Protein 1Q47 (pdb70)

CATH classification: 2.130.10.10

Foldseek 3Di:
DDDDAPAAAEQVRCVVPVQKADDQDDPLKFQFFAWDDDVQLQWIWTWIWQKIKIAHVQHSVDIDMDGHWADPVQLVVLVVVVDDSRQQQTWTKQDWACADCFWIKIWTQNSLWIWIFIFGQDNHSVVRGTHTPDPDIHTQQLNYGNGPVAHKAWDAPPQKIWMWFQRDSVGQFTWIWIDGDPAHIAIADTPDVVQAAAKGWAYKAWFAADPDLQQIKIKTWIKHWDAWAVDDDIDIFTKMKIAGPQAQAAQPQRHSYTLQIAMFTEWAWDQDDVRDIATFGAWQHWEWACDPDSNWTKIKTKGWHPDPPFTKIFIFIAIVVLVVVQVVAFFWDDPDRPGGTDGDPDDADPPHRNGGAPPPPRPGNHNRPDDPVSSVDSSNGRYTDDHRATVVNHTQDMDGVDPWGWRYWDWDFDADDVGTWIWIWTFIQFQWTFTDTGCTHYIYHFDPGTGGFNHWDADPVNQWIWTTTRSGIMIRHNDPPVSD/DDPDAPAEAEQVVCVVQVFKQFDQDDPLWFAQFDWDDDVPLQWIWTFTWQWIKTARNLHRVDTDIDRHWADPVQLVVLVVVVDDSRQQQIWTWQDWAPAPCFKIKTWTQNRLFIKIFIFGQGNDSVPGGGHTDPPPIDGRFLPYGNGPVAHWAWDAPPQKIWIWAQRHSVRQFTWIWIDGDDDDIAIADTPDVLQAAAKGWAYKDWFAQDPDLLQIKIKTWIKHWDDFAPDPDTDMFTKIKIAGPQAQAAAPPRHRYTFLIAMFGEWAWDADDVGDIATFGAWFYWEWQCDPDSNWTKIWTKGWHPDPVFTKIFIFIATVVQVVVQSVFFFFDADDNHGGTDGDDDDADPPHTNGRDDCPPPNQDHNHRGDVSSRVDCSNGRYGDDHRATVVNHTLDIDTPDDWGWRYKYWDFDQDPVGIWIWIWTFIQFQKTWTWTFAQDVHPPPTDIHTHYIYHHDPGTGTWNDWDADPSSQKIWTDGRSGIMIGHNDDVVPD

GO terms:
  GO:0150020 basal dendrite arborization (P, IGI)
  GO:0036486 ventral trunk neural crest cell migration (P, IMP)
  GO:0021612 facial nerve structural organization (P, IMP)
  GO:0021637 trigeminal nerve structural organization (P, IMP)
  GO:0021785 branchiomotor neuron axon guidance (P, IMP)
  GO:1901166 neural crest cell migration involved in autonomic nervous system development (P, IMP)
  GO:0071526 semaphorin-plexin signaling pathway (P, IMP)
  GO:1903375 facioacoustic ganglion development (P, IMP)
  GO:0061551 trigeminal ganglion development (P, IMP)
  GO:0008045 motor neuron axon guidance (P, IMP)
  GO:0010633 negative regulation of epithelial cell migration (P, IDA)
  GO:0045499 chemorepellent activity (F, IDA)
  GO:0030517 negative regulation of axon extension (P, IDA)
  GO:0048843 negative regulation of axon extension involved in axon guidance (P, IDA)
  GO:0060666 dichotomous subdivision of terminal units involved in salivary gland branching (P, IDA)
  GO:0007411 axon guidance (P, IDA)
  GO:0030517 negative regulation of axon extension (P, IGI)
  GO:0050919 negative chemotaxis (P, IGI)
  GO:0048843 negative regulation of axon extension involved in axon guidance (P, IGI)
  GO:0060666 dichotomous subdivision of terminal units involved in salivary gland branching (P, IGI)

Structure (mmCIF, N/CA/C/O backbone):
data_1Q47
#
_entry.id   1Q47
#
_cell.length_a   218.791
_cell.length_b   59.733
_cell.length_c   122.715
_cell.angle_alpha   90
_cell.angle_beta   109.007
_cell.angle_gamma   90
#
_symmetry.space_group_name_H-M   'C 1 2 1'
#
loop_
_entity.id
_entity.type
_entity.pdbx_description
1 polymer 'Semaphorin 3A'
2 non-polymer 2-acetamido-2-deoxy-beta-D-glucopyranose
#
loop_
_atom_site.group_PDB
_atom_site.id
_atom_site.type_symbol
_atom_site.label_atom_id
_atom_site.label_alt_id
_atom_site.label_comp_id
_atom_site.label_asym_id
_atom_site.label_entity_id
_atom_site.label_seq_id
_atom_site.pdbx_PDB_ins_code
_atom_site.Cartn_x
_atom_site.Cartn_y
_atom_site.Cartn_z
_atom_site.occupancy
_atom_site.B_iso_or_equiv
_atom_site.auth_seq_id
_atom_site.auth_comp_id
_atom_site.auth_asym_id
_atom_site.auth_atom_id
_atom_site.pdbx_PDB_model_num
ATOM 1 N N . LYS A 1 1 ? 80.491 24.414 53.983 1.00 89.07 26 LYS A N 1
ATOM 2 C CA . LYS A 1 1 ? 81.367 24.610 52.784 1.00 88.91 26 LYS A CA 1
ATOM 3 C C . LYS A 1 1 ? 82.455 23.531 52.677 1.00 89.63 26 LYS A C 1
ATOM 4 O O . LYS A 1 1 ? 83.607 23.831 52.354 1.00 89.13 26 LYS A O 1
ATOM 10 N N . ASN A 1 2 ? 82.081 22.276 52.931 1.00 89.20 27 ASN A N 1
ATOM 11 C CA . ASN A 1 2 ? 83.029 21.159 52.881 1.00 89.20 27 ASN A CA 1
ATOM 12 C C . ASN A 1 2 ? 82.309 19.807 52.687 1.00 88.57 27 ASN A C 1
ATOM 13 O O . ASN A 1 2 ? 81.078 19.749 52.676 1.00 88.82 27 ASN A O 1
ATOM 18 N N . ASN A 1 3 ? 83.083 18.731 52.532 1.00 87.42 28 ASN A N 1
ATOM 19 C CA . ASN A 1 3 ? 82.536 17.379 52.357 1.00 86.08 28 ASN A CA 1
ATOM 20 C C . ASN A 1 3 ? 83.372 16.345 53.120 1.00 84.16 28 ASN A C 1
ATOM 21 O O . ASN A 1 3 ? 83.056 15.152 53.118 1.00 84.07 28 ASN A O 1
ATOM 26 N N . VAL A 1 4 ? 84.442 16.808 53.764 1.00 81.37 29 VAL A N 1
ATOM 27 C CA . VAL A 1 4 ? 85.321 15.924 54.528 1.00 78.68 29 VAL A CA 1
ATOM 28 C C . VAL A 1 4 ? 85.037 16.005 56.028 1.00 76.36 29 VAL A C 1
ATOM 29 O O . VAL A 1 4 ? 84.945 17.093 56.599 1.00 76.42 29 VAL A O 1
ATOM 33 N N . PRO A 1 5 ? 84.890 14.842 56.683 1.00 73.93 30 PRO A N 1
ATOM 34 C CA . PRO A 1 5 ? 84.614 14.765 58.123 1.00 71.55 30 PRO A CA 1
ATOM 35 C C . PRO A 1 5 ? 85.791 15.225 58.995 1.00 70.04 30 PRO A C 1
ATOM 36 O O . PRO A 1 5 ? 86.945 14.894 58.722 1.00 70.55 30 PRO A O 1
ATOM 40 N N . ARG A 1 6 ? 85.502 15.990 60.043 1.00 68.00 31 ARG A N 1
ATOM 41 C CA . ARG A 1 6 ? 86.557 16.447 60.942 1.00 66.62 31 ARG A CA 1
ATOM 42 C C . ARG A 1 6 ? 87.103 15.250 61.715 1.00 64.92 31 ARG A C 1
ATOM 43 O O . ARG A 1 6 ? 88.286 15.204 62.067 1.00 65.52 31 ARG A O 1
ATOM 51 N N . LEU A 1 7 ? 86.223 14.284 61.971 1.00 61.21 32 LEU A N 1
ATOM 52 C CA . LEU A 1 7 ? 86.578 13.068 62.687 1.00 57.00 32 LEU A CA 1
ATOM 53 C C . LEU A 1 7 ? 86.131 11.843 61.903 1.00 54.37 32 LEU A C 1
ATOM 54 O O . LEU A 1 7 ? 84.952 11.505 61.892 1.00 53.04 32 LEU A O 1
ATOM 59 N N . LYS A 1 8 ? 87.076 11.185 61.242 1.00 51.37 33 LYS A N 1
ATOM 60 C CA . LYS A 1 8 ? 86.767 9.990 60.481 1.00 48.87 33 LYS A CA 1
ATOM 61 C C . LYS A 1 8 ? 87.385 8.769 61.174 1.00 49.17 33 LYS A C 1
ATOM 62 O O . LYS A 1 8 ? 88.445 8.277 60.772 1.00 50.33 33 LYS A O 1
ATOM 68 N N . LEU A 1 9 ? 86.724 8.290 62.225 1.00 46.53 34 LEU A N 1
ATOM 69 C CA . LEU A 1 9 ? 87.196 7.125 62.968 1.00 46.60 34 LEU A CA 1
ATOM 70 C C . LEU A 1 9 ? 86.538 5.861 62.420 1.00 45.65 34 LEU A C 1
ATOM 71 O O . LEU A 1 9 ? 85.375 5.894 62.036 1.00 45.99 34 LEU A O 1
ATOM 76 N N . SER A 1 10 ? 87.274 4.752 62.397 1.00 45.37 35 SER A N 1
ATOM 77 C CA . SER A 1 10 ? 86.759 3.468 61.902 1.00 45.58 35 SER A CA 1
ATOM 78 C C . SER A 1 10 ? 86.168 2.688 63.072 1.00 45.34 35 SER A C 1
ATOM 79 O O . SER A 1 10 ? 86.186 3.174 64.202 1.00 45.93 35 SER A O 1
ATOM 82 N N . TYR A 1 11 ? 85.659 1.481 62.821 1.00 44.67 36 TYR A N 1
ATOM 83 C CA . TYR A 1 11 ? 85.090 0.684 63.914 1.00 45.13 36 TYR A CA 1
ATOM 84 C C . TYR A 1 11 ? 86.189 0.397 64.945 1.00 46.23 36 TYR A C 1
ATOM 85 O O . TYR A 1 11 ? 85.993 0.557 66.161 1.00 44.38 36 TYR A O 1
ATOM 94 N N . LYS A 1 12 ? 87.343 -0.033 64.433 1.00 46.95 37 LYS A N 1
ATOM 95 C CA . LYS A 1 12 ? 88.521 -0.341 65.245 1.00 46.62 37 LYS A CA 1
ATOM 96 C C . LYS A 1 12 ? 88.879 0.853 66.124 1.00 46.30 37 LYS A C 1
ATOM 97 O O . LYS A 1 12 ? 89.164 0.702 67.313 1.00 46.17 37 LYS A O 1
ATOM 103 N N . GLU A 1 13 ? 88.846 2.041 65.531 1.00 45.45 38 GLU A N 1
ATOM 104 C CA . GLU A 1 13 ? 89.161 3.255 66.253 1.00 43.84 38 GLU A CA 1
ATOM 105 C C . GLU A 1 13 ? 88.045 3.607 67.218 1.00 43.20 38 GLU A C 1
ATOM 106 O O . GLU A 1 13 ? 88.296 4.270 68.224 1.00 44.86 38 GLU A O 1
ATOM 112 N N . MET A 1 14 ? 86.813 3.183 66.929 1.00 43.21 39 MET A N 1
ATOM 113 C CA . MET A 1 14 ? 85.678 3.509 67.816 1.00 42.74 39 MET A CA 1
ATOM 114 C C . MET A 1 14 ? 85.668 2.577 69.029 1.00 44.27 39 MET A C 1
ATOM 115 O O . MET A 1 14 ? 85.364 3.001 70.156 1.00 41.92 39 MET A O 1
ATOM 120 N N . LEU A 1 15 ? 86.004 1.306 68.787 1.00 46.05 40 LEU A N 1
ATOM 121 C CA . LEU A 1 15 ? 86.036 0.287 69.847 1.00 48.30 40 LEU A CA 1
ATOM 122 C C . LEU A 1 15 ? 87.207 0.532 70.817 1.00 50.14 40 LEU A C 1
ATOM 123 O O . LEU A 1 15 ? 87.084 0.318 72.030 1.00 49.36 40 LEU A O 1
ATOM 128 N N . GLU A 1 16 ? 88.337 0.976 70.263 1.00 51.89 41 GLU A N 1
ATOM 129 C CA . GLU A 1 16 ? 89.535 1.283 71.046 1.00 52.78 41 GLU A CA 1
ATOM 130 C C . GLU A 1 16 ? 89.461 2.696 71.625 1.00 52.16 41 GLU A C 1
ATOM 131 O O . GLU A 1 16 ? 90.418 3.472 71.528 1.00 52.75 41 GLU A O 1
ATOM 137 N N . SER A 1 17 ? 88.314 3.033 72.203 1.00 50.76 42 SER A N 1
ATOM 138 C CA . SER A 1 17 ? 88.123 4.338 72.826 1.00 50.45 42 SER A CA 1
ATOM 139 C C . SER A 1 17 ? 86.806 4.404 73.579 1.00 49.89 42 SER A C 1
ATOM 140 O O . SER A 1 17 ? 86.361 5.482 73.986 1.00 48.59 42 SER A O 1
ATOM 143 N N . ASN A 1 18 ? 86.206 3.230 73.781 1.00 50.18 43 ASN A N 1
ATOM 144 C CA . ASN A 1 18 ? 84.934 3.103 74.493 1.00 51.03 43 ASN A CA 1
ATOM 145 C C . ASN A 1 18 ? 83.853 3.935 73.804 1.00 51.41 43 ASN A C 1
ATOM 146 O O . ASN A 1 18 ? 82.883 4.369 74.437 1.00 51.07 43 ASN A O 1
ATOM 151 N N . ASN A 1 19 ? 84.038 4.166 72.505 1.00 50.06 44 ASN A N 1
ATOM 152 C CA . ASN A 1 19 ? 83.085 4.939 71.727 1.00 48.92 44 ASN A CA 1
ATOM 153 C C . ASN A 1 19 ? 81.917 4.089 71.204 1.00 48.69 44 ASN A C 1
ATOM 154 O O . ASN A 1 19 ? 80.936 4.635 70.715 1.00 49.23 44 ASN A O 1
ATOM 159 N N . VAL A 1 20 ? 82.020 2.763 71.305 1.00 48.43 45 VAL A N 1
ATOM 160 C CA . VAL A 1 20 ? 80.943 1.871 70.863 1.00 47.71 45 VAL A CA 1
ATOM 161 C C . VAL A 1 20 ? 80.845 0.575 71.634 1.00 48.23 45 VAL A C 1
ATOM 162 O O . VAL A 1 20 ? 81.851 -0.094 71.878 1.00 49.47 45 VAL A O 1
ATOM 166 N N . ILE A 1 21 ? 79.622 0.218 72.010 1.00 47.64 46 ILE A N 1
ATOM 167 C CA . ILE A 1 21 ? 79.377 -1.035 72.710 1.00 46.42 46 ILE A CA 1
ATOM 168 C C . ILE A 1 21 ? 78.642 -1.912 71.700 1.00 47.92 46 ILE A C 1
ATOM 169 O O . ILE A 1 21 ? 77.601 -1.521 71.168 1.00 47.89 46 ILE A O 1
ATOM 174 N N . THR A 1 22 ? 79.188 -3.097 71.451 1.00 47.55 47 THR A N 1
ATOM 175 C CA . THR A 1 22 ? 78.653 -4.021 70.452 1.00 47.54 47 THR A CA 1
ATOM 176 C C . THR A 1 22 ? 77.909 -5.263 70.904 1.00 47.93 47 THR A C 1
ATOM 177 O O . THR A 1 22 ? 78.343 -5.972 71.807 1.00 49.98 4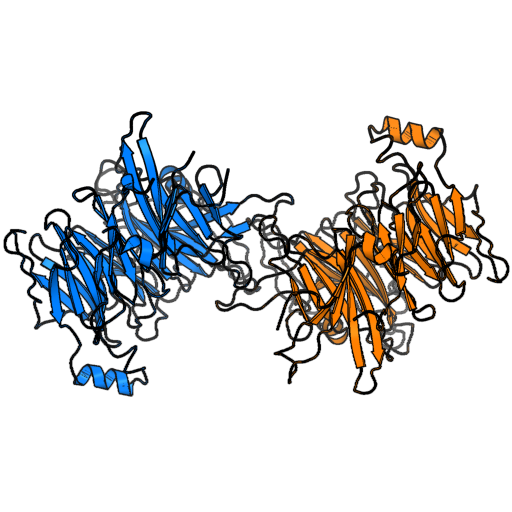7 THR A O 1
ATOM 181 N N . PHE A 1 23 ? 76.799 -5.540 70.238 1.00 48.41 48 PHE A N 1
ATOM 182 C CA . PHE A 1 23 ? 76.026 -6.732 70.524 1.00 48.18 48 PHE A CA 1
ATOM 183 C C . PHE A 1 23 ? 75.977 -7.490 69.207 1.00 48.79 48 PHE A C 1
ATOM 184 O O . PHE A 1 23 ? 75.105 -7.231 68.387 1.00 50.05 48 PHE A O 1
ATOM 192 N N . ASN A 1 24 ? 76.929 -8.400 68.991 1.00 50.64 49 ASN A N 1
ATOM 193 C CA . ASN A 1 24 ? 76.994 -9.193 67.752 1.00 51.79 49 ASN A CA 1
ATOM 194 C C . ASN A 1 24 ? 75.731 -10.007 67.440 1.00 52.35 49 ASN A C 1
ATOM 195 O O . ASN A 1 24 ? 75.697 -10.748 66.453 1.00 52.52 49 ASN A O 1
ATOM 200 N N . GLY A 1 25 ? 74.706 -9.884 68.283 1.00 51.92 50 GLY A N 1
ATOM 201 C CA . GLY A 1 25 ? 73.468 -10.613 68.057 1.00 51.74 50 GLY A CA 1
ATOM 202 C C . GLY A 1 25 ? 73.580 -12.118 68.247 1.00 52.18 50 GLY A C 1
ATOM 203 O O . GLY A 1 25 ? 74.684 -12.664 68.305 1.00 53.03 50 GLY A O 1
ATOM 204 N N . LEU A 1 26 ? 72.435 -12.792 68.344 1.00 49.94 51 LEU A N 1
ATOM 205 C CA . LEU A 1 26 ? 72.410 -14.237 68.524 1.00 48.02 51 LEU A CA 1
ATOM 206 C C . LEU A 1 26 ? 72.620 -14.976 67.208 1.00 48.55 51 LEU A C 1
ATOM 207 O O . LEU A 1 26 ? 72.388 -14.434 66.126 1.00 49.09 51 LEU A O 1
ATOM 212 N N . ALA A 1 27 ? 73.062 -16.223 67.315 1.00 47.65 52 ALA A N 1
ATOM 213 C CA . ALA A 1 27 ? 73.316 -17.049 66.148 1.00 48.44 52 ALA A CA 1
ATOM 214 C C . ALA A 1 27 ? 71.999 -17.508 65.536 1.00 49.30 52 ALA A C 1
ATOM 215 O O . ALA A 1 27 ? 71.893 -17.665 64.315 1.00 49.76 52 ALA A O 1
ATOM 217 N N . ASN A 1 28 ? 70.998 -17.727 66.390 1.00 47.93 53 ASN A N 1
ATOM 218 C CA . ASN A 1 28 ? 69.694 -18.185 65.921 1.00 48.52 53 ASN A CA 1
ATOM 219 C C . ASN A 1 28 ? 68.732 -17.029 65.642 1.00 49.13 53 ASN A C 1
ATOM 220 O O . ASN A 1 28 ? 67.513 -17.223 65.532 1.00 50.02 53 ASN A O 1
ATOM 225 N N . SER A 1 29 ? 69.284 -15.826 65.512 1.00 48.11 54 SER A N 1
ATOM 226 C CA . SER A 1 29 ? 68.464 -14.652 65.245 1.00 46.36 54 SER A CA 1
ATOM 227 C C . SER A 1 29 ? 69.117 -13.695 64.247 1.00 45.48 54 SER A C 1
ATOM 228 O O . SER A 1 29 ? 70.190 -13.985 63.711 1.00 46.75 54 SER A O 1
ATOM 231 N N . SER A 1 30 ? 68.455 -12.562 63.998 1.00 44.03 55 SER A N 1
ATOM 232 C CA . SER A 1 30 ? 68.942 -11.533 63.067 1.00 41.33 55 SER A CA 1
ATOM 233 C C . SER A 1 30 ? 67.929 -10.396 62.963 1.00 40.11 55 SER A C 1
ATOM 234 O O . SER A 1 30 ? 67.116 -10.190 63.864 1.00 36.88 55 SER A O 1
ATOM 237 N N . SER A 1 31 ? 68.007 -9.653 61.861 1.00 38.11 56 SER A N 1
ATOM 238 C CA . SER A 1 31 ? 67.085 -8.558 61.584 1.00 36.77 56 SER A CA 1
ATOM 239 C C . SER A 1 31 ? 66.663 -7.716 62.798 1.00 36.19 56 SER A C 1
ATOM 240 O O . SER A 1 31 ? 65.466 -7.535 63.027 1.00 36.56 56 SER A O 1
ATOM 243 N N . TYR A 1 32 ? 67.625 -7.205 63.572 1.00 35.70 57 TYR A N 1
ATOM 244 C CA . TYR A 1 32 ? 67.308 -6.388 64.757 1.00 34.85 57 TYR A CA 1
ATOM 245 C C . TYR A 1 32 ? 66.867 -5.000 64.288 1.00 33.79 57 TYR A C 1
ATOM 246 O O . TYR A 1 32 ? 67.600 -4.013 64.446 1.00 33.90 57 TYR A O 1
ATOM 255 N N . HIS A 1 33 ? 65.654 -4.929 63.735 1.00 30.47 58 HIS A N 1
ATOM 256 C CA . HIS A 1 33 ? 65.143 -3.680 63.193 1.00 27.93 58 HIS A CA 1
ATOM 257 C C . HIS A 1 33 ? 64.026 -2.978 63.959 1.00 27.55 58 HIS A C 1
ATOM 258 O O . HIS A 1 33 ? 63.869 -1.753 63.867 1.00 27.54 58 HIS A O 1
ATOM 265 N N . THR A 1 34 ? 63.235 -3.717 64.713 1.00 26.49 59 THR A N 1
ATOM 266 C CA . THR A 1 34 ? 62.153 -3.053 65.413 1.00 28.40 59 THR A CA 1
ATOM 267 C C . THR A 1 34 ? 62.542 -2.457 66.752 1.00 27.39 59 THR A C 1
ATOM 268 O O . THR A 1 34 ? 62.442 -3.137 67.773 1.00 28.13 59 THR A O 1
ATOM 272 N N . PHE A 1 35 ? 62.964 -1.192 66.772 1.00 27.61 60 PHE A N 1
ATOM 273 C CA . PHE A 1 35 ? 63.341 -0.561 68.044 1.00 27.41 60 PHE A CA 1
ATOM 274 C C . PHE A 1 35 ? 62.174 0.082 68.767 1.00 28.14 60 PHE A C 1
ATOM 275 O O . PHE A 1 35 ? 61.218 0.539 68.130 1.00 30.62 60 PHE A O 1
ATOM 283 N N . LEU A 1 36 ? 62.267 0.119 70.101 1.00 29.27 61 LEU A N 1
ATOM 284 C CA . LEU A 1 36 ? 61.259 0.744 70.981 1.00 29.04 61 LEU A CA 1
ATOM 285 C C . LEU A 1 36 ? 61.992 1.263 72.241 1.00 31.14 61 LEU A C 1
ATOM 286 O O . LEU A 1 36 ? 62.194 0.501 73.185 1.00 30.51 61 LEU A O 1
ATOM 291 N N . LEU A 1 37 ? 62.386 2.546 72.232 1.00 32.40 62 LEU A N 1
ATOM 292 C CA . LEU A 1 37 ? 63.120 3.212 73.331 1.00 35.06 62 LEU A CA 1
ATOM 293 C C . LEU A 1 37 ? 62.255 3.648 74.505 1.00 37.88 62 LEU A C 1
ATOM 294 O O . LEU A 1 37 ? 61.400 4.529 74.371 1.00 38.03 62 LEU A O 1
ATOM 299 N N . ASP A 1 38 ? 62.510 3.056 75.670 1.00 41.21 63 ASP A N 1
ATOM 300 C CA . ASP A 1 38 ? 61.755 3.386 76.882 1.00 42.77 63 ASP A CA 1
ATOM 301 C C . ASP A 1 38 ? 62.630 4.126 77.919 1.00 44.77 63 ASP A C 1
ATOM 302 O O . ASP A 1 38 ? 63.353 3.507 78.706 1.00 44.37 63 ASP A O 1
ATOM 307 N N . GLU A 1 39 ? 62.560 5.452 77.915 1.00 46.47 64 GLU A N 1
ATOM 308 C CA . GLU A 1 39 ? 63.328 6.244 78.855 1.00 48.54 64 GLU A CA 1
ATOM 309 C C . GLU A 1 39 ? 62.984 5.844 80.290 1.00 48.86 64 GLU A C 1
ATOM 310 O O . GLU A 1 39 ? 63.842 5.362 81.023 1.00 49.17 64 GLU A O 1
ATOM 316 N N . GLU A 1 40 ? 61.727 6.018 80.686 1.00 49.37 65 GLU A N 1
ATOM 317 C CA . GLU A 1 40 ? 61.310 5.690 82.052 1.00 49.98 65 GLU A CA 1
ATOM 318 C C . GLU A 1 40 ? 61.863 4.369 82.588 1.00 49.89 65 GLU A C 1
ATOM 319 O O . GLU A 1 40 ? 62.424 4.323 83.686 1.00 50.85 65 GLU A O 1
ATOM 325 N N . ARG A 1 41 ? 61.699 3.296 81.822 1.00 49.32 66 ARG A N 1
ATOM 326 C CA . ARG A 1 41 ? 62.192 1.982 82.233 1.00 48.40 66 ARG A CA 1
ATOM 327 C C . ARG A 1 41 ? 63.695 1.876 81.966 1.00 48.65 66 ARG A C 1
ATOM 328 O O . ARG A 1 41 ? 64.324 0.839 82.212 1.00 47.10 66 ARG A O 1
ATOM 336 N N . SER A 1 42 ? 64.260 2.963 81.450 1.00 48.11 67 SER A N 1
ATOM 337 C CA . SER A 1 42 ? 65.683 3.028 81.127 1.00 48.06 67 SER A CA 1
ATOM 338 C C . SER A 1 42 ? 66.196 1.815 80.323 1.00 46.96 67 SER A C 1
ATOM 339 O O . SER A 1 42 ? 67.344 1.404 80.482 1.00 45.32 67 SER A O 1
ATOM 342 N N . ARG A 1 43 ? 65.350 1.241 79.471 1.00 45.97 68 ARG A N 1
ATOM 343 C CA . ARG A 1 43 ? 65.768 0.111 78.639 1.00 45.14 68 ARG A CA 1
ATOM 344 C C . ARG A 1 43 ? 65.428 0.389 77.169 1.00 44.21 68 ARG A C 1
ATOM 345 O O . ARG A 1 43 ? 64.688 1.329 76.852 1.00 45.43 68 ARG A O 1
ATOM 353 N N . LEU A 1 44 ? 65.973 -0.432 76.277 1.00 41.33 69 LEU A N 1
ATOM 354 C CA . LEU A 1 44 ? 65.747 -0.285 74.847 1.00 38.20 69 LEU A CA 1
ATOM 355 C C . LEU A 1 44 ? 65.239 -1.604 74.313 1.00 36.37 69 LEU A C 1
ATOM 356 O O . LEU A 1 44 ? 65.997 -2.565 74.229 1.00 35.39 69 LEU A O 1
ATOM 361 N N . TYR A 1 45 ? 63.959 -1.671 73.956 1.00 35.01 70 TYR A N 1
ATOM 362 C CA . TYR A 1 45 ? 63.420 -2.932 73.446 1.00 33.87 70 TYR A CA 1
ATOM 363 C C . TYR A 1 45 ? 63.720 -3.078 71.970 1.00 33.47 70 TYR A C 1
ATOM 364 O O . TYR A 1 45 ? 63.973 -2.090 71.280 1.00 32.50 70 TYR A O 1
ATOM 373 N N . VAL A 1 46 ? 63.700 -4.313 71.489 1.00 32.00 71 VAL A N 1
ATOM 374 C CA . VAL A 1 46 ? 64.025 -4.566 70.103 1.00 32.03 71 VAL A CA 1
ATOM 375 C C . VAL A 1 46 ? 63.338 -5.812 69.599 1.00 33.03 71 VAL A C 1
ATOM 376 O O . VAL A 1 46 ? 63.275 -6.817 70.307 1.00 35.01 71 VAL A O 1
ATOM 380 N N . GLY A 1 47 ? 62.821 -5.751 68.376 1.00 31.71 72 GLY A N 1
ATOM 381 C CA . GLY A 1 47 ? 62.155 -6.906 67.806 1.00 31.01 72 GLY A CA 1
ATOM 382 C C . GLY A 1 47 ? 63.084 -7.525 66.793 1.00 31.50 72 GLY A C 1
ATOM 383 O O . GLY A 1 47 ? 63.776 -6.805 66.055 1.00 28.47 72 GLY A O 1
ATOM 384 N N . ALA A 1 48 ? 63.127 -8.855 66.752 1.00 29.67 73 ALA A N 1
ATOM 385 C CA . ALA A 1 48 ? 64.011 -9.531 65.797 1.00 30.49 73 ALA A CA 1
ATOM 386 C C . ALA A 1 48 ? 63.506 -10.910 65.387 1.00 31.72 73 ALA A C 1
ATOM 387 O O . ALA A 1 48 ? 62.374 -11.305 65.697 1.00 30.63 73 ALA A O 1
ATOM 389 N N . LYS A 1 49 ? 64.358 -11.645 64.687 1.00 33.36 74 LYS A N 1
ATOM 390 C CA . LYS A 1 49 ? 64.009 -12.980 64.239 1.00 35.36 74 LYS A CA 1
ATOM 391 C C . LYS A 1 49 ? 63.748 -13.855 65.474 1.00 34.85 74 LYS A C 1
ATOM 392 O O . LYS A 1 49 ? 64.594 -13.951 66.360 1.00 33.97 74 LYS A O 1
ATOM 398 N N . ASP A 1 50 ? 62.559 -14.451 65.537 1.00 35.41 75 ASP A N 1
ATOM 399 C CA . ASP A 1 50 ? 62.143 -15.323 66.639 1.00 35.07 75 ASP A CA 1
ATOM 400 C C . ASP A 1 50 ? 62.529 -14.821 68.011 1.00 35.85 75 ASP A C 1
ATOM 401 O O . ASP A 1 50 ? 62.542 -15.598 68.969 1.00 36.27 75 ASP A O 1
ATOM 406 N N . HIS A 1 51 ? 62.828 -13.535 68.133 1.00 37.66 76 HIS A N 1
ATOM 407 C CA . HIS A 1 51 ? 63.236 -12.995 69.435 1.00 38.23 76 HIS A CA 1
ATOM 408 C C . HIS A 1 51 ? 62.826 -11.549 69.685 1.00 38.53 76 HIS A C 1
ATOM 409 O O . HIS A 1 51 ? 62.569 -10.787 68.749 1.00 39.73 76 HIS A O 1
ATOM 416 N N . ILE A 1 52 ? 62.760 -11.182 70.961 1.00 38.07 77 ILE A N 1
ATOM 417 C CA . ILE A 1 52 ? 62.449 -9.813 71.368 1.00 37.56 77 ILE A CA 1
ATOM 418 C C . ILE A 1 52 ? 63.378 -9.521 72.537 1.00 38.97 77 ILE A C 1
ATOM 419 O O . ILE A 1 52 ? 63.199 -10.073 73.623 1.00 39.45 77 ILE A O 1
ATOM 424 N N . PHE A 1 53 ? 64.369 -8.664 72.310 1.00 39.12 78 PHE A N 1
ATOM 425 C CA . PHE A 1 53 ? 65.341 -8.305 73.338 1.00 38.80 78 PHE A CA 1
ATOM 426 C C . PHE A 1 53 ? 64.950 -7.102 74.191 1.00 40.07 78 PHE A C 1
ATOM 427 O O . PHE A 1 53 ? 63.957 -6.430 73.928 1.00 41.90 78 PHE A O 1
ATOM 435 N N . SER A 1 54 ? 65.755 -6.846 75.218 1.00 42.33 79 SER A N 1
ATOM 436 C CA . SER A 1 54 ? 65.576 -5.713 76.134 1.00 41.71 79 SER A CA 1
ATOM 437 C C . SER A 1 54 ? 66.984 -5.277 76.580 1.00 42.70 79 SER A C 1
ATOM 438 O O . SER A 1 54 ? 67.568 -5.869 77.487 1.00 43.10 79 SER A O 1
ATOM 441 N N . PHE A 1 55 ? 67.527 -4.255 75.925 1.00 42.02 80 PHE A N 1
ATOM 442 C CA . PHE A 1 55 ? 68.861 -3.767 76.239 1.00 42.41 80 PHE A CA 1
ATOM 443 C C . PHE A 1 55 ? 68.901 -2.629 77.254 1.00 41.93 80 PHE A C 1
ATOM 444 O O . PHE A 1 55 ? 67.996 -1.803 77.309 1.00 41.99 80 PHE A O 1
ATOM 452 N N . ASN A 1 56 ? 69.963 -2.596 78.055 1.00 43.33 81 ASN A N 1
ATOM 453 C CA . ASN A 1 56 ? 70.132 -1.563 79.069 1.00 44.25 81 ASN A CA 1
ATOM 454 C C . ASN A 1 56 ? 70.685 -0.321 78.386 1.00 43.66 81 ASN A C 1
ATOM 455 O O . ASN A 1 56 ? 71.698 -0.396 77.699 1.00 43.04 81 ASN A O 1
ATOM 460 N N . LEU A 1 57 ? 70.030 0.818 78.582 1.00 43.70 82 LEU A N 1
ATOM 461 C CA . LEU A 1 57 ? 70.465 2.061 77.949 1.00 44.31 82 LEU A CA 1
ATOM 462 C C . LEU A 1 57 ? 71.828 2.547 78.428 1.00 44.68 82 LEU A C 1
ATOM 463 O O . LEU A 1 57 ? 72.361 3.524 77.915 1.00 45.42 82 LEU A O 1
ATOM 468 N N . VAL A 1 58 ? 72.389 1.889 79.428 1.00 45.22 83 VAL A N 1
ATOM 469 C CA . VAL A 1 58 ? 73.689 2.309 79.917 1.00 45.06 83 VAL A CA 1
ATOM 470 C C . VAL A 1 58 ? 74.736 1.426 79.277 1.00 45.56 83 VAL A C 1
ATOM 471 O O . VAL A 1 58 ? 75.827 1.882 78.941 1.00 45.90 83 VAL A O 1
ATOM 475 N N . ASN A 1 59 ? 74.387 0.159 79.093 1.00 45.58 84 ASN A N 1
ATOM 476 C CA . ASN A 1 59 ? 75.299 -0.787 78.479 1.00 46.51 84 ASN A CA 1
ATOM 477 C C . ASN A 1 59 ? 74.508 -1.886 77.788 1.00 45.51 84 ASN A C 1
ATOM 478 O O . ASN A 1 59 ? 73.971 -2.784 78.441 1.00 44.96 84 ASN A O 1
ATOM 483 N N . ILE A 1 60 ? 74.419 -1.816 76.465 1.00 46.78 85 ILE A N 1
ATOM 484 C CA . ILE A 1 60 ? 73.672 -2.838 75.739 1.00 46.82 85 ILE A CA 1
ATOM 485 C C . ILE A 1 60 ? 74.316 -4.216 75.868 1.00 47.57 85 ILE A C 1
ATOM 486 O O . ILE A 1 60 ? 73.904 -5.169 75.199 1.00 47.22 85 ILE A O 1
ATOM 491 N N . LYS A 1 61 ? 75.337 -4.326 76.713 1.00 46.10 86 LYS A N 1
ATOM 492 C CA . LYS A 1 61 ? 75.969 -5.627 76.934 1.00 45.72 86 LYS A CA 1
ATOM 493 C C . LYS A 1 61 ? 75.096 -6.400 77.931 1.00 43.91 86 LYS A C 1
ATOM 494 O O . LYS A 1 61 ? 75.120 -7.631 77.971 1.00 42.77 86 LYS A O 1
ATOM 500 N N . ASP A 1 62 ? 74.321 -5.647 78.713 1.00 42.06 87 ASP A N 1
ATOM 501 C CA . ASP A 1 62 ? 73.412 -6.188 79.719 1.00 42.92 87 ASP A CA 1
ATOM 502 C C . ASP A 1 62 ? 72.000 -6.186 79.132 1.00 42.97 87 ASP A C 1
ATOM 503 O O . ASP A 1 62 ? 71.423 -5.119 78.886 1.00 41.81 87 ASP A O 1
ATOM 508 N N . PHE A 1 63 ? 71.431 -7.375 78.942 1.00 42.11 88 PHE A N 1
ATOM 509 C CA . PHE A 1 63 ? 70.112 -7.473 78.334 1.00 40.93 88 PHE A CA 1
ATOM 510 C C . PHE A 1 63 ? 69.328 -8.752 78.611 1.00 41.07 88 PHE A C 1
ATOM 511 O O . PHE A 1 63 ? 69.895 -9.796 78.931 1.00 40.99 88 PHE A O 1
ATOM 519 N N . GLN A 1 64 ? 68.011 -8.656 78.467 1.00 42.58 89 GLN A N 1
ATOM 520 C CA . GLN A 1 64 ? 67.118 -9.794 78.646 1.00 42.32 89 GLN A CA 1
ATOM 521 C C . GLN A 1 64 ? 66.520 -10.085 77.275 1.00 42.75 89 GLN A C 1
ATOM 522 O O . GLN A 1 64 ? 66.411 -9.181 76.433 1.00 42.53 89 GLN A O 1
ATOM 528 N N . LYS A 1 65 ? 66.137 -11.338 77.050 1.00 41.07 90 LYS A N 1
ATOM 529 C CA . LYS A 1 65 ? 65.539 -11.720 75.781 1.00 40.91 90 LYS A CA 1
ATOM 530 C C . LYS A 1 65 ? 64.289 -12.556 75.978 1.00 41.92 90 LYS A C 1
ATOM 531 O O . LYS A 1 65 ? 63.988 -12.992 77.088 1.00 43.37 90 LYS A O 1
ATOM 537 N N . ILE A 1 66 ? 63.557 -12.760 74.888 1.00 43.24 91 ILE A N 1
ATOM 538 C CA . ILE A 1 66 ? 62.336 -13.558 74.897 1.00 41.36 91 ILE A CA 1
ATOM 539 C C . ILE A 1 66 ? 62.366 -14.395 73.643 1.00 41.25 91 ILE A C 1
ATOM 540 O O . ILE A 1 66 ? 62.673 -13.888 72.559 1.00 42.82 91 ILE A O 1
ATOM 545 N N . VAL A 1 67 ? 62.066 -15.679 73.783 1.00 41.51 92 VAL A N 1
ATOM 546 C CA . VAL A 1 67 ? 62.084 -16.560 72.630 1.00 41.50 92 VAL A CA 1
ATOM 547 C C . VAL A 1 67 ? 60.674 -16.770 72.117 1.00 42.76 92 VAL A C 1
ATOM 548 O O . VAL A 1 67 ? 59.845 -17.361 72.807 1.00 42.38 92 VAL A O 1
ATOM 552 N N . TRP A 1 68 ? 60.407 -16.264 70.913 1.00 42.78 93 TRP A N 1
ATOM 553 C CA . TRP A 1 68 ? 59.091 -16.391 70.265 1.00 43.10 93 TRP A CA 1
ATOM 554 C C . TRP A 1 68 ? 59.396 -16.821 68.827 1.00 43.44 93 TRP A C 1
ATOM 555 O O . TRP A 1 68 ? 59.545 -15.978 67.934 1.00 44.93 93 TRP A O 1
ATOM 566 N N . PRO A 1 69 ? 59.485 -18.143 68.585 1.00 43.16 94 PRO A N 1
ATOM 567 C CA . PRO A 1 69 ? 59.800 -18.621 67.236 1.00 42.28 94 PRO A CA 1
ATOM 568 C C . PRO A 1 69 ? 58.747 -19.278 66.346 1.00 41.52 94 PRO A C 1
ATOM 569 O O . PRO A 1 69 ? 59.097 -19.694 65.235 1.00 41.75 94 PRO A O 1
ATOM 573 N N . VAL A 1 70 ? 57.490 -19.378 66.783 1.00 39.42 95 VAL A N 1
ATOM 574 C CA . VAL A 1 70 ? 56.470 -20.039 65.947 1.00 38.75 95 VAL A CA 1
ATOM 575 C C . VAL A 1 70 ? 56.562 -21.563 66.121 1.00 38.06 95 VAL A C 1
ATOM 576 O O . VAL A 1 70 ? 57.657 -22.128 66.113 1.00 36.49 95 VAL A O 1
ATOM 580 N N . SER A 1 71 ? 55.409 -22.217 66.248 1.00 39.17 96 SER A N 1
ATOM 581 C CA . SER A 1 71 ? 55.324 -23.672 66.431 1.00 40.28 96 SER A CA 1
ATOM 582 C C . SER A 1 71 ? 55.697 -24.474 65.189 1.00 40.89 96 SER A C 1
ATOM 583 O O . SER A 1 71 ? 55.795 -23.922 64.081 1.00 40.84 96 SER A O 1
ATOM 586 N N . TYR A 1 72 ? 55.885 -25.781 65.385 1.00 41.99 97 TYR A N 1
ATOM 587 C CA . TYR A 1 72 ? 56.258 -26.703 64.296 1.00 44.18 97 TYR A CA 1
ATOM 588 C C . TYR A 1 72 ? 55.223 -26.748 63.184 1.00 43.36 97 TYR A C 1
ATOM 589 O O . TYR A 1 72 ? 55.559 -26.610 62.004 1.00 42.33 97 TYR A O 1
ATOM 598 N N . THR A 1 73 ? 53.967 -26.952 63.567 1.00 42.99 98 THR A N 1
ATOM 599 C CA . THR A 1 73 ? 52.889 -26.996 62.594 1.00 43.21 98 THR A CA 1
ATOM 600 C C . THR A 1 73 ? 52.978 -25.793 61.659 1.00 44.63 98 THR A C 1
ATOM 601 O O . THR A 1 73 ? 52.988 -25.939 60.432 1.00 44.78 98 THR A O 1
ATOM 605 N N . ARG A 1 74 ? 53.048 -24.601 62.245 1.00 44.87 99 ARG A N 1
ATOM 606 C CA . ARG A 1 74 ? 53.136 -23.385 61.451 1.00 45.68 99 ARG A CA 1
ATOM 607 C C . ARG A 1 74 ? 54.401 -23.381 60.605 1.00 46.29 99 ARG A C 1
ATOM 608 O O . ARG A 1 74 ? 54.360 -23.075 59.411 1.00 46.23 99 ARG A O 1
ATOM 616 N N . ARG A 1 75 ? 55.529 -23.715 61.219 1.00 47.27 100 ARG A N 1
ATOM 617 C CA . ARG A 1 75 ? 56.780 -23.738 60.477 1.00 49.23 100 ARG A CA 1
ATOM 618 C C . ARG A 1 75 ? 56.647 -24.688 59.283 1.00 48.40 100 ARG A C 1
ATOM 619 O O . ARG A 1 75 ? 57.345 -24.529 58.281 1.00 47.40 100 ARG A O 1
ATOM 627 N N . ASP A 1 76 ? 55.746 -25.665 59.384 1.00 48.45 101 ASP A N 1
ATOM 628 C CA . ASP A 1 76 ? 55.548 -26.613 58.286 1.00 48.27 101 ASP A CA 1
ATOM 629 C C . ASP A 1 76 ? 54.583 -26.143 57.219 1.00 48.51 101 ASP A C 1
ATOM 630 O O . ASP A 1 76 ? 54.806 -26.397 56.025 1.00 47.38 101 ASP A O 1
ATOM 635 N N . GLU A 1 77 ? 53.508 -25.475 57.633 1.00 47.37 102 GLU A N 1
ATOM 636 C CA . GLU A 1 77 ? 52.542 -24.968 56.660 1.00 47.95 102 GLU A CA 1
ATOM 637 C C . GLU A 1 77 ? 53.156 -23.854 55.821 1.00 46.55 102 GLU A C 1
ATOM 638 O O . GLU A 1 77 ? 52.679 -23.536 54.729 1.00 42.77 102 GLU A O 1
ATOM 644 N N . CYS A 1 78 ? 54.234 -23.279 56.340 1.00 47.67 103 CYS A N 1
ATOM 645 C CA . CYS A 1 78 ? 54.943 -22.215 55.646 1.00 49.24 103 CYS A CA 1
ATOM 646 C C . CYS A 1 78 ? 55.889 -22.845 54.625 1.00 50.60 103 CYS A C 1
ATOM 647 O O . CYS A 1 78 ? 56.107 -22.296 53.545 1.00 49.06 103 CYS A O 1
ATOM 650 N N . LYS A 1 79 ? 56.440 -24.005 54.977 1.00 52.87 104 LYS A N 1
ATOM 651 C CA . LYS A 1 79 ? 57.357 -24.732 54.100 1.00 55.86 104 LYS A CA 1
ATOM 652 C C . LYS A 1 79 ? 56.605 -25.270 52.888 1.00 57.12 104 LYS A C 1
ATOM 653 O O . LYS A 1 79 ? 57.069 -25.150 51.747 1.00 57.41 104 LYS A O 1
ATOM 659 N N . TRP A 1 80 ? 55.436 -25.853 53.124 1.00 58.07 105 TRP A N 1
ATOM 660 C CA . TRP A 1 80 ? 54.660 -26.377 52.014 1.00 60.67 105 TRP A CA 1
ATOM 661 C C . TRP A 1 80 ? 54.132 -25.264 51.125 1.00 59.20 105 TRP A C 1
ATOM 662 O O . TRP A 1 80 ? 53.844 -25.486 49.947 1.00 59.88 105 TRP A O 1
ATOM 673 N N . ALA A 1 81 ? 54.019 -24.066 51.690 1.00 57.29 106 ALA A N 1
ATOM 674 C CA . ALA A 1 81 ? 53.553 -22.901 50.947 1.00 55.07 106 ALA A CA 1
ATOM 675 C C . ALA A 1 81 ? 54.643 -22.489 49.951 1.00 54.28 106 ALA A C 1
ATOM 676 O O . ALA A 1 81 ? 54.468 -21.558 49.166 1.00 54.16 106 ALA A O 1
ATOM 678 N N . GLY A 1 82 ? 55.773 -23.187 49.998 1.00 52.55 107 GLY A N 1
ATOM 679 C CA . GLY A 1 82 ? 56.859 -22.886 49.083 1.00 51.91 107 GLY A CA 1
ATOM 680 C C . GLY A 1 82 ? 57.733 -21.694 49.441 1.00 50.93 107 GLY A C 1
ATOM 681 O O . GLY A 1 82 ? 58.249 -21.023 48.545 1.00 51.95 107 GLY A O 1
ATOM 682 N N . LYS A 1 83 ? 57.905 -21.429 50.735 1.00 49.41 108 LYS A N 1
ATOM 683 C CA . LYS A 1 83 ? 58.736 -20.314 51.188 1.00 49.27 108 LYS A CA 1
ATOM 684 C C . LYS A 1 83 ? 60.120 -20.804 51.623 1.00 49.37 108 LYS A C 1
ATOM 685 O O . LYS A 1 83 ? 60.345 -22.005 51.767 1.00 48.74 108 LYS A O 1
ATOM 691 N N . ASP A 1 84 ? 61.035 -19.854 51.828 1.00 50.54 109 ASP A N 1
ATOM 692 C CA . ASP A 1 84 ? 62.410 -20.137 52.248 1.00 51.37 109 ASP A CA 1
ATOM 693 C C . ASP A 1 84 ? 62.464 -20.348 53.753 1.00 52.45 109 ASP A C 1
ATOM 694 O O . ASP A 1 84 ? 62.437 -19.389 54.528 1.00 53.76 109 ASP A O 1
ATOM 699 N N . ILE A 1 85 ? 62.561 -21.610 54.156 1.00 53.74 110 ILE A N 1
ATOM 700 C CA . ILE A 1 85 ? 62.588 -21.975 55.567 1.00 53.21 110 ILE A CA 1
ATOM 701 C C . ILE A 1 85 ? 63.552 -21.170 56.409 1.00 52.36 110 ILE A C 1
ATOM 702 O O . ILE A 1 85 ? 63.259 -20.855 57.559 1.00 52.93 110 ILE A O 1
ATOM 707 N N . LEU A 1 86 ? 64.693 -20.824 55.839 1.00 52.77 111 LEU A N 1
ATOM 708 C CA . LEU A 1 86 ? 65.698 -20.093 56.593 1.00 54.22 111 LEU A CA 1
ATOM 709 C C . LEU A 1 86 ? 65.416 -18.607 56.756 1.00 54.21 111 LEU A C 1
ATOM 710 O O . LEU A 1 86 ? 65.522 -18.065 57.858 1.00 53.82 111 LEU A O 1
ATOM 715 N N . LYS A 1 87 ? 65.054 -17.951 55.658 1.00 53.10 112 LYS A N 1
ATOM 716 C CA . LYS A 1 87 ? 64.825 -16.512 55.679 1.00 53.59 112 LYS A CA 1
ATOM 717 C C . LYS A 1 87 ? 63.371 -16.050 55.580 1.00 53.03 112 LYS A C 1
ATOM 718 O O . LYS A 1 87 ? 63.105 -14.853 55.410 1.00 52.84 112 LYS A O 1
ATOM 724 N N . GLU A 1 88 ? 62.427 -16.979 55.708 1.00 51.37 113 GLU A N 1
ATOM 725 C CA . GLU A 1 88 ? 61.016 -16.609 55.608 1.00 49.44 113 GLU A CA 1
ATOM 726 C C . GLU A 1 88 ? 60.110 -17.285 56.619 1.00 48.25 113 GLU A C 1
ATOM 727 O O . GLU A 1 88 ? 59.252 -16.641 57.226 1.00 48.72 113 GLU A O 1
ATOM 733 N N . CYS A 1 89 ? 60.298 -18.585 56.792 1.00 47.20 114 CYS A N 1
ATOM 734 C CA . CYS A 1 89 ? 59.469 -19.340 57.711 1.00 46.39 114 CYS A CA 1
ATOM 735 C C . CYS A 1 89 ? 59.893 -19.216 59.184 1.00 45.52 114 CYS A C 1
ATOM 736 O O . CYS A 1 89 ? 60.160 -20.213 59.870 1.00 45.07 114 CYS A O 1
ATOM 739 N N . ALA A 1 90 ? 59.943 -17.964 59.650 1.00 42.14 115 ALA A N 1
ATOM 740 C CA . ALA A 1 90 ? 60.307 -17.609 61.026 1.00 37.75 115 ALA A CA 1
ATOM 741 C C . ALA A 1 90 ? 59.446 -16.421 61.475 1.00 35.98 115 ALA A C 1
ATOM 742 O O . ALA A 1 90 ? 58.806 -15.765 60.652 1.00 34.27 115 ALA A O 1
ATOM 744 N N . ASN A 1 91 ? 59.446 -16.138 62.772 1.00 34.56 116 ASN A N 1
ATOM 745 C CA . ASN A 1 91 ? 58.666 -15.032 63.302 1.00 33.07 116 ASN A CA 1
ATOM 746 C C . ASN A 1 91 ? 59.510 -13.766 63.510 1.00 33.18 116 ASN A C 1
ATOM 747 O O . ASN A 1 91 ? 60.112 -13.579 64.573 1.00 32.93 116 ASN A O 1
ATOM 752 N N . PHE A 1 92 ? 59.558 -12.909 62.488 1.00 31.59 117 PHE A N 1
ATOM 753 C CA . PHE A 1 92 ? 60.306 -11.647 62.550 1.00 29.18 117 PHE A CA 1
ATOM 754 C C . PHE A 1 92 ? 59.387 -10.578 63.109 1.00 28.85 117 PHE A C 1
ATOM 755 O O . PHE A 1 92 ? 58.434 -10.173 62.442 1.00 27.86 117 PHE A O 1
ATOM 763 N N . ILE A 1 93 ? 59.667 -10.102 64.316 1.00 28.29 118 ILE A N 1
ATOM 764 C CA . ILE A 1 93 ? 58.818 -9.069 64.915 1.00 29.81 118 ILE A CA 1
ATOM 765 C C . ILE A 1 93 ? 58.903 -7.736 64.180 1.00 28.59 118 ILE A C 1
ATOM 766 O O . ILE A 1 93 ? 59.993 -7.224 63.948 1.00 28.66 118 ILE A O 1
ATOM 771 N N . LYS A 1 94 ? 57.751 -7.172 63.825 1.00 27.32 119 LYS A N 1
ATOM 772 C CA . LYS A 1 94 ? 57.727 -5.898 63.109 1.00 25.24 119 LYS A CA 1
ATOM 773 C C . LYS A 1 94 ? 57.048 -4.786 63.901 1.00 24.26 119 LYS A C 1
ATOM 774 O O . LYS A 1 94 ? 57.039 -3.644 63.466 1.00 24.56 119 LYS A O 1
ATOM 780 N N . VAL A 1 95 ? 56.460 -5.102 65.049 1.00 23.86 120 VAL A N 1
ATOM 781 C CA . VAL A 1 95 ? 55.811 -4.062 65.823 1.00 25.44 120 VAL A CA 1
ATOM 782 C C . VAL A 1 95 ? 56.040 -4.205 67.340 1.00 26.61 120 VAL A C 1
ATOM 783 O O . VAL A 1 95 ? 55.672 -5.224 67.953 1.00 27.56 120 VAL A O 1
ATOM 787 N N . LEU A 1 96 ? 56.667 -3.191 67.934 1.00 24.59 121 LEU A N 1
ATOM 788 C CA . LEU A 1 96 ? 56.900 -3.142 69.375 1.00 23.40 121 LEU A CA 1
ATOM 789 C C . LEU A 1 96 ? 56.452 -1.770 69.835 1.00 23.14 121 LEU A C 1
ATOM 790 O O . LEU A 1 96 ? 57.056 -0.750 69.476 1.00 20.54 121 LEU A O 1
ATOM 795 N N . GLU A 1 97 ? 55.395 -1.735 70.630 1.00 21.90 122 GLU A N 1
ATOM 796 C CA . GLU A 1 97 ? 54.888 -0.468 71.092 1.00 24.64 122 GLU A CA 1
ATOM 797 C C . GLU A 1 97 ? 54.296 -0.623 72.471 1.00 25.75 122 GLU A C 1
ATOM 798 O O . GLU A 1 97 ? 53.753 -1.679 72.815 1.00 23.55 122 GLU A O 1
ATOM 804 N N . ALA A 1 98 ? 54.392 0.437 73.259 1.00 25.68 123 ALA A N 1
ATOM 805 C CA . ALA A 1 98 ? 53.828 0.420 74.589 1.00 28.36 123 ALA A CA 1
ATOM 806 C C . ALA A 1 98 ? 52.291 0.393 74.461 1.00 30.49 123 ALA A C 1
ATOM 807 O O . ALA A 1 98 ? 51.713 1.059 73.592 1.00 29.30 123 ALA A O 1
ATOM 809 N N . TYR A 1 99 ? 51.649 -0.377 75.335 1.00 33.16 124 TYR A N 1
ATOM 810 C CA . TYR A 1 99 ? 50.194 -0.536 75.368 1.00 34.86 124 TYR A CA 1
ATOM 811 C C . TYR A 1 99 ? 49.596 -0.057 76.695 1.00 37.49 124 TYR A C 1
ATOM 812 O O . TYR A 1 99 ? 49.043 1.032 76.768 1.00 38.27 124 TYR A O 1
ATOM 821 N N . ASN A 1 100 ? 49.677 -0.892 77.736 1.00 39.85 125 ASN A N 1
ATOM 822 C CA . ASN A 1 100 ? 49.158 -0.545 79.072 1.00 38.98 125 ASN A CA 1
ATOM 823 C C . ASN A 1 100 ? 50.303 0.162 79.781 1.00 40.47 125 ASN A C 1
ATOM 824 O O . ASN A 1 100 ? 51.352 0.429 79.186 1.00 39.30 125 ASN A O 1
ATOM 829 N N . GLN A 1 101 ? 50.117 0.443 81.064 1.00 41.46 126 GLN A N 1
ATOM 830 C CA . GLN A 1 101 ? 51.182 1.065 81.829 1.00 42.32 126 GLN A CA 1
ATOM 831 C C . GLN A 1 101 ? 52.045 -0.116 82.240 1.00 41.51 126 GLN A C 1
ATOM 832 O O . GLN A 1 101 ? 53.180 0.051 82.697 1.00 43.51 126 GLN A O 1
ATOM 838 N N . THR A 1 102 ? 51.505 -1.319 82.052 1.00 39.35 127 THR A N 1
ATOM 839 C CA . THR A 1 102 ? 52.238 -2.518 82.416 1.00 38.81 127 THR A CA 1
ATOM 840 C C . THR A 1 102 ? 52.621 -3.465 81.264 1.00 38.94 127 THR A C 1
ATOM 841 O O . THR A 1 102 ? 53.395 -4.404 81.476 1.00 38.45 127 THR A O 1
ATOM 845 N N . HIS A 1 103 ? 52.102 -3.236 80.054 1.00 38.44 128 HIS A N 1
ATOM 846 C CA . HIS A 1 103 ? 52.420 -4.117 78.911 1.00 36.46 128 HIS A CA 1
ATOM 847 C C . HIS A 1 103 ? 52.835 -3.461 77.596 1.00 36.51 128 HIS A C 1
ATOM 848 O O . HIS A 1 103 ? 52.495 -2.312 77.322 1.00 36.34 128 HIS A O 1
ATOM 855 N N . LEU A 1 104 ? 53.547 -4.232 76.780 1.00 35.21 129 LEU A N 1
ATOM 856 C CA . LEU A 1 104 ? 53.991 -3.796 75.460 1.00 35.09 129 LEU A CA 1
ATOM 857 C C . LEU A 1 104 ? 53.189 -4.645 74.452 1.00 34.82 129 LEU A C 1
ATOM 858 O O . LEU A 1 104 ? 52.761 -5.763 74.776 1.00 34.05 129 LEU A O 1
ATOM 863 N N . TYR A 1 105 ? 52.977 -4.124 73.244 1.00 33.22 130 TYR A N 1
ATOM 864 C CA . TYR A 1 105 ? 52.249 -4.873 72.235 1.00 32.36 130 TYR A CA 1
ATOM 865 C C . TYR A 1 105 ? 53.252 -5.252 71.174 1.00 33.19 130 TYR A C 1
ATOM 866 O O . TYR A 1 105 ? 54.072 -4.427 70.753 1.00 31.84 130 TYR A O 1
ATOM 875 N N . ALA A 1 106 ? 53.191 -6.503 70.741 1.00 32.53 131 ALA A N 1
ATOM 876 C CA . ALA A 1 106 ? 54.126 -6.981 69.751 1.00 32.86 131 ALA A CA 1
ATOM 877 C C . ALA A 1 106 ? 53.473 -7.861 68.713 1.00 34.10 131 ALA A C 1
ATOM 878 O O . ALA A 1 106 ? 52.534 -8.604 69.003 1.00 33.00 131 ALA A O 1
ATOM 880 N N . CYS A 1 107 ? 53.991 -7.757 67.494 1.00 37.44 132 CYS A N 1
ATOM 881 C CA . CYS A 1 107 ? 53.517 -8.527 66.355 1.00 37.94 132 CYS A CA 1
ATOM 882 C C . CYS A 1 107 ? 54.728 -8.810 65.440 1.00 38.50 132 CYS A C 1
ATOM 883 O O . CYS A 1 107 ? 55.637 -7.975 65.286 1.00 36.57 132 CYS A O 1
ATOM 886 N N . GLY A 1 108 ? 54.728 -9.992 64.837 1.00 38.03 133 GLY A N 1
ATOM 887 C CA . GLY A 1 108 ? 55.802 -10.372 63.941 1.00 37.16 133 GLY A CA 1
ATOM 888 C C . GLY A 1 108 ? 55.257 -11.228 62.811 1.00 36.51 133 GLY A C 1
ATOM 889 O O . GLY A 1 108 ? 54.065 -11.570 62.789 1.00 32.21 133 GLY A O 1
ATOM 890 N N . THR A 1 109 ? 56.137 -11.563 61.873 1.00 35.49 134 THR A N 1
ATOM 891 C CA . THR A 1 109 ? 55.806 -12.396 60.724 1.00 37.25 134 THR A CA 1
ATOM 892 C C . THR A 1 109 ? 55.571 -13.815 61.226 1.00 39.07 134 THR A C 1
ATOM 893 O O . THR A 1 109 ? 56.530 -14.553 61.438 1.00 42.99 134 THR A O 1
ATOM 897 N N . GLY A 1 110 ? 54.321 -14.217 61.424 1.00 37.72 135 GLY A N 1
ATOM 898 C CA . GLY A 1 110 ? 54.095 -15.564 61.937 1.00 36.87 135 GLY A CA 1
ATOM 899 C C . GLY A 1 110 ? 54.497 -16.678 60.979 1.00 36.82 135 GLY A C 1
ATOM 900 O O . GLY A 1 110 ? 53.752 -17.654 60.821 1.00 36.38 135 GLY A O 1
ATOM 901 N N . ALA A 1 111 ? 55.671 -16.545 60.356 1.00 36.52 136 ALA A N 1
ATOM 902 C CA . ALA A 1 111 ? 56.144 -17.526 59.380 1.00 37.88 136 ALA A CA 1
ATOM 903 C C . ALA A 1 111 ? 55.071 -17.499 58.290 1.00 36.78 136 ALA A C 1
ATOM 904 O O . ALA A 1 111 ? 54.528 -18.531 57.874 1.00 38.17 136 ALA A O 1
ATOM 906 N N . PHE A 1 112 ? 54.771 -16.278 57.859 1.00 36.79 137 PHE A N 1
ATOM 907 C CA . PHE A 1 112 ? 53.751 -15.987 56.851 1.00 34.04 137 PHE A CA 1
ATOM 908 C C . PHE A 1 112 ? 52.352 -16.254 57.357 1.00 31.70 137 PHE A C 1
ATOM 909 O O . PHE A 1 112 ? 51.493 -16.774 56.634 1.00 31.89 137 PHE A O 1
ATOM 917 N N . HIS A 1 113 ? 52.144 -15.885 58.619 1.00 30.00 138 HIS A N 1
ATOM 918 C CA . HIS A 1 113 ? 50.854 -16.010 59.287 1.00 29.69 138 HIS A CA 1
ATOM 919 C C . HIS A 1 113 ? 51.016 -15.174 60.546 1.00 28.09 138 HIS A C 1
ATOM 920 O O . HIS A 1 113 ? 50.995 -15.679 61.670 1.00 27.08 138 HIS A O 1
ATOM 927 N N . PRO A 1 114 ? 51.168 -13.857 60.358 1.00 28.54 139 PRO A N 1
ATOM 928 C CA . PRO A 1 114 ? 51.350 -12.896 61.452 1.00 31.15 139 PRO A CA 1
ATOM 929 C C . PRO A 1 114 ? 50.474 -13.116 62.680 1.00 29.38 139 PRO A C 1
ATOM 930 O O . PRO A 1 114 ? 49.286 -13.417 62.551 1.00 29.46 139 PRO A O 1
ATOM 934 N N . ILE A 1 115 ? 51.089 -13.011 63.864 1.00 28.99 140 ILE A N 1
ATOM 935 C CA . ILE A 1 115 ? 50.381 -13.143 65.142 1.00 31.44 140 ILE A CA 1
ATOM 936 C C . ILE A 1 115 ? 50.895 -12.067 66.102 1.00 30.49 140 ILE A C 1
ATOM 937 O O . ILE A 1 115 ? 51.989 -11.544 65.926 1.00 29.04 140 ILE A O 1
ATOM 942 N N . CYS A 1 116 ? 50.083 -11.714 67.091 1.00 31.76 141 CYS A N 1
ATOM 943 C CA . CYS A 1 116 ? 50.440 -10.682 68.050 1.00 33.38 141 CYS A CA 1
ATOM 944 C C . CYS A 1 116 ? 50.165 -11.155 69.463 1.00 33.02 141 CYS A C 1
ATOM 945 O O . CYS A 1 116 ? 49.265 -11.970 69.703 1.00 32.64 141 CYS A O 1
ATOM 948 N N . THR A 1 117 ? 50.903 -10.584 70.408 1.00 32.17 142 THR A N 1
ATOM 949 C CA . THR A 1 117 ? 50.716 -10.915 71.806 1.00 32.22 142 THR A CA 1
ATOM 950 C C . THR A 1 117 ? 51.207 -9.773 72.654 1.00 30.71 142 THR A C 1
ATOM 951 O O . THR A 1 117 ? 51.858 -8.859 72.150 1.00 29.13 142 THR A O 1
ATOM 955 N N . TYR A 1 118 ? 50.909 -9.820 73.946 1.00 30.76 143 TYR A N 1
ATOM 956 C CA . TYR A 1 118 ? 51.380 -8.761 74.829 1.00 31.19 143 TYR A CA 1
ATOM 957 C C . TYR A 1 118 ? 52.697 -9.171 75.497 1.00 32.03 143 TYR A C 1
ATOM 958 O O . TYR A 1 118 ? 53.123 -10.332 75.421 1.00 29.90 143 TYR A O 1
ATOM 967 N N . ILE A 1 119 ? 53.362 -8.198 76.107 1.00 32.94 144 ILE A N 1
ATOM 968 C CA . ILE A 1 119 ? 54.616 -8.450 76.798 1.00 33.71 144 ILE A CA 1
ATOM 969 C C . ILE A 1 119 ? 54.570 -7.643 78.062 1.00 33.81 144 ILE A C 1
ATOM 970 O O . ILE A 1 119 ? 54.547 -6.417 78.017 1.00 33.19 144 ILE A O 1
ATOM 975 N N . GLU A 1 120 ? 54.511 -8.350 79.187 1.00 36.76 145 GLU A N 1
ATOM 976 C CA . GLU A 1 120 ? 54.442 -7.732 80.507 1.00 38.39 145 GLU A CA 1
ATOM 977 C C . GLU A 1 120 ? 55.786 -7.129 80.863 1.00 37.67 145 GLU A C 1
ATOM 978 O O . GLU A 1 120 ? 56.840 -7.698 80.555 1.00 35.34 145 GLU A O 1
ATOM 984 N N . VAL A 1 121 ? 55.729 -5.974 81.517 1.00 38.68 146 VAL A N 1
ATOM 985 C CA . VAL A 1 121 ? 56.915 -5.236 81.932 1.00 39.37 146 VAL A CA 1
ATOM 986 C C . VAL A 1 121 ? 56.574 -4.450 83.208 1.00 40.86 146 VAL A C 1
ATOM 987 O O . VAL A 1 121 ? 57.263 -3.501 83.554 1.00 41.72 146 VAL A O 1
ATOM 991 N N . GLY A 1 122 ? 55.491 -4.840 83.879 1.00 43.77 147 GLY A N 1
ATOM 992 C CA . GLY A 1 122 ? 55.067 -4.188 85.113 1.00 47.57 147 GLY A CA 1
ATOM 993 C C . GLY A 1 122 ? 55.062 -2.666 85.221 1.00 50.39 147 GLY A C 1
ATOM 994 O O . GLY A 1 122 ? 55.409 -1.956 84.271 1.00 50.76 147 GLY A O 1
ATOM 995 N N . HIS A 1 123 ? 54.666 -2.184 86.406 1.00 53.05 148 HIS A N 1
ATOM 996 C CA . HIS A 1 123 ? 54.578 -0.749 86.759 1.00 56.16 148 HIS A CA 1
ATOM 997 C C . HIS A 1 123 ? 55.921 -0.121 87.155 1.00 57.53 148 HIS A C 1
ATOM 998 O O . HIS A 1 123 ? 56.154 1.076 86.943 1.00 55.53 148 HIS A O 1
ATOM 1005 N N . HIS A 1 124 ? 56.773 -0.928 87.778 1.00 59.72 149 HIS A N 1
ATOM 1006 C CA . HIS A 1 124 ? 58.065 -0.455 88.250 1.00 64.00 149 HIS A CA 1
ATOM 1007 C C . HIS A 1 124 ? 59.226 -0.882 87.373 1.00 66.52 149 HIS A C 1
ATOM 1008 O O . HIS A 1 124 ? 59.510 -2.080 87.233 1.00 65.97 149 HIS A O 1
ATOM 1015 N N . PRO A 1 125 ? 59.922 0.098 86.775 1.00 68.48 150 PRO A N 1
ATOM 1016 C CA . PRO A 1 125 ? 61.074 -0.164 85.907 1.00 70.69 150 PRO A CA 1
ATOM 1017 C C . PRO A 1 125 ? 62.224 -0.671 86.772 1.00 73.03 150 PRO A C 1
ATOM 1018 O O . PRO A 1 125 ? 63.353 -0.846 86.306 1.00 74.37 150 PRO A O 1
ATOM 1022 N N . GLU A 1 126 ? 61.904 -0.893 88.045 1.00 74.60 151 GLU A N 1
ATOM 1023 C CA . GLU A 1 126 ? 62.848 -1.370 89.047 1.00 75.86 151 GLU A CA 1
ATOM 1024 C C . GLU A 1 126 ? 62.929 -2.896 89.023 1.00 75.19 151 GLU A C 1
ATOM 1025 O O . GLU A 1 126 ? 63.993 -3.480 89.234 1.00 75.02 151 GLU A O 1
ATOM 1031 N N . ASP A 1 127 ? 61.795 -3.534 88.756 1.00 73.60 152 ASP A N 1
ATOM 1032 C CA . ASP A 1 127 ? 61.722 -4.987 88.725 1.00 71.76 152 ASP A CA 1
ATOM 1033 C C . ASP A 1 127 ? 62.103 -5.557 87.355 1.00 70.04 152 ASP A C 1
ATOM 1034 O O . ASP A 1 127 ? 62.240 -6.772 87.197 1.00 68.83 152 ASP A O 1
ATOM 1039 N N . ASN A 1 128 ? 62.286 -4.678 86.373 1.00 67.10 153 ASN A N 1
ATOM 1040 C CA . ASN A 1 128 ? 62.630 -5.091 85.007 1.00 65.70 153 ASN A CA 1
ATOM 1041 C C . ASN A 1 128 ? 62.016 -6.440 84.573 1.00 62.67 153 ASN A C 1
ATOM 1042 O O . ASN A 1 128 ? 62.722 -7.447 84.416 1.00 61.35 153 ASN A O 1
ATOM 1047 N N . ILE A 1 129 ? 60.695 -6.443 84.375 1.00 58.69 154 ILE A N 1
ATOM 1048 C CA . ILE A 1 129 ? 59.976 -7.648 83.945 1.00 55.04 154 ILE A CA 1
ATOM 1049 C C . ILE A 1 129 ? 59.991 -7.734 82.415 1.00 52.11 154 ILE A C 1
ATOM 1050 O O . ILE A 1 129 ? 60.072 -6.712 81.729 1.00 50.45 154 ILE A O 1
ATOM 1055 N N . PHE A 1 130 ? 59.927 -8.955 81.893 1.00 49.28 155 PHE A N 1
ATOM 1056 C CA . PHE A 1 130 ? 59.934 -9.175 80.455 1.00 47.37 155 PHE A CA 1
ATOM 1057 C C . PHE A 1 130 ? 59.319 -10.537 80.164 1.00 47.66 155 PHE A C 1
ATOM 1058 O O . PHE A 1 130 ? 59.901 -11.368 79.471 1.00 45.93 155 PHE A O 1
ATOM 1066 N N . LYS A 1 131 ? 58.128 -10.754 80.701 1.00 50.29 156 LYS A N 1
ATOM 1067 C CA . LYS A 1 131 ? 57.434 -12.021 80.531 1.00 53.51 156 LYS A CA 1
ATOM 1068 C C . LYS A 1 131 ? 56.588 -11.984 79.264 1.00 54.66 156 LYS A C 1
ATOM 1069 O O . LYS A 1 131 ? 55.771 -11.076 79.053 1.00 54.09 156 LYS A O 1
ATOM 1075 N N . LEU A 1 132 ? 56.810 -12.972 78.410 1.00 55.03 157 LEU A N 1
ATOM 1076 C CA . LEU A 1 132 ? 56.084 -13.060 77.159 1.00 56.09 157 LEU A CA 1
ATOM 1077 C C . LEU A 1 132 ? 54.739 -13.732 77.399 1.00 58.83 157 LEU A C 1
ATOM 1078 O O . LEU A 1 132 ? 54.649 -14.956 77.476 1.00 59.52 157 LEU A O 1
ATOM 1083 N N . GLN A 1 133 ? 53.695 -12.921 77.540 1.00 62.06 158 GLN A N 1
ATOM 1084 C CA . GLN A 1 133 ? 52.344 -13.432 77.770 1.00 64.31 158 GLN A CA 1
ATOM 1085 C C . GLN A 1 133 ? 51.927 -14.320 76.594 1.00 65.79 158 GLN A C 1
ATOM 1086 O O . GLN A 1 133 ? 51.289 -13.850 75.655 1.00 66.14 158 GLN A O 1
ATOM 1092 N N . ASP A 1 134 ? 52.291 -15.602 76.665 1.00 69.56 159 ASP A N 1
ATOM 1093 C CA . ASP A 1 134 ? 51.994 -16.595 75.619 1.00 71.79 159 ASP A CA 1
ATOM 1094 C C . ASP A 1 134 ? 50.492 -16.917 75.504 1.00 72.38 159 ASP A C 1
ATOM 1095 O O . ASP A 1 134 ? 49.645 -16.034 75.651 1.00 72.67 159 ASP A O 1
ATOM 1100 N N . SER A 1 135 ? 50.170 -18.180 75.228 1.00 72.77 160 SER A N 1
ATOM 1101 C CA . SER A 1 135 ? 48.779 -18.625 75.094 1.00 73.19 160 SER A CA 1
ATOM 1102 C C . SER A 1 135 ? 48.013 -17.789 74.065 1.00 73.06 160 SER A C 1
ATOM 1103 O O . SER A 1 135 ? 48.617 -17.197 73.172 1.00 72.79 160 SER A O 1
ATOM 1106 N N . HIS A 1 136 ? 46.687 -17.754 74.198 1.00 71.97 161 HIS A N 1
ATOM 1107 C CA . HIS A 1 136 ? 45.808 -16.992 73.308 1.00 70.36 161 HIS A CA 1
ATOM 1108 C C . HIS A 1 136 ? 46.396 -16.649 71.937 1.00 67.12 161 HIS A C 1
ATOM 1109 O O . HIS A 1 136 ? 46.278 -17.431 70.991 1.00 67.20 161 HIS A O 1
ATOM 1116 N N . PHE A 1 137 ? 47.022 -15.476 71.843 1.00 62.14 162 PHE A N 1
ATOM 1117 C CA . PHE A 1 137 ? 47.633 -14.979 70.603 1.00 57.83 162 PHE A CA 1
ATOM 1118 C C . PHE A 1 137 ? 46.596 -14.460 69.610 1.00 54.79 162 PHE A C 1
ATOM 1119 O O . PHE A 1 137 ? 45.754 -15.214 69.116 1.00 54.46 162 PHE A O 1
ATOM 1127 N N . GLU A 1 138 ? 46.659 -13.163 69.329 1.00 49.12 163 GLU A N 1
ATOM 1128 C CA . GLU A 1 138 ? 45.746 -12.543 68.383 1.00 45.42 163 GLU A CA 1
ATOM 1129 C C . GLU A 1 138 ? 46.437 -12.578 67.029 1.00 42.92 163 GLU A C 1
ATOM 1130 O O . GLU A 1 138 ? 47.660 -12.752 66.969 1.00 42.36 163 GLU A O 1
ATOM 1136 N N . ASN A 1 139 ? 45.680 -12.427 65.944 1.00 39.61 164 ASN A N 1
ATOM 1137 C CA . ASN A 1 139 ? 46.318 -12.436 64.624 1.00 38.47 164 ASN A CA 1
ATOM 1138 C C . ASN A 1 139 ? 46.789 -11.028 64.304 1.00 36.90 164 ASN A C 1
ATOM 1139 O O . ASN A 1 139 ? 46.330 -10.055 64.908 1.00 34.88 164 ASN A O 1
ATOM 1144 N N . GLY A 1 140 ? 47.709 -10.925 63.354 1.00 36.81 165 GLY A N 1
ATOM 1145 C CA . GLY A 1 140 ? 48.234 -9.623 62.982 1.00 39.11 165 GLY A CA 1
ATOM 1146 C C . GLY A 1 140 ? 47.923 -9.182 61.563 1.00 38.40 165 GLY A C 1
ATOM 1147 O O . GLY A 1 140 ? 48.781 -8.632 60.878 1.00 37.44 165 GLY A O 1
ATOM 1148 N N . ARG A 1 141 ? 46.700 -9.432 61.116 1.00 37.73 166 ARG A N 1
ATOM 1149 C CA . ARG A 1 141 ? 46.297 -9.042 59.780 1.00 37.92 166 ARG A CA 1
ATOM 1150 C C . ARG A 1 141 ? 46.142 -7.539 59.769 1.00 37.91 166 ARG A C 1
ATOM 1151 O O . ARG A 1 141 ? 45.337 -6.981 60.522 1.00 37.55 166 ARG A O 1
ATOM 1159 N N . GLY A 1 142 ? 46.917 -6.881 58.912 1.00 36.32 167 GLY A N 1
ATOM 1160 C CA . GLY A 1 142 ? 46.837 -5.439 58.838 1.00 34.18 167 GLY A CA 1
ATOM 1161 C C . GLY A 1 142 ? 47.712 -4.780 59.879 1.00 31.68 167 GLY A C 1
ATOM 1162 O O . GLY A 1 142 ? 47.863 -3.560 59.848 1.00 31.46 167 GLY A O 1
ATOM 1163 N N . LYS A 1 143 ? 48.275 -5.563 60.804 1.00 30.85 168 LYS A N 1
ATOM 1164 C CA . LYS A 1 143 ? 49.155 -5.003 61.838 1.00 28.21 168 LYS A CA 1
ATOM 1165 C C . LYS A 1 143 ? 50.619 -5.257 61.486 1.00 27.95 168 LYS A C 1
ATOM 1166 O O . LYS A 1 143 ? 51.488 -4.393 61.694 1.00 27.93 168 LYS A O 1
ATOM 1172 N N . SER A 1 144 ? 50.884 -6.450 60.955 1.00 26.98 169 SER A N 1
ATOM 1173 C CA . SER A 1 144 ? 52.228 -6.849 60.542 1.00 24.86 169 SER A CA 1
ATOM 1174 C C . SER A 1 144 ? 52.158 -7.545 59.205 1.00 23.85 169 SER A C 1
ATOM 1175 O O . SER A 1 144 ? 51.221 -8.301 58.937 1.00 24.83 169 SER A O 1
ATOM 1178 N N . PRO A 1 145 ? 53.159 -7.322 58.351 1.00 24.00 170 PRO A N 1
ATOM 1179 C CA . PRO A 1 145 ? 53.153 -7.970 57.041 1.00 27.00 170 PRO A CA 1
ATOM 1180 C C . PRO A 1 145 ? 53.367 -9.457 57.258 1.00 27.74 170 PRO A C 1
ATOM 1181 O O . PRO A 1 145 ? 53.596 -9.896 58.393 1.00 26.68 170 PRO A O 1
ATOM 1185 N N . TYR A 1 146 ? 53.286 -10.226 56.169 1.00 29.97 171 TYR A N 1
ATOM 1186 C CA . TYR A 1 146 ? 53.479 -11.674 56.199 1.00 30.37 171 TYR A CA 1
ATOM 1187 C C . TYR A 1 146 ? 54.920 -11.902 55.787 1.00 31.53 171 TYR A C 1
ATOM 1188 O O . TYR A 1 146 ? 55.556 -12.879 56.183 1.00 31.99 171 TYR A O 1
ATOM 1197 N N . ASP A 1 147 ? 55.403 -10.974 54.967 1.00 32.79 172 ASP A N 1
ATOM 1198 C CA . ASP A 1 147 ? 56.730 -11.003 54.355 1.00 35.38 172 ASP A CA 1
ATOM 1199 C C . ASP A 1 147 ? 57.764 -10.182 55.120 1.00 35.65 172 ASP A C 1
ATOM 1200 O O . ASP A 1 147 ? 57.651 -8.962 55.232 1.00 37.07 172 ASP A O 1
ATOM 1205 N N . PRO A 1 148 ? 58.808 -10.833 55.628 1.00 35.14 173 PRO A N 1
ATOM 1206 C CA . PRO A 1 148 ? 59.846 -10.114 56.376 1.00 35.02 173 PRO A CA 1
ATOM 1207 C C . PRO A 1 148 ? 60.497 -8.971 55.590 1.00 33.43 173 PRO A C 1
ATOM 1208 O O . PRO A 1 148 ? 60.935 -7.987 56.188 1.00 31.25 173 PRO A O 1
ATOM 1212 N N . LYS A 1 149 ? 60.556 -9.079 54.263 1.00 35.06 174 LYS A N 1
ATOM 1213 C CA . LYS A 1 149 ? 61.152 -7.992 53.454 1.00 35.20 174 LYS A CA 1
ATOM 1214 C C . LYS A 1 149 ? 60.346 -6.681 53.486 1.00 32.63 174 LYS A C 1
ATOM 1215 O O . LYS A 1 149 ? 60.850 -5.659 53.039 1.00 31.72 174 LYS A O 1
ATOM 1221 N N . LEU A 1 150 ? 59.115 -6.708 53.995 1.00 32.36 175 LEU A N 1
ATOM 1222 C CA . LEU A 1 150 ? 58.270 -5.505 54.039 1.00 32.57 175 LEU A CA 1
ATOM 1223 C C . LEU A 1 150 ? 58.279 -4.781 55.391 1.00 32.45 175 LEU A C 1
ATOM 1224 O O . LEU A 1 150 ? 58.204 -5.422 56.449 1.00 32.09 175 LEU A O 1
ATOM 1229 N N . LEU A 1 151 ? 58.358 -3.451 55.380 1.00 32.57 176 LEU A N 1
ATOM 1230 C CA . LEU A 1 151 ? 58.348 -2.735 56.656 1.00 32.10 176 LEU A CA 1
ATOM 1231 C C . LEU A 1 151 ? 56.924 -2.460 57.089 1.00 30.84 176 LEU A C 1
ATOM 1232 O O . LEU A 1 151 ? 55.982 -2.877 56.430 1.00 32.29 176 LEU A O 1
ATOM 1237 N N . THR A 1 152 ? 56.770 -1.779 58.216 1.00 30.27 177 THR A N 1
ATOM 1238 C CA . THR A 1 152 ? 55.452 -1.446 58.746 1.00 28.36 177 THR A CA 1
ATOM 1239 C C . THR A 1 152 ? 55.624 -0.164 59.518 1.00 27.75 177 THR A C 1
ATOM 1240 O O . THR A 1 152 ? 56.639 0.022 60.165 1.00 29.47 177 THR A O 1
ATOM 1244 N N . ALA A 1 153 ? 54.655 0.731 59.442 1.00 28.22 178 ALA A N 1
ATOM 1245 C CA . ALA A 1 153 ? 54.758 1.949 60.214 1.00 29.14 178 ALA A CA 1
ATOM 1246 C C . ALA A 1 153 ? 53.669 1.805 61.246 1.00 29.93 178 ALA A C 1
ATOM 1247 O O . ALA A 1 153 ? 52.507 1.592 60.904 1.00 31.41 178 ALA A O 1
ATOM 1249 N N . SER A 1 154 ? 54.040 1.887 62.513 1.00 28.60 179 SER A N 1
ATOM 1250 C CA . SER A 1 154 ? 53.055 1.738 63.561 1.00 28.09 179 SER A CA 1
ATOM 1251 C C . SER A 1 154 ? 53.048 2.949 64.445 1.00 27.70 179 SER A C 1
ATOM 1252 O O . SER A 1 154 ? 53.947 3.787 64.392 1.00 29.47 179 SER A O 1
ATOM 1255 N N . LEU A 1 155 ? 52.018 3.019 65.269 1.00 25.66 180 LEU A N 1
ATOM 1256 C CA . LEU A 1 155 ? 51.828 4.092 66.210 1.00 24.62 180 LEU A CA 1
ATOM 1257 C C . LEU A 1 155 ? 50.667 3.581 67.031 1.00 24.63 180 LEU A C 1
ATOM 1258 O O . LEU A 1 155 ? 49.588 3.321 66.495 1.00 23.81 180 LEU A O 1
ATOM 1263 N N . LEU A 1 156 ? 50.907 3.376 68.327 1.00 26.66 181 LEU A N 1
ATOM 1264 C CA . LEU A 1 156 ? 49.864 2.883 69.230 1.00 25.56 181 LEU A CA 1
ATOM 1265 C C . LEU A 1 156 ? 49.608 3.945 70.281 1.00 25.45 181 LEU A C 1
ATOM 1266 O O . LEU A 1 156 ? 50.451 4.200 71.136 1.00 26.19 181 LEU A O 1
ATOM 1271 N N . ILE A 1 157 ? 48.437 4.561 70.199 1.00 25.13 182 ILE A N 1
ATOM 1272 C CA . ILE A 1 157 ? 48.054 5.609 71.122 1.00 27.30 182 ILE A CA 1
ATOM 1273 C C . ILE A 1 157 ? 46.628 5.376 71.597 1.00 28.64 182 ILE A C 1
ATOM 1274 O O . ILE A 1 157 ? 45.791 4.845 70.855 1.00 28.72 182 ILE A O 1
ATOM 1279 N N . ASP A 1 158 ? 46.371 5.761 72.846 1.00 30.13 183 ASP A N 1
ATOM 1280 C CA . ASP A 1 158 ? 45.057 5.630 73.464 1.00 30.42 183 ASP A CA 1
ATOM 1281 C C . ASP A 1 158 ? 44.461 4.226 73.299 1.00 31.90 183 ASP A C 1
ATOM 1282 O O . ASP A 1 158 ? 43.249 4.062 73.128 1.00 32.15 183 ASP A O 1
ATOM 1287 N N . GLY A 1 159 ? 45.321 3.210 73.351 1.00 31.20 184 GLY A N 1
ATOM 1288 C CA . GLY A 1 159 ? 44.852 1.842 73.232 1.00 30.17 184 GLY A CA 1
ATOM 1289 C C . GLY A 1 159 ? 44.503 1.406 71.826 1.00 31.49 184 GLY A C 1
ATOM 1290 O O . GLY A 1 159 ? 43.920 0.318 71.626 1.00 32.32 184 GLY A O 1
ATOM 1291 N N . GLU A 1 160 ? 44.880 2.245 70.854 1.00 32.32 185 GLU A N 1
ATOM 1292 C CA . GLU A 1 160 ? 44.621 2.010 69.426 1.00 30.33 185 GLU A CA 1
ATOM 1293 C C . GLU A 1 160 ? 45.891 1.787 68.619 1.00 29.37 185 GLU A C 1
ATOM 1294 O O . GLU A 1 160 ? 46.897 2.459 68.843 1.00 27.16 185 GLU A O 1
ATOM 1300 N N . LEU A 1 161 ? 45.827 0.852 67.665 1.00 30.54 186 LEU A N 1
ATOM 1301 C CA . LEU A 1 161 ? 46.959 0.512 66.791 1.00 28.48 186 LEU A CA 1
ATOM 1302 C C . LEU A 1 161 ? 46.732 1.026 65.357 1.00 28.33 186 LEU A C 1
ATOM 1303 O O . LEU A 1 161 ? 45.776 0.629 64.680 1.00 27.30 186 LEU A O 1
ATOM 1308 N N . TYR A 1 162 ? 47.599 1.931 64.913 1.00 27.64 187 TYR A N 1
ATOM 1309 C CA . TYR A 1 162 ? 47.541 2.497 63.567 1.00 25.97 187 TYR A CA 1
ATOM 1310 C C . TYR A 1 162 ? 48.764 1.965 62.840 1.00 28.47 187 TYR A C 1
ATOM 1311 O O . TYR A 1 162 ? 49.893 2.123 63.308 1.00 29.13 187 TYR A O 1
ATOM 1320 N N . SER A 1 163 ? 48.579 1.341 61.692 1.00 27.95 188 SER A N 1
ATOM 1321 C CA . SER A 1 163 ? 49.752 0.828 61.025 1.00 29.01 188 SER A CA 1
ATOM 1322 C C . SER A 1 163 ? 49.523 0.752 59.537 1.00 29.90 188 SER A C 1
ATOM 1323 O O . SER A 1 163 ? 48.382 0.695 59.089 1.00 29.29 188 SER A O 1
ATOM 1326 N N . GLY A 1 164 ? 50.607 0.766 58.771 1.00 28.97 189 GLY A N 1
ATOM 1327 C CA . GLY A 1 164 ? 50.477 0.699 57.333 1.00 29.38 189 GLY A CA 1
ATOM 1328 C C . GLY A 1 164 ? 51.398 -0.367 56.792 1.00 30.63 189 GLY A C 1
ATOM 1329 O O . GLY A 1 164 ? 52.619 -0.210 56.848 1.00 27.99 189 GLY A O 1
ATOM 1330 N N . THR A 1 165 ? 50.821 -1.458 56.281 1.00 30.76 190 THR A N 1
ATOM 1331 C CA . THR A 1 165 ? 51.604 -2.568 55.720 1.00 32.52 190 THR A CA 1
ATOM 1332 C C . THR A 1 165 ? 50.750 -3.323 54.732 1.00 31.90 190 THR A C 1
ATOM 1333 O O . THR A 1 165 ? 49.771 -2.811 54.211 1.00 28.35 190 THR A O 1
ATOM 1337 N N . ALA A 1 166 ? 51.147 -4.577 54.527 1.00 33.00 191 ALA A N 1
ATOM 1338 C CA . ALA A 1 166 ? 50.471 -5.506 53.648 1.00 33.76 191 ALA A CA 1
ATOM 1339 C C . ALA A 1 166 ? 49.581 -6.407 54.511 1.00 32.85 191 ALA A C 1
ATOM 1340 O O . ALA A 1 166 ? 50.060 -7.182 55.357 1.00 31.30 191 ALA A O 1
ATOM 1342 N N . ALA A 1 167 ? 48.277 -6.309 54.291 1.00 33.85 192 ALA A N 1
ATOM 1343 C CA . ALA A 1 167 ? 47.328 -7.113 55.048 1.00 33.06 192 ALA A CA 1
ATOM 1344 C C . ALA A 1 167 ? 47.127 -8.502 54.437 1.00 33.38 192 ALA A C 1
ATOM 1345 O O . ALA A 1 167 ? 46.221 -9.226 54.849 1.00 33.03 192 ALA A O 1
ATOM 1347 N N . ASP A 1 168 ? 47.975 -8.881 53.479 1.00 32.76 193 ASP A N 1
ATOM 1348 C CA . ASP A 1 168 ? 47.817 -10.167 52.807 1.00 33.28 193 ASP A CA 1
ATOM 1349 C C . ASP A 1 168 ? 49.048 -11.058 52.583 1.00 33.00 193 ASP A C 1
ATOM 1350 O O . ASP A 1 168 ? 50.177 -10.588 52.458 1.00 31.68 193 ASP A O 1
ATOM 1355 N N . PHE A 1 169 ? 48.783 -12.361 52.503 1.00 32.23 194 PHE A N 1
ATOM 1356 C CA . PHE A 1 169 ? 49.787 -13.379 52.249 1.00 30.83 194 PHE A CA 1
ATOM 1357 C C . PHE A 1 169 ? 50.638 -13.011 51.032 1.00 31.33 194 PHE A C 1
ATOM 1358 O O . PHE A 1 169 ? 51.863 -13.130 51.071 1.00 31.34 194 PHE A O 1
ATOM 1366 N N . MET A 1 170 ? 49.988 -12.579 49.949 1.00 34.12 195 MET A N 1
ATOM 1367 C CA . MET A 1 170 ? 50.701 -12.233 48.704 1.00 36.30 195 MET A CA 1
ATOM 1368 C C . MET A 1 170 ? 51.393 -10.872 48.702 1.00 36.09 195 MET A C 1
ATOM 1369 O O . MET A 1 170 ? 52.035 -10.499 47.708 1.00 34.56 195 MET A O 1
ATOM 1374 N N . GLY A 1 171 ? 51.241 -10.127 49.797 1.00 34.53 196 GLY A N 1
ATOM 1375 C CA . GLY A 1 171 ? 51.881 -8.825 49.907 1.00 34.32 196 GLY A CA 1
ATOM 1376 C C . GLY A 1 171 ? 51.558 -7.909 48.741 1.00 34.26 196 GLY A C 1
ATOM 1377 O O . GLY A 1 171 ? 52.442 -7.411 48.034 1.00 33.44 196 GLY A O 1
ATOM 1378 N N . ARG A 1 172 ? 50.272 -7.692 48.518 1.00 33.45 197 ARG A N 1
ATOM 1379 C CA . ARG A 1 172 ? 49.850 -6.827 47.424 1.00 34.22 197 ARG A CA 1
ATOM 1380 C C . ARG A 1 172 ? 48.773 -5.894 47.945 1.00 31.96 197 ARG A C 1
ATOM 1381 O O . ARG A 1 172 ? 48.492 -4.855 47.343 1.00 32.98 197 ARG A O 1
ATOM 1389 N N . ASP A 1 173 ? 48.186 -6.256 49.082 1.00 29.88 198 ASP A N 1
ATOM 1390 C CA . ASP A 1 173 ? 47.127 -5.448 49.677 1.00 26.67 198 ASP A CA 1
ATOM 1391 C C . ASP A 1 173 ? 47.659 -4.450 50.708 1.00 24.30 198 ASP A C 1
ATOM 1392 O O . ASP A 1 173 ? 47.408 -4.581 51.914 1.00 20.28 198 ASP A O 1
ATOM 1397 N N . PHE A 1 174 ? 48.414 -3.460 50.242 1.00 22.69 199 PHE A N 1
ATOM 1398 C CA . PHE A 1 174 ? 48.948 -2.457 51.169 1.00 25.10 199 PHE A CA 1
ATOM 1399 C C . PHE A 1 174 ? 47.780 -1.623 51.690 1.00 24.50 199 PHE A C 1
ATOM 1400 O O . PHE A 1 174 ? 46.846 -1.322 50.951 1.00 27.01 199 PHE A O 1
ATOM 1408 N N . ALA A 1 175 ? 47.818 -1.258 52.963 1.00 23.09 200 ALA A N 1
ATOM 1409 C CA . ALA A 1 175 ? 46.717 -0.515 53.543 1.00 22.74 200 ALA A CA 1
ATOM 1410 C C . ALA A 1 175 ? 47.148 0.256 54.779 1.00 21.90 200 ALA A C 1
ATOM 1411 O O . ALA A 1 175 ? 48.271 0.123 55.257 1.00 24.83 200 ALA A O 1
ATOM 1413 N N . ILE A 1 176 ? 46.250 1.081 55.292 1.00 21.67 201 ILE A N 1
ATOM 1414 C CA . ILE A 1 176 ? 46.539 1.779 56.520 1.00 21.12 201 ILE A CA 1
ATOM 1415 C C . ILE A 1 176 ? 45.398 1.312 57.383 1.00 21.68 201 ILE A C 1
ATOM 1416 O O . ILE A 1 176 ? 44.222 1.564 57.074 1.00 19.57 201 ILE A O 1
ATOM 1421 N N . PHE A 1 177 ? 45.735 0.585 58.445 1.00 22.31 202 PHE A N 1
ATOM 1422 C CA . PHE A 1 177 ? 44.733 0.046 59.366 1.00 23.06 202 PHE A CA 1
ATOM 1423 C C . PHE A 1 177 ? 44.810 0.667 60.745 1.00 23.09 202 PHE A C 1
ATOM 1424 O O . PHE A 1 177 ? 45.839 1.194 61.152 1.00 23.42 202 PHE A O 1
ATOM 1432 N N . ARG A 1 178 ? 43.700 0.574 61.461 1.00 22.76 203 ARG A N 1
ATOM 1433 C CA . ARG A 1 178 ? 43.625 0.964 62.852 1.00 21.90 203 ARG A CA 1
ATOM 1434 C C . ARG A 1 178 ? 42.939 -0.273 63.416 1.00 23.40 203 ARG A C 1
ATOM 1435 O O . ARG A 1 178 ? 41.788 -0.544 63.071 1.00 24.17 203 ARG A O 1
ATOM 1443 N N . THR A 1 179 ? 43.640 -1.055 64.228 1.00 25.47 204 THR A N 1
ATOM 1444 C CA . THR A 1 179 ? 43.050 -2.252 64.833 1.00 27.26 204 THR A CA 1
ATOM 1445 C C . THR A 1 179 ? 43.040 -2.009 66.346 1.00 28.90 204 THR A C 1
ATOM 1446 O O . THR A 1 179 ? 43.509 -0.960 66.790 1.00 28.53 204 THR A O 1
ATOM 1450 N N . LEU A 1 180 ? 42.519 -2.947 67.140 1.00 31.04 205 LEU A N 1
ATOM 1451 C CA . LEU A 1 180 ? 42.448 -2.759 68.601 1.00 32.23 205 LEU A CA 1
ATOM 1452 C C . LEU A 1 180 ? 41.486 -1.604 68.916 1.00 34.34 205 LEU A C 1
ATOM 1453 O O . LEU A 1 180 ? 40.883 -1.021 68.006 1.00 33.74 205 LEU A O 1
ATOM 1458 N N . GLY A 1 181 ? 41.340 -1.292 70.201 1.00 36.45 206 GLY A N 1
ATOM 1459 C CA . GLY A 1 181 ? 40.496 -0.191 70.634 1.00 38.38 206 GLY A CA 1
ATOM 1460 C C . GLY A 1 181 ? 39.040 -0.127 70.208 1.00 41.26 206 GLY A C 1
ATOM 1461 O O . GLY A 1 181 ? 38.696 0.387 69.129 1.00 44.63 206 GLY A O 1
ATOM 1462 N N . HIS A 1 182 ? 38.195 -0.638 71.100 1.00 41.72 207 HIS A N 1
ATOM 1463 C CA . HIS A 1 182 ? 36.726 -0.696 70.994 1.00 43.04 207 HIS A CA 1
ATOM 1464 C C . HIS A 1 182 ? 35.976 -0.860 69.648 1.00 41.34 207 HIS A C 1
ATOM 1465 O O . HIS A 1 182 ? 34.970 -1.572 69.585 1.00 43.41 207 HIS A O 1
ATOM 1472 N N . HIS A 1 183 ? 36.430 -0.236 68.574 1.00 38.80 208 HIS A N 1
ATOM 1473 C CA . HIS A 1 183 ? 35.680 -0.358 67.338 1.00 37.81 208 HIS A CA 1
ATOM 1474 C C . HIS A 1 183 ? 36.256 -1.301 66.273 1.00 35.77 208 HIS A C 1
ATOM 1475 O O . HIS A 1 183 ? 37.461 -1.550 66.229 1.00 37.17 208 HIS A O 1
ATOM 1482 N N . HIS A 1 184 ? 35.381 -1.842 65.431 1.00 32.42 209 HIS A N 1
ATOM 1483 C CA . HIS A 1 184 ? 35.804 -2.743 64.360 1.00 31.37 209 HIS A CA 1
ATOM 1484 C C . HIS A 1 184 ? 36.970 -2.103 63.601 1.00 26.67 209 HIS A C 1
ATOM 1485 O O . HIS A 1 184 ? 36.986 -0.889 63.376 1.00 26.69 209 HIS A O 1
ATOM 1492 N N . PRO A 1 185 ? 37.958 -2.910 63.195 1.00 23.46 210 PRO A N 1
ATOM 1493 C CA . PRO A 1 185 ? 39.101 -2.350 62.465 1.00 27.20 210 PRO A CA 1
ATOM 1494 C C . PRO A 1 185 ? 38.592 -1.464 61.352 1.00 23.87 210 PRO A C 1
ATOM 1495 O O . PRO A 1 185 ? 37.550 -1.745 60.787 1.00 23.47 210 PRO A O 1
ATOM 1499 N N . ILE A 1 186 ? 39.322 -0.392 61.057 1.00 24.47 211 ILE A N 1
ATOM 1500 C CA . ILE A 1 186 ? 38.997 0.539 59.965 1.00 27.16 211 ILE A CA 1
ATOM 1501 C C . ILE A 1 186 ? 40.212 0.536 59.031 1.00 26.74 211 ILE A C 1
ATOM 1502 O O . ILE A 1 186 ? 41.344 0.650 59.516 1.00 25.87 211 ILE A O 1
ATOM 1507 N N . ARG A 1 187 ? 40.000 0.430 57.716 1.00 25.09 212 ARG A N 1
ATOM 1508 C CA . ARG A 1 187 ? 41.126 0.426 56.757 1.00 27.53 212 ARG A CA 1
ATOM 1509 C C . ARG A 1 187 ? 40.858 1.247 55.485 1.00 27.97 212 ARG A C 1
ATOM 1510 O O . ARG A 1 187 ? 39.732 1.695 55.255 1.00 29.03 212 ARG A O 1
ATOM 1518 N N . THR A 1 188 ? 41.897 1.457 54.677 1.00 28.59 213 THR A N 1
ATOM 1519 C CA . THR A 1 188 ? 41.766 2.195 53.429 1.00 29.74 213 THR A CA 1
ATOM 1520 C C . THR A 1 188 ? 41.112 1.259 52.402 1.00 32.23 213 THR A C 1
ATOM 1521 O O . THR A 1 188 ? 41.039 0.045 52.615 1.00 32.84 213 THR A O 1
ATOM 1525 N N . GLU A 1 189 ? 40.651 1.822 51.287 1.00 34.39 214 GLU A N 1
ATOM 1526 C CA . GLU A 1 189 ? 40.008 1.049 50.234 1.00 36.14 214 GLU A CA 1
ATOM 1527 C C . GLU A 1 189 ? 40.967 0.065 49.608 1.00 37.70 214 GLU A C 1
ATOM 1528 O O . GLU A 1 189 ? 42.086 0.412 49.202 1.00 36.41 214 GLU A O 1
ATOM 1534 N N . GLN A 1 190 ? 40.505 -1.168 49.500 1.00 38.84 215 GLN A N 1
ATOM 1535 C CA . GLN A 1 190 ? 41.307 -2.227 48.928 1.00 40.37 215 GLN A CA 1
ATOM 1536 C C . GLN A 1 190 ? 41.322 -2.143 47.399 1.00 40.37 215 GLN A C 1
ATOM 1537 O O . GLN A 1 190 ? 40.322 -1.766 46.780 1.00 39.43 215 GLN A O 1
ATOM 1543 N N . HIS A 1 191 ? 42.459 -2.485 46.792 1.00 40.06 216 HIS A N 1
ATOM 1544 C CA . HIS A 1 191 ? 42.588 -2.460 45.327 1.00 38.21 216 HIS A CA 1
ATOM 1545 C C . HIS A 1 191 ? 42.079 -1.189 44.661 1.00 36.32 216 HIS A C 1
ATOM 1546 O O . HIS A 1 191 ? 41.110 -1.223 43.897 1.00 34.91 216 HIS A O 1
ATOM 1553 N N . ASP A 1 192 ? 42.743 -0.073 44.948 1.00 33.58 217 ASP A N 1
ATOM 1554 C CA . ASP A 1 192 ? 42.379 1.226 44.388 1.00 29.76 217 ASP A CA 1
ATOM 1555 C C . ASP A 1 192 ? 43.645 2.082 44.332 1.00 28.56 217 ASP A C 1
ATOM 1556 O O . ASP A 1 192 ? 43.925 2.860 45.253 1.00 28.37 217 ASP A O 1
ATOM 1561 N N . SER A 1 193 ? 44.421 1.936 43.268 1.00 27.40 218 SER A N 1
ATOM 1562 C CA . SER A 1 193 ? 45.644 2.712 43.151 1.00 28.59 218 SER A CA 1
ATOM 1563 C C . SER A 1 193 ? 45.496 4.201 43.464 1.00 29.97 218 SER A C 1
ATOM 1564 O O . SER A 1 193 ? 46.498 4.874 43.756 1.00 28.93 218 SER A O 1
ATOM 1567 N N . ARG A 1 194 ? 44.280 4.747 43.417 1.00 29.61 219 ARG A N 1
ATOM 1568 C CA . ARG A 1 194 ? 44.167 6.173 43.758 1.00 30.84 219 ARG A CA 1
ATOM 1569 C C . ARG A 1 194 ? 44.523 6.377 45.250 1.00 29.98 219 ARG A C 1
ATOM 1570 O O . ARG A 1 194 ? 45.285 7.291 45.597 1.00 29.85 219 ARG A O 1
ATOM 1578 N N . TRP A 1 195 ? 44.001 5.503 46.112 1.00 28.57 220 TRP A N 1
ATOM 1579 C CA . TRP A 1 195 ? 44.263 5.604 47.540 1.00 28.22 220 TRP A CA 1
ATOM 1580 C C . TRP A 1 195 ? 45.732 5.337 47.898 1.00 28.08 220 TRP A C 1
ATOM 1581 O O . TRP A 1 195 ? 46.398 6.151 48.548 1.00 26.13 220 TRP A O 1
ATOM 1592 N N . LEU A 1 196 ? 46.202 4.167 47.491 1.00 28.39 221 LEU A N 1
ATOM 1593 C CA . LEU A 1 196 ? 47.565 3.717 47.730 1.00 28.01 221 LEU A CA 1
ATOM 1594 C C . LEU A 1 196 ? 47.954 2.901 46.502 1.00 28.82 221 LEU A C 1
ATOM 1595 O O . LEU A 1 196 ? 47.150 2.106 45.997 1.00 28.99 221 LEU A O 1
ATOM 1600 N N . ASN A 1 197 ? 49.177 3.094 46.018 1.00 27.85 222 ASN A N 1
ATOM 1601 C CA . ASN A 1 197 ? 49.629 2.368 44.848 1.00 28.27 222 ASN A CA 1
ATOM 1602 C C . ASN A 1 197 ? 51.035 1.775 45.023 1.00 27.07 222 ASN A C 1
ATOM 1603 O O . ASN A 1 197 ? 52.047 2.395 44.671 1.00 26.53 222 ASN A O 1
ATOM 1608 N N . ASP A 1 198 ? 51.077 0.565 45.575 1.00 27.30 223 ASP A N 1
ATOM 1609 C CA . ASP A 1 198 ? 52.332 -0.153 45.806 1.00 28.89 223 ASP A CA 1
ATOM 1610 C C . ASP A 1 198 ? 53.292 0.672 46.672 1.00 25.98 223 ASP A C 1
ATOM 1611 O O . ASP A 1 198 ? 54.478 0.850 46.347 1.00 24.74 223 ASP A O 1
ATOM 1616 N N . PRO A 1 199 ? 52.782 1.175 47.803 1.00 22.23 224 PRO A N 1
ATOM 1617 C CA . PRO A 1 199 ? 53.559 1.977 48.737 1.00 26.08 224 PRO A CA 1
ATOM 1618 C C . PRO A 1 199 ? 54.417 1.126 49.671 1.00 23.92 224 PRO A C 1
ATOM 1619 O O . PRO A 1 199 ? 54.166 -0.070 49.887 1.00 22.58 224 PRO A O 1
ATOM 1623 N N . ARG A 1 200 ? 55.399 1.804 50.259 1.00 23.75 225 ARG A N 1
ATOM 1624 C CA . ARG A 1 200 ? 56.338 1.264 51.235 1.00 23.10 225 ARG A CA 1
ATOM 1625 C C . ARG A 1 200 ? 56.183 2.258 52.363 1.00 20.76 225 ARG A C 1
ATOM 1626 O O . ARG A 1 200 ? 56.424 3.455 52.179 1.00 18.75 225 ARG A O 1
ATOM 1634 N N . PHE A 1 201 ? 55.725 1.776 53.514 1.00 22.46 226 PHE A N 1
ATOM 1635 C CA . PHE A 1 201 ? 55.515 2.641 54.690 1.00 24.80 226 PHE A CA 1
ATOM 1636 C C . PHE A 1 201 ? 56.812 2.955 55.465 1.00 23.86 226 PHE A C 1
ATOM 1637 O O . PHE A 1 201 ? 57.820 2.239 55.317 1.00 23.95 226 PHE A O 1
ATOM 1645 N N . ILE A 1 202 ? 56.771 4.034 56.261 1.00 24.21 227 ILE A N 1
ATOM 1646 C CA . ILE A 1 202 ? 57.925 4.561 57.034 1.00 25.27 227 ILE A CA 1
ATOM 1647 C C . ILE A 1 202 ? 57.612 4.970 58.457 1.00 24.74 227 ILE A C 1
ATOM 1648 O O . ILE A 1 202 ? 58.437 4.774 59.332 1.00 25.42 227 ILE A O 1
ATOM 1653 N N . SER A 1 203 ? 56.462 5.594 58.686 1.00 24.32 228 SER A N 1
ATOM 1654 C CA . SER A 1 203 ? 56.125 5.980 60.045 1.00 28.62 228 SER A CA 1
ATOM 1655 C C . SER A 1 203 ? 54.812 6.734 60.175 1.00 28.69 228 SER A C 1
ATOM 1656 O O . SER A 1 203 ? 54.334 7.350 59.224 1.00 29.26 228 SER A O 1
ATOM 1659 N N . ALA A 1 204 ? 54.243 6.680 61.373 1.00 27.85 229 ALA A N 1
ATOM 1660 C CA . ALA A 1 204 ? 52.989 7.345 61.672 1.00 27.55 229 ALA A CA 1
ATOM 1661 C C . ALA A 1 204 ? 53.177 8.156 62.968 1.00 28.54 229 ALA A C 1
ATOM 1662 O O . ALA A 1 204 ? 53.791 7.676 63.935 1.00 27.62 229 ALA A O 1
ATOM 1664 N N . HIS A 1 205 ? 52.641 9.381 62.976 1.00 28.28 230 HIS A N 1
ATOM 1665 C CA . HIS A 1 205 ? 52.758 10.290 64.111 1.00 26.37 230 HIS A CA 1
ATOM 1666 C C . HIS A 1 205 ? 51.446 10.967 64.409 1.00 26.72 230 HIS A C 1
ATOM 1667 O O . HIS A 1 205 ? 50.677 11.230 63.497 1.00 27.88 230 HIS A O 1
ATOM 1674 N N . LEU A 1 206 ? 51.193 11.241 65.687 1.00 27.48 231 LEU A N 1
ATOM 1675 C CA . LEU A 1 206 ? 49.984 11.930 66.108 1.00 25.55 231 LEU A CA 1
ATOM 1676 C C . LEU A 1 206 ? 50.398 13.396 66.232 1.00 29.43 231 LEU A C 1
ATOM 1677 O O . LEU A 1 206 ? 51.424 13.712 66.839 1.00 31.15 231 LEU A O 1
ATOM 1682 N N . ILE A 1 207 ? 49.621 14.296 65.649 1.00 30.23 232 ILE A N 1
ATOM 1683 C CA . ILE A 1 207 ? 49.948 15.704 65.722 1.00 29.24 232 ILE A CA 1
ATOM 1684 C C . ILE A 1 207 ? 48.644 16.471 65.899 1.00 33.49 232 ILE A C 1
ATOM 1685 O O . ILE A 1 207 ? 47.800 16.506 65.000 1.00 33.44 232 ILE A O 1
ATOM 1690 N N . PRO A 1 208 ? 48.447 17.081 67.074 1.00 36.80 233 PRO A N 1
ATOM 1691 C CA . PRO A 1 208 ? 47.194 17.818 67.232 1.00 35.89 233 PRO A CA 1
ATOM 1692 C C . PRO A 1 208 ? 47.241 19.006 66.274 1.00 39.35 233 PRO A C 1
ATOM 1693 O O . PRO A 1 208 ? 48.322 19.351 65.768 1.00 37.54 233 PRO A O 1
ATOM 1697 N N . GLU A 1 209 ? 46.068 19.586 66.002 1.00 44.09 234 GLU A N 1
ATOM 1698 C CA . GLU A 1 209 ? 45.906 20.750 65.109 1.00 47.07 234 GLU A CA 1
ATOM 1699 C C . GLU A 1 209 ? 45.495 21.929 65.992 1.00 48.36 234 GLU A C 1
ATOM 1700 O O . GLU A 1 209 ? 46.207 22.930 66.100 1.00 49.44 234 GLU A O 1
ATOM 1706 N N . SER A 1 210 ? 44.333 21.786 66.627 1.00 49.71 235 SER A N 1
ATOM 1707 C CA . SER A 1 210 ? 43.783 22.805 67.519 1.00 49.94 235 SER A CA 1
ATOM 1708 C C . SER A 1 210 ? 44.009 22.431 68.995 1.00 50.72 235 SER A C 1
ATOM 1709 O O . SER A 1 210 ? 44.793 21.534 69.307 1.00 50.37 235 SER A O 1
ATOM 1712 N N . ASP A 1 211 ? 43.331 23.121 69.906 1.00 51.29 236 ASP A N 1
ATOM 1713 C CA . ASP A 1 211 ? 43.479 22.812 71.326 1.00 52.08 236 ASP A CA 1
ATOM 1714 C C . ASP A 1 211 ? 42.373 21.817 71.671 1.00 51.88 236 ASP A C 1
ATOM 1715 O O . ASP A 1 211 ? 42.087 21.548 72.843 1.00 51.44 236 ASP A O 1
ATOM 1720 N N . ASN A 1 212 ? 41.767 21.262 70.621 1.00 50.13 237 ASN A N 1
ATOM 1721 C CA . ASN A 1 212 ? 40.689 20.292 70.772 1.00 48.19 237 ASN A CA 1
ATOM 1722 C C . ASN A 1 212 ? 41.141 18.905 70.319 1.00 47.79 237 ASN A C 1
ATOM 1723 O O . ASN A 1 212 ? 41.466 18.684 69.145 1.00 47.54 237 ASN A O 1
ATOM 1728 N N . PRO A 1 213 ? 41.162 17.943 71.250 1.00 47.10 238 PRO A N 1
ATOM 1729 C CA . PRO A 1 213 ? 41.586 16.575 70.923 1.00 46.62 238 PRO A CA 1
ATOM 1730 C C . PRO A 1 213 ? 40.833 15.970 69.738 1.00 46.16 238 PRO A C 1
ATOM 1731 O O . PRO A 1 213 ? 41.330 15.049 69.076 1.00 44.63 238 PRO A O 1
ATOM 1735 N N . GLU A 1 214 ? 39.638 16.488 69.466 1.00 44.92 239 GLU A N 1
ATOM 1736 C CA . GLU A 1 214 ? 38.846 15.946 68.368 1.00 45.40 239 GLU A CA 1
ATOM 1737 C C . GLU A 1 214 ? 39.319 16.277 66.959 1.00 44.73 239 GLU A C 1
ATOM 1738 O O . GLU A 1 214 ? 38.909 15.615 65.996 1.00 45.27 239 GLU A O 1
ATOM 1744 N N . ASP A 1 215 ? 40.187 17.281 66.845 1.00 42.33 240 ASP A N 1
ATOM 1745 C CA . ASP A 1 215 ? 40.724 17.678 65.553 1.00 39.72 240 ASP A CA 1
ATOM 1746 C C . ASP A 1 215 ? 42.047 16.980 65.339 1.00 38.22 240 ASP A C 1
ATOM 1747 O O . ASP A 1 215 ? 42.802 17.300 64.403 1.00 35.77 240 ASP A O 1
ATOM 1752 N N . ASP A 1 216 ? 42.336 16.026 66.217 1.00 35.88 241 ASP A N 1
ATOM 1753 C CA . ASP A 1 216 ? 43.583 15.285 66.122 1.00 35.24 241 ASP A CA 1
ATOM 1754 C C . ASP A 1 216 ? 43.641 14.430 64.898 1.00 34.52 241 ASP A C 1
ATOM 1755 O O . ASP A 1 216 ? 42.664 13.749 64.551 1.00 35.52 241 ASP A O 1
ATOM 1760 N N . LYS A 1 217 ? 44.807 14.445 64.263 1.00 32.37 242 LYS A N 1
ATOM 1761 C CA . LYS A 1 217 ? 45.035 13.667 63.056 1.00 31.85 242 LYS A CA 1
ATOM 1762 C C . LYS A 1 217 ? 46.311 12.846 63.168 1.00 28.60 242 LYS A C 1
ATOM 1763 O O . LYS A 1 217 ? 47.260 13.247 63.832 1.00 29.15 242 LYS A O 1
ATOM 1769 N N . VAL A 1 218 ? 46.308 11.682 62.531 1.00 26.83 243 VAL A N 1
ATOM 1770 C CA . VAL A 1 218 ? 47.459 10.794 62.529 1.00 24.75 243 VAL A CA 1
ATOM 1771 C C . VAL A 1 218 ? 48.094 10.957 61.156 1.00 23.90 243 VAL A C 1
ATOM 1772 O O . VAL A 1 218 ? 47.387 10.888 60.152 1.00 24.50 243 VAL A O 1
ATOM 1776 N N . TYR A 1 219 ? 49.404 11.182 61.090 1.00 22.66 244 TYR A N 1
ATOM 1777 C CA . TYR A 1 219 ? 50.047 11.349 59.798 1.00 24.52 244 TYR A CA 1
ATOM 1778 C C . TYR A 1 219 ? 50.979 10.199 59.481 1.00 23.94 244 TYR A C 1
ATOM 1779 O O . TYR A 1 219 ? 51.833 9.828 60.296 1.00 23.05 244 TYR A O 1
ATOM 1788 N N . PHE A 1 220 ? 50.816 9.630 58.290 1.00 24.26 245 PHE A N 1
ATOM 1789 C CA . PHE A 1 220 ? 51.676 8.535 57.858 1.00 24.54 245 PHE A CA 1
ATOM 1790 C C . PHE A 1 220 ? 52.657 9.063 56.821 1.00 24.97 245 PHE A C 1
ATOM 1791 O O . PHE A 1 220 ? 52.361 10.020 56.107 1.00 25.42 245 PHE A O 1
ATOM 1799 N N . PHE A 1 221 ? 53.828 8.456 56.737 1.00 23.11 246 PHE A N 1
ATOM 1800 C CA . PHE A 1 221 ? 54.790 8.889 55.749 1.00 23.71 246 PHE A CA 1
ATOM 1801 C C . PHE A 1 221 ? 55.123 7.632 54.980 1.00 23.85 246 PHE A C 1
ATOM 1802 O O . PHE A 1 221 ? 55.218 6.556 55.577 1.00 24.51 246 PHE A O 1
ATOM 1810 N N . PHE A 1 222 ? 55.267 7.744 53.662 1.00 22.32 247 PHE A N 1
ATOM 1811 C CA . PHE A 1 222 ? 55.584 6.575 52.872 1.00 22.92 247 PHE A CA 1
ATOM 1812 C C . PHE A 1 222 ? 55.998 6.976 51.482 1.00 23.16 247 PHE A C 1
ATOM 1813 O O . PHE A 1 222 ? 56.192 8.159 51.219 1.00 20.99 247 PHE A O 1
ATOM 1821 N N . ARG A 1 223 ? 56.204 6.000 50.609 1.00 23.66 248 ARG A N 1
ATOM 1822 C CA . ARG A 1 223 ? 56.601 6.293 49.236 1.00 27.37 248 ARG A CA 1
ATOM 1823 C C . ARG A 1 223 ? 55.827 5.293 48.375 1.00 30.21 248 ARG A C 1
ATOM 1824 O O . ARG A 1 223 ? 55.700 4.123 48.739 1.00 29.68 248 ARG A O 1
ATOM 1832 N N . GLU A 1 224 ? 55.312 5.741 47.236 1.00 31.10 249 GLU A N 1
ATOM 1833 C CA . GLU A 1 224 ? 54.524 4.860 46.382 1.00 30.97 249 GLU A CA 1
ATOM 1834 C C . GLU A 1 224 ? 54.765 5.187 44.932 1.00 33.62 249 GLU A C 1
ATOM 1835 O O . GLU A 1 224 ? 55.396 6.207 44.613 1.00 33.73 249 GLU A O 1
ATOM 1841 N N . ASN A 1 225 ? 54.233 4.340 44.052 1.00 33.87 250 ASN A N 1
ATOM 1842 C CA . ASN A 1 225 ? 54.378 4.563 42.622 1.00 36.12 250 ASN A CA 1
ATOM 1843 C C . ASN A 1 225 ? 53.396 5.625 42.141 1.00 35.39 250 ASN A C 1
ATOM 1844 O O . ASN A 1 225 ? 52.210 5.596 42.469 1.00 31.09 250 ASN A O 1
ATOM 1849 N N . ALA A 1 226 ? 53.914 6.579 41.381 1.00 36.23 251 ALA A N 1
ATOM 1850 C CA . ALA A 1 226 ? 53.096 7.650 40.838 1.00 38.97 251 ALA A CA 1
ATOM 1851 C C . ALA A 1 226 ? 52.133 7.071 39.801 1.00 41.51 251 ALA A C 1
ATOM 1852 O O . ALA A 1 226 ? 52.386 6.001 39.236 1.00 40.06 251 ALA A O 1
ATOM 1854 N N . ILE A 1 227 ? 51.017 7.761 39.576 1.00 45.71 252 ILE A N 1
ATOM 1855 C CA . ILE A 1 227 ? 50.049 7.343 38.565 1.00 48.16 252 ILE A CA 1
ATOM 1856 C C . ILE A 1 227 ? 49.854 8.520 37.609 1.00 52.13 252 ILE A C 1
ATOM 1857 O O . ILE A 1 227 ? 49.433 9.609 38.025 1.00 51.78 252 ILE A O 1
ATOM 1862 N N . ASP A 1 228 ? 50.167 8.308 36.333 1.00 55.97 253 ASP A N 1
ATOM 1863 C CA . ASP A 1 228 ? 50.014 9.371 35.349 1.00 60.36 253 ASP A CA 1
ATOM 1864 C C . ASP A 1 228 ? 49.840 8.855 33.915 1.00 63.31 253 ASP A C 1
ATOM 1865 O O . ASP A 1 228 ? 50.740 8.980 33.072 1.00 63.41 253 ASP A O 1
ATOM 1870 N N . GLY A 1 229 ? 48.671 8.266 33.658 1.00 65.84 254 GLY A N 1
ATOM 1871 C CA . GLY A 1 229 ? 48.343 7.743 32.334 1.00 69.47 254 GLY A CA 1
ATOM 1872 C C . GLY A 1 229 ? 49.021 6.447 31.911 1.00 70.99 254 GLY A C 1
ATOM 1873 O O . GLY A 1 229 ? 50.128 6.145 32.360 1.00 70.38 254 GLY A O 1
ATOM 1874 N N . GLU A 1 230 ? 48.360 5.683 31.039 1.00 72.39 255 GLU A N 1
ATOM 1875 C CA . GLU A 1 230 ? 48.914 4.420 30.550 1.00 73.92 255 GLU A CA 1
ATOM 1876 C C . GLU A 1 230 ? 50.344 4.655 30.066 1.00 74.23 255 GLU A C 1
ATOM 1877 O O . GLU A 1 230 ? 51.200 3.770 30.151 1.00 74.16 255 GLU A O 1
ATOM 1883 N N . HIS A 1 231 ? 50.587 5.861 29.557 1.00 75.88 256 HIS A N 1
ATOM 1884 C CA . HIS A 1 231 ? 51.907 6.253 29.080 1.00 75.22 256 HIS A CA 1
ATOM 1885 C C . HIS A 1 231 ? 52.926 5.912 30.160 1.00 73.39 256 HIS A C 1
ATOM 1886 O O . HIS A 1 231 ? 52.660 6.108 31.352 1.00 73.21 256 HIS A O 1
ATOM 1893 N N . SER A 1 232 ? 54.093 5.421 29.743 1.00 70.75 257 SER A N 1
ATOM 1894 C CA . SER A 1 232 ? 55.148 5.012 30.683 1.00 68.06 257 SER A CA 1
ATOM 1895 C C . SER A 1 232 ? 55.702 6.125 31.606 1.00 64.77 257 SER A C 1
ATOM 1896 O O . SER A 1 232 ? 54.995 7.074 31.972 1.00 63.48 257 SER A O 1
ATOM 1899 N N . GLY A 1 233 ? 56.968 5.983 31.994 1.00 60.71 258 GLY A N 1
ATOM 1900 C CA . GLY A 1 233 ? 57.600 6.960 32.862 1.00 54.73 258 GLY A CA 1
ATOM 1901 C C . GLY A 1 233 ? 57.443 6.632 34.335 1.00 50.25 258 GLY A C 1
ATOM 1902 O O . GLY A 1 233 ? 56.989 7.474 35.117 1.00 49.97 258 GLY A O 1
ATOM 1903 N N . LYS A 1 234 ? 57.815 5.410 34.720 1.00 44.77 259 LYS A N 1
ATOM 1904 C CA . LYS A 1 234 ? 57.703 4.990 36.118 1.00 40.51 259 LYS A CA 1
ATOM 1905 C C . LYS A 1 234 ? 58.507 5.921 37.010 1.00 37.29 259 LYS A C 1
ATOM 1906 O O . LYS A 1 234 ? 59.678 6.222 36.729 1.00 35.36 259 LYS A O 1
ATOM 1912 N N . ALA A 1 235 ? 57.856 6.359 38.087 1.00 32.88 260 ALA A N 1
ATOM 1913 C CA . ALA A 1 235 ? 58.440 7.286 39.035 1.00 30.48 260 ALA A CA 1
ATOM 1914 C C . ALA A 1 235 ? 57.943 7.001 40.438 1.00 29.80 260 ALA A C 1
ATOM 1915 O O . ALA A 1 235 ? 56.930 6.315 40.619 1.00 29.18 260 ALA A O 1
ATOM 1917 N N . THR A 1 236 ? 58.670 7.520 41.430 1.00 29.31 261 THR A N 1
ATOM 1918 C CA . THR A 1 236 ? 58.314 7.354 42.839 1.00 27.89 261 THR A CA 1
ATOM 1919 C C . THR A 1 236 ? 57.816 8.683 43.407 1.00 26.11 261 THR A C 1
ATOM 1920 O O . THR A 1 236 ? 58.303 9.747 43.041 1.00 26.29 261 THR A O 1
ATOM 1924 N N . HIS A 1 237 ? 56.839 8.624 44.299 1.00 26.27 262 HIS A N 1
ATOM 1925 C CA . HIS A 1 237 ? 56.306 9.838 44.909 1.00 28.15 262 HIS A CA 1
ATOM 1926 C C . HIS A 1 237 ? 56.354 9.727 46.430 1.00 27.79 262 HIS A C 1
ATOM 1927 O O . HIS A 1 237 ? 55.572 8.964 47.020 1.00 27.12 262 HIS A O 1
ATOM 1934 N N . ALA A 1 238 ? 57.253 10.465 47.081 1.00 25.26 263 ALA A N 1
ATOM 1935 C CA . ALA A 1 238 ? 57.306 10.430 48.549 1.00 23.81 263 ALA A CA 1
ATOM 1936 C C . ALA A 1 238 ? 55.955 10.992 48.942 1.00 23.03 263 ALA A C 1
ATOM 1937 O O . ALA A 1 238 ? 55.430 11.829 48.227 1.00 24.57 263 ALA A O 1
ATOM 1939 N N . ARG A 1 239 ? 55.352 10.560 50.038 1.00 23.68 264 ARG A N 1
ATOM 1940 C CA . ARG A 1 239 ? 54.040 11.143 50.376 1.00 24.86 264 ARG A CA 1
ATOM 1941 C C . ARG A 1 239 ? 53.827 11.231 51.876 1.00 23.90 264 ARG A C 1
ATOM 1942 O O . ARG A 1 239 ? 54.583 10.634 52.643 1.00 23.28 264 ARG A O 1
ATOM 1950 N N . ILE A 1 240 ? 52.818 12.006 52.282 1.00 24.42 265 ILE A N 1
ATOM 1951 C CA . ILE A 1 240 ? 52.432 12.145 53.689 1.00 25.06 265 ILE A CA 1
ATOM 1952 C C . ILE A 1 240 ? 50.921 12.111 53.647 1.00 26.98 265 ILE A C 1
ATOM 1953 O O . ILE A 1 240 ? 50.318 12.734 52.772 1.00 25.39 265 ILE A O 1
ATOM 1958 N N . GLY A 1 241 ? 50.310 11.364 54.566 1.00 26.42 266 GLY A N 1
ATOM 1959 C CA . GLY A 1 241 ? 48.864 11.260 54.587 1.00 25.99 266 GLY A CA 1
ATOM 1960 C C . GLY A 1 241 ? 48.329 11.581 55.964 1.00 27.78 266 GLY A C 1
ATOM 1961 O O . GLY A 1 241 ? 49.056 11.489 56.957 1.00 27.25 266 GLY A O 1
ATOM 1962 N N . GLN A 1 242 ? 47.058 11.953 56.037 1.00 27.27 267 GLN A N 1
ATOM 1963 C CA . GLN A 1 242 ? 46.462 12.300 57.308 1.00 29.31 267 GLN A CA 1
ATOM 1964 C C . GLN A 1 242 ? 45.216 11.460 57.503 1.00 29.72 267 GLN A C 1
ATOM 1965 O O . GLN A 1 242 ? 44.686 10.896 56.548 1.00 28.17 267 GLN A O 1
ATOM 1971 N N . ILE A 1 243 ? 44.740 11.412 58.744 1.00 31.10 268 ILE A N 1
ATOM 1972 C CA . ILE A 1 243 ? 43.567 10.645 59.094 1.00 32.66 268 ILE A CA 1
ATOM 1973 C C . ILE A 1 243 ? 43.100 11.118 60.450 1.00 33.41 268 ILE A C 1
ATOM 1974 O O . ILE A 1 243 ? 43.906 11.295 61.367 1.00 35.68 268 ILE A O 1
ATOM 1979 N N . CYS A 1 244 ? 41.808 11.347 60.596 1.00 33.22 269 CYS A N 1
ATOM 1980 C CA . CYS A 1 244 ? 41.340 11.807 61.891 1.00 33.73 269 CYS A CA 1
ATOM 1981 C C . CYS A 1 244 ? 41.364 10.668 62.892 1.00 33.37 269 CYS A C 1
ATOM 1982 O O . CYS A 1 244 ? 40.915 9.556 62.601 1.00 31.41 269 CYS A O 1
ATOM 1985 N N . LYS A 1 245 ? 41.889 10.942 64.080 1.00 31.39 270 LYS A N 1
ATOM 1986 C CA . LYS A 1 245 ? 41.954 9.904 65.108 1.00 29.20 270 LYS A CA 1
ATOM 1987 C C . LYS A 1 245 ? 40.545 9.375 65.422 1.00 25.94 270 LYS A C 1
ATOM 1988 O O . LYS A 1 245 ? 40.372 8.191 65.718 1.00 24.03 270 LYS A O 1
ATOM 1994 N N . ASN A 1 246 ? 39.538 10.244 65.308 1.00 26.39 271 ASN A N 1
ATOM 1995 C CA . ASN A 1 246 ? 38.142 9.876 65.598 1.00 27.44 271 ASN A CA 1
ATOM 1996 C C . ASN A 1 246 ? 37.321 9.485 64.351 1.00 27.63 271 ASN A C 1
ATOM 1997 O O . ASN A 1 246 ? 36.094 9.611 64.350 1.00 27.56 271 ASN A O 1
ATOM 2002 N N . ASP A 1 247 ? 37.984 9.053 63.284 1.00 27.31 272 ASP A N 1
ATOM 2003 C CA . ASP A 1 247 ? 37.262 8.640 62.069 1.00 28.36 272 ASP A CA 1
ATOM 2004 C C . ASP A 1 247 ? 36.840 7.178 62.254 1.00 29.87 272 ASP A C 1
ATOM 2005 O O . ASP A 1 247 ? 37.684 6.330 62.512 1.00 31.08 272 ASP A O 1
ATOM 2010 N N . PHE A 1 248 ? 35.552 6.867 62.148 1.00 31.14 273 PHE A N 1
ATOM 2011 C CA . PHE A 1 248 ? 35.137 5.468 62.272 1.00 32.63 273 PHE A CA 1
ATOM 2012 C C . PHE A 1 248 ? 34.352 4.983 61.052 1.00 33.48 273 PHE A C 1
ATOM 2013 O O . PHE A 1 248 ? 33.606 4.012 61.133 1.00 31.83 273 PHE A O 1
ATOM 2021 N N . GLY A 1 249 ? 34.533 5.669 59.925 1.00 35.70 274 GLY A N 1
ATOM 2022 C CA . GLY A 1 249 ? 33.859 5.284 58.700 1.00 39.44 274 GLY A CA 1
ATOM 2023 C C . GLY A 1 249 ? 32.408 5.731 58.623 1.00 43.01 274 GLY A C 1
ATOM 2024 O O . GLY A 1 249 ? 31.848 6.259 59.600 1.00 41.59 274 GLY A O 1
ATOM 2025 N N . GLY A 1 250 ? 31.798 5.509 57.456 1.00 45.56 275 GLY A N 1
ATOM 2026 C CA . GLY A 1 250 ? 30.409 5.896 57.237 1.00 48.44 275 GLY A CA 1
ATOM 2027 C C . GLY A 1 250 ? 29.378 4.883 57.706 1.00 49.95 275 GLY A C 1
ATOM 2028 O O . GLY A 1 250 ? 29.743 3.861 58.291 1.00 51.34 275 GLY A O 1
ATOM 2029 N N . HIS A 1 251 ? 28.096 5.174 57.463 1.00 52.64 276 HIS A N 1
ATOM 2030 C CA . HIS A 1 251 ? 26.991 4.285 57.850 1.00 52.44 276 HIS A CA 1
ATOM 2031 C C . HIS A 1 251 ? 26.997 3.145 56.816 1.00 52.44 276 HIS A C 1
ATOM 2032 O O . HIS A 1 251 ? 27.250 1.980 57.143 1.00 51.40 276 HIS A O 1
ATOM 2039 N N . ARG A 1 252 ? 26.728 3.498 55.565 1.00 51.82 277 ARG A N 1
ATOM 2040 C CA . ARG A 1 252 ? 26.767 2.546 54.464 1.00 51.39 277 ARG A CA 1
ATOM 2041 C C . ARG A 1 252 ? 27.752 3.211 53.497 1.00 50.08 277 ARG A C 1
ATOM 2042 O O . ARG A 1 252 ? 27.989 4.414 53.605 1.00 50.75 277 ARG A O 1
ATOM 2050 N N . SER A 1 253 ? 28.346 2.450 52.581 1.00 48.72 278 SER A N 1
ATOM 2051 C CA . SER A 1 253 ? 29.352 3.007 51.652 1.00 47.68 278 SER A CA 1
ATOM 2052 C C . SER A 1 253 ? 30.521 3.494 52.515 1.00 44.07 278 SER A C 1
ATOM 2053 O O . SER A 1 253 ? 30.333 4.278 53.446 1.00 43.47 278 SER A O 1
ATOM 2056 N N . LEU A 1 254 ? 31.725 3.026 52.203 1.00 40.34 279 LEU A N 1
ATOM 2057 C CA . LEU A 1 254 ? 32.907 3.347 52.996 1.00 35.73 279 LEU A CA 1
ATOM 2058 C C . LEU A 1 254 ? 32.716 2.854 54.450 1.00 34.54 279 LEU A C 1
ATOM 2059 O O . LEU A 1 254 ? 33.318 3.392 55.385 1.00 34.30 279 LEU A O 1
ATOM 2064 N N . VAL A 1 255 ? 31.874 1.825 54.622 1.00 33.11 280 VAL A N 1
ATOM 2065 C CA . VAL A 1 255 ? 31.615 1.192 55.931 1.00 32.70 280 VAL A CA 1
ATOM 2066 C C . VAL A 1 255 ? 32.970 0.647 56.434 1.00 31.06 280 VAL A C 1
ATOM 2067 O O . VAL A 1 255 ? 33.713 0.031 55.666 1.00 29.61 280 VAL A O 1
ATOM 2071 N N . ASN A 1 256 ? 33.271 0.860 57.718 1.00 31.54 281 ASN A N 1
ATOM 2072 C CA . ASN A 1 256 ? 34.566 0.482 58.331 1.00 29.32 281 ASN A CA 1
ATOM 2073 C C . ASN A 1 256 ? 35.752 0.893 57.432 1.00 28.95 281 ASN A C 1
ATOM 2074 O O . ASN A 1 256 ? 36.678 0.109 57.225 1.00 30.17 281 ASN A O 1
ATOM 2079 N N . LYS A 1 257 ? 35.698 2.106 56.871 1.00 27.73 282 LYS A N 1
ATOM 2080 C CA . LYS A 1 257 ? 36.787 2.636 56.042 1.00 27.78 282 LYS A CA 1
ATOM 2081 C C . LYS A 1 257 ? 36.969 4.147 56.266 1.00 27.14 282 LYS A C 1
ATOM 2082 O O . LYS A 1 257 ? 36.006 4.865 56.586 1.00 27.20 282 LYS A O 1
ATOM 2088 N N . TRP A 1 258 ? 38.210 4.616 56.112 1.00 25.82 283 TRP A N 1
ATOM 2089 C CA . TRP A 1 258 ? 38.527 6.027 56.308 1.00 26.28 283 TRP A CA 1
ATOM 2090 C C . TRP A 1 258 ? 37.655 6.888 55.408 1.00 26.58 283 TRP A C 1
ATOM 2091 O O . TRP A 1 258 ? 37.512 6.647 54.199 1.00 27.71 283 TRP A O 1
ATOM 2102 N N . THR A 1 259 ? 37.067 7.901 56.019 1.00 27.52 284 THR A N 1
ATOM 2103 C CA . THR A 1 259 ? 36.219 8.829 55.307 1.00 27.60 284 THR A CA 1
ATOM 2104 C C . THR A 1 259 ? 36.974 10.145 55.314 1.00 26.28 284 THR A C 1
ATOM 2105 O O . THR A 1 259 ? 36.499 11.135 54.758 1.00 26.64 284 THR A O 1
ATOM 2109 N N . THR A 1 260 ? 38.143 10.141 55.967 1.00 26.53 285 THR A N 1
ATOM 2110 C CA . THR A 1 260 ? 39.003 11.329 56.117 1.00 27.51 285 THR A CA 1
ATOM 2111 C C . THR A 1 260 ? 40.405 11.243 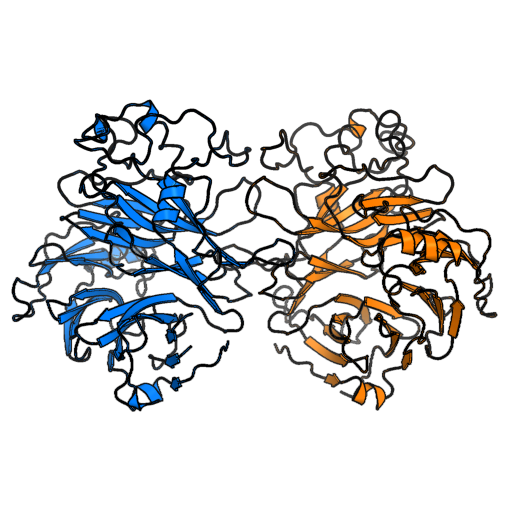55.522 1.00 23.53 285 THR A C 1
ATOM 2112 O O . THR A 1 260 ? 41.181 12.190 55.621 1.00 23.42 285 THR A O 1
ATOM 2116 N N . PHE A 1 261 ? 40.751 10.109 54.934 1.00 22.31 286 PHE A N 1
ATOM 2117 C CA . PHE A 1 261 ? 42.065 9.956 54.326 1.00 21.28 286 PHE A CA 1
ATOM 2118 C C . PHE A 1 261 ? 42.283 11.024 53.270 1.00 18.89 286 PHE A C 1
ATOM 2119 O O . PHE A 1 261 ? 41.364 11.330 52.524 1.00 21.13 286 PHE A O 1
ATOM 2127 N N . LEU A 1 262 ? 43.479 11.610 53.240 1.00 21.78 287 LEU A N 1
ATOM 2128 C CA . LEU A 1 262 ? 43.899 12.628 52.250 1.00 21.96 287 LEU A CA 1
ATOM 2129 C C . LEU A 1 262 ? 45.408 12.441 52.235 1.00 21.91 287 LEU A C 1
ATOM 2130 O O . LEU A 1 262 ? 45.994 12.101 53.263 1.00 23.12 287 LEU A O 1
ATOM 2135 N N . LYS A 1 263 ? 46.044 12.637 51.095 1.00 18.02 288 LYS A N 1
ATOM 2136 C CA . LYS A 1 263 ? 47.471 12.443 51.049 1.00 18.40 288 LYS A CA 1
ATOM 2137 C C . LYS A 1 263 ? 48.027 13.409 50.025 1.00 20.50 288 LYS A C 1
ATOM 2138 O O . LYS A 1 263 ? 47.362 13.707 49.031 1.00 18.35 288 LYS A O 1
ATOM 2144 N N . ALA A 1 264 ? 49.250 13.880 50.264 1.00 20.99 289 ALA A N 1
ATOM 2145 C CA . ALA A 1 264 ? 49.893 14.856 49.411 1.00 23.29 289 ALA A CA 1
ATOM 2146 C C . ALA A 1 264 ? 51.318 14.457 49.128 1.00 24.78 289 ALA A C 1
ATOM 2147 O O . ALA A 1 264 ? 51.936 13.773 49.947 1.00 28.59 289 ALA A O 1
ATOM 2149 N N . ARG A 1 265 ? 51.855 14.885 47.985 1.00 25.56 290 ARG A N 1
ATOM 2150 C CA . ARG A 1 265 ? 53.244 14.558 47.638 1.00 23.68 290 ARG A CA 1
ATOM 2151 C C . ARG A 1 265 ? 54.218 15.441 48.437 1.00 24.44 290 ARG A C 1
ATOM 2152 O O . ARG A 1 265 ? 53.910 16.594 48.765 1.00 22.83 290 ARG A O 1
ATOM 2160 N N . LEU A 1 266 ? 55.382 14.880 48.753 1.00 24.53 291 LEU A N 1
ATOM 2161 C CA . LEU A 1 266 ? 56.440 15.575 49.494 1.00 23.93 291 LEU A CA 1
ATOM 2162 C C . LEU A 1 266 ? 57.567 15.763 48.492 1.00 24.87 291 LEU A C 1
ATOM 2163 O O . LEU A 1 266 ? 58.119 14.797 47.975 1.00 24.59 291 LEU A O 1
ATOM 2168 N N . ILE A 1 267 ? 57.901 16.995 48.176 1.00 24.60 292 ILE A N 1
ATOM 2169 C CA . IL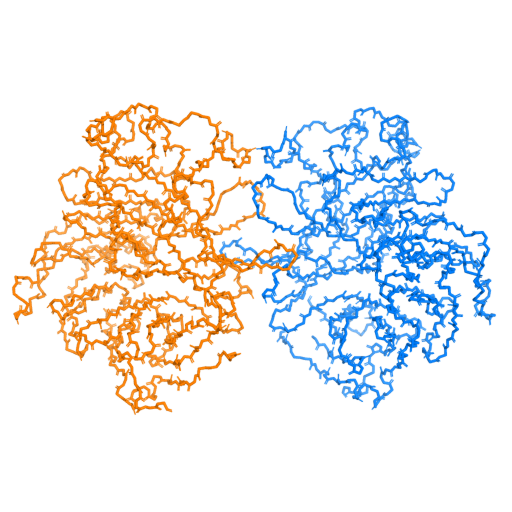E A 1 267 ? 58.958 17.186 47.215 1.00 27.06 292 ILE A CA 1
ATOM 2170 C C . ILE A 1 267 ? 60.289 17.533 47.900 1.00 26.87 292 ILE A C 1
ATOM 2171 O O . ILE A 1 267 ? 60.334 18.281 48.878 1.00 25.66 292 ILE A O 1
ATOM 2176 N N . CYS A 1 268 ? 61.372 16.959 47.398 1.00 28.46 293 CYS A N 1
ATOM 2177 C CA . CYS A 1 268 ? 62.694 17.229 47.934 1.00 27.52 293 CYS A CA 1
ATOM 2178 C C . CYS A 1 268 ? 63.553 17.247 46.704 1.00 28.59 293 CYS A C 1
ATOM 2179 O O . CYS A 1 268 ? 64.052 16.206 46.253 1.00 27.96 293 CYS A O 1
ATOM 2182 N N . SER A 1 269 ? 63.703 18.428 46.132 1.00 29.61 294 SER A N 1
ATOM 2183 C CA . SER A 1 269 ? 64.494 18.544 44.923 1.00 32.20 294 SER A CA 1
ATOM 2184 C C . SER A 1 269 ? 65.383 19.751 44.991 1.00 33.14 294 SER A C 1
ATOM 2185 O O . SER A 1 269 ? 65.281 20.566 45.907 1.00 32.60 294 SER A O 1
ATOM 2188 N N . VAL A 1 270 ? 66.239 19.864 43.987 1.00 35.56 295 VAL A N 1
ATOM 2189 C CA . VAL A 1 270 ? 67.168 20.971 43.881 1.00 38.90 295 VAL A CA 1
ATOM 2190 C C . VAL A 1 270 ? 67.009 21.670 42.536 1.00 40.92 295 VAL A C 1
ATOM 2191 O O . VAL A 1 270 ? 67.237 21.060 41.480 1.00 41.52 295 VAL A O 1
ATOM 2195 N N . PRO A 1 271 ? 66.628 22.955 42.554 1.00 41.67 296 PRO A N 1
ATOM 2196 C CA . PRO A 1 271 ? 66.444 23.753 41.345 1.00 43.03 296 PRO A CA 1
ATOM 2197 C C . PRO A 1 271 ? 67.639 23.619 40.417 1.00 44.90 296 PRO A C 1
ATOM 2198 O O . PRO A 1 271 ? 68.787 23.583 40.866 1.00 45.24 296 PRO A O 1
ATOM 2202 N N . GLY A 1 272 ? 67.366 23.548 39.118 1.00 47.41 297 GLY A N 1
ATOM 2203 C CA . GLY A 1 272 ? 68.437 23.433 38.141 1.00 50.59 297 GLY A CA 1
ATOM 2204 C C . GLY A 1 272 ? 68.538 24.674 37.267 1.00 52.83 297 GLY A C 1
ATOM 2205 O O . GLY A 1 272 ? 67.708 25.588 37.363 1.00 52.57 297 GLY A O 1
ATOM 2206 N N . PRO A 1 273 ? 69.551 24.741 36.397 1.00 53.91 298 PRO A N 1
ATOM 2207 C CA . PRO A 1 273 ? 69.669 25.930 35.547 1.00 54.65 298 PRO A CA 1
ATOM 2208 C C . PRO A 1 273 ? 68.576 25.996 34.472 1.00 55.48 298 PRO A C 1
ATOM 2209 O O . PRO A 1 273 ? 67.769 26.930 34.452 1.00 55.50 298 PRO A O 1
ATOM 2213 N N . ASN A 1 274 ? 68.551 24.986 33.601 1.00 55.09 299 ASN A N 1
ATOM 2214 C CA . ASN A 1 274 ? 67.588 24.902 32.493 1.00 54.42 299 ASN A CA 1
ATOM 2215 C C . ASN A 1 274 ? 66.146 24.616 32.943 1.00 52.29 299 ASN A C 1
ATOM 2216 O O . ASN A 1 274 ? 65.346 24.071 32.179 1.00 52.26 299 ASN A O 1
ATOM 2221 N N . GLY A 1 275 ? 65.812 24.974 34.179 1.00 49.61 300 GLY A N 1
ATOM 2222 C CA . GLY A 1 275 ? 64.462 24.729 34.662 1.00 46.61 300 GLY A CA 1
ATOM 2223 C C . GLY A 1 275 ? 64.200 23.305 35.137 1.00 45.32 300 GLY A C 1
ATOM 2224 O O . GLY A 1 275 ? 63.159 23.054 35.748 1.00 44.58 300 GLY A O 1
ATOM 2225 N N . ILE A 1 276 ? 65.139 22.385 34.876 1.00 43.42 301 ILE A N 1
ATOM 2226 C CA . ILE A 1 276 ? 65.021 20.963 35.264 1.00 40.73 301 ILE A CA 1
ATOM 2227 C C . ILE A 1 276 ? 65.594 20.690 36.666 1.00 40.42 301 ILE A C 1
ATOM 2228 O O . ILE A 1 276 ? 66.773 20.932 36.940 1.00 39.94 301 ILE A O 1
ATOM 2233 N N . ASP A 1 277 ? 64.767 20.165 37.553 1.00 37.94 302 ASP A N 1
ATOM 2234 C CA . ASP A 1 277 ? 65.220 19.914 38.906 1.00 36.65 302 ASP A CA 1
ATOM 2235 C C . ASP A 1 277 ? 65.659 18.481 39.168 1.00 36.94 302 ASP A C 1
ATOM 2236 O O . ASP A 1 277 ? 65.232 17.545 38.490 1.00 37.42 302 ASP A O 1
ATOM 2241 N N . THR A 1 278 ? 66.532 18.312 40.153 1.00 35.13 303 THR A N 1
ATOM 2242 C CA . THR A 1 278 ? 66.984 16.990 40.511 1.00 31.61 303 THR A CA 1
ATOM 2243 C C . THR A 1 278 ? 66.121 16.628 41.691 1.00 31.50 303 THR A C 1
ATOM 2244 O O . THR A 1 278 ? 66.046 17.389 42.655 1.00 31.62 303 THR A O 1
ATOM 2248 N N . HIS A 1 279 ? 65.441 15.487 41.605 1.00 30.57 304 HIS A N 1
ATOM 2249 C CA . HIS A 1 279 ? 64.531 15.026 42.663 1.00 28.98 304 HIS A CA 1
ATOM 2250 C C . HIS A 1 279 ? 65.092 13.839 43.464 1.00 26.66 304 HIS A C 1
ATOM 2251 O O . HIS A 1 279 ? 65.965 13.107 42.995 1.00 25.68 304 HIS A O 1
ATOM 2258 N N . PHE A 1 280 ? 64.594 13.658 44.676 1.00 26.02 305 PHE A N 1
ATOM 2259 C CA . PHE A 1 280 ? 65.003 12.525 45.509 1.00 26.81 305 PHE A CA 1
ATOM 2260 C C . PHE A 1 280 ? 63.652 12.102 46.039 1.00 25.68 305 PHE A C 1
ATOM 2261 O O . PHE A 1 280 ? 63.120 12.672 47.002 1.00 25.52 305 PHE A O 1
ATOM 2269 N N . ASP A 1 281 ? 63.063 11.112 45.391 1.00 25.13 306 ASP A N 1
ATOM 2270 C CA . ASP A 1 281 ? 61.718 10.720 45.790 1.00 25.29 306 ASP A CA 1
ATOM 2271 C C . ASP A 1 281 ? 61.616 9.541 46.743 1.00 25.33 306 ASP A C 1
ATOM 2272 O O . ASP A 1 281 ? 60.589 9.358 47.403 1.00 22.73 306 ASP A O 1
ATOM 2277 N N . GLU A 1 282 ? 62.690 8.763 46.832 1.00 26.50 307 GLU A N 1
ATOM 2278 C CA . GLU A 1 282 ? 62.716 7.572 47.676 1.00 28.36 307 GLU A CA 1
ATOM 2279 C C . GLU A 1 282 ? 62.813 7.851 49.183 1.00 29.24 307 GLU A C 1
ATOM 2280 O O . GLU A 1 282 ? 63.896 7.710 49.747 1.00 30.46 307 GLU A O 1
ATOM 2286 N N . LEU A 1 283 ? 61.707 8.236 49.837 1.00 27.47 308 LEU A N 1
ATOM 2287 C CA . LEU A 1 283 ? 61.742 8.503 51.285 1.00 28.14 308 LEU A CA 1
ATOM 2288 C C . LEU A 1 283 ? 62.373 7.278 51.965 1.00 27.62 308 LEU A C 1
ATOM 2289 O O . LEU A 1 283 ? 62.078 6.135 51.599 1.00 24.28 308 LEU A O 1
ATOM 2294 N N . GLN A 1 284 ? 63.235 7.507 52.951 1.00 26.29 309 GLN A N 1
ATOM 2295 C CA . GLN A 1 284 ? 63.889 6.386 53.635 1.00 28.14 309 GLN A CA 1
ATOM 2296 C C . GLN A 1 284 ? 63.621 6.366 55.122 1.00 28.08 309 GLN A C 1
ATOM 2297 O O . GLN A 1 284 ? 63.601 5.308 55.743 1.00 27.01 309 GLN A O 1
ATOM 2303 N N . ASP A 1 285 ? 63.411 7.547 55.689 1.00 29.26 310 ASP A N 1
ATOM 2304 C CA . ASP A 1 285 ? 63.131 7.656 57.112 1.00 29.40 310 ASP A CA 1
ATOM 2305 C C . ASP A 1 285 ? 62.622 9.065 57.433 1.00 26.66 310 ASP A C 1
ATOM 2306 O O . ASP A 1 285 ? 62.800 10.016 56.656 1.00 24.68 310 ASP A O 1
ATOM 2311 N N . VAL A 1 286 ? 61.981 9.173 58.587 1.00 28.02 311 VAL A N 1
ATOM 2312 C CA . VAL A 1 286 ? 61.408 10.416 59.046 1.00 29.60 311 VAL A CA 1
ATOM 2313 C C . VAL A 1 286 ? 61.608 10.583 60.545 1.00 30.97 311 VAL A C 1
ATOM 2314 O O . VAL A 1 286 ? 61.502 9.624 61.317 1.00 31.27 311 VAL A O 1
ATOM 2318 N N . PHE A 1 287 ? 61.890 11.815 60.946 1.00 29.52 312 PHE A N 1
ATOM 2319 C CA . PHE A 1 287 ? 62.086 12.159 62.344 1.00 29.71 312 PHE A CA 1
ATOM 2320 C C . PHE A 1 287 ? 61.391 13.496 62.569 1.00 30.05 312 PHE A C 1
ATOM 2321 O O . PHE A 1 287 ? 61.624 14.439 61.812 1.00 32.02 312 PHE A O 1
ATOM 2329 N N . LEU A 1 288 ? 60.541 13.585 63.583 1.00 29.91 313 LEU A N 1
ATOM 2330 C CA . LEU A 1 288 ? 59.874 14.841 63.887 1.00 30.84 313 LEU A CA 1
ATOM 2331 C C . LEU A 1 288 ? 60.542 15.496 65.090 1.00 34.99 313 LEU A C 1
ATOM 2332 O O . LEU A 1 288 ? 60.680 14.882 66.162 1.00 35.67 313 LEU A O 1
ATOM 2337 N N . MET A 1 289 ? 60.955 16.749 64.912 1.00 38.40 314 MET A N 1
ATOM 2338 C CA . MET A 1 289 ? 61.587 17.521 65.978 1.00 40.09 314 MET A CA 1
ATOM 2339 C C . MET A 1 289 ? 60.509 18.218 66.781 1.00 41.21 314 MET A C 1
ATOM 2340 O O . MET A 1 289 ? 59.963 19.214 66.319 1.00 40.09 314 MET A O 1
ATOM 2345 N N . ASN A 1 290 ? 60.189 17.703 67.970 1.00 44.01 315 ASN A N 1
ATOM 2346 C CA . ASN A 1 290 ? 59.182 18.347 68.820 1.00 45.56 315 ASN A CA 1
ATOM 2347 C C . ASN A 1 290 ? 59.590 19.795 69.091 1.00 46.62 315 ASN A C 1
ATOM 2348 O O . ASN A 1 290 ? 60.453 20.046 69.925 1.00 46.10 315 ASN A O 1
ATOM 2353 N N . SER A 1 291 ? 58.972 20.737 68.388 1.00 48.04 316 SER A N 1
ATOM 2354 C CA . SER A 1 291 ? 59.256 22.160 68.570 1.00 49.85 316 SER A CA 1
ATOM 2355 C C . SER A 1 291 ? 58.585 22.631 69.872 1.00 50.46 316 SER A C 1
ATOM 2356 O O . SER A 1 291 ? 58.072 21.811 70.642 1.00 48.72 316 SER A O 1
ATOM 2359 N N . LYS A 1 292 ? 58.602 23.940 70.124 1.00 51.77 317 LYS A N 1
ATOM 2360 C CA . LYS A 1 292 ? 57.961 24.498 71.321 1.00 53.84 317 LYS A CA 1
ATOM 2361 C C . LYS A 1 292 ? 56.450 24.218 71.262 1.00 53.44 317 LYS A C 1
ATOM 2362 O O . LYS A 1 292 ? 55.838 23.827 72.258 1.00 52.33 317 LYS A O 1
ATOM 2368 N N . ASP A 1 293 ? 55.857 24.413 70.086 1.00 52.82 318 ASP A N 1
ATOM 2369 C CA . ASP A 1 293 ? 54.426 24.179 69.905 1.00 51.85 318 ASP A CA 1
ATOM 2370 C C . ASP A 1 293 ? 54.100 22.747 69.449 1.00 50.11 318 ASP A C 1
ATOM 2371 O O . ASP A 1 293 ? 54.466 22.336 68.342 1.00 51.03 318 ASP A O 1
ATOM 2376 N N . PRO A 1 294 ? 53.386 21.975 70.289 1.00 48.19 319 PRO A N 1
ATOM 2377 C CA . PRO A 1 294 ? 53.032 20.589 69.936 1.00 47.44 319 PRO A CA 1
ATOM 2378 C C . PRO A 1 294 ? 52.168 20.438 68.671 1.00 46.57 319 PRO A C 1
ATOM 2379 O O . PRO A 1 294 ? 51.828 19.317 68.273 1.00 45.90 319 PRO A O 1
ATOM 2383 N N . LYS A 1 295 ? 51.810 21.561 68.052 1.00 44.18 320 LYS A N 1
ATOM 2384 C CA . LYS A 1 295 ? 50.992 21.532 66.852 1.00 42.03 320 LYS A CA 1
ATOM 2385 C C . LYS A 1 295 ? 51.893 21.817 65.666 1.00 41.87 320 LYS A C 1
ATOM 2386 O O . LYS A 1 295 ? 51.436 21.896 64.524 1.00 40.87 320 LYS A O 1
ATOM 2392 N N . ASN A 1 296 ? 53.189 21.945 65.933 1.00 40.75 321 ASN A N 1
ATOM 2393 C CA . ASN A 1 296 ? 54.113 22.270 64.861 1.00 40.32 321 ASN A CA 1
ATOM 2394 C C . ASN A 1 296 ? 55.507 21.657 64.926 1.00 38.83 321 ASN A C 1
ATOM 2395 O O . ASN A 1 296 ? 56.508 22.374 64.950 1.00 42.86 321 ASN A O 1
ATOM 2400 N N . PRO A 1 297 ? 55.599 20.320 64.949 1.00 36.81 322 PRO A N 1
ATOM 2401 C CA . PRO A 1 297 ? 56.921 19.711 65.001 1.00 35.45 322 PRO A CA 1
ATOM 2402 C C . PRO A 1 297 ? 57.592 19.882 63.664 1.00 33.91 322 PRO A C 1
ATOM 2403 O O . PRO A 1 297 ? 56.941 19.824 62.626 1.00 36.46 322 PRO A O 1
ATOM 2407 N N . ILE A 1 298 ? 58.893 20.091 63.678 1.00 33.07 323 ILE A N 1
ATOM 2408 C CA . ILE A 1 298 ? 59.617 20.207 62.433 1.00 32.59 323 ILE A CA 1
ATOM 2409 C C . ILE A 1 298 ? 59.714 18.774 61.905 1.00 30.60 323 ILE A C 1
ATOM 2410 O O . ILE A 1 298 ? 59.935 17.841 62.681 1.00 29.95 323 ILE A O 1
ATOM 2415 N N . VAL A 1 299 ? 59.534 18.598 60.597 1.00 30.33 324 VAL A N 1
ATOM 2416 C CA . VAL A 1 299 ? 59.585 17.276 59.970 1.00 29.23 324 VAL A CA 1
ATOM 2417 C C . VAL A 1 299 ? 60.872 17.089 59.168 1.00 27.83 324 VAL A C 1
ATOM 2418 O O . VAL A 1 299 ? 61.078 17.742 58.146 1.00 27.71 324 VAL A O 1
ATOM 2422 N N . TYR A 1 300 ? 61.748 16.206 59.626 1.00 27.51 325 TYR A N 1
ATOM 2423 C CA . TYR A 1 300 ? 62.973 15.953 58.883 1.00 27.89 325 TYR A CA 1
ATOM 2424 C C . TYR A 1 300 ? 62.705 14.693 58.060 1.00 27.75 325 TYR A C 1
ATOM 2425 O O . TYR A 1 300 ? 61.945 13.822 58.505 1.00 25.79 325 TYR A O 1
ATOM 2434 N N . GLY A 1 301 ? 63.319 14.604 56.871 1.00 25.02 326 GLY A N 1
ATOM 2435 C CA . GLY A 1 301 ? 63.146 13.456 55.998 1.00 22.77 326 GLY A CA 1
ATOM 2436 C C . GLY A 1 301 ? 64.404 13.106 55.223 1.00 24.13 326 GLY A C 1
ATOM 2437 O O . GLY A 1 301 ? 65.126 13.990 54.737 1.00 22.11 326 GLY A O 1
ATOM 2438 N N . VAL A 1 302 ? 64.688 11.812 55.103 1.00 25.16 327 VAL A N 1
ATOM 2439 C CA . VAL A 1 302 ? 65.880 11.365 54.377 1.00 26.83 327 VAL A CA 1
ATOM 2440 C C . VAL A 1 302 ? 65.465 10.764 53.031 1.00 27.27 327 VAL A C 1
ATOM 2441 O O . VAL A 1 302 ? 64.837 9.700 52.988 1.00 27.73 327 VAL A O 1
ATOM 2445 N N . PHE A 1 303 ? 65.814 11.436 51.936 1.00 27.74 328 PHE A N 1
ATOM 2446 C CA . PHE A 1 303 ? 65.432 10.960 50.606 1.00 30.77 328 PHE A CA 1
ATOM 2447 C C . PHE A 1 303 ? 66.620 10.547 49.777 1.00 31.59 328 PHE A C 1
ATOM 2448 O O . PHE A 1 303 ? 67.719 11.064 49.950 1.00 32.58 328 PHE A O 1
ATOM 2456 N N . THR A 1 304 ? 66.392 9.600 48.878 1.00 32.74 329 THR A N 1
ATOM 2457 C CA . THR A 1 304 ? 67.439 9.131 47.995 1.00 34.42 329 THR A CA 1
ATOM 2458 C C . THR A 1 304 ? 66.922 9.147 46.546 1.00 35.26 329 THR A C 1
ATOM 2459 O O . THR A 1 304 ? 65.715 9.215 46.307 1.00 35.85 329 THR A O 1
ATOM 2463 N N . THR A 1 305 ? 67.855 9.107 45.599 1.00 38.12 330 THR A N 1
ATOM 2464 C CA . THR A 1 305 ? 67.578 9.102 44.173 1.00 38.43 330 THR A CA 1
ATOM 2465 C C . THR A 1 305 ? 67.071 7.738 43.776 1.00 38.15 330 THR A C 1
ATOM 2466 O O . THR A 1 305 ? 67.529 6.717 44.310 1.00 37.52 330 THR A O 1
ATOM 2470 N N . SER A 1 306 ? 66.131 7.730 42.831 1.00 37.42 331 SER A N 1
ATOM 2471 C CA . SER A 1 306 ? 65.528 6.497 42.312 1.00 36.54 331 SER A CA 1
ATOM 2472 C C . SER A 1 306 ? 66.503 5.823 41.339 1.00 36.62 331 SER A C 1
ATOM 2473 O O . SER A 1 306 ? 66.458 4.606 41.124 1.00 35.79 331 SER A O 1
ATOM 2476 N N . SER A 1 307 ? 67.390 6.627 40.758 1.00 36.20 332 SER A N 1
ATOM 2477 C CA . SER A 1 307 ? 68.358 6.113 39.808 1.00 37.17 332 SER A CA 1
ATOM 2478 C C . SER A 1 307 ? 69.307 5.100 40.422 1.00 38.91 332 SER A C 1
ATOM 2479 O O . SER A 1 307 ? 69.923 5.343 41.453 1.00 37.75 332 SER A O 1
ATOM 2482 N N . ASN A 1 308 ? 69.425 3.960 39.759 1.00 41.85 333 ASN A N 1
ATOM 2483 C CA . ASN A 1 308 ? 70.308 2.901 40.198 1.00 42.56 333 ASN A CA 1
ATOM 2484 C C . ASN A 1 308 ? 71.772 3.269 39.937 1.00 42.74 333 ASN A C 1
ATOM 2485 O O . ASN A 1 308 ? 72.656 2.838 40.678 1.00 43.99 333 ASN A O 1
ATOM 2490 N N . ILE A 1 309 ? 72.018 4.058 38.884 1.00 42.31 334 ILE A N 1
ATOM 2491 C CA . ILE A 1 309 ? 73.371 4.493 38.501 1.00 40.77 334 ILE A CA 1
ATOM 2492 C C . ILE A 1 309 ? 73.918 5.599 39.422 1.00 41.72 334 ILE A C 1
ATOM 2493 O O . ILE A 1 309 ? 74.896 5.408 40.138 1.00 42.27 334 ILE A O 1
ATOM 2498 N N . PHE A 1 310 ? 73.273 6.758 39.393 1.00 42.39 335 PHE A N 1
ATOM 2499 C CA . PHE A 1 310 ? 73.681 7.899 40.197 1.00 40.92 335 PHE A CA 1
ATOM 2500 C C . PHE A 1 310 ? 73.222 7.791 41.650 1.00 41.10 335 PHE A C 1
ATOM 2501 O O . PHE A 1 310 ? 72.034 7.979 41.926 1.00 42.25 335 PHE A O 1
ATOM 2509 N N . LYS A 1 311 ? 74.131 7.505 42.580 1.00 38.15 336 LYS A N 1
ATOM 2510 C CA . LYS A 1 311 ? 73.741 7.419 43.994 1.00 36.22 336 LYS A CA 1
ATOM 2511 C C . LYS A 1 311 ? 73.696 8.849 44.554 1.00 33.69 336 LYS A C 1
ATOM 2512 O O . LYS A 1 311 ? 74.557 9.664 44.244 1.00 32.36 336 LYS A O 1
ATOM 2518 N N . GLY A 1 312 ? 72.693 9.153 45.369 1.00 30.81 337 GLY A N 1
ATOM 2519 C CA . GLY A 1 312 ? 72.577 10.484 45.940 1.00 28.42 337 GLY A CA 1
ATOM 2520 C C . GLY A 1 312 ? 71.552 10.458 47.066 1.00 28.72 337 GLY A C 1
ATOM 2521 O O . GLY A 1 312 ? 70.548 9.737 46.982 1.00 24.84 337 GLY A O 1
ATOM 2522 N N . SER A 1 313 ? 71.802 11.218 48.132 1.00 27.83 338 SER A N 1
ATOM 2523 C CA . SER A 1 313 ? 70.885 11.255 49.282 1.00 26.88 338 SER A CA 1
ATOM 2524 C C . SER A 1 313 ? 70.715 12.699 49.711 1.00 27.44 338 SER A C 1
ATOM 2525 O O . SER A 1 313 ? 71.610 13.522 49.534 1.00 26.94 338 SER A O 1
ATOM 2528 N N . ALA A 1 314 ? 69.568 13.008 50.288 1.00 26.37 339 ALA A N 1
ATOM 2529 C CA . ALA A 1 314 ? 69.318 14.356 50.719 1.00 26.38 339 ALA A CA 1
ATOM 2530 C C . ALA A 1 314 ? 68.462 14.289 51.955 1.00 26.43 339 ALA A C 1
ATOM 2531 O O . ALA A 1 314 ? 67.838 13.257 52.246 1.00 25.89 339 ALA A O 1
ATOM 2533 N N . VAL A 1 315 ? 68.476 15.389 52.698 1.00 25.29 340 VAL A N 1
ATOM 2534 C CA . VAL A 1 315 ? 67.667 15.530 53.894 1.00 24.47 340 VAL A CA 1
ATOM 2535 C C . VAL A 1 315 ? 66.841 16.773 53.592 1.00 24.47 340 VAL A C 1
ATOM 2536 O O . VAL A 1 315 ? 67.339 17.724 52.993 1.00 21.39 340 VAL A O 1
ATOM 2540 N N . CYS A 1 316 ? 65.578 16.748 53.995 1.00 25.53 341 CYS A N 1
ATOM 2541 C CA . CYS A 1 316 ? 64.679 17.844 53.722 1.00 27.78 341 CYS A CA 1
ATOM 2542 C C . CYS A 1 316 ? 63.832 18.192 54.960 1.00 29.35 341 CYS A C 1
ATOM 2543 O O . CYS A 1 316 ? 63.421 17.303 55.710 1.00 29.07 341 CYS A O 1
ATOM 2546 N N . MET A 1 317 ? 63.596 19.474 55.215 1.00 28.70 342 MET A N 1
ATOM 2547 C CA . MET A 1 317 ? 62.765 19.832 56.360 1.00 28.72 342 MET A CA 1
ATOM 2548 C C . MET A 1 317 ? 61.382 20.306 55.880 1.00 29.03 342 MET A C 1
ATOM 2549 O O . MET A 1 317 ? 61.265 20.954 54.843 1.00 29.25 342 MET A O 1
ATOM 2554 N N . TYR A 1 318 ? 60.332 19.993 56.627 1.00 27.48 343 TYR A N 1
ATOM 2555 C CA . TYR A 1 318 ? 58.996 20.421 56.237 1.00 27.42 343 TYR A CA 1
ATOM 2556 C C . TYR A 1 318 ? 58.263 20.951 57.465 1.00 27.42 343 TYR A C 1
ATOM 2557 O O . TYR A 1 318 ? 58.385 20.385 58.553 1.00 26.36 343 TYR A O 1
ATOM 2566 N N . SER A 1 319 ? 57.498 22.027 57.298 1.00 28.77 344 SER A N 1
ATOM 2567 C CA . SER A 1 319 ? 56.739 22.564 58.417 1.00 29.59 344 SER A CA 1
ATOM 2568 C C . SER A 1 319 ? 55.291 22.099 58.248 1.00 29.54 344 SER A C 1
ATOM 2569 O O . SER A 1 319 ? 54.804 21.987 57.118 1.00 27.27 344 SER A O 1
ATOM 2572 N N . MET A 1 320 ? 54.610 21.820 59.361 1.00 30.37 345 MET A N 1
ATOM 2573 C CA . MET A 1 320 ? 53.224 21.377 59.301 1.00 31.20 345 MET A CA 1
ATOM 2574 C C . MET A 1 320 ? 52.294 22.536 58.889 1.00 33.65 345 MET A C 1
ATOM 2575 O O . MET A 1 320 ? 51.091 22.348 58.694 1.00 31.21 345 MET A O 1
ATOM 2580 N N . SER A 1 321 ? 52.825 23.745 58.773 1.00 34.36 346 SER A N 1
ATOM 2581 C CA . SER A 1 321 ? 51.955 24.829 58.340 1.00 34.92 346 SER A CA 1
ATOM 2582 C C . SER A 1 321 ? 51.815 24.627 56.835 1.00 33.92 346 SER A C 1
ATOM 2583 O O . SER A 1 321 ? 50.726 24.774 56.288 1.00 32.89 346 SER A O 1
ATOM 2586 N N . ASP A 1 322 ? 52.920 24.283 56.170 1.00 34.15 347 ASP A N 1
ATOM 2587 C CA . ASP A 1 322 ? 52.895 24.041 54.725 1.00 34.87 347 ASP A CA 1
ATOM 2588 C C . ASP A 1 322 ? 51.980 22.857 54.389 1.00 35.30 347 ASP A C 1
ATOM 2589 O O . ASP A 1 322 ? 51.106 22.962 53.523 1.00 36.25 347 ASP A O 1
ATOM 2594 N N . VAL A 1 323 ? 52.212 21.728 55.063 1.00 33.48 348 VAL A N 1
ATOM 2595 C CA . VAL A 1 323 ? 51.433 20.508 54.854 1.00 31.94 348 VAL A CA 1
ATOM 2596 C C . VAL A 1 323 ? 49.944 20.814 54.946 1.00 31.93 348 VAL A C 1
ATOM 2597 O O . VAL A 1 323 ? 49.164 20.445 54.067 1.00 33.00 348 VAL A O 1
ATOM 2601 N N . ARG A 1 324 ? 49.555 21.505 56.008 1.00 32.30 349 ARG A N 1
ATOM 2602 C CA . ARG A 1 324 ? 48.160 21.858 56.224 1.00 32.62 349 ARG A CA 1
ATOM 2603 C C . ARG A 1 324 ? 47.606 22.801 55.171 1.00 33.75 349 ARG A C 1
ATOM 2604 O O . ARG A 1 324 ? 46.390 22.857 54.957 1.00 34.05 349 ARG A O 1
ATOM 2612 N N . ARG A 1 325 ? 48.488 23.561 54.532 1.00 34.11 350 ARG A N 1
ATOM 2613 C CA . ARG A 1 325 ? 48.054 24.509 53.510 1.00 34.18 350 ARG A CA 1
ATOM 2614 C C . ARG A 1 325 ? 47.656 23.684 52.297 1.00 31.59 350 ARG A C 1
ATOM 2615 O O . ARG A 1 325 ? 46.653 23.953 51.640 1.00 33.19 350 ARG A O 1
ATOM 2623 N N . VAL A 1 326 ? 48.440 22.651 52.029 1.00 28.34 351 VAL A N 1
ATOM 2624 C CA . VAL A 1 326 ? 48.178 21.774 50.916 1.00 24.60 351 VAL A CA 1
ATOM 2625 C C . VAL A 1 326 ? 46.910 20.980 51.175 1.00 26.30 351 VAL A C 1
ATOM 2626 O O . VAL A 1 326 ? 46.086 20.803 50.280 1.00 26.88 351 VAL A O 1
ATOM 2630 N N . PHE A 1 327 ? 46.731 20.488 52.394 1.00 26.17 352 PHE A N 1
ATOM 2631 C CA . PHE A 1 327 ? 45.514 19.717 52.644 1.00 27.18 352 PHE A CA 1
ATOM 2632 C C . PHE A 1 327 ? 44.253 20.577 52.619 1.00 28.34 352 PHE A C 1
ATOM 2633 O O . PHE A 1 327 ? 43.155 20.065 52.409 1.00 28.17 352 PHE A O 1
ATOM 2641 N N . LEU A 1 328 ? 44.401 21.883 52.806 1.00 28.19 353 LEU A N 1
ATOM 2642 C CA . LEU A 1 328 ? 43.241 22.767 52.765 1.00 27.18 353 LEU A CA 1
ATOM 2643 C C . LEU A 1 328 ? 43.031 23.342 51.351 1.00 28.14 353 LEU A C 1
ATOM 2644 O O . LEU A 1 328 ? 42.152 24.193 51.136 1.00 25.54 353 LEU A O 1
ATOM 2649 N N . GLY A 1 329 ? 43.843 22.863 50.405 1.00 26.51 354 GLY A N 1
ATOM 2650 C CA . GLY A 1 329 ? 43.779 23.323 49.030 1.00 26.47 354 GLY A CA 1
ATOM 2651 C C . GLY A 1 329 ? 43.052 22.429 48.029 1.00 26.89 354 GLY A C 1
ATOM 2652 O O . GLY A 1 329 ? 42.239 21.573 48.391 1.00 29.03 354 GLY A O 1
ATOM 2653 N N . PRO A 1 330 ? 43.348 22.593 46.735 1.00 27.31 355 PRO A N 1
ATOM 2654 C CA . PRO A 1 330 ? 42.693 21.791 45.702 1.00 25.46 355 PRO A CA 1
ATOM 2655 C C . PRO A 1 330 ? 42.987 20.302 45.734 1.00 26.66 355 PRO A C 1
ATOM 2656 O O . PRO A 1 330 ? 44.149 19.888 45.829 1.00 26.96 355 PRO A O 1
ATOM 2660 N N . TYR A 1 331 ? 41.938 19.485 45.646 1.00 27.42 356 TYR A N 1
ATOM 2661 C CA . TYR A 1 331 ? 42.128 18.032 45.596 1.00 26.46 356 TYR A CA 1
ATOM 2662 C C . TYR A 1 331 ? 42.563 17.721 44.163 1.00 26.55 356 TYR A C 1
ATOM 2663 O O . TYR A 1 331 ? 42.285 18.506 43.260 1.00 24.25 356 TYR A O 1
ATOM 2672 N N . ALA A 1 332 ? 43.262 16.609 43.945 1.00 27.94 357 ALA A N 1
ATOM 2673 C CA . ALA A 1 332 ? 43.653 16.267 42.578 1.00 29.36 357 ALA A CA 1
ATOM 2674 C C . ALA A 1 332 ? 42.364 15.760 41.911 1.00 31.32 357 ALA A C 1
ATOM 2675 O O . ALA A 1 332 ? 41.471 15.255 42.598 1.00 29.63 357 ALA A O 1
ATOM 2677 N N . HIS A 1 333 ? 42.250 15.898 40.593 1.00 32.91 358 HIS A N 1
ATOM 2678 C CA . HIS A 1 333 ? 41.030 15.459 39.929 1.00 35.97 358 HIS A CA 1
ATOM 2679 C C . HIS A 1 333 ? 41.191 14.982 38.482 1.00 37.81 358 HIS A C 1
ATOM 2680 O O . HIS A 1 333 ? 41.916 15.582 37.685 1.00 37.18 358 HIS A O 1
ATOM 2687 N N . ARG A 1 334 ? 40.483 13.903 38.153 1.00 39.05 359 ARG A N 1
ATOM 2688 C CA . ARG A 1 334 ? 40.530 13.276 36.829 1.00 40.44 359 ARG A CA 1
ATOM 2689 C C . ARG A 1 334 ? 39.135 12.982 36.260 1.00 40.84 359 ARG A C 1
ATOM 2690 O O . ARG A 1 334 ? 38.239 12.602 36.995 1.00 40.98 359 ARG A O 1
ATOM 2698 N N . ASP A 1 335 ? 38.945 13.122 34.956 1.00 42.55 360 ASP A N 1
ATOM 2699 C CA . ASP A 1 335 ? 37.639 12.808 34.383 1.00 44.81 360 ASP A CA 1
ATOM 2700 C C . ASP A 1 335 ? 37.666 11.358 33.916 1.00 45.82 360 ASP A C 1
ATOM 2701 O O . ASP A 1 335 ? 36.646 10.780 33.560 1.00 46.05 360 ASP A O 1
ATOM 2706 N N . GLY A 1 336 ? 38.860 10.775 33.944 1.00 47.91 361 GLY A N 1
ATOM 2707 C CA . GLY A 1 336 ? 39.041 9.389 33.548 1.00 48.29 361 GLY A CA 1
ATOM 2708 C C . GLY A 1 336 ? 40.516 9.013 33.454 1.00 48.93 361 GLY A C 1
ATOM 2709 O O . GLY A 1 336 ? 41.403 9.793 33.831 1.00 49.40 361 GLY A O 1
ATOM 2710 N N . PRO A 1 337 ? 40.818 7.812 32.950 1.00 48.64 362 PRO A N 1
ATOM 2711 C CA . PRO A 1 337 ? 42.216 7.387 32.832 1.00 48.38 362 PRO A CA 1
ATOM 2712 C C . PRO A 1 337 ? 42.964 8.124 31.721 1.00 48.35 362 PRO A C 1
ATOM 2713 O O . PRO A 1 337 ? 44.187 8.288 31.786 1.00 49.50 362 PRO A O 1
ATOM 2717 N N . ASN A 1 338 ? 42.228 8.572 30.705 1.00 47.12 363 ASN A N 1
ATOM 2718 C CA . ASN A 1 338 ? 42.844 9.272 29.579 1.00 45.57 363 ASN A CA 1
ATOM 2719 C C . ASN A 1 338 ? 42.934 10.781 29.788 1.00 43.94 363 ASN A C 1
ATOM 2720 O O . ASN A 1 338 ? 43.362 11.528 28.892 1.00 42.04 363 ASN A O 1
ATOM 2725 N N . TYR A 1 339 ? 42.540 11.226 30.977 1.00 41.65 364 TYR A N 1
ATOM 2726 C CA . TYR A 1 339 ? 42.600 12.649 31.301 1.00 41.47 364 TYR A CA 1
ATOM 2727 C C . TYR A 1 339 ? 43.805 13.003 32.152 1.00 38.79 364 TYR A C 1
ATOM 2728 O O . TYR A 1 339 ? 44.370 12.160 32.829 1.00 38.51 364 TYR A O 1
ATOM 2737 N N . GLN A 1 340 ? 44.190 14.265 32.092 1.00 36.79 365 GLN A N 1
ATOM 2738 C CA . GLN A 1 340 ? 45.316 14.794 32.841 1.00 35.84 365 GLN A CA 1
ATOM 2739 C C . GLN A 1 340 ? 44.811 15.123 34.249 1.00 34.36 365 GLN A C 1
ATOM 2740 O O . GLN A 1 340 ? 43.624 15.437 34.431 1.00 33.88 365 GLN A O 1
ATOM 2746 N N . TRP A 1 341 ? 45.690 15.048 35.245 1.00 32.10 366 TRP A N 1
ATOM 2747 C CA . TRP A 1 341 ? 45.269 15.389 36.605 1.00 30.05 366 TRP A CA 1
ATOM 2748 C C . TRP A 1 341 ? 45.075 16.894 36.628 1.00 28.81 366 TRP A C 1
ATOM 2749 O O . TRP A 1 341 ? 45.847 17.631 36.012 1.00 27.10 366 TRP A O 1
ATOM 2760 N N . VAL A 1 342 ? 44.048 17.343 37.342 1.00 27.97 367 VAL A N 1
ATOM 2761 C CA . VAL A 1 342 ? 43.728 18.765 37.420 1.00 28.39 367 VAL A CA 1
ATOM 2762 C C . VAL A 1 342 ? 43.138 19.170 38.778 1.00 30.30 367 VAL A C 1
ATOM 2763 O O . VAL A 1 342 ? 42.359 18.434 39.384 1.00 30.70 367 VAL A O 1
ATOM 2767 N N . PRO A 1 343 ? 43.500 20.359 39.271 1.00 32.09 368 PRO A N 1
ATOM 2768 C CA . PRO A 1 343 ? 42.943 20.769 40.562 1.00 31.36 368 PRO A CA 1
ATOM 2769 C C . PRO A 1 343 ? 41.436 20.817 40.408 1.00 33.10 368 PRO A C 1
ATOM 2770 O O . PRO A 1 343 ? 40.955 21.332 39.417 1.00 34.23 368 PRO A O 1
ATOM 2774 N N . TYR A 1 344 ? 40.708 20.272 41.378 1.00 37.22 369 TYR A N 1
ATOM 2775 C CA . TYR A 1 344 ? 39.245 20.250 41.357 1.00 38.26 369 TYR A CA 1
ATOM 2776 C C . TYR A 1 344 ? 38.687 21.657 41.471 1.00 40.73 369 TYR A C 1
ATOM 2777 O O . TYR A 1 344 ? 38.780 22.272 42.525 1.00 41.67 369 TYR A O 1
ATOM 2786 N N . GLN A 1 345 ? 38.091 22.159 40.398 1.00 42.54 370 GLN A N 1
ATOM 2787 C CA . GLN A 1 345 ? 37.531 23.504 40.412 1.00 43.80 370 GLN A CA 1
ATOM 2788 C C . GLN A 1 345 ? 36.064 23.478 40.836 1.00 42.61 370 GLN A C 1
ATOM 2789 O O . GLN A 1 345 ? 35.453 24.528 41.050 1.00 41.03 370 GLN A O 1
ATOM 2795 N N . GLY A 1 346 ? 35.512 22.270 40.950 1.00 41.14 371 GLY A N 1
ATOM 2796 C CA . GLY A 1 346 ? 34.118 22.108 41.330 1.00 41.28 371 GLY A CA 1
ATOM 2797 C C . GLY A 1 346 ? 33.764 22.594 42.729 1.00 41.79 371 GLY A C 1
ATOM 2798 O O . GLY A 1 346 ? 34.554 23.286 43.388 1.00 43.27 371 GLY A O 1
ATOM 2799 N N . ARG A 1 347 ? 32.576 22.221 43.198 1.00 40.05 372 ARG A N 1
ATOM 2800 C CA . ARG A 1 347 ? 32.134 22.648 44.519 1.00 41.19 372 ARG A CA 1
ATOM 2801 C C . ARG A 1 347 ? 32.373 21.523 45.508 1.00 39.95 372 ARG A C 1
ATOM 2802 O O . ARG A 1 347 ? 31.802 20.434 45.395 1.00 39.49 372 ARG A O 1
ATOM 2810 N N . VAL A 1 348 ? 33.231 21.804 46.483 1.00 37.13 373 VAL A N 1
ATOM 2811 C CA . VAL A 1 348 ? 33.581 20.817 47.482 1.00 33.23 373 VAL A CA 1
ATOM 2812 C C . VAL A 1 348 ? 32.461 20.577 48.475 1.00 31.29 373 VAL A C 1
ATOM 2813 O O . VAL A 1 348 ? 31.869 21.508 49.015 1.00 32.67 373 VAL A O 1
ATOM 2817 N N . PRO A 1 349 ? 32.125 19.309 48.711 1.00 30.46 374 PRO A N 1
ATOM 2818 C CA . PRO A 1 349 ? 31.045 19.106 49.674 1.00 28.48 374 PRO A CA 1
ATOM 2819 C C . PRO A 1 349 ? 31.437 19.647 51.048 1.00 25.66 374 PRO A C 1
ATOM 2820 O O . PRO A 1 349 ? 32.614 19.923 51.308 1.00 22.70 374 PRO A O 1
ATOM 2824 N N . TYR A 1 350 ? 30.419 19.787 51.894 1.00 24.80 375 TYR A N 1
ATOM 2825 C CA . TYR A 1 350 ? 30.508 20.292 53.262 1.00 25.69 375 TYR A CA 1
ATOM 2826 C C . TYR A 1 350 ? 29.880 19.210 54.136 1.00 27.47 375 TYR A C 1
ATOM 2827 O O . TYR A 1 350 ? 28.781 18.754 53.847 1.00 28.18 375 TYR A O 1
ATOM 2836 N N . PRO A 1 351 ? 30.541 18.831 55.250 1.00 27.78 376 PRO A N 1
ATOM 2837 C CA . PRO A 1 351 ? 31.830 19.386 55.670 1.00 27.45 376 PRO A CA 1
ATOM 2838 C C . PRO A 1 351 ? 32.939 19.052 54.705 1.00 25.83 376 PRO A C 1
ATOM 2839 O O . PRO A 1 351 ? 32.819 18.123 53.919 1.00 26.62 376 PRO A O 1
ATOM 2843 N N . ARG A 1 352 ? 34.023 19.819 54.747 1.00 27.00 377 ARG A N 1
ATOM 2844 C CA . ARG A 1 352 ? 35.131 19.572 53.836 1.00 27.04 377 ARG A CA 1
ATOM 2845 C C . ARG A 1 352 ? 35.737 18.196 54.095 1.00 27.81 377 ARG A C 1
ATOM 2846 O O . ARG A 1 352 ? 36.022 17.843 55.231 1.00 29.01 377 ARG A O 1
ATOM 2854 N N . PRO A 1 353 ? 35.914 17.390 53.041 1.00 28.24 378 PRO A N 1
ATOM 2855 C CA . PRO A 1 353 ? 36.491 16.042 53.154 1.00 30.42 378 PRO A CA 1
ATOM 2856 C C . PRO A 1 353 ? 37.920 16.044 53.716 1.00 30.26 378 PRO A C 1
ATOM 2857 O O . PRO A 1 353 ? 38.839 16.622 53.132 1.00 31.52 378 PRO A O 1
ATOM 2861 N N . GLY A 1 354 ? 38.102 15.363 54.841 1.00 29.41 379 GLY A N 1
ATOM 2862 C CA . GLY A 1 354 ? 39.405 15.323 55.477 1.00 29.36 379 GLY A CA 1
ATOM 2863 C C . GLY A 1 354 ? 39.314 16.054 56.803 1.00 30.63 379 GLY A C 1
ATOM 2864 O O . GLY A 1 354 ? 40.269 16.087 57.588 1.00 32.16 379 GLY A O 1
ATOM 2865 N N . THR A 1 355 ? 38.135 16.612 57.059 1.00 28.57 380 THR A N 1
ATOM 2866 C CA . THR A 1 355 ? 37.869 17.389 58.258 1.00 30.42 380 THR A CA 1
ATOM 2867 C C . THR A 1 355 ? 37.315 16.553 59.406 1.00 32.92 380 THR A C 1
ATOM 2868 O O . THR A 1 355 ? 36.245 15.935 59.293 1.00 34.78 380 THR A O 1
ATOM 2872 N N . CYS A 1 356 ? 38.019 16.548 60.529 1.00 33.73 381 CYS A N 1
ATOM 2873 C CA . CYS A 1 356 ? 37.565 15.729 61.633 1.00 34.71 381 CYS A CA 1
ATOM 2874 C C . CYS A 1 356 ? 36.240 16.129 62.207 1.00 35.70 381 CYS A C 1
ATOM 2875 O O . CYS A 1 356 ? 35.967 17.309 62.413 1.00 33.42 381 CYS A O 1
ATOM 2878 N N . PRO A 1 357 ? 35.375 15.140 62.449 1.00 37.72 382 PRO A N 1
ATOM 2879 C CA . PRO A 1 357 ? 34.079 15.484 63.032 1.00 41.33 382 PRO A CA 1
ATOM 2880 C C . PRO A 1 357 ? 34.402 16.095 64.401 1.00 44.79 382 PRO A C 1
ATOM 2881 O O . PRO A 1 357 ? 35.393 15.718 65.033 1.00 44.75 382 PRO A O 1
ATOM 2885 N N . SER A 1 358 ? 33.593 17.048 64.847 1.00 50.13 383 SER A N 1
ATOM 2886 C CA . SER A 1 358 ? 33.842 17.695 66.134 1.00 55.64 383 SER A CA 1
ATOM 2887 C C . SER A 1 358 ? 32.526 18.021 66.840 1.00 58.89 383 SER A C 1
ATOM 2888 O O . SER A 1 358 ? 31.516 18.302 66.185 1.00 60.06 383 SER A O 1
ATOM 2891 N N . LYS A 1 359 ? 32.541 17.974 68.173 1.00 62.09 384 LYS A N 1
ATOM 2892 C CA . LYS A 1 359 ? 31.348 18.276 68.960 1.00 66.48 384 LYS A CA 1
ATOM 2893 C C . LYS A 1 359 ? 31.183 19.795 69.089 1.00 67.75 384 LYS A C 1
ATOM 2894 O O . LYS A 1 359 ? 30.377 20.289 69.877 1.00 67.82 384 LYS A O 1
ATOM 2900 N N . THR A 1 360 ? 31.964 20.525 68.304 1.00 69.18 385 THR A N 1
ATOM 2901 C CA . THR A 1 360 ? 31.904 21.977 68.289 1.00 70.51 385 THR A CA 1
ATOM 2902 C C . THR A 1 360 ? 31.568 22.338 66.844 1.00 73.19 385 THR A C 1
ATOM 2903 O O . THR A 1 360 ? 30.601 21.818 66.280 1.00 73.21 385 THR A O 1
ATOM 2907 N N . PHE A 1 361 ? 32.379 23.205 66.241 1.00 76.45 386 PHE A N 1
ATOM 2908 C CA . PHE A 1 361 ? 32.169 23.620 64.855 1.00 79.22 386 PHE A CA 1
ATOM 2909 C C . PHE A 1 361 ? 32.043 22.375 63.966 1.00 78.67 386 PHE A C 1
ATOM 2910 O O . PHE A 1 361 ? 32.668 21.341 64.227 1.00 78.39 386 PHE A O 1
ATOM 2918 N N . GLY A 1 362 ? 31.206 22.482 62.936 1.00 78.61 387 GLY A N 1
ATOM 2919 C CA . GLY A 1 362 ? 30.993 21.376 62.020 1.00 78.33 387 GLY A CA 1
ATOM 2920 C C . GLY A 1 362 ? 29.535 20.952 61.944 1.00 77.95 387 GLY A C 1
ATOM 2921 O O . GLY A 1 362 ? 28.998 20.718 60.856 1.00 78.26 387 GLY A O 1
ATOM 2922 N N . GLY A 1 363 ? 28.884 20.865 63.102 1.00 75.31 388 GLY A N 1
ATOM 2923 C CA . GLY A 1 363 ? 27.492 20.452 63.137 1.00 72.16 388 GLY A CA 1
ATOM 2924 C C . GLY A 1 363 ? 27.379 18.944 63.289 1.00 70.64 388 GLY A C 1
ATOM 2925 O O . GLY A 1 363 ? 26.324 18.437 63.674 1.00 69.75 388 GLY A O 1
ATOM 2926 N N . PHE A 1 364 ? 28.467 18.229 62.980 1.00 68.04 389 PHE A N 1
ATOM 2927 C CA . PHE A 1 364 ? 28.510 16.766 63.097 1.00 65.05 389 PHE A CA 1
ATOM 2928 C C . PHE A 1 364 ? 29.484 16.287 64.168 1.00 63.33 389 PHE A C 1
ATOM 2929 O O . PHE A 1 364 ? 30.611 16.781 64.274 1.00 62.96 389 PHE A O 1
ATOM 2937 N N . ASP A 1 365 ? 29.042 15.311 64.953 1.00 60.33 390 ASP A N 1
ATOM 2938 C CA . ASP A 1 365 ? 29.865 14.759 66.016 1.00 59.25 390 ASP A CA 1
ATOM 2939 C C . ASP A 1 365 ? 30.205 13.293 65.773 1.00 56.36 390 ASP A C 1
ATOM 2940 O O . ASP A 1 365 ? 30.578 12.571 66.701 1.00 56.51 390 ASP A O 1
ATOM 2945 N N . SER A 1 366 ? 30.087 12.872 64.515 1.00 51.50 391 SER A N 1
ATOM 2946 C CA . SER A 1 366 ? 30.380 11.499 64.117 1.00 48.35 391 SER A CA 1
ATOM 2947 C C . SER A 1 366 ? 30.623 11.370 62.626 1.00 46.74 391 SER A C 1
ATOM 2948 O O . SER A 1 366 ? 29.933 11.987 61.816 1.00 46.74 391 SER A O 1
ATOM 2951 N N . THR A 1 367 ? 31.586 10.528 62.266 1.00 44.29 392 THR A N 1
ATOM 2952 C CA . THR A 1 367 ? 31.939 10.320 60.869 1.00 41.38 392 THR A CA 1
ATOM 2953 C C . THR A 1 367 ? 30.905 9.458 60.136 1.00 39.78 392 THR A C 1
ATOM 2954 O O . THR A 1 367 ? 30.765 9.555 58.918 1.00 37.09 392 THR A O 1
ATOM 2958 N N . LYS A 1 368 ? 30.189 8.620 60.890 1.00 39.93 393 LYS A N 1
ATOM 2959 C CA . LYS A 1 368 ? 29.159 7.726 60.342 1.00 39.09 393 LYS A CA 1
ATOM 2960 C C . LYS A 1 368 ? 27.890 8.485 59.975 1.00 40.14 393 LYS A C 1
ATOM 2961 O O . LYS A 1 368 ? 27.028 7.973 59.251 1.00 40.84 393 LYS A O 1
ATOM 2967 N N . ASP A 1 369 ? 27.769 9.699 60.498 1.00 40.08 394 ASP A N 1
ATOM 2968 C CA . ASP A 1 369 ? 26.606 10.525 60.213 1.00 40.63 394 ASP A CA 1
ATOM 2969 C C . ASP A 1 369 ? 26.850 11.420 58.990 1.00 39.52 394 ASP A C 1
ATOM 2970 O O . ASP A 1 369 ? 25.964 12.168 58.590 1.00 41.48 394 ASP A O 1
ATOM 2975 N N . LEU A 1 370 ? 28.040 11.349 58.397 1.00 37.34 395 LEU A N 1
ATOM 2976 C CA . LEU A 1 370 ? 28.352 12.162 57.221 1.00 36.53 395 LEU A CA 1
ATOM 2977 C C . LEU A 1 370 ? 27.378 11.841 56.102 1.00 37.72 395 LEU A C 1
ATOM 2978 O O . LEU A 1 370 ? 26.873 10.716 56.027 1.00 38.31 395 LEU A O 1
ATOM 2983 N N . PRO A 1 371 ? 27.074 12.829 55.233 1.00 38.00 396 PRO A N 1
ATOM 2984 C CA . PRO A 1 371 ? 26.150 12.646 54.099 1.00 37.03 396 PRO A CA 1
ATOM 2985 C C . PRO A 1 371 ? 26.796 11.880 52.936 1.00 36.87 396 PRO A C 1
ATOM 2986 O O . PRO A 1 371 ? 28.011 11.704 52.891 1.00 36.53 396 PRO A O 1
ATOM 2990 N N . ASP A 1 372 ? 25.976 11.429 51.995 1.00 37.93 397 ASP A N 1
ATOM 2991 C CA . ASP A 1 372 ? 26.459 10.667 50.855 1.00 37.85 397 ASP A CA 1
ATOM 2992 C C . ASP A 1 372 ? 27.430 11.425 49.967 1.00 37.40 397 ASP A C 1
ATOM 2993 O O . ASP A 1 372 ? 28.461 10.878 49.550 1.00 36.47 397 ASP A O 1
ATOM 2998 N N . ASP A 1 373 ? 27.105 12.683 49.673 1.00 36.18 398 ASP A N 1
ATOM 2999 C CA . ASP A 1 373 ? 27.953 13.471 48.789 1.00 35.53 398 ASP A CA 1
ATOM 3000 C C . ASP A 1 373 ? 29.393 13.631 49.263 1.00 34.79 398 ASP A C 1
ATOM 3001 O O . ASP A 1 373 ? 30.316 13.660 48.437 1.00 34.02 398 ASP A O 1
ATOM 3006 N N . VAL A 1 374 ? 29.607 13.717 50.575 1.00 31.62 399 VAL A N 1
ATOM 3007 C CA . VAL A 1 374 ? 30.972 13.826 51.051 1.00 30.62 399 VAL A CA 1
ATOM 3008 C C . VAL A 1 374 ? 31.550 12.418 50.899 1.00 28.67 399 VAL A C 1
ATOM 3009 O O . VAL A 1 374 ? 32.515 12.225 50.161 1.00 28.02 399 VAL A O 1
ATOM 3013 N N . ILE A 1 375 ? 30.945 11.423 51.540 1.00 27.96 400 ILE A N 1
ATOM 3014 C CA . ILE A 1 375 ? 31.465 10.061 51.388 1.00 28.38 400 ILE A CA 1
ATOM 3015 C C . ILE A 1 375 ? 31.752 9.706 49.918 1.00 29.29 400 ILE A C 1
ATOM 3016 O O . ILE A 1 375 ? 32.791 9.112 49.638 1.00 29.97 400 ILE A O 1
ATOM 3021 N N . THR A 1 376 ? 30.847 10.027 48.981 1.00 29.72 401 THR A N 1
ATOM 3022 C CA . THR A 1 376 ? 31.098 9.707 47.561 1.00 29.91 401 THR A CA 1
ATOM 3023 C C . THR A 1 376 ? 32.402 10.371 47.131 1.00 30.34 401 THR A C 1
ATOM 3024 O O . THR A 1 376 ? 33.273 9.727 46.535 1.00 29.48 401 THR A O 1
ATOM 3028 N N . PHE A 1 377 ? 32.515 11.663 47.435 1.00 30.14 402 PHE A N 1
ATOM 3029 C CA . PHE A 1 377 ? 33.721 12.444 47.178 1.00 31.55 402 PHE A CA 1
ATOM 3030 C C . PHE A 1 377 ? 34.650 11.745 48.154 1.00 35.17 402 PHE A C 1
ATOM 3031 O O . PHE A 1 377 ? 34.196 10.884 48.910 1.00 37.77 402 PHE A O 1
ATOM 3039 N N . ALA A 1 378 ? 35.926 12.095 48.206 1.00 35.32 403 ALA A N 1
ATOM 3040 C CA . ALA A 1 378 ? 36.796 11.410 49.184 1.00 36.20 403 ALA A CA 1
ATOM 3041 C C . ALA A 1 378 ? 37.113 10.049 48.652 1.00 33.21 403 ALA A C 1
ATOM 3042 O O . ALA A 1 378 ? 38.276 9.702 48.443 1.00 35.47 403 ALA A O 1
ATOM 3044 N N . ARG A 1 379 ? 36.054 9.279 48.445 1.00 30.81 404 ARG A N 1
ATOM 3045 C CA . ARG A 1 379 ? 36.162 7.930 47.915 1.00 30.30 404 ARG A CA 1
ATOM 3046 C C . ARG A 1 379 ? 36.929 7.966 46.618 1.00 28.87 404 ARG A C 1
ATOM 3047 O O . ARG A 1 379 ? 37.614 7.017 46.272 1.00 30.55 404 ARG A O 1
ATOM 3055 N N . SER A 1 380 ? 36.797 9.062 45.887 1.00 29.43 405 SER A N 1
ATOM 3056 C CA . SER A 1 380 ? 37.511 9.195 44.625 1.00 29.49 405 SER A CA 1
ATOM 3057 C C . SER A 1 380 ? 38.409 10.428 44.658 1.00 29.34 405 SER A C 1
ATOM 3058 O O . SER A 1 380 ? 38.935 10.846 43.629 1.00 29.56 405 SER A O 1
ATOM 3061 N N . HIS A 1 381 ? 38.564 11.031 45.836 1.00 30.90 406 HIS A N 1
ATOM 3062 C CA . HIS A 1 381 ? 39.423 12.211 45.951 1.00 32.30 406 HIS A CA 1
ATOM 3063 C C . HIS A 1 381 ? 40.431 12.185 47.128 1.00 31.75 406 HIS A C 1
ATOM 3064 O O . HIS A 1 381 ? 40.573 13.169 47.860 1.00 30.60 406 HIS A O 1
ATOM 3071 N N . PRO A 1 382 ? 41.151 11.059 47.313 1.00 31.15 407 PRO A N 1
ATOM 3072 C CA . PRO A 1 382 ? 42.141 10.912 48.393 1.00 30.60 407 PRO A CA 1
ATOM 3073 C C . PRO A 1 382 ? 43.468 11.613 48.120 1.00 29.15 407 PRO A C 1
ATOM 3074 O O . PRO A 1 382 ? 44.341 11.657 48.987 1.00 28.22 407 PRO A O 1
ATOM 3078 N N . ALA A 1 383 ? 43.664 12.133 46.921 1.00 26.74 408 ALA A N 1
ATOM 3079 C CA . ALA A 1 383 ? 44.925 12.807 46.688 1.00 26.55 408 ALA A CA 1
ATOM 3080 C C . ALA A 1 383 ? 44.716 14.294 46.482 1.00 28.55 408 ALA A C 1
ATOM 3081 O O . ALA A 1 383 ? 43.652 14.749 46.036 1.00 27.09 408 ALA A O 1
ATOM 3083 N N . MET A 1 384 ? 45.756 15.042 46.809 1.00 26.72 409 MET A N 1
ATOM 3084 C CA . MET A 1 384 ? 45.754 16.484 46.683 1.00 26.73 409 MET A CA 1
ATOM 3085 C C . MET A 1 384 ? 46.507 16.852 45.394 1.00 26.02 409 MET A C 1
ATOM 3086 O O . MET A 1 384 ? 47.330 16.068 44.905 1.00 28.14 409 MET A O 1
ATOM 3091 N N . TYR A 1 385 ? 46.232 18.031 44.841 1.00 25.75 410 TYR A N 1
ATOM 3092 C CA . TYR A 1 385 ? 46.914 18.450 43.619 1.00 26.07 410 TYR A CA 1
ATOM 3093 C C . TYR A 1 385 ? 48.285 19.086 43.893 1.00 26.58 410 TYR A C 1
ATOM 3094 O O . TYR A 1 385 ? 49.265 18.777 43.207 1.00 26.30 410 TYR A O 1
ATOM 3103 N N . ASN A 1 386 ? 48.360 19.973 44.884 1.00 26.60 411 ASN A N 1
ATOM 3104 C CA . ASN A 1 386 ? 49.624 20.647 45.222 1.00 27.53 411 ASN A CA 1
ATOM 3105 C C . ASN A 1 386 ? 50.534 19.803 46.105 1.00 28.02 411 ASN A C 1
ATOM 3106 O O . ASN A 1 386 ? 50.114 19.312 47.150 1.00 30.82 411 ASN A O 1
ATOM 3111 N N . PRO A 1 387 ? 51.794 19.620 45.701 1.00 26.72 412 PRO A N 1
ATOM 3112 C CA . PRO A 1 387 ? 52.718 18.832 46.513 1.00 28.02 412 PRO A CA 1
ATOM 3113 C C . PRO A 1 387 ? 53.213 19.773 47.599 1.00 29.24 412 PRO A C 1
ATOM 3114 O O . PRO A 1 387 ? 53.186 21.005 47.423 1.00 29.40 412 PRO A O 1
ATOM 3118 N N . VAL A 1 388 ? 53.665 19.223 48.720 1.00 28.23 413 VAL A N 1
ATOM 3119 C CA . VAL A 1 388 ? 54.178 20.094 49.756 1.00 27.30 413 VAL A CA 1
ATOM 3120 C C . VAL A 1 388 ? 55.696 20.158 49.567 1.00 28.00 413 VAL A C 1
ATOM 3121 O O . VAL A 1 388 ? 56.388 19.130 49.560 1.00 26.04 413 VAL A O 1
ATOM 3125 N N . PHE A 1 389 ? 56.184 21.376 49.330 1.00 29.19 414 PHE A N 1
ATOM 3126 C CA . PHE A 1 389 ? 57.613 21.634 49.126 1.00 29.26 414 PHE A CA 1
ATOM 3127 C C . PHE A 1 389 ? 58.307 21.763 50.477 1.00 28.27 414 PHE A C 1
ATOM 3128 O O . PHE A 1 389 ? 57.658 22.016 51.497 1.00 29.49 414 PHE A O 1
ATOM 3136 N N . PRO A 1 390 ? 59.635 21.593 50.503 1.00 27.49 415 PRO A N 1
ATOM 3137 C CA . PRO A 1 390 ? 60.383 21.696 51.755 1.00 28.17 415 PRO A CA 1
ATOM 3138 C C . PRO A 1 390 ? 60.754 23.161 52.055 1.00 29.32 415 PRO A C 1
ATOM 3139 O O . PRO A 1 390 ? 60.959 23.947 51.125 1.00 28.89 415 PRO A O 1
ATOM 3143 N N . ILE A 1 391 ? 60.822 23.519 53.341 1.00 30.01 416 ILE A N 1
ATOM 3144 C CA . ILE A 1 391 ? 61.191 24.872 53.775 1.00 31.62 416 ILE A CA 1
ATOM 3145 C C . ILE A 1 391 ? 62.405 25.404 52.984 1.00 32.86 416 ILE A C 1
ATOM 3146 O O . ILE A 1 391 ? 63.485 24.821 53.063 1.00 32.93 416 ILE A O 1
ATOM 3151 N N . ASN A 1 392 ? 62.209 26.511 52.250 1.00 34.29 417 ASN A N 1
ATOM 3152 C CA . ASN A 1 392 ? 63.216 27.181 51.393 1.00 35.28 417 ASN A CA 1
ATOM 3153 C C . ASN A 1 392 ? 63.263 26.548 49.998 1.00 36.63 417 ASN A C 1
ATOM 3154 O O . ASN A 1 392 ? 64.103 26.902 49.161 1.00 36.78 417 ASN A O 1
ATOM 3159 N N . ASN A 1 393 ? 62.366 25.599 49.746 1.00 36.71 418 ASN A N 1
ATOM 3160 C CA . ASN A 1 393 ? 62.305 24.962 48.440 1.00 36.96 418 ASN A CA 1
ATOM 3161 C C . ASN A 1 393 ? 63.677 24.375 48.082 1.00 38.08 418 ASN A C 1
ATOM 3162 O O . ASN A 1 393 ? 64.076 24.322 46.917 1.00 38.36 418 ASN A O 1
ATOM 3167 N N . ARG A 1 394 ? 64.392 23.929 49.113 1.00 38.85 419 ARG A N 1
ATOM 3168 C CA . ARG A 1 394 ? 65.713 23.331 48.949 1.00 39.63 419 ARG A CA 1
ATOM 3169 C C . ARG A 1 394 ? 65.977 22.319 50.058 1.00 38.16 419 ARG A C 1
ATOM 3170 O O . ARG A 1 394 ? 65.399 22.393 51.145 1.00 39.78 419 ARG A O 1
ATOM 3178 N N . PRO A 1 395 ? 66.830 21.330 49.784 1.00 36.44 420 PRO A N 1
ATOM 3179 C CA . PRO A 1 395 ? 67.111 20.357 50.841 1.00 36.64 420 PRO A CA 1
ATOM 3180 C C . PRO A 1 395 ? 68.225 20.927 51.734 1.00 36.62 420 PRO A C 1
ATOM 3181 O O . PRO A 1 395 ? 69.069 21.690 51.253 1.00 35.98 420 PRO A O 1
ATOM 3185 N N . ILE A 1 396 ? 68.212 20.581 53.026 1.00 36.24 421 ILE A N 1
ATOM 3186 C CA . ILE A 1 396 ? 69.226 21.053 53.977 1.00 36.10 421 ILE A CA 1
ATOM 3187 C C . ILE A 1 396 ? 70.633 20.547 53.614 1.00 37.04 421 ILE A C 1
ATOM 3188 O O . ILE A 1 396 ? 71.594 21.310 53.576 1.00 36.87 421 ILE A O 1
ATOM 3193 N N . MET A 1 397 ? 70.737 19.260 53.315 1.00 38.69 422 MET A N 1
ATOM 3194 C CA . MET A 1 397 ? 72.013 18.644 52.987 1.00 40.35 422 MET A CA 1
ATOM 3195 C C . MET A 1 397 ? 71.905 17.802 51.701 1.00 40.68 422 MET A C 1
ATOM 3196 O O . MET A 1 397 ? 70.810 17.384 51.308 1.00 41.81 422 MET A O 1
ATOM 3201 N N . ILE A 1 398 ? 73.038 17.527 51.066 1.00 39.36 423 ILE A N 1
ATOM 3202 C CA . ILE A 1 398 ? 73.058 16.753 49.825 1.00 38.88 423 ILE A CA 1
ATOM 3203 C C . ILE A 1 398 ? 74.338 15.924 49.752 1.00 39.25 423 ILE A C 1
ATOM 3204 O O . ILE A 1 398 ? 75.388 16.357 50.206 1.00 40.64 423 ILE A O 1
ATOM 3209 N N . LYS A 1 399 ? 74.249 14.733 49.184 1.00 40.32 424 LYS A N 1
ATOM 3210 C CA . LYS A 1 399 ? 75.405 13.869 49.030 1.00 41.80 424 LYS A CA 1
ATOM 3211 C C . LYS A 1 399 ? 75.171 13.116 47.740 1.00 42.61 424 LYS A C 1
ATOM 3212 O O . LYS A 1 399 ? 74.166 12.411 47.590 1.00 42.54 424 LYS A O 1
ATOM 3218 N N . THR A 1 400 ? 76.103 13.288 46.806 1.00 44.07 425 THR A N 1
ATOM 3219 C CA . THR A 1 400 ? 76.011 12.682 45.485 1.00 43.97 425 THR A CA 1
ATOM 3220 C C . THR A 1 400 ? 77.333 12.027 45.071 1.00 45.88 425 THR A C 1
ATOM 3221 O O . THR A 1 400 ? 77.343 10.963 44.447 1.00 46.29 425 THR A O 1
ATOM 3225 N N . ASP A 1 401 ? 78.441 12.677 45.419 1.00 48.11 426 ASP A N 1
ATOM 3226 C CA . ASP A 1 401 ? 79.794 12.183 45.123 1.00 49.79 426 ASP A CA 1
ATOM 3227 C C . ASP A 1 401 ? 80.022 10.898 45.928 1.00 49.20 426 ASP A C 1
ATOM 3228 O O . ASP A 1 401 ? 80.710 9.978 45.494 1.00 48.32 426 ASP A O 1
ATOM 3233 N N . VAL A 1 402 ? 79.445 10.886 47.126 1.00 48.92 427 VAL A N 1
ATOM 3234 C CA . VAL A 1 402 ? 79.511 9.777 48.069 1.00 47.42 427 VAL A CA 1
ATOM 3235 C C . VAL A 1 402 ? 79.098 8.460 47.416 1.00 48.06 427 VAL A C 1
ATOM 3236 O O . VAL A 1 402 ? 78.224 8.439 46.540 1.00 48.78 427 VAL A O 1
ATOM 3240 N N . ASN A 1 403 ? 79.710 7.367 47.875 1.00 46.88 428 ASN A N 1
ATOM 3241 C CA . ASN A 1 403 ? 79.448 6.020 47.362 1.00 46.81 428 ASN A CA 1
ATOM 3242 C C . ASN A 1 403 ? 78.521 5.158 48.256 1.00 44.37 428 ASN A C 1
ATOM 3243 O O . ASN A 1 403 ? 78.621 3.921 48.274 1.00 44.55 428 ASN A O 1
ATOM 3248 N N . TYR A 1 404 ? 77.623 5.819 48.992 1.00 41.11 429 TYR A N 1
ATOM 3249 C CA . TYR A 1 404 ? 76.654 5.153 49.885 1.00 36.85 429 TYR A CA 1
ATOM 3250 C C . TYR A 1 404 ? 75.334 5.980 49.926 1.00 35.35 429 TYR A C 1
ATOM 3251 O O . TYR A 1 404 ? 75.153 6.898 49.128 1.00 35.93 429 TYR A O 1
ATOM 3260 N N . GLN A 1 405 ? 74.412 5.660 50.830 1.00 33.25 430 GLN A N 1
ATOM 3261 C CA . GLN A 1 405 ? 73.159 6.412 50.913 1.00 31.75 430 GLN A CA 1
ATOM 3262 C C . GLN A 1 405 ? 72.576 6.394 52.310 1.00 29.73 430 GLN A C 1
ATOM 3263 O O . GLN A 1 405 ? 72.660 5.393 53.029 1.00 28.22 430 GLN A O 1
ATOM 3269 N N . PHE A 1 406 ? 71.992 7.516 52.700 1.00 27.54 431 PHE A N 1
ATOM 3270 C CA . PHE A 1 406 ? 71.389 7.621 54.017 1.00 27.33 431 PHE A CA 1
ATOM 3271 C C . PHE A 1 406 ? 70.267 6.584 54.127 1.00 27.20 431 PHE A C 1
ATOM 3272 O O . PHE A 1 406 ? 69.689 6.184 53.112 1.00 29.62 431 PHE A O 1
ATOM 3280 N N . THR A 1 407 ? 69.982 6.122 55.342 1.00 25.43 432 THR A N 1
ATOM 3281 C CA . THR A 1 407 ? 68.933 5.127 55.556 1.00 22.99 432 THR A CA 1
ATOM 3282 C C . THR A 1 407 ? 68.125 5.443 56.801 1.00 24.11 432 THR A C 1
ATOM 3283 O O . THR A 1 407 ? 67.007 4.949 56.956 1.00 23.40 432 THR A O 1
ATOM 3287 N N . GLN A 1 408 ? 68.694 6.243 57.698 1.00 23.21 433 GLN A N 1
ATOM 3288 C CA . GLN A 1 408 ? 67.994 6.631 58.922 1.00 25.77 433 GLN A CA 1
ATOM 3289 C C . GLN A 1 408 ? 68.438 8.012 59.401 1.00 26.16 433 GLN A C 1
ATOM 3290 O O . GLN A 1 408 ? 69.494 8.534 59.007 1.00 25.12 433 GLN A O 1
ATOM 3296 N N . ILE A 1 409 ? 67.618 8.614 60.248 1.00 24.85 434 ILE A N 1
ATOM 3297 C CA . ILE A 1 409 ? 67.951 9.917 60.764 1.00 26.67 434 ILE A CA 1
ATOM 3298 C C . ILE A 1 409 ? 67.264 10.197 62.068 1.00 27.75 434 ILE A C 1
ATOM 3299 O O . ILE A 1 409 ? 66.193 9.661 62.362 1.00 28.97 434 ILE A O 1
ATOM 3304 N N . VAL A 1 410 ? 67.929 11.035 62.851 1.00 29.84 435 VAL A N 1
ATOM 3305 C CA . VAL A 1 410 ? 67.476 11.476 64.162 1.00 29.80 435 VAL A CA 1
ATOM 3306 C C . VAL A 1 410 ? 68.195 12.807 64.346 1.00 29.29 435 VAL A C 1
ATOM 3307 O O . VAL A 1 410 ? 69.228 13.057 63.715 1.00 27.59 435 VAL A O 1
ATOM 3311 N N . VAL A 1 411 ? 67.642 13.677 65.169 1.00 29.01 436 VAL A N 1
ATOM 3312 C CA . VAL A 1 411 ? 68.292 14.948 65.393 1.00 31.22 436 VAL A CA 1
ATOM 3313 C C . VAL A 1 411 ? 68.100 15.313 66.843 1.00 32.61 436 VAL A C 1
ATOM 3314 O O . VAL A 1 411 ? 67.073 15.003 67.445 1.00 31.91 436 VAL A O 1
ATOM 3318 N N . ASP A 1 412 ? 69.101 15.970 67.404 1.00 35.50 437 ASP A N 1
ATOM 3319 C CA . ASP A 1 412 ? 69.051 16.367 68.801 1.00 37.43 437 ASP A CA 1
ATOM 3320 C C . ASP A 1 412 ? 69.072 17.895 68.835 1.00 39.57 437 ASP A C 1
ATOM 3321 O O . ASP A 1 412 ? 69.695 18.526 67.971 1.00 37.22 437 ASP A O 1
ATOM 3326 N N . ARG A 1 413 ? 68.365 18.484 69.801 1.00 44.10 438 ARG A N 1
ATOM 3327 C CA . ARG A 1 413 ? 68.326 19.946 69.971 1.00 47.71 438 ARG A CA 1
ATOM 3328 C C . ARG A 1 413 ? 69.217 20.250 71.168 1.00 49.62 438 ARG A C 1
ATOM 3329 O O . ARG A 1 413 ? 68.770 20.184 72.321 1.00 48.87 438 ARG A O 1
ATOM 3337 N N . VAL A 1 414 ? 70.473 20.583 70.883 1.00 51.61 439 VAL A N 1
ATOM 3338 C CA . VAL A 1 414 ? 71.460 20.862 71.921 1.00 53.65 439 VAL A CA 1
ATOM 3339 C C . VAL A 1 414 ? 71.680 22.346 72.250 1.00 54.93 439 VAL A C 1
ATOM 3340 O O . VAL A 1 414 ? 72.100 23.136 71.404 1.00 53.89 439 VAL A O 1
ATOM 3344 N N . ASP A 1 415 ? 71.381 22.707 73.496 1.00 57.94 440 ASP A N 1
ATOM 3345 C CA . ASP A 1 415 ? 71.549 24.073 73.980 1.00 60.80 440 ASP A CA 1
ATOM 3346 C C . ASP A 1 415 ? 73.033 24.360 74.180 1.00 62.79 440 ASP A C 1
ATOM 3347 O O . ASP A 1 415 ? 73.707 23.655 74.936 1.00 62.02 440 ASP A O 1
ATOM 3352 N N . ALA A 1 416 ? 73.537 25.390 73.502 1.00 63.85 441 ALA A N 1
ATOM 3353 C CA . ALA A 1 416 ? 74.944 25.756 73.609 1.00 65.38 441 ALA A CA 1
ATOM 3354 C C . ALA A 1 416 ? 75.091 27.173 74.148 1.00 68.24 441 ALA A C 1
ATOM 3355 O O . ALA A 1 416 ? 74.147 27.732 74.718 1.00 69.13 441 ALA A O 1
ATOM 3357 N N . GLU A 1 417 ? 76.274 27.755 73.966 1.00 69.61 442 GLU A N 1
ATOM 3358 C CA . GLU A 1 417 ? 76.543 29.109 74.445 1.00 70.82 442 GLU A CA 1
ATOM 3359 C C . GLU A 1 417 ? 76.103 30.179 73.452 1.00 70.85 442 GLU A C 1
ATOM 3360 O O . GLU A 1 417 ? 75.764 31.299 73.840 1.00 70.14 442 GLU A O 1
ATOM 3366 N N . ASP A 1 418 ? 76.114 29.825 72.169 1.00 71.21 443 ASP A N 1
ATOM 3367 C CA . ASP A 1 418 ? 75.701 30.745 71.112 1.00 71.49 443 ASP A CA 1
ATOM 3368 C C . ASP A 1 418 ? 74.176 30.692 70.960 1.00 71.45 443 ASP A C 1
ATOM 3369 O O . ASP A 1 418 ? 73.511 31.725 70.813 1.00 70.77 443 ASP A O 1
ATOM 3374 N N . GLY A 1 419 ? 73.638 29.471 71.001 1.00 70.69 444 GLY A N 1
ATOM 3375 C CA . GLY A 1 419 ? 72.206 29.252 70.867 1.00 67.81 444 GLY A CA 1
ATOM 3376 C C . GLY A 1 419 ? 71.908 27.772 70.725 1.00 66.54 444 GLY A C 1
ATOM 3377 O O . GLY A 1 419 ? 72.769 26.930 71.005 1.00 65.30 444 GLY A O 1
ATOM 3378 N N . GLN A 1 420 ? 70.689 27.440 70.307 1.00 64.97 445 GLN A N 1
ATOM 3379 C CA . GLN A 1 420 ? 70.323 26.037 70.127 1.00 62.82 445 GLN A CA 1
ATOM 3380 C C . GLN A 1 420 ? 70.784 25.606 68.744 1.00 61.77 445 GLN A C 1
ATOM 3381 O O . GLN A 1 420 ? 70.717 26.380 67.790 1.00 62.19 445 GLN A O 1
ATOM 3387 N N . TYR A 1 421 ? 71.286 24.380 68.653 1.00 59.77 446 TYR A N 1
ATOM 3388 C CA . TYR A 1 421 ? 71.761 23.831 67.392 1.00 58.00 446 TYR A CA 1
ATOM 3389 C C . TYR A 1 421 ? 71.180 22.439 67.218 1.00 54.82 446 TYR A C 1
ATOM 3390 O O . TYR A 1 421 ? 71.172 21.634 68.156 1.00 53.00 446 TYR A O 1
ATOM 3399 N N . ASP A 1 422 ? 70.696 22.165 66.012 1.00 50.52 447 ASP A N 1
ATOM 3400 C CA . ASP A 1 422 ? 70.120 20.871 65.698 1.00 46.68 447 ASP A CA 1
ATOM 3401 C C . ASP A 1 422 ? 71.173 19.999 65.053 1.00 44.03 447 ASP A C 1
ATOM 3402 O O . ASP A 1 422 ? 71.624 20.289 63.952 1.00 44.41 447 ASP A O 1
ATOM 3407 N N . VAL A 1 423 ? 71.571 18.938 65.742 1.00 40.72 448 VAL A N 1
ATOM 3408 C CA . VAL A 1 423 ? 72.576 18.037 65.207 1.00 38.55 448 VAL A CA 1
ATOM 3409 C C . VAL A 1 423 ? 71.869 16.821 64.636 1.00 38.36 448 VAL A C 1
ATOM 3410 O O . VAL A 1 423 ? 71.050 16.182 65.316 1.00 36.41 448 VAL A O 1
ATOM 3414 N N . MET A 1 424 ? 72.186 16.513 63.380 1.00 37.22 449 MET A N 1
ATOM 3415 C CA . MET A 1 424 ? 71.574 15.391 62.671 1.00 35.51 449 MET A CA 1
ATOM 3416 C C . MET A 1 424 ? 72.470 14.167 62.647 1.00 35.39 449 MET A C 1
ATOM 3417 O O . MET A 1 424 ? 73.573 14.208 62.104 1.00 35.29 449 MET A O 1
ATOM 3422 N N . PHE A 1 425 ? 72.013 13.072 63.232 1.00 34.74 450 PHE A N 1
ATOM 3423 C CA . PHE A 1 425 ? 72.805 11.845 63.201 1.00 33.16 450 PHE A CA 1
ATOM 3424 C C . PHE A 1 425 ? 72.178 11.002 62.100 1.00 31.96 450 PHE A C 1
ATOM 3425 O O . PHE A 1 425 ? 71.099 10.422 62.279 1.00 31.71 450 PHE A O 1
ATOM 3433 N N . ILE A 1 426 ? 72.849 10.960 60.955 1.00 30.65 451 ILE A N 1
ATOM 3434 C CA . ILE A 1 426 ? 72.352 10.244 59.794 1.00 29.85 451 ILE A CA 1
ATOM 3435 C C . ILE A 1 426 ? 72.908 8.836 59.658 1.00 31.69 451 ILE A C 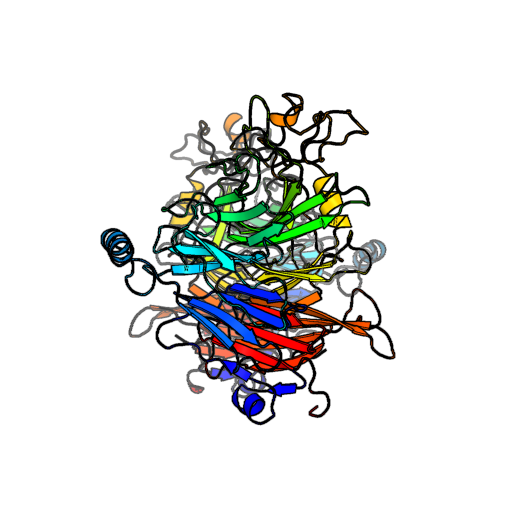1
ATOM 3436 O O . ILE A 1 426 ? 74.120 8.631 59.717 1.00 31.24 451 ILE A O 1
ATOM 3441 N N . GLY A 1 427 ? 72.018 7.866 59.467 1.00 32.87 452 GLY A N 1
ATOM 3442 C CA . GLY A 1 427 ? 72.459 6.492 59.312 1.00 32.98 452 GLY A CA 1
ATOM 3443 C C . GLY A 1 427 ? 72.849 6.222 57.877 1.00 33.94 452 GLY A C 1
ATOM 3444 O O . GLY A 1 427 ? 72.528 7.006 56.987 1.00 34.75 452 GLY A O 1
ATOM 3445 N N . THR A 1 428 ? 73.523 5.101 57.643 1.00 35.52 453 THR A N 1
ATOM 3446 C CA . THR A 1 428 ? 73.964 4.754 56.304 1.00 34.70 453 THR A CA 1
ATOM 3447 C C . THR A 1 428 ? 73.771 3.286 55.969 1.00 35.21 453 THR A C 1
ATOM 3448 O O . THR A 1 428 ? 73.698 2.428 56.849 1.00 35.07 453 THR A O 1
ATOM 3452 N N . ASP A 1 429 ? 73.664 2.991 54.686 1.00 36.29 454 ASP A N 1
ATOM 3453 C CA . ASP A 1 429 ? 73.439 1.614 54.287 1.00 37.88 454 ASP A CA 1
ATOM 3454 C C . ASP A 1 429 ? 74.764 0.882 54.180 1.00 37.38 454 ASP A C 1
ATOM 3455 O O . ASP A 1 429 ? 74.897 -0.117 53.466 1.00 35.79 454 ASP A O 1
ATOM 3460 N N . VAL A 1 430 ? 75.755 1.392 54.896 1.00 35.37 455 VAL A N 1
ATOM 3461 C CA . VAL A 1 430 ? 77.069 0.783 54.863 1.00 33.65 455 VAL A CA 1
ATOM 3462 C C . VAL A 1 430 ? 77.668 0.821 56.274 1.00 33.55 455 VAL A C 1
ATOM 3463 O O . VAL A 1 430 ? 78.882 0.907 56.447 1.00 34.60 455 VAL A O 1
ATOM 3467 N N . GLY A 1 431 ? 76.792 0.736 57.279 1.00 34.67 456 GLY A N 1
ATOM 3468 C CA . GLY A 1 431 ? 77.221 0.760 58.672 1.00 36.45 456 GLY A CA 1
ATOM 3469 C C . GLY A 1 431 ? 78.060 1.995 58.887 1.00 36.42 456 GLY A C 1
ATOM 3470 O O . GLY A 1 431 ? 79.276 1.959 58.712 1.00 37.89 456 GLY A O 1
ATOM 3471 N N . THR A 1 432 ? 77.414 3.090 59.271 1.00 36.79 457 THR A N 1
ATOM 3472 C CA . THR A 1 432 ? 78.113 4.354 59.440 1.00 36.62 457 THR A CA 1
ATOM 3473 C C . THR A 1 432 ? 77.145 5.405 59.922 1.00 36.83 457 THR A C 1
ATOM 3474 O O . THR A 1 432 ? 75.978 5.392 59.547 1.00 38.30 457 THR A O 1
ATOM 3478 N N . VAL A 1 433 ? 77.633 6.327 60.738 1.00 34.57 458 VAL A N 1
ATOM 3479 C CA . VAL A 1 433 ? 76.789 7.395 61.238 1.00 33.73 458 VAL A CA 1
ATOM 3480 C C . VAL A 1 433 ? 77.510 8.709 61.038 1.00 35.98 458 VAL A C 1
ATOM 3481 O O . VAL A 1 433 ? 78.696 8.831 61.364 1.00 35.06 458 VAL A O 1
ATOM 3485 N N . LEU A 1 434 ? 76.793 9.689 60.490 1.00 35.22 459 LEU A N 1
ATOM 3486 C CA . LEU A 1 434 ? 77.374 10.996 60.237 1.00 36.28 459 LEU A CA 1
ATOM 3487 C C . LEU A 1 434 ? 76.764 11.992 61.192 1.00 37.02 459 LEU A C 1
ATOM 3488 O O . LEU A 1 434 ? 75.544 12.060 61.314 1.00 38.27 459 LEU A O 1
ATOM 3493 N N . LYS A 1 435 ? 77.593 12.758 61.890 1.00 36.85 460 LYS A N 1
ATOM 3494 C CA . LYS A 1 435 ? 77.056 13.760 62.811 1.00 37.08 460 LYS A CA 1
ATOM 3495 C C . LYS A 1 435 ? 77.122 15.094 62.071 1.00 36.97 460 LYS A C 1
ATOM 3496 O O . LYS A 1 435 ? 78.195 15.479 61.588 1.00 35.59 460 LYS A O 1
ATOM 3502 N N . VAL A 1 436 ? 75.989 15.790 61.968 1.00 35.96 461 VAL A N 1
ATOM 3503 C CA . VAL A 1 436 ? 75.975 17.060 61.245 1.00 38.16 461 VAL A CA 1
ATOM 3504 C C . VAL A 1 436 ? 75.248 18.230 61.893 1.00 41.29 461 VAL A C 1
ATOM 3505 O O . VAL A 1 436 ? 74.180 18.063 62.498 1.00 41.03 461 VAL A O 1
ATOM 3509 N N . VAL A 1 437 ? 75.852 19.412 61.747 1.00 43.15 462 VAL A N 1
ATOM 3510 C CA . VAL A 1 437 ? 75.318 20.672 62.264 1.00 48.10 462 VAL A CA 1
ATOM 3511 C C . VAL A 1 437 ? 75.051 21.568 61.058 1.00 51.56 462 VAL A C 1
ATOM 3512 O O . VAL A 1 437 ? 75.776 21.497 60.064 1.00 51.88 462 VAL A O 1
ATOM 3516 N N . SER A 1 438 ? 74.040 22.430 61.137 1.00 55.73 463 SER A N 1
ATOM 3517 C CA . SER A 1 438 ? 73.725 23.284 59.990 1.00 60.60 463 SER A CA 1
ATOM 3518 C C . SER A 1 438 ? 73.751 24.813 60.176 1.00 63.68 463 SER A C 1
ATOM 3519 O O . SER A 1 438 ? 74.064 25.336 61.259 1.00 63.83 463 SER A O 1
ATOM 3522 N N . VAL A 1 439 ? 73.425 25.514 59.087 1.00 66.33 464 VAL A N 1
ATOM 3523 C CA . VAL A 1 439 ? 73.390 26.984 59.048 1.00 69.00 464 VAL A CA 1
ATOM 3524 C C . VAL A 1 439 ? 72.359 27.514 58.028 1.00 69.14 464 VAL A C 1
ATOM 3525 O O . VAL A 1 439 ? 71.199 27.785 58.368 1.00 68.24 464 VAL A O 1
ATOM 3529 N N . LEU A 1 451 ? 79.765 18.809 58.455 1.00 36.43 476 LEU A N 1
ATOM 3530 C CA . LEU A 1 451 ? 80.020 17.405 58.780 1.00 39.32 476 LEU A CA 1
ATOM 3531 C C . LEU A 1 451 ? 81.068 17.242 59.912 1.00 40.99 476 LEU A C 1
ATOM 3532 O O . LEU A 1 451 ? 82.279 17.206 59.662 1.00 39.78 476 LEU A O 1
ATOM 3537 N N . LEU A 1 452 ? 80.590 17.120 61.147 1.00 41.25 477 LEU A N 1
ATOM 3538 C CA . LEU A 1 452 ? 81.473 16.961 62.289 1.00 40.34 477 LEU A CA 1
ATOM 3539 C C . LEU A 1 452 ? 82.226 15.620 62.315 1.00 42.34 477 LEU A C 1
ATOM 3540 O O . LEU A 1 452 ? 83.447 15.607 62.476 1.00 44.15 477 LEU A O 1
ATOM 3545 N N . GLU A 1 453 ? 81.525 14.496 62.148 1.00 43.79 478 GLU A N 1
ATOM 3546 C CA . GLU A 1 453 ? 82.185 13.181 62.187 1.00 43.24 478 GLU A CA 1
ATOM 3547 C C . GLU A 1 453 ? 81.507 12.011 61.437 1.00 42.24 478 GLU A C 1
ATOM 3548 O O . GLU A 1 453 ? 80.279 11.925 61.378 1.00 43.75 478 GLU A O 1
ATOM 3554 N N . GLU A 1 454 ? 82.326 11.126 60.859 1.00 39.17 479 GLU A N 1
ATOM 3555 C CA . GLU A 1 454 ? 81.865 9.931 60.144 1.00 37.61 479 GLU A CA 1
ATOM 3556 C C . GLU A 1 454 ? 82.469 8.718 60.873 1.00 37.18 479 GLU A C 1
ATOM 3557 O O . GLU A 1 454 ? 83.647 8.406 60.710 1.00 35.49 479 GLU A O 1
ATOM 3563 N N . MET A 1 455 ? 81.637 8.031 61.652 1.00 36.22 480 MET A N 1
ATOM 3564 C CA . MET A 1 455 ? 82.040 6.895 62.479 1.00 35.56 480 MET A CA 1
ATOM 3565 C C . MET A 1 455 ? 81.513 5.501 62.106 1.00 34.32 480 MET A C 1
ATOM 3566 O O . MET A 1 455 ? 80.309 5.260 62.221 1.00 35.34 480 MET A O 1
ATOM 3571 N N . THR A 1 456 ? 82.378 4.567 61.704 1.00 34.41 481 THR A N 1
ATOM 3572 C CA . THR A 1 456 ? 81.878 3.219 61.396 1.00 32.70 481 THR A CA 1
ATOM 3573 C C . THR A 1 456 ? 81.428 2.630 62.734 1.00 33.68 481 THR A C 1
ATOM 3574 O O . THR A 1 456 ? 82.006 2.955 63.763 1.00 36.15 481 THR A O 1
ATOM 3578 N N . VAL A 1 457 ? 80.397 1.788 62.743 1.00 34.03 482 VAL A N 1
ATOM 3579 C CA . VAL A 1 457 ? 79.912 1.235 64.012 1.00 33.68 482 VAL A CA 1
ATOM 3580 C C . VAL A 1 457 ? 79.640 -0.278 63.940 1.00 34.30 482 VAL A C 1
ATOM 3581 O O . VAL A 1 457 ? 78.927 -0.864 64.780 1.00 31.32 482 VAL A O 1
ATOM 3585 N N . PHE A 1 458 ? 80.211 -0.910 62.925 1.00 34.51 483 PHE A N 1
ATOM 3586 C CA . PHE A 1 458 ? 80.053 -2.338 62.741 1.00 37.79 483 PHE A CA 1
ATOM 3587 C C . PHE A 1 458 ? 81.322 -2.907 62.140 1.00 41.95 483 PHE A C 1
ATOM 3588 O O . PHE A 1 458 ? 81.898 -2.323 61.209 1.00 40.54 483 PHE A O 1
ATOM 3596 N N . ARG A 1 459 ? 81.760 -4.043 62.681 1.00 45.35 484 ARG A N 1
ATOM 3597 C CA . ARG A 1 459 ? 82.967 -4.714 62.192 1.00 49.31 484 ARG A CA 1
ATOM 3598 C C . ARG A 1 459 ? 82.865 -4.803 60.670 1.00 48.38 484 ARG A C 1
ATOM 3599 O O . ARG A 1 459 ? 83.768 -4.405 59.942 1.00 48.91 484 ARG A O 1
ATOM 3607 N N . GLU A 1 460 ? 81.742 -5.320 60.200 1.00 48.03 485 GLU A N 1
ATOM 3608 C CA . GLU A 1 460 ? 81.526 -5.462 58.779 1.00 49.11 485 GLU A CA 1
ATOM 3609 C C . GLU A 1 460 ? 80.454 -4.486 58.308 1.00 47.60 485 GLU A C 1
ATOM 3610 O O . GLU A 1 460 ? 79.622 -4.026 59.094 1.00 46.43 485 GLU A O 1
ATOM 3616 N N . PRO A 1 461 ? 80.475 -4.139 57.016 1.00 46.12 486 PRO A N 1
ATOM 3617 C CA . PRO A 1 461 ? 79.481 -3.212 56.458 1.00 45.66 486 PRO A CA 1
ATOM 3618 C C . PRO A 1 461 ? 78.084 -3.862 56.356 1.00 45.34 486 PRO A C 1
ATOM 3619 O O . PRO A 1 461 ? 77.963 -5.028 55.973 1.00 46.06 486 PRO A O 1
ATOM 3623 N N . THR A 1 462 ? 77.042 -3.114 56.721 1.00 45.12 487 THR A N 1
ATOM 3624 C CA . THR A 1 462 ? 75.650 -3.571 56.614 1.00 43.32 487 THR A CA 1
ATOM 3625 C C . THR A 1 462 ? 74.736 -2.363 56.551 1.00 42.00 487 THR A C 1
ATOM 3626 O O . THR A 1 462 ? 75.195 -1.228 56.456 1.00 43.29 487 THR A O 1
ATOM 3630 N N . THR A 1 463 ? 73.436 -2.594 56.618 1.00 40.00 488 THR A N 1
ATOM 3631 C CA . THR A 1 463 ? 72.521 -1.475 56.552 1.00 37.76 488 THR A CA 1
ATOM 3632 C C . THR A 1 463 ? 71.973 -1.101 57.912 1.00 37.23 488 THR A C 1
ATOM 3633 O O . THR A 1 463 ? 71.395 -1.926 58.631 1.00 36.88 488 THR A O 1
ATOM 3637 N N . ILE A 1 464 ? 72.180 0.156 58.275 1.00 36.98 489 ILE A N 1
ATOM 3638 C CA . ILE A 1 464 ? 71.659 0.649 59.528 1.00 36.59 489 ILE A CA 1
ATOM 3639 C C . ILE A 1 464 ? 70.190 0.786 59.211 1.00 36.71 489 ILE A C 1
ATOM 3640 O O . ILE A 1 464 ? 69.820 1.461 58.248 1.00 36.21 489 ILE A O 1
ATOM 3645 N N . SER A 1 465 ? 69.353 0.139 60.014 1.00 35.09 490 SER A N 1
ATOM 3646 C CA . SER A 1 465 ? 67.914 0.148 59.795 1.00 32.98 490 SER A CA 1
ATOM 3647 C C . SER A 1 465 ? 67.098 0.703 60.951 1.00 32.30 490 SER A C 1
ATOM 3648 O O . SER A 1 465 ? 65.886 0.833 60.835 1.00 31.95 490 SER A O 1
ATOM 3651 N N . ALA A 1 466 ? 67.749 1.005 62.069 1.00 32.42 491 ALA A N 1
ATOM 3652 C CA . ALA A 1 466 ? 67.049 1.553 63.233 1.00 32.41 491 ALA A CA 1
ATOM 3653 C C . ALA A 1 466 ? 67.964 2.551 63.915 1.00 33.39 491 ALA A C 1
ATOM 3654 O O . ALA A 1 466 ? 69.177 2.357 63.984 1.00 33.38 491 ALA A O 1
ATOM 3656 N N . MET A 1 467 ? 67.391 3.615 64.446 1.00 34.64 492 MET A N 1
ATOM 3657 C CA . MET A 1 467 ? 68.219 4.612 65.067 1.00 36.44 492 MET A CA 1
ATOM 3658 C C . MET A 1 467 ? 67.396 5.330 66.125 1.00 37.29 492 MET A C 1
ATOM 3659 O O . MET A 1 467 ? 66.371 5.932 65.805 1.00 36.80 492 MET A O 1
ATOM 3664 N N . GLU A 1 468 ? 67.817 5.207 67.387 1.00 38.78 493 GLU A N 1
ATOM 3665 C CA . GLU A 1 468 ? 67.149 5.862 68.523 1.00 40.14 493 GLU A CA 1
ATOM 3666 C C . GLU A 1 468 ? 68.142 6.792 69.244 1.00 41.87 493 GLU A C 1
ATOM 3667 O O . GLU A 1 468 ? 69.365 6.631 69.135 1.00 41.29 493 GLU A O 1
ATOM 3673 N N . LEU A 1 469 ? 67.600 7.758 69.981 1.00 42.59 494 LEU A N 1
ATOM 3674 C CA . LEU A 1 469 ? 68.391 8.749 70.702 1.00 42.93 494 LEU A CA 1
ATOM 3675 C C . LEU A 1 469 ? 67.849 8.890 72.124 1.00 45.33 494 LEU A C 1
ATOM 3676 O O . LEU A 1 469 ? 66.658 9.14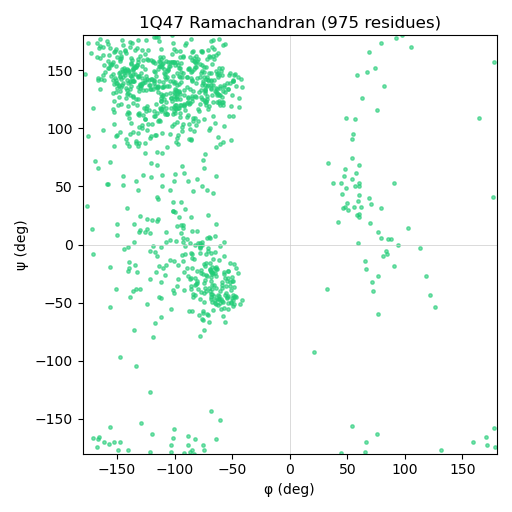2 72.326 1.00 44.56 494 LEU A O 1
ATOM 3681 N N . SER A 1 470 ? 68.722 8.722 73.112 1.00 46.69 495 SER A N 1
ATOM 3682 C CA . SER A 1 470 ? 68.328 8.837 74.515 1.00 48.07 495 SER A CA 1
ATOM 3683 C C . SER A 1 470 ? 69.017 10.045 75.126 1.00 48.84 495 SER A C 1
ATOM 3684 O O . SER A 1 470 ? 70.227 10.024 75.360 1.00 49.57 495 SER A O 1
ATOM 3687 N N . THR A 1 471 ? 68.257 11.101 75.381 1.00 50.34 496 THR A N 1
ATOM 3688 C CA . THR A 1 471 ? 68.844 12.303 75.959 1.00 51.84 496 THR A CA 1
ATOM 3689 C C . THR A 1 471 ? 69.169 12.099 77.442 1.00 52.68 496 THR A C 1
ATOM 3690 O O . THR A 1 471 ? 70.195 12.572 77.940 1.00 52.32 496 THR A O 1
ATOM 3694 N N . LYS A 1 472 ? 68.304 11.371 78.138 1.00 53.23 497 LYS A N 1
ATOM 3695 C CA . LYS A 1 472 ? 68.522 11.092 79.549 1.00 54.46 497 LYS A CA 1
ATOM 3696 C C . LYS A 1 472 ? 69.700 10.143 79.756 1.00 53.53 497 LYS A C 1
ATOM 3697 O O . LYS A 1 472 ? 69.964 9.718 80.879 1.00 56.18 497 LYS A O 1
ATOM 3703 N N . GLN A 1 473 ? 70.402 9.809 78.675 1.00 50.86 498 GLN A N 1
ATOM 3704 C CA . GLN A 1 473 ? 71.561 8.922 78.756 1.00 50.26 498 GLN A CA 1
ATOM 3705 C C . GLN A 1 473 ? 72.621 9.382 77.762 1.00 50.08 498 GLN A C 1
ATOM 3706 O O . GLN A 1 473 ? 73.711 8.804 77.692 1.00 49.08 498 GLN A O 1
ATOM 3712 N N . GLN A 1 474 ? 72.282 10.406 76.976 1.00 50.29 499 GLN A N 1
ATOM 3713 C CA . GLN A 1 474 ? 73.192 10.960 75.970 1.00 49.16 499 GLN A CA 1
ATOM 3714 C C . GLN A 1 474 ? 73.903 9.888 75.147 1.00 48.71 499 GLN A C 1
ATOM 3715 O O . GLN A 1 474 ? 75.134 9.896 75.036 1.00 50.30 499 GLN A O 1
ATOM 3721 N N . GLN A 1 475 ? 73.127 8.977 74.567 1.00 48.34 500 GLN A N 1
ATOM 3722 C CA . GLN A 1 475 ? 73.677 7.875 73.774 1.00 46.05 500 GLN A CA 1
ATOM 3723 C C . GLN A 1 475 ? 72.825 7.681 72.530 1.00 45.91 500 GLN A C 1
ATOM 3724 O O . GLN A 1 475 ? 71.672 8.107 72.490 1.00 45.09 500 GLN A O 1
ATOM 3730 N N . LEU A 1 476 ? 73.386 7.012 71.529 1.00 44.59 501 LEU A N 1
ATOM 3731 C CA . LEU A 1 476 ? 72.682 6.752 70.278 1.00 41.97 501 LEU A CA 1
ATOM 3732 C C . LEU A 1 476 ? 72.751 5.248 70.000 1.00 42.36 501 LEU A C 1
ATOM 3733 O O . LEU A 1 476 ? 73.827 4.660 70.110 1.00 42.98 501 LEU A O 1
ATOM 3738 N N . TYR A 1 477 ? 71.626 4.626 69.645 1.00 41.39 502 TYR A N 1
ATOM 3739 C CA . TYR A 1 477 ? 71.616 3.191 69.345 1.00 41.32 502 TYR A CA 1
ATOM 3740 C C . TYR A 1 477 ? 71.268 2.950 67.877 1.00 41.04 502 TYR A C 1
ATOM 3741 O O . TYR A 1 477 ? 70.321 3.539 67.357 1.00 41.87 502 TYR A O 1
ATOM 3750 N N . ILE A 1 478 ? 72.023 2.071 67.221 1.00 40.13 503 ILE A N 1
ATOM 3751 C CA . ILE A 1 478 ? 71.820 1.764 65.807 1.00 37.99 503 ILE A CA 1
ATOM 3752 C C . ILE A 1 478 ? 71.395 0.312 65.559 1.00 39.18 503 ILE A C 1
ATOM 3753 O O . ILE A 1 478 ? 71.970 -0.606 66.144 1.00 40.30 503 ILE A O 1
ATOM 3758 N N . GLY A 1 479 ? 70.397 0.108 64.688 1.00 38.58 504 GLY A N 1
ATOM 3759 C CA . GLY A 1 479 ? 69.923 -1.242 64.368 1.00 38.15 504 GLY A CA 1
ATOM 3760 C C . GLY A 1 479 ? 70.383 -1.772 63.010 1.00 36.46 504 GLY A C 1
ATOM 3761 O O . GLY A 1 479 ? 70.696 -0.969 62.128 1.00 35.43 504 GLY A O 1
ATOM 3762 N N . SER A 1 480 ? 70.407 -3.102 62.836 1.00 34.54 505 SER A N 1
ATOM 3763 C CA . SER A 1 480 ? 70.845 -3.757 61.581 1.00 35.69 505 SER A CA 1
ATOM 3764 C C . SER A 1 480 ? 70.644 -5.282 61.680 1.00 36.34 505 SER A C 1
ATOM 3765 O O . SER A 1 480 ? 70.290 -5.766 62.756 1.00 36.70 505 SER A O 1
ATOM 3768 N N . THR A 1 481 ? 70.852 -6.060 60.608 1.00 36.91 506 THR A N 1
ATOM 3769 C CA . THR A 1 481 ? 70.694 -7.513 60.807 1.00 37.70 506 THR A CA 1
ATOM 3770 C C . THR A 1 481 ? 71.907 -8.084 61.524 1.00 39.16 506 THR A C 1
ATOM 3771 O O . THR A 1 481 ? 71.820 -9.153 62.131 1.00 39.87 506 THR A O 1
ATOM 3775 N N . ALA A 1 482 ? 73.035 -7.381 61.456 1.00 39.83 507 ALA A N 1
ATOM 3776 C CA . ALA A 1 482 ? 74.250 -7.840 62.131 1.00 40.97 507 ALA A CA 1
ATOM 3777 C C . ALA A 1 482 ? 74.081 -7.784 63.648 1.00 40.29 507 ALA A C 1
ATOM 3778 O O . ALA A 1 482 ? 74.500 -8.706 64.351 1.00 38.93 507 ALA A O 1
ATOM 3780 N N . GLY A 1 483 ? 73.471 -6.693 64.133 1.00 40.38 508 GLY A N 1
ATOM 3781 C CA . GLY A 1 483 ? 73.231 -6.500 65.563 1.00 39.57 508 GLY A CA 1
ATOM 3782 C C . GLY A 1 483 ? 73.006 -5.046 65.978 1.00 40.28 508 GLY A C 1
ATOM 3783 O O . GLY A 1 483 ? 72.857 -4.165 65.131 1.00 40.05 508 GLY A O 1
ATOM 3784 N N . VAL A 1 484 ? 72.981 -4.782 67.284 1.00 39.24 509 VAL A N 1
ATOM 3785 C CA . VAL A 1 484 ? 72.779 -3.419 67.790 1.00 38.36 509 VAL A CA 1
ATOM 3786 C C . VAL A 1 484 ? 74.122 -2.771 68.139 1.00 38.53 509 VAL A C 1
ATOM 3787 O O . VAL A 1 484 ? 75.091 -3.475 68.409 1.00 39.24 509 VAL A O 1
ATOM 3791 N N . ALA A 1 485 ? 74.175 -1.442 68.152 1.00 37.71 510 ALA A N 1
ATOM 3792 C CA . ALA A 1 485 ? 75.412 -0.738 68.461 1.00 37.61 510 ALA A CA 1
ATOM 3793 C C . ALA A 1 485 ? 75.162 0.508 69.295 1.00 40.00 510 ALA A C 1
ATOM 3794 O O . ALA A 1 485 ? 74.356 1.366 68.926 1.00 39.37 510 ALA A O 1
ATOM 3796 N N . GLN A 1 486 ? 75.848 0.610 70.427 1.00 41.05 511 GLN A N 1
ATOM 3797 C CA . GLN A 1 486 ? 75.685 1.767 71.289 1.00 42.24 511 GLN A CA 1
ATOM 3798 C C . GLN A 1 486 ? 76.801 2.735 70.949 1.00 43.87 511 GLN A C 1
ATOM 3799 O O . GLN A 1 486 ? 77.885 2.320 70.525 1.00 43.88 511 GLN A O 1
ATOM 3805 N N . LEU A 1 487 ? 76.544 4.021 71.148 1.00 44.77 512 LEU A N 1
ATOM 3806 C CA . LEU A 1 487 ? 77.526 5.036 70.814 1.00 44.02 512 LEU A CA 1
ATOM 3807 C C . LEU A 1 487 ? 77.158 6.356 71.492 1.00 45.13 512 LEU A C 1
ATOM 3808 O O . LEU A 1 487 ? 75.969 6.676 71.640 1.00 45.42 512 LEU A O 1
ATOM 3813 N N . PRO A 1 488 ? 78.173 7.114 71.963 1.00 45.73 513 PRO A N 1
ATOM 3814 C CA . PRO A 1 488 ? 77.964 8.409 72.635 1.00 45.60 513 PRO A CA 1
ATOM 3815 C C . PRO A 1 488 ? 77.742 9.531 71.622 1.00 44.96 513 PRO A C 1
ATOM 3816 O O . PRO A 1 488 ? 78.360 9.562 70.559 1.00 41.75 513 PRO A O 1
ATOM 3820 N N . LEU A 1 489 ? 76.874 10.469 71.965 1.00 46.04 514 LEU A N 1
ATOM 3821 C CA . LEU A 1 489 ? 76.565 11.554 71.047 1.00 46.58 514 LEU A CA 1
ATOM 3822 C C . LEU A 1 489 ? 77.742 12.465 70.731 1.00 51.22 514 LEU A C 1
ATOM 3823 O O . LEU A 1 489 ? 77.745 13.150 69.705 1.00 51.70 514 LEU A O 1
ATOM 3828 N N . HIS A 1 490 ? 78.760 12.476 71.581 1.00 55.36 515 HIS A N 1
ATOM 3829 C CA . HIS A 1 490 ? 79.871 13.386 71.325 1.00 59.50 515 HIS A CA 1
ATOM 3830 C C . HIS A 1 490 ? 81.304 12.878 71.462 1.00 61.08 515 HIS A C 1
ATOM 3831 O O . HIS A 1 490 ? 82.002 12.672 70.464 1.00 61.17 515 HIS A O 1
ATOM 3838 N N . ARG A 1 491 ? 81.747 12.686 72.695 1.00 64.21 516 ARG A N 1
ATOM 3839 C CA . ARG A 1 491 ? 83.114 12.251 72.928 1.00 67.47 516 ARG A CA 1
ATOM 3840 C C . ARG A 1 491 ? 84.069 13.293 72.350 1.00 67.74 516 ARG A C 1
ATOM 3841 O O . ARG A 1 491 ? 84.775 13.058 71.367 1.00 66.28 516 ARG A O 1
ATOM 3849 N N . CYS A 1 492 ? 84.054 14.451 73.009 1.00 69.77 517 CYS A N 1
ATOM 3850 C CA . CYS A 1 492 ? 84.851 15.627 72.674 1.00 71.73 517 CYS A CA 1
ATOM 3851 C C . CYS A 1 492 ? 86.354 15.435 72.915 1.00 72.49 517 CYS A C 1
ATOM 3852 O O . CYS A 1 492 ? 87.171 16.294 72.561 1.00 71.66 517 CYS A O 1
ATOM 3855 N N . ASP A 1 493 ? 86.706 14.309 73.527 1.00 73.55 518 ASP A N 1
ATOM 3856 C CA . ASP A 1 493 ? 88.099 13.987 73.804 1.00 74.98 518 ASP A CA 1
ATOM 3857 C C . ASP A 1 493 ? 88.856 13.796 72.494 1.00 75.13 518 ASP A C 1
ATOM 3858 O O . ASP A 1 493 ? 89.914 14.389 72.273 1.00 74.84 518 ASP A O 1
ATOM 3863 N N . ILE A 1 494 ? 88.289 12.967 71.626 1.00 76.38 519 ILE A N 1
ATOM 3864 C CA . ILE A 1 494 ? 88.878 12.660 70.328 1.00 76.48 519 ILE A CA 1
ATOM 3865 C C . ILE A 1 494 ? 89.202 13.902 69.492 1.00 77.03 519 ILE A C 1
ATOM 3866 O O . ILE A 1 494 ? 90.118 13.877 68.670 1.00 76.42 519 ILE A O 1
ATOM 3871 N N . TYR A 1 495 ? 88.446 14.980 69.694 1.00 78.42 520 TYR A N 1
ATOM 3872 C CA . TYR A 1 495 ? 88.673 16.218 68.952 1.00 79.19 520 TYR A CA 1
ATOM 3873 C C . TYR A 1 495 ? 90.038 16.815 69.296 1.00 79.96 520 TYR A C 1
ATOM 3874 O O . TYR A 1 495 ? 90.709 16.279 70.209 1.00 80.73 520 TYR A O 1
ATOM 3884 N N . LYS B 1 1 ? 87.370 -4.499 32.274 1.00 83.95 26 LYS B N 1
ATOM 3885 C CA . LYS B 1 1 ? 86.597 -4.279 33.533 1.00 83.67 26 LYS B CA 1
ATOM 3886 C C . LYS B 1 1 ? 87.064 -2.989 34.224 1.00 83.71 26 LYS B C 1
ATOM 3887 O O . LYS B 1 1 ? 86.554 -2.623 35.285 1.00 83.87 26 LYS B O 1
ATOM 3893 N N . ASN B 1 2 ? 88.033 -2.308 33.607 1.00 83.23 27 ASN B N 1
ATOM 3894 C CA . ASN B 1 2 ? 88.587 -1.053 34.129 1.00 81.88 27 ASN B CA 1
ATOM 3895 C C . ASN B 1 2 ? 87.964 0.178 33.448 1.00 81.51 27 ASN B C 1
ATOM 3896 O O . ASN B 1 2 ? 87.287 0.060 32.418 1.00 81.48 27 ASN B O 1
ATOM 3901 N N . ASN B 1 3 ? 88.195 1.354 34.035 1.00 80.34 28 ASN B N 1
ATOM 3902 C CA . ASN B 1 3 ? 87.695 2.618 33.489 1.00 78.37 28 ASN B CA 1
ATOM 3903 C C . ASN B 1 3 ? 88.863 3.597 33.312 1.00 76.46 28 ASN B C 1
ATOM 3904 O O . ASN B 1 3 ? 88.658 4.789 33.044 1.00 76.34 28 ASN B O 1
ATOM 3909 N N . VAL B 1 4 ? 90.083 3.075 33.462 1.00 74.17 29 VAL B N 1
ATOM 3910 C CA . VAL B 1 4 ? 91.307 3.863 33.318 1.00 71.44 29 VAL B CA 1
ATOM 3911 C C . VAL B 1 4 ? 91.917 3.666 31.942 1.00 69.96 29 VAL B C 1
ATOM 3912 O O . VAL B 1 4 ? 92.064 2.538 31.469 1.00 68.93 29 VAL B O 1
ATOM 3916 N N . PRO B 1 5 ? 92.291 4.768 31.282 1.00 68.96 30 PRO B N 1
ATOM 3917 C CA . PRO B 1 5 ? 92.891 4.672 29.951 1.00 68.60 30 PRO B CA 1
ATOM 3918 C C . PRO B 1 5 ? 94.211 3.920 30.002 1.00 68.59 30 PRO B C 1
ATOM 3919 O O . PRO B 1 5 ? 95.082 4.226 30.816 1.00 68.72 30 PRO B O 1
ATOM 3923 N N . ARG B 1 6 ? 94.349 2.923 29.139 1.00 68.79 31 ARG B N 1
ATOM 3924 C CA . ARG B 1 6 ? 95.573 2.149 29.108 1.00 69.03 31 ARG B CA 1
ATOM 3925 C C . ARG B 1 6 ? 96.701 2.981 28.496 1.00 68.52 31 ARG B C 1
ATOM 3926 O O . ARG B 1 6 ? 97.865 2.578 28.534 1.00 69.14 31 ARG B O 1
ATOM 3934 N N . LEU B 1 7 ? 96.355 4.149 27.953 1.00 67.33 32 LEU B N 1
ATOM 3935 C CA . LEU B 1 7 ? 97.337 5.050 27.337 1.00 66.39 32 LEU B CA 1
ATOM 3936 C C . LEU B 1 7 ? 96.873 6.507 27.462 1.00 66.33 32 LEU B C 1
ATOM 3937 O O . LEU B 1 7 ? 96.131 7.006 26.615 1.00 66.76 32 LEU B O 1
ATOM 3942 N N . LYS B 1 8 ? 97.314 7.187 28.515 1.00 64.88 33 LYS B N 1
ATOM 3943 C CA . LYS B 1 8 ? 96.927 8.577 28.737 1.00 64.06 33 LYS B CA 1
ATOM 3944 C C . LYS B 1 8 ? 98.028 9.523 28.273 1.00 63.78 33 LYS B C 1
ATOM 3945 O O . LYS B 1 8 ? 99.210 9.251 28.473 1.00 63.95 33 LYS B O 1
ATOM 3951 N N . LEU B 1 9 ? 97.632 10.626 27.641 1.00 63.85 34 LEU B N 1
ATOM 3952 C CA . LEU B 1 9 ? 98.577 11.621 27.127 1.00 63.14 34 LEU B CA 1
ATOM 3953 C C . LEU B 1 9 ? 98.000 13.036 27.231 1.00 65.48 34 LEU B C 1
ATOM 3954 O O . LEU B 1 9 ? 96.778 13.234 27.176 1.00 65.67 34 LEU B O 1
ATOM 3959 N N . SER B 1 10 ? 98.885 14.018 27.383 1.00 65.95 35 SER B N 1
ATOM 3960 C CA . SER B 1 10 ? 98.470 15.419 27.484 1.00 67.24 35 SER B CA 1
ATOM 3961 C C . SER B 1 10 ? 98.933 16.148 26.232 1.00 67.18 35 SER B C 1
ATOM 3962 O O . SER B 1 10 ? 99.730 15.609 25.460 1.00 66.39 35 SER B O 1
ATOM 3965 N N . TYR B 1 11 ? 98.432 17.367 26.034 1.00 67.55 36 TYR B N 1
ATOM 3966 C CA . TYR B 1 11 ? 98.801 18.177 24.870 1.00 68.22 36 TYR B CA 1
ATOM 3967 C C . TYR B 1 11 ? 100.330 18.210 24.781 1.00 68.28 36 TYR B C 1
ATOM 3968 O O . TYR B 1 11 ? 100.911 18.139 23.689 1.00 67.70 36 TYR B O 1
ATOM 3977 N N . LYS B 1 12 ? 100.957 18.300 25.956 1.00 68.81 37 LYS B N 1
ATOM 3978 C CA . LYS B 1 12 ? 102.416 18.323 26.129 1.00 68.28 37 LYS B CA 1
ATOM 3979 C C . LYS B 1 12 ? 103.047 17.084 25.483 1.00 66.98 37 LYS B C 1
ATOM 3980 O O . LYS B 1 12 ? 103.776 17.187 24.491 1.00 65.90 37 LYS B O 1
ATOM 3986 N N . GLU B 1 13 ? 102.757 15.915 26.052 1.00 65.65 38 GLU B N 1
ATOM 3987 C CA . GLU B 1 13 ? 103.289 14.654 25.540 1.00 63.59 38 GLU B CA 1
ATOM 3988 C C . GLU B 1 13 ? 102.931 14.470 24.067 1.00 63.76 38 GLU B C 1
ATOM 3989 O O . GLU B 1 13 ? 103.769 14.060 23.261 1.00 63.56 38 GLU B O 1
ATOM 3995 N N . MET B 1 14 ? 101.684 14.783 23.725 1.00 63.69 39 MET B N 1
ATOM 3996 C CA . MET B 1 14 ? 101.211 14.679 22.349 1.00 63.79 39 MET B CA 1
ATOM 3997 C C . MET B 1 14 ? 102.149 15.497 21.452 1.00 63.31 39 MET B C 1
ATOM 3998 O O . MET B 1 14 ? 102.579 15.036 20.390 1.00 63.09 39 MET B O 1
ATOM 4003 N N . LEU B 1 15 ? 102.479 16.708 21.887 1.00 63.50 40 LEU B N 1
ATOM 4004 C CA . LEU B 1 15 ? 103.374 17.559 21.110 1.00 64.38 40 LEU B CA 1
ATOM 4005 C C . LEU B 1 15 ? 104.809 17.021 21.033 1.00 65.84 40 LEU B C 1
ATOM 4006 O O . LEU B 1 15 ? 105.554 17.354 20.108 1.00 65.26 40 LEU B O 1
ATOM 4011 N N . GLU B 1 16 ? 105.188 16.193 22.006 1.00 66.99 41 GLU B N 1
ATOM 4012 C CA . GLU B 1 16 ? 106.529 15.604 22.060 1.00 68.15 41 GLU B CA 1
ATOM 4013 C C . GLU B 1 16 ? 106.546 14.171 21.535 1.00 68.65 41 GLU B C 1
ATOM 4014 O O . GLU B 1 16 ? 107.385 13.356 21.942 1.00 68.68 41 GLU B O 1
ATOM 4020 N N . SER B 1 17 ? 105.613 13.875 20.632 1.00 69.29 42 SER B N 1
ATOM 4021 C CA . SER B 1 17 ? 105.504 12.546 20.037 1.00 69.60 42 SER B CA 1
ATOM 4022 C C . SER B 1 17 ? 104.948 12.598 18.618 1.00 69.94 42 SER B C 1
ATOM 4023 O O . SER B 1 17 ? 104.656 11.562 18.021 1.00 70.09 42 SER B O 1
ATOM 4026 N N . ASN B 1 18 ? 104.801 13.805 18.078 1.00 70.60 43 ASN B N 1
ATOM 4027 C CA . ASN B 1 18 ? 104.285 13.970 16.719 1.00 70.82 43 ASN B CA 1
ATOM 4028 C C . ASN B 1 18 ? 102.872 13.393 16.589 1.00 70.71 43 ASN B C 1
ATOM 4029 O O . ASN B 1 18 ? 102.601 12.576 15.706 1.00 71.19 43 ASN B O 1
ATOM 4034 N N . ASN B 1 19 ? 101.973 13.820 17.472 1.00 69.30 44 ASN B N 1
ATOM 4035 C CA . ASN B 1 19 ? 100.598 13.339 17.442 1.00 67.97 44 ASN B CA 1
ATOM 4036 C C . ASN B 1 19 ? 99.593 14.468 17.475 1.00 67.89 44 ASN B C 1
ATOM 4037 O O . ASN B 1 19 ? 98.405 14.226 17.683 1.00 68.42 44 ASN B O 1
ATOM 4042 N N . VAL B 1 20 ? 100.068 15.696 17.275 1.00 67.39 45 VAL B N 1
ATOM 4043 C CA . VAL B 1 20 ? 99.203 16.873 17.290 1.00 66.28 45 VAL B CA 1
ATOM 4044 C C . VAL B 1 20 ? 99.721 18.034 16.443 1.00 65.97 45 VAL B C 1
ATOM 4045 O O . VAL B 1 20 ? 100.837 18.516 16.634 1.00 65.83 45 VAL B O 1
ATOM 4049 N N . ILE B 1 21 ? 98.895 18.477 15.506 1.00 65.63 46 ILE B N 1
ATOM 4050 C CA . ILE B 1 21 ? 99.235 19.595 14.639 1.00 66.04 46 ILE B CA 1
ATOM 4051 C C . ILE B 1 21 ? 98.207 20.673 14.981 1.00 66.67 46 ILE B C 1
ATOM 4052 O O . ILE B 1 21 ? 97.098 20.686 14.447 1.00 66.35 46 ILE B O 1
ATOM 4057 N N . THR B 1 22 ? 98.574 21.572 15.884 1.00 66.99 47 THR B N 1
ATOM 4058 C CA . THR B 1 22 ? 97.652 22.608 16.315 1.00 66.88 47 THR B CA 1
ATOM 4059 C C . THR B 1 22 ? 97.675 23.902 15.509 1.00 66.97 47 THR B C 1
ATOM 4060 O O . THR B 1 22 ? 98.735 24.428 15.178 1.00 67.78 47 THR B O 1
ATOM 4064 N N . PHE B 1 23 ? 96.477 24.391 15.198 1.00 66.53 48 PHE B N 1
ATOM 4065 C CA . PHE B 1 23 ? 96.257 25.644 14.480 1.00 66.44 48 PHE B CA 1
ATOM 4066 C C . PHE B 1 23 ? 95.598 26.505 15.551 1.00 65.57 48 PHE B C 1
ATOM 4067 O O . PHE B 1 23 ? 94.429 26.289 15.889 1.00 66.04 48 PHE B O 1
ATOM 4075 N N . ASN B 1 24 ? 96.339 27.471 16.086 1.00 63.74 49 ASN B N 1
ATOM 4076 C CA . ASN B 1 24 ? 95.831 28.316 17.168 1.00 61.02 49 ASN B CA 1
ATOM 4077 C C . ASN B 1 24 ? 94.866 29.421 16.761 1.00 61.11 49 ASN B C 1
ATOM 4078 O O . ASN B 1 24 ? 94.356 30.159 17.611 1.00 60.14 49 ASN B O 1
ATOM 4083 N N . GLY B 1 25 ? 94.607 29.520 15.461 1.00 60.78 50 GLY B N 1
ATOM 4084 C CA . GLY B 1 25 ? 93.680 30.521 14.959 1.00 60.57 50 GLY B CA 1
ATOM 4085 C C . GLY B 1 25 ? 94.115 31.970 15.093 1.00 60.78 50 GLY B C 1
ATOM 4086 O O . GLY B 1 25 ? 94.814 32.339 16.033 1.00 61.49 50 GLY B O 1
ATOM 4087 N N . LEU B 1 26 ? 93.678 32.795 14.147 1.00 61.22 51 LEU B N 1
ATOM 4088 C CA . LEU B 1 26 ? 94.003 34.216 14.123 1.00 60.60 51 LEU B CA 1
ATOM 4089 C C . LEU B 1 26 ? 93.537 34.949 15.375 1.00 60.37 51 LEU B C 1
ATOM 4090 O O . LEU B 1 26 ? 92.554 34.559 16.006 1.00 59.91 51 LEU B O 1
ATOM 4095 N N . ALA B 1 27 ? 94.240 36.023 15.722 1.00 61.02 52 ALA B N 1
ATOM 4096 C CA . ALA B 1 27 ? 93.898 36.806 16.909 1.00 61.49 52 ALA B CA 1
ATOM 4097 C C . ALA B 1 27 ? 92.557 37.515 16.756 1.00 60.90 52 ALA B C 1
ATOM 4098 O O . ALA B 1 27 ? 91.904 37.841 17.749 1.00 59.68 52 ALA B O 1
ATOM 4100 N N . ASN B 1 28 ? 92.159 37.750 15.505 1.00 61.73 53 ASN B N 1
ATOM 4101 C CA . ASN B 1 28 ? 90.893 38.422 15.191 1.00 61.61 53 ASN B CA 1
ATOM 4102 C C . ASN B 1 28 ? 89.824 37.439 14.702 1.00 62.21 53 ASN B C 1
ATOM 4103 O O . ASN B 1 28 ? 89.142 37.691 13.701 1.00 62.83 53 ASN B O 1
ATOM 4108 N N . SER B 1 29 ? 89.678 36.321 15.416 1.00 60.50 54 SER B N 1
ATOM 4109 C CA . SER B 1 29 ? 88.692 35.299 15.059 1.00 58.85 54 SER B CA 1
ATOM 4110 C C . SER B 1 29 ? 88.489 34.278 16.173 1.00 57.54 54 SER B C 1
ATOM 4111 O O . SER B 1 29 ? 89.199 34.285 17.182 1.00 57.64 54 SER B O 1
ATOM 4114 N N . SER B 1 30 ? 87.516 33.396 15.974 1.00 54.92 55 SER B N 1
ATOM 4115 C CA . SER B 1 30 ? 87.205 32.362 16.948 1.00 53.25 55 SER B CA 1
ATOM 4116 C C . SER B 1 30 ? 86.026 31.523 16.463 1.00 52.36 55 SER B C 1
ATOM 4117 O O . SER B 1 30 ? 85.559 31.683 15.331 1.00 51.70 55 SER B O 1
ATOM 4120 N N . SER B 1 31 ? 85.557 30.618 17.315 1.00 50.48 56 SER B N 1
ATOM 4121 C CA . SER B 1 31 ? 84.422 29.789 16.960 1.00 48.33 56 SER B CA 1
ATOM 4122 C C . SER B 1 31 ? 84.678 28.992 15.674 1.00 48.39 56 SER B C 1
ATOM 4123 O O . SER B 1 31 ? 83.970 29.179 14.678 1.00 48.49 56 SER B O 1
ATOM 4126 N N . TYR B 1 32 ? 85.690 28.119 15.685 1.00 46.83 57 TYR B N 1
ATOM 4127 C CA . TYR B 1 32 ? 86.017 27.294 14.512 1.00 45.44 57 TYR B CA 1
ATOM 4128 C C . TYR B 1 32 ? 85.191 26.019 14.581 1.00 45.17 57 TYR B C 1
ATOM 4129 O O . TYR B 1 32 ? 85.721 24.908 14.515 1.00 44.88 57 TYR B O 1
ATOM 4138 N N . HIS B 1 33 ? 83.879 26.200 14.685 1.00 44.30 58 HIS B N 1
ATOM 4139 C CA . HIS B 1 33 ? 82.945 25.096 14.822 1.00 44.40 58 HIS B CA 1
ATOM 4140 C C . HIS B 1 33 ? 82.409 24.403 13.556 1.00 45.00 58 HIS B C 1
ATOM 4141 O O . HIS B 1 33 ? 82.110 23.200 13.580 1.00 45.43 58 HIS B O 1
ATOM 4148 N N . THR B 1 34 ? 82.298 25.134 12.453 1.00 44.20 59 THR B N 1
ATOM 4149 C CA . THR B 1 34 ? 81.749 24.558 11.226 1.00 44.23 59 THR B CA 1
ATOM 4150 C C . THR B 1 34 ? 82.757 23.784 10.373 1.00 44.78 59 THR B C 1
ATOM 4151 O O . THR B 1 34 ? 83.640 24.382 9.768 1.00 46.36 59 THR B O 1
ATOM 4155 N N . PHE B 1 35 ? 82.640 22.456 10.323 1.00 44.85 60 PHE B N 1
ATOM 4156 C CA . PHE B 1 35 ? 83.576 21.649 9.519 1.00 44.80 60 PHE B CA 1
ATOM 4157 C C . PHE B 1 35 ? 82.938 21.040 8.275 1.00 45.18 60 PHE B C 1
ATOM 4158 O O . PHE B 1 35 ? 81.829 20.500 8.323 1.00 43.54 60 PHE B O 1
ATOM 4166 N N . LEU B 1 36 ? 83.670 21.116 7.167 1.00 45.42 61 LEU B N 1
ATOM 4167 C CA . LEU B 1 36 ? 83.236 20.560 5.893 1.00 45.91 61 LEU B CA 1
ATOM 4168 C C . LEU B 1 36 ? 84.435 19.771 5.377 1.00 46.63 61 LEU B C 1
ATOM 4169 O O . LEU B 1 36 ? 85.354 20.338 4.776 1.00 44.92 61 LEU B O 1
ATOM 4174 N N . LEU B 1 37 ? 84.433 18.468 5.639 1.00 48.90 62 LEU B N 1
ATOM 4175 C CA . LEU B 1 37 ? 85.515 17.595 5.195 1.00 50.59 62 LEU B CA 1
ATOM 4176 C C . LEU B 1 37 ? 85.343 17.348 3.695 1.00 52.76 62 LEU B C 1
ATOM 4177 O O . LEU B 1 37 ? 84.219 17.182 3.209 1.00 52.86 62 LEU B O 1
ATOM 4182 N N . ASP B 1 38 ? 86.461 17.335 2.971 1.00 55.80 63 ASP B N 1
ATOM 4183 C CA . ASP B 1 38 ? 86.467 17.134 1.522 1.00 57.58 63 ASP B CA 1
ATOM 4184 C C . ASP B 1 38 ? 87.637 16.224 1.126 1.00 59.35 63 ASP B C 1
ATOM 4185 O O . ASP B 1 38 ? 88.714 16.708 0.755 1.00 59.68 63 ASP B O 1
ATOM 4190 N N . GLU B 1 39 ? 87.422 14.911 1.202 1.00 60.17 64 GLU B N 1
ATOM 4191 C CA . GLU B 1 39 ? 88.455 13.933 0.855 1.00 61.60 64 GLU B CA 1
ATOM 4192 C C . GLU B 1 39 ? 89.041 14.163 -0.542 1.00 62.72 64 GLU B C 1
ATOM 4193 O O . GLU B 1 39 ? 90.267 14.216 -0.722 1.00 62.34 64 GLU B O 1
ATOM 4199 N N . GLU B 1 40 ? 88.148 14.304 -1.523 1.00 64.50 65 GLU B N 1
ATOM 4200 C CA . GLU B 1 40 ? 88.518 14.524 -2.930 1.00 64.77 65 GLU B CA 1
ATOM 4201 C C . GLU B 1 40 ? 89.466 15.715 -3.114 1.00 63.76 65 GLU B C 1
ATOM 4202 O O . GLU B 1 40 ? 90.549 15.576 -3.689 1.00 63.85 65 GLU B O 1
ATOM 4208 N N . ARG B 1 41 ? 89.051 16.880 -2.622 1.00 63.75 66 ARG B N 1
ATOM 4209 C CA . ARG B 1 41 ? 89.865 18.092 -2.707 1.00 63.00 66 ARG B CA 1
ATOM 4210 C C . ARG B 1 41 ? 90.968 18.049 -1.635 1.00 61.80 66 ARG B C 1
ATOM 4211 O O . ARG B 1 41 ? 91.769 18.978 -1.506 1.00 61.03 66 ARG B O 1
ATOM 4219 N N . SER B 1 42 ? 90.991 16.949 -0.880 1.00 61.41 67 SER B N 1
ATOM 4220 C CA . SER B 1 42 ? 91.968 16.705 0.184 1.00 59.64 67 SER B CA 1
ATOM 4221 C C . SER B 1 42 ? 92.165 17.910 1.113 1.00 59.22 67 SER B C 1
ATOM 4222 O O . SER B 1 42 ? 93.257 18.133 1.650 1.00 58.84 67 SER B O 1
ATOM 4225 N N . ARG B 1 43 ? 91.098 18.682 1.299 1.00 58.40 68 ARG B N 1
ATOM 4226 C CA . ARG B 1 43 ? 91.138 19.852 2.169 1.00 57.53 68 ARG B CA 1
ATOM 4227 C C . ARG B 1 43 ? 90.071 19.713 3.241 1.00 56.58 68 ARG B C 1
ATOM 4228 O O . ARG B 1 43 ? 89.110 18.962 3.075 1.00 54.42 68 ARG B O 1
ATOM 4236 N N . LEU B 1 44 ? 90.258 20.442 4.339 1.00 55.60 69 LEU B N 1
ATOM 4237 C CA . LEU B 1 44 ? 89.329 20.437 5.462 1.00 54.26 69 LEU B CA 1
ATOM 4238 C C . LEU B 1 44 ? 88.870 21.872 5.759 1.00 54.00 69 LEU B C 1
ATOM 4239 O O . LEU B 1 44 ? 89.575 22.636 6.423 1.00 54.37 69 LEU B O 1
ATOM 4244 N N . TYR B 1 45 ? 87.688 22.227 5.262 1.00 52.85 70 TYR B N 1
ATOM 4245 C CA . TYR B 1 45 ? 87.130 23.565 5.437 1.00 52.84 70 TYR B CA 1
ATOM 4246 C C . TYR B 1 45 ? 86.567 23.801 6.835 1.00 51.52 70 TYR B C 1
ATOM 4247 O O . TYR B 1 45 ? 85.886 22.943 7.393 1.00 51.80 70 TYR B O 1
ATOM 4256 N N . VAL B 1 46 ? 86.848 24.976 7.390 1.00 50.29 71 VAL B N 1
ATOM 4257 C CA . VAL B 1 46 ? 86.378 25.336 8.723 1.00 48.43 71 VAL B CA 1
ATOM 4258 C C . VAL B 1 46 ? 85.896 26.775 8.747 1.00 49.00 71 VAL B C 1
ATOM 4259 O O . VAL B 1 46 ? 86.713 27.696 8.749 1.00 49.70 71 VAL B O 1
ATOM 4263 N N . GLY B 1 47 ? 84.580 26.972 8.773 1.00 49.32 72 GLY B N 1
ATOM 4264 C CA . GLY B 1 47 ? 84.035 28.317 8.816 1.00 49.31 72 GLY B CA 1
ATOM 4265 C C . GLY B 1 47 ? 83.989 28.775 10.258 1.00 50.38 72 GLY B C 1
ATOM 4266 O O . GLY B 1 47 ? 83.443 28.069 11.108 1.00 50.41 72 GLY B O 1
ATOM 4267 N N . ALA B 1 48 ? 84.562 29.948 10.532 1.00 51.70 73 ALA B N 1
ATOM 4268 C CA . ALA B 1 48 ? 84.616 30.518 11.884 1.00 52.27 73 ALA B CA 1
ATOM 4269 C C . ALA B 1 48 ? 84.120 31.964 11.940 1.00 53.82 73 ALA B C 1
ATOM 4270 O O . ALA B 1 48 ? 83.314 32.395 11.104 1.00 54.80 73 ALA B O 1
ATOM 4272 N N . LYS B 1 49 ? 84.626 32.704 12.927 1.00 53.47 74 LYS B N 1
ATOM 4273 C CA . LYS B 1 49 ? 84.262 34.104 13.150 1.00 53.20 74 LYS B CA 1
ATOM 4274 C C . LYS B 1 49 ? 84.970 35.032 12.173 1.00 53.56 74 LYS B C 1
ATOM 4275 O O . LYS B 1 49 ? 86.202 35.085 12.125 1.00 53.89 74 LYS B O 1
ATOM 4281 N N . ASP B 1 50 ? 84.171 35.761 11.398 1.00 53.95 75 ASP B N 1
ATOM 4282 C CA . ASP B 1 50 ? 84.666 36.693 10.387 1.00 54.22 75 ASP B CA 1
ATOM 4283 C C . ASP B 1 50 ? 85.533 36.017 9.332 1.00 53.08 75 ASP B C 1
ATOM 4284 O O . ASP B 1 50 ? 86.029 36.681 8.424 1.00 53.22 75 ASP B O 1
ATOM 4289 N N . HIS B 1 51 ? 85.709 34.703 9.435 1.00 51.88 76 HIS B N 1
ATOM 4290 C CA . HIS B 1 51 ? 86.554 33.995 8.477 1.00 51.25 76 HIS B CA 1
ATOM 4291 C C . HIS B 1 51 ? 86.064 32.590 8.091 1.00 51.54 76 HIS B C 1
ATOM 4292 O O . HIS B 1 51 ? 85.167 32.021 8.725 1.00 51.28 76 HIS B O 1
ATOM 4299 N N . ILE B 1 52 ? 86.668 32.050 7.032 1.00 50.23 77 ILE B N 1
ATOM 4300 C CA . ILE B 1 52 ? 86.385 30.706 6.526 1.00 48.78 77 ILE B CA 1
ATOM 4301 C C . ILE B 1 52 ? 87.750 30.171 6.106 1.00 48.73 77 ILE B C 1
ATOM 4302 O O . ILE B 1 52 ? 88.482 30.840 5.379 1.00 49.34 77 ILE B O 1
ATOM 4307 N N . PHE B 1 53 ? 88.100 28.978 6.565 1.00 49.22 78 PHE B N 1
ATOM 4308 C CA . PHE B 1 53 ? 89.404 28.422 6.246 1.00 49.61 78 PHE B CA 1
ATOM 4309 C C . PHE B 1 53 ? 89.369 27.193 5.355 1.00 51.27 78 PHE B C 1
ATOM 4310 O O . PHE B 1 53 ? 88.365 26.482 5.277 1.00 50.71 78 PHE B O 1
ATOM 4318 N N . SER B 1 54 ? 90.486 26.959 4.676 1.00 52.01 79 SER B N 1
ATOM 4319 C CA . SER B 1 54 ? 90.646 25.808 3.798 1.00 53.61 79 SER B CA 1
ATOM 4320 C C . SER B 1 54 ? 91.970 25.165 4.182 1.00 54.55 79 SER B C 1
ATOM 4321 O O . SER B 1 54 ? 93.012 25.491 3.616 1.00 54.21 79 SER B O 1
ATOM 4324 N N . PHE B 1 55 ? 91.922 24.265 5.160 1.00 56.62 80 PHE B N 1
ATOM 4325 C CA . PHE B 1 55 ? 93.118 23.583 5.639 1.00 57.82 80 PHE B CA 1
ATOM 4326 C C . PHE B 1 55 ? 93.528 22.417 4.763 1.00 59.46 80 PHE B C 1
ATOM 4327 O O . PHE B 1 55 ? 92.695 21.789 4.099 1.00 59.44 80 PHE B O 1
ATOM 4335 N N . ASN B 1 56 ? 94.824 22.126 4.776 1.00 60.14 81 ASN B N 1
ATOM 4336 C CA . ASN B 1 56 ? 95.365 20.996 4.030 1.00 61.32 81 ASN B CA 1
ATOM 4337 C C . ASN B 1 56 ? 95.279 19.824 5.014 1.00 61.25 81 ASN B C 1
ATOM 4338 O O . ASN B 1 56 ? 96.015 19.797 5.994 1.00 60.77 81 ASN B O 1
ATOM 4343 N N . LEU B 1 57 ? 94.382 18.869 4.770 1.00 61.51 82 LEU B N 1
ATOM 4344 C CA . LEU B 1 57 ? 94.229 17.748 5.701 1.00 62.12 82 LEU B CA 1
ATOM 4345 C C . LEU B 1 57 ? 95.304 16.660 5.658 1.00 62.46 82 LEU B C 1
ATOM 4346 O O . LEU B 1 57 ? 95.004 15.467 5.585 1.00 63.00 82 LEU B O 1
ATOM 4351 N N . VAL B 1 58 ? 96.559 17.103 5.728 1.00 63.21 83 VAL B N 1
ATOM 4352 C CA . VAL B 1 58 ? 97.749 16.245 5.730 1.00 63.40 83 VAL B CA 1
ATOM 4353 C C . VAL B 1 58 ? 98.684 16.911 6.738 1.00 62.65 83 VAL B C 1
ATOM 4354 O O . VAL B 1 58 ? 99.582 16.285 7.297 1.00 61.81 83 VAL B O 1
ATOM 4358 N N . ASN B 1 59 ? 98.433 18.205 6.932 1.00 62.71 84 ASN B N 1
ATOM 4359 C CA . ASN B 1 59 ? 99.161 19.083 7.842 1.00 62.42 84 ASN B CA 1
ATOM 4360 C C . ASN B 1 59 ? 98.423 20.427 7.810 1.00 61.70 84 ASN B C 1
ATOM 4361 O O . ASN B 1 59 ? 98.689 21.273 6.953 1.00 60.32 84 ASN B O 1
ATOM 4366 N N . ILE B 1 60 ? 97.491 20.609 8.745 1.00 61.64 85 ILE B N 1
ATOM 4367 C CA . ILE B 1 60 ? 96.683 21.828 8.817 1.00 61.95 85 ILE B CA 1
ATOM 4368 C C . ILE B 1 60 ? 97.430 23.126 9.115 1.00 62.75 85 ILE B C 1
ATOM 4369 O O . ILE B 1 60 ? 96.811 24.109 9.525 1.00 63.65 85 ILE B O 1
ATOM 4374 N N . LYS B 1 61 ? 98.748 23.135 8.942 1.00 63.60 86 LYS B N 1
ATOM 4375 C CA . LYS B 1 61 ? 99.515 24.362 9.159 1.00 64.68 86 LYS B CA 1
ATOM 4376 C C . LYS B 1 61 ? 99.540 25.110 7.825 1.00 65.04 86 LYS B C 1
ATOM 4377 O O . LYS B 1 61 ? 99.772 26.322 7.776 1.00 64.20 86 LYS B O 1
ATOM 4383 N N . ASP B 1 62 ? 99.290 24.361 6.751 1.00 64.62 87 ASP B N 1
ATOM 4384 C CA . ASP B 1 62 ? 99.230 24.897 5.394 1.00 64.69 87 ASP B CA 1
ATOM 4385 C C . ASP B 1 62 ? 97.749 25.125 5.076 1.00 65.42 87 ASP B C 1
ATOM 4386 O O . ASP B 1 62 ? 96.926 24.217 5.243 1.00 65.86 87 ASP B O 1
ATOM 4391 N N . PHE B 1 63 ? 97.407 26.332 4.625 1.00 64.75 88 PHE B N 1
ATOM 4392 C CA . PHE B 1 63 ? 96.013 26.642 4.328 1.00 64.36 88 PHE B CA 1
ATOM 4393 C C . PHE B 1 63 ? 95.763 27.968 3.609 1.00 64.87 88 PHE B C 1
ATOM 4394 O O . PHE B 1 63 ? 96.680 28.605 3.082 1.00 64.36 88 PHE B O 1
ATOM 4402 N N . GLN B 1 64 ? 94.491 28.362 3.607 1.00 65.18 89 GLN B N 1
ATOM 4403 C CA . GLN B 1 64 ? 94.021 29.599 2.988 1.00 65.48 89 GLN B CA 1
ATOM 4404 C C . GLN B 1 64 ? 92.881 30.139 3.864 1.00 64.74 89 GLN B C 1
ATOM 4405 O O . GLN B 1 64 ? 92.161 29.366 4.498 1.00 64.07 89 GLN B O 1
ATOM 4411 N N . LYS B 1 65 ? 92.716 31.458 3.901 1.00 63.90 90 LYS B N 1
ATOM 4412 C CA . LYS B 1 65 ? 91.664 32.054 4.717 1.00 63.81 90 LYS B CA 1
ATOM 4413 C C . LYS B 1 65 ? 90.905 33.163 4.004 1.00 63.40 90 LYS B C 1
ATOM 4414 O O . LYS B 1 65 ? 91.497 34.157 3.586 1.00 63.92 90 LYS B O 1
ATOM 4420 N N . ILE B 1 66 ? 89.592 32.995 3.878 1.00 61.76 91 ILE B N 1
ATOM 4421 C CA . ILE B 1 66 ? 88.740 33.989 3.228 1.00 60.57 91 ILE B CA 1
ATOM 4422 C C . ILE B 1 66 ? 88.173 34.940 4.276 1.00 60.44 91 ILE B C 1
ATOM 4423 O O . ILE B 1 66 ? 87.175 34.624 4.923 1.00 62.39 91 ILE B O 1
ATOM 4428 N N . VAL B 1 67 ? 88.791 36.100 4.455 1.00 58.72 92 VAL B N 1
ATOM 4429 C CA . VAL B 1 67 ? 88.291 37.046 5.451 1.00 57.55 92 VAL B CA 1
ATOM 4430 C C . VAL B 1 67 ? 86.911 37.546 5.042 1.00 56.66 92 VAL B C 1
ATOM 4431 O O . VAL B 1 67 ? 86.787 38.378 4.143 1.00 58.04 92 VAL B O 1
ATOM 4435 N N . TRP B 1 68 ? 85.868 37.051 5.697 1.00 55.02 93 TRP B N 1
ATOM 4436 C CA . TRP B 1 68 ? 84.525 37.473 5.335 1.00 52.51 93 TRP B CA 1
ATOM 4437 C C . TRP B 1 68 ? 83.755 38.136 6.473 1.00 51.81 93 TRP B C 1
ATOM 4438 O O . TRP B 1 68 ? 82.808 37.565 7.019 1.00 52.26 93 TRP B O 1
ATOM 4449 N N . PRO B 1 69 ? 84.168 39.359 6.853 1.00 50.52 94 PRO B N 1
ATOM 4450 C CA . PRO B 1 69 ? 83.505 40.106 7.930 1.00 49.55 94 PRO B CA 1
ATOM 4451 C C . PRO B 1 69 ? 82.282 40.807 7.350 1.00 48.75 94 PRO B C 1
ATOM 4452 O O . PRO B 1 69 ? 81.874 40.523 6.225 1.00 46.90 94 PRO B O 1
ATOM 4456 N N . VAL B 1 70 ? 81.712 41.731 8.109 1.00 50.00 95 VAL B N 1
ATOM 4457 C CA . VAL B 1 70 ? 80.531 42.448 7.659 1.00 52.35 95 VAL B CA 1
ATOM 4458 C C . VAL B 1 70 ? 80.774 43.964 7.546 1.00 53.76 95 VAL B C 1
ATOM 4459 O O . VAL B 1 70 ? 81.678 44.520 8.186 1.00 54.77 95 VAL B O 1
ATOM 4463 N N . SER B 1 71 ? 79.953 44.627 6.734 1.00 54.67 96 SER B N 1
ATOM 4464 C CA . SER B 1 71 ? 80.074 46.068 6.507 1.00 55.63 96 SER B CA 1
ATOM 4465 C C . SER B 1 71 ? 79.949 46.924 7.772 1.00 56.48 96 SER B C 1
ATOM 4466 O O . SER B 1 71 ? 79.198 46.581 8.698 1.00 55.69 96 SER B O 1
ATOM 4469 N N . TYR B 1 72 ? 80.694 48.036 7.790 1.00 56.78 97 TYR B N 1
ATOM 4470 C CA . TYR B 1 72 ? 80.688 48.991 8.905 1.00 57.55 97 TYR B CA 1
ATOM 4471 C C . TYR B 1 72 ? 79.240 49.322 9.238 1.00 57.31 97 TYR B C 1
ATOM 4472 O O . TYR B 1 72 ? 78.842 49.383 10.407 1.00 57.74 97 TYR B O 1
ATOM 4481 N N . THR B 1 73 ? 78.453 49.545 8.195 1.00 56.62 98 THR B N 1
ATOM 4482 C CA . THR B 1 73 ? 77.049 49.857 8.377 1.00 56.28 98 THR B CA 1
ATOM 4483 C C . THR B 1 73 ? 76.391 48.732 9.162 1.00 55.85 98 THR B C 1
ATOM 4484 O O . THR B 1 73 ? 75.778 48.975 10.205 1.00 55.16 98 THR B O 1
ATOM 4488 N N . ARG B 1 74 ? 76.531 47.500 8.674 1.00 54.54 99 ARG B N 1
ATOM 4489 C CA . ARG B 1 74 ? 75.913 46.354 9.346 1.00 55.57 99 ARG B CA 1
ATOM 4490 C C . ARG B 1 74 ? 76.332 46.273 10.819 1.00 55.19 99 ARG B C 1
ATOM 4491 O O . ARG B 1 74 ? 75.493 46.063 11.699 1.00 53.70 99 ARG B O 1
ATOM 4499 N N . ARG B 1 75 ? 77.632 46.426 11.075 1.00 54.16 100 ARG B N 1
ATOM 4500 C CA . ARG B 1 75 ? 78.171 46.400 12.432 1.00 54.05 100 ARG B CA 1
ATOM 4501 C C . ARG B 1 75 ? 77.415 47.359 13.351 1.00 53.28 100 ARG B C 1
ATOM 4502 O O . ARG B 1 75 ? 76.991 46.990 14.454 1.00 49.99 100 ARG B O 1
ATOM 4510 N N . ASP B 1 76 ? 77.270 48.596 12.881 1.00 53.56 101 ASP B N 1
ATOM 4511 C CA . ASP B 1 76 ? 76.560 49.651 13.610 1.00 54.14 101 ASP B CA 1
ATOM 4512 C C . ASP B 1 76 ? 75.112 49.251 13.871 1.00 53.50 101 ASP B C 1
ATOM 4513 O O . ASP B 1 76 ? 74.604 49.416 14.985 1.00 52.42 101 ASP B O 1
ATOM 4518 N N . GLU B 1 77 ? 74.448 48.741 12.835 1.00 54.11 102 GLU B N 1
ATOM 4519 C CA . GLU B 1 77 ? 73.054 48.313 12.957 1.00 54.29 102 GLU B CA 1
ATOM 4520 C C . GLU B 1 77 ? 72.941 47.289 14.097 1.00 54.33 102 GLU B C 1
ATOM 4521 O O . GLU B 1 77 ? 72.004 47.343 14.901 1.00 54.08 102 GLU B O 1
ATOM 4527 N N . CYS B 1 78 ? 73.905 46.371 14.174 1.00 55.24 103 CYS B N 1
ATOM 4528 C CA . CYS B 1 78 ? 73.922 45.355 15.230 1.00 55.54 103 CYS B CA 1
ATOM 4529 C C . CYS B 1 78 ? 74.168 46.024 16.576 1.00 56.10 103 CYS B C 1
ATOM 4530 O O . CYS B 1 78 ? 73.585 45.630 17.592 1.00 55.76 103 CYS B O 1
ATOM 4533 N N . LYS B 1 79 ? 75.041 47.036 16.571 1.00 55.29 104 LYS B N 1
ATOM 4534 C CA . LYS B 1 79 ? 75.373 47.791 17.777 1.00 54.49 104 LYS B CA 1
ATOM 4535 C C . LYS B 1 79 ? 74.096 48.429 18.317 1.00 54.00 104 LYS B C 1
ATOM 4536 O O . LYS B 1 79 ? 73.731 48.219 19.475 1.00 52.29 104 LYS B O 1
ATOM 4542 N N . TRP B 1 80 ? 73.419 49.201 17.464 1.00 55.24 105 TRP B N 1
ATOM 4543 C CA . TRP B 1 80 ? 72.174 49.883 17.840 1.00 57.49 105 TRP B CA 1
ATOM 4544 C C . TRP B 1 80 ? 71.132 48.921 18.420 1.00 57.63 105 TRP B C 1
ATOM 4545 O O . TRP B 1 80 ? 70.222 49.339 19.140 1.00 57.51 105 TRP B O 1
ATOM 4556 N N . ALA B 1 81 ? 71.262 47.635 18.096 1.00 58.02 106 ALA B N 1
ATOM 4557 C CA . ALA B 1 81 ? 70.331 46.619 18.588 1.00 57.45 106 ALA B CA 1
ATOM 4558 C C . ALA B 1 81 ? 70.614 46.276 20.047 1.00 57.13 106 ALA B C 1
ATOM 4559 O O . ALA B 1 81 ? 69.925 45.448 20.645 1.00 56.45 106 ALA B O 1
ATOM 4561 N N . GLY B 1 82 ? 71.629 46.926 20.613 1.00 56.76 107 GLY B N 1
ATOM 4562 C CA . GLY B 1 82 ? 71.993 46.683 22.001 1.00 55.58 107 GLY B CA 1
ATOM 4563 C C . GLY B 1 82 ? 72.626 45.319 22.225 1.00 54.72 107 GLY B C 1
ATOM 4564 O O . GLY B 1 82 ? 72.432 44.694 23.267 1.00 52.97 107 GLY B O 1
ATOM 4565 N N . LYS B 1 83 ? 73.388 44.863 21.237 1.00 54.53 108 LYS B N 1
ATOM 4566 C CA . LYS B 1 83 ? 74.053 43.574 21.310 1.00 54.27 108 LYS B CA 1
ATOM 4567 C C . LYS B 1 83 ? 75.527 43.721 21.669 1.00 53.92 108 LYS B C 1
ATOM 4568 O O . LYS B 1 83 ? 76.066 44.828 21.733 1.00 53.83 108 LYS B O 1
ATOM 4574 N N . ASP B 1 84 ? 76.167 42.577 21.890 1.00 53.69 109 ASP B N 1
ATOM 4575 C CA . ASP B 1 84 ? 77.578 42.506 22.244 1.00 53.23 109 ASP B CA 1
ATOM 4576 C C . ASP B 1 84 ? 78.473 42.780 21.034 1.00 52.07 109 ASP B C 1
ATOM 4577 O O . ASP B 1 84 ? 78.595 41.953 20.129 1.00 50.53 109 ASP B O 1
ATOM 4582 N N . ILE B 1 85 ? 79.113 43.941 21.032 1.00 50.21 110 ILE B N 1
ATOM 4583 C CA . ILE B 1 85 ? 79.978 44.319 19.929 1.00 49.74 110 ILE B CA 1
ATOM 4584 C C . ILE B 1 85 ? 80.983 43.246 19.511 1.00 50.29 110 ILE B C 1
ATOM 4585 O O . ILE B 1 85 ? 81.142 42.989 18.320 1.00 49.80 110 ILE B O 1
ATOM 459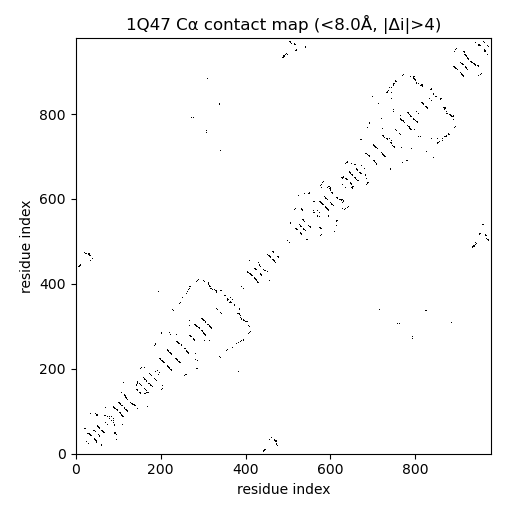0 N N . LEU B 1 86 ? 81.658 42.615 20.471 1.00 51.52 111 LEU B N 1
ATOM 4591 C CA . LEU B 1 86 ? 82.654 41.586 20.135 1.00 51.92 111 LEU B CA 1
ATOM 4592 C C . LEU B 1 86 ? 82.159 40.150 20.084 1.00 50.81 111 LEU B C 1
ATOM 4593 O O . LEU B 1 86 ? 82.588 39.368 19.230 1.00 49.89 111 LEU B O 1
ATOM 4598 N N . LYS B 1 87 ? 81.275 39.804 21.012 1.00 50.38 112 LYS B N 1
ATOM 4599 C CA . LYS B 1 87 ? 80.731 38.455 21.080 1.00 51.02 112 LYS B CA 1
ATOM 4600 C C . LYS B 1 87 ? 79.604 38.182 20.087 1.00 50.31 112 LYS B C 1
ATOM 4601 O O . LYS B 1 87 ? 79.447 37.052 19.619 1.00 49.79 112 LYS B O 1
ATOM 4607 N N . GLU B 1 88 ? 78.827 39.213 19.768 1.00 49.19 113 GLU B N 1
ATOM 4608 C CA . GLU B 1 88 ? 77.693 39.051 18.867 1.00 47.94 113 GLU B CA 1
ATOM 4609 C C . GLU B 1 88 ? 77.762 39.746 17.506 1.00 48.23 113 GLU B C 1
ATOM 4610 O O . GLU B 1 88 ? 77.437 39.136 16.488 1.00 48.54 113 GLU B O 1
ATOM 4616 N N . CYS B 1 89 ? 78.183 41.009 17.475 1.00 48.42 114 CYS B N 1
ATOM 4617 C CA . CYS B 1 89 ? 78.241 41.754 16.218 1.00 46.91 114 CYS B CA 1
ATOM 4618 C C . CYS B 1 89 ? 79.386 41.370 15.300 1.00 45.17 114 CYS B C 1
ATOM 4619 O O . CYS B 1 89 ? 80.285 42.162 15.037 1.00 42.79 114 CYS B O 1
ATOM 4622 N N . ALA B 1 90 ? 79.335 40.140 14.806 1.00 44.48 115 ALA B N 1
ATOM 4623 C CA . ALA B 1 90 ? 80.359 39.624 13.908 1.00 43.49 115 ALA B CA 1
ATOM 4624 C C . ALA B 1 90 ? 79.706 38.584 13.003 1.00 42.85 115 ALA B C 1
ATOM 4625 O O . ALA B 1 90 ? 78.579 38.151 13.251 1.00 42.59 115 ALA B O 1
ATOM 4627 N N . ASN B 1 91 ? 80.411 38.177 11.958 1.00 42.75 116 ASN B N 1
ATOM 4628 C CA . ASN B 1 91 ? 79.862 37.194 11.042 1.00 41.31 116 ASN B CA 1
ATOM 4629 C C . ASN B 1 91 ? 80.330 35.775 11.353 1.00 41.25 116 ASN B C 1
ATOM 4630 O O . ASN B 1 91 ? 81.314 35.300 10.779 1.00 40.58 116 ASN B O 1
ATOM 4635 N N . PHE B 1 92 ? 79.625 35.091 12.252 1.00 40.47 117 PHE B N 1
ATOM 4636 C CA . PHE B 1 92 ? 80.006 33.723 12.611 1.00 40.54 117 PHE B CA 1
ATOM 4637 C C . PHE B 1 92 ? 79.459 32.722 11.590 1.00 40.80 117 PHE B C 1
ATOM 4638 O O . PHE B 1 92 ? 78.244 32.481 11.536 1.00 40.35 117 PHE B O 1
ATOM 4646 N N . ILE B 1 93 ? 80.345 32.139 10.781 1.00 40.59 118 ILE B N 1
ATOM 4647 C CA . ILE B 1 93 ? 79.907 31.164 9.785 1.00 40.52 118 ILE B CA 1
ATOM 4648 C C . ILE B 1 93 ? 79.311 29.965 10.493 1.00 42.08 118 ILE B C 1
ATOM 4649 O O . ILE B 1 93 ? 79.977 29.321 11.305 1.00 43.52 118 ILE B O 1
ATOM 4654 N N . LYS B 1 94 ? 78.056 29.667 10.173 1.00 42.75 119 LYS B N 1
ATOM 4655 C CA . LYS B 1 94 ? 77.339 28.547 10.776 1.00 42.67 119 LYS B CA 1
ATOM 4656 C C . LYS B 1 94 ? 77.021 27.438 9.775 1.00 42.30 119 LYS B C 1
ATOM 4657 O O . LYS B 1 94 ? 76.728 26.313 10.168 1.00 42.33 119 LYS B O 1
ATOM 4663 N N . VAL B 1 95 ? 77.063 27.756 8.485 1.00 41.53 120 VAL B N 1
ATOM 4664 C CA . VAL B 1 95 ? 76.750 26.769 7.448 1.00 40.63 120 VAL B CA 1
ATOM 4665 C C . VAL B 1 95 ? 77.856 26.708 6.410 1.00 40.18 120 VAL B C 1
ATOM 4666 O O . VAL B 1 95 ? 78.397 27.726 5.986 1.00 39.42 120 VAL B O 1
ATOM 4670 N N . LEU B 1 96 ? 78.183 25.509 5.984 1.00 40.24 121 LEU B N 1
ATOM 4671 C CA . LEU B 1 96 ? 79.224 25.370 5.005 1.00 41.65 121 LEU B CA 1
ATOM 4672 C C . LEU B 1 96 ? 79.075 23.992 4.410 1.00 44.39 121 LEU B C 1
ATOM 4673 O O . LEU B 1 96 ? 79.512 22.995 5.000 1.00 43.59 121 LEU B O 1
ATOM 4678 N N . GLU B 1 97 ? 78.436 23.945 3.245 1.00 46.82 122 GLU B N 1
ATOM 4679 C CA . GLU B 1 97 ? 78.190 22.696 2.541 1.00 49.19 122 GLU B CA 1
ATOM 4680 C C . GLU B 1 97 ? 78.595 22.831 1.070 1.00 50.91 122 GLU B C 1
ATOM 4681 O O . GLU B 1 97 ? 79.000 23.911 0.626 1.00 51.84 122 GLU B O 1
ATOM 4687 N N . ALA B 1 98 ? 78.498 21.735 0.318 1.00 53.60 123 ALA B N 1
ATOM 4688 C CA . ALA B 1 98 ? 78.843 21.747 -1.107 1.00 53.98 123 ALA B CA 1
ATOM 4689 C C . ALA B 1 98 ? 77.619 22.137 -1.953 1.00 55.93 123 ALA B C 1
ATOM 4690 O O . ALA B 1 98 ? 76.473 21.905 -1.543 1.00 55.88 123 ALA B O 1
ATOM 4692 N N . TYR B 1 99 ? 77.869 22.749 -3.115 1.00 57.57 124 TYR B N 1
ATOM 4693 C CA . TYR B 1 99 ? 76.806 23.164 -4.040 1.00 58.50 124 TYR B CA 1
ATOM 4694 C C . TYR B 1 99 ? 77.188 22.742 -5.453 1.00 59.47 124 TYR B C 1
ATOM 4695 O O . TYR B 1 99 ? 77.096 21.564 -5.790 1.00 59.91 124 TYR B O 1
ATOM 4704 N N . ASN B 1 100 ? 77.616 23.705 -6.274 1.00 61.69 125 ASN B N 1
ATOM 4705 C CA . ASN B 1 100 ? 78.036 23.422 -7.651 1.00 61.40 125 ASN B CA 1
ATOM 4706 C C . ASN B 1 100 ? 79.239 22.460 -7.607 1.00 62.47 125 ASN B C 1
ATOM 4707 O O . ASN B 1 100 ? 79.721 22.098 -6.528 1.00 62.78 125 ASN B O 1
ATOM 4712 N N . GLN B 1 101 ? 79.724 22.037 -8.770 1.00 62.61 126 GLN B N 1
ATOM 4713 C CA . GLN B 1 101 ? 80.872 21.133 -8.807 1.00 63.25 126 GLN B CA 1
ATOM 4714 C C . GLN B 1 101 ? 82.130 21.995 -8.657 1.00 63.62 126 GLN B C 1
ATOM 4715 O O . GLN B 1 101 ? 83.261 21.493 -8.622 1.00 62.94 126 GLN B O 1
ATOM 4721 N N . THR B 1 102 ? 81.910 23.302 -8.546 1.00 63.12 127 THR B N 1
ATOM 4722 C CA . THR B 1 102 ? 83.000 24.259 -8.420 1.00 64.30 127 THR B CA 1
ATOM 4723 C C . THR B 1 102 ? 82.782 25.323 -7.336 1.00 64.62 127 THR B C 1
ATOM 4724 O O . THR B 1 102 ? 83.616 26.217 -7.155 1.00 64.40 127 THR B O 1
ATOM 4728 N N . HIS B 1 103 ? 81.666 25.234 -6.619 1.00 63.72 128 HIS B N 1
ATOM 4729 C CA . HIS B 1 103 ? 81.382 26.210 -5.574 1.00 63.03 128 HIS B CA 1
ATOM 4730 C C . HIS B 1 103 ? 80.777 25.611 -4.307 1.00 60.82 128 HIS B C 1
ATOM 4731 O O . HIS B 1 103 ? 80.051 24.619 -4.358 1.00 61.04 128 HIS B O 1
ATOM 4738 N N . LEU B 1 104 ? 81.078 26.242 -3.175 1.00 58.19 129 LEU B N 1
ATOM 4739 C CA . LEU B 1 104 ? 80.553 25.836 -1.877 1.00 54.82 129 LEU B CA 1
ATOM 4740 C C . LEU B 1 104 ? 79.478 26.837 -1.465 1.00 53.76 129 LEU B C 1
ATOM 4741 O O . LEU B 1 104 ? 79.454 27.981 -1.941 1.00 52.49 129 LEU B O 1
ATOM 4746 N N . TYR B 1 105 ? 78.580 26.409 -0.588 1.00 51.28 130 TYR B N 1
ATOM 4747 C CA . TYR B 1 105 ? 77.557 27.318 -0.108 1.00 50.22 130 TYR B CA 1
ATOM 4748 C C . TYR B 1 105 ? 77.863 27.590 1.354 1.00 50.03 130 TYR B C 1
ATOM 4749 O O . TYR B 1 105 ? 78.041 26.663 2.149 1.00 49.24 130 TYR B O 1
ATOM 4758 N N . ALA B 1 106 ? 77.933 28.870 1.698 1.00 49.56 131 ALA B N 1
ATOM 4759 C CA . ALA B 1 106 ? 78.255 29.267 3.051 1.00 49.18 131 ALA B CA 1
ATOM 4760 C C . ALA B 1 106 ? 77.272 30.280 3.591 1.00 49.98 131 ALA B C 1
ATOM 4761 O O . ALA B 1 106 ? 76.883 31.217 2.887 1.00 50.35 131 ALA B O 1
ATOM 4763 N N . CYS B 1 107 ? 76.867 30.083 4.843 1.00 50.55 132 CYS B N 1
ATOM 4764 C CA . CYS B 1 107 ? 75.939 30.996 5.515 1.00 50.86 132 CYS B CA 1
ATOM 4765 C C . CYS B 1 107 ? 76.508 31.297 6.900 1.00 50.39 132 CYS B C 1
ATOM 4766 O O . CYS B 1 107 ? 77.259 30.490 7.459 1.00 49.32 132 CYS B O 1
ATOM 4769 N N . GLY B 1 108 ? 76.137 32.452 7.447 1.00 48.86 133 GLY B N 1
ATOM 4770 C CA . GLY B 1 108 ? 76.602 32.850 8.765 1.00 47.66 133 GLY B CA 1
ATOM 4771 C C . GLY B 1 108 ? 75.775 33.989 9.334 1.00 47.21 133 GLY B C 1
ATOM 4772 O O . GLY B 1 108 ? 74.935 34.566 8.647 1.00 45.46 133 GLY B O 1
ATOM 4773 N N . THR B 1 109 ? 75.996 34.308 10.600 1.00 48.21 134 THR B N 1
ATOM 4774 C CA . THR B 1 109 ? 75.278 35.400 11.241 1.00 48.47 134 THR B CA 1
ATOM 4775 C C . THR B 1 109 ? 75.980 36.677 10.770 1.00 48.86 134 THR B C 1
ATOM 4776 O O . TH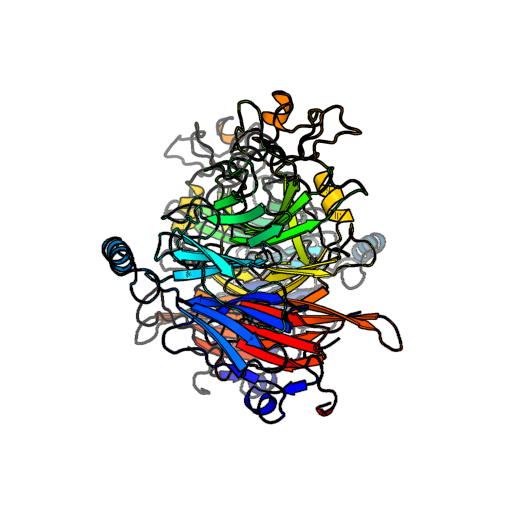R B 1 109 ? 77.160 36.876 11.066 1.00 51.70 134 THR B O 1
ATOM 4780 N N . GLY B 1 110 ? 75.287 37.527 10.018 1.00 48.25 135 GLY B N 1
ATOM 4781 C CA . GLY B 1 110 ? 75.910 38.761 9.564 1.00 45.98 135 GLY B CA 1
ATOM 4782 C C . GLY B 1 110 ? 75.570 39.793 10.616 1.00 45.33 135 GLY B C 1
ATOM 4783 O O . GLY B 1 110 ? 74.894 40.787 10.333 1.00 46.35 135 GLY B O 1
ATOM 4784 N N . ALA B 1 111 ? 76.039 39.541 11.836 1.00 43.46 136 ALA B N 1
ATOM 4785 C CA . ALA B 1 111 ? 75.768 40.403 12.977 1.00 44.19 136 ALA B CA 1
ATOM 4786 C C . ALA B 1 111 ? 74.249 40.562 13.075 1.00 43.82 136 ALA B C 1
ATOM 4787 O O . ALA B 1 111 ? 73.686 41.604 12.731 1.00 44.03 136 ALA B O 1
ATOM 4789 N N . PHE B 1 112 ? 73.594 39.508 13.544 1.00 42.72 137 PHE B N 1
ATOM 4790 C CA . PHE B 1 112 ? 72.144 39.482 13.673 1.00 42.20 137 PHE B CA 1
ATOM 4791 C C . PHE B 1 112 ? 71.466 39.952 12.393 1.00 43.10 137 PHE B C 1
ATOM 4792 O O . PHE B 1 112 ? 70.567 40.792 12.402 1.00 43.89 137 PHE B O 1
ATOM 4800 N N . HIS B 1 113 ? 71.927 39.385 11.286 1.00 44.84 138 HIS B N 1
ATOM 4801 C CA . HIS B 1 113 ? 71.402 39.674 9.959 1.00 45.35 138 HIS B CA 1
ATOM 4802 C C . HIS B 1 113 ? 72.022 38.614 9.045 1.00 44.07 138 HIS B C 1
ATOM 4803 O O . HIS B 1 113 ? 72.919 38.895 8.242 1.00 42.41 138 HIS B O 1
ATOM 4810 N N . PRO B 1 114 ? 71.555 37.366 9.182 1.00 43.65 139 PRO B N 1
ATOM 4811 C CA . PRO B 1 114 ? 72.035 36.229 8.398 1.00 43.26 139 PRO B CA 1
ATOM 4812 C C . PRO B 1 114 ? 72.219 36.508 6.910 1.00 43.65 139 PRO B C 1
ATOM 4813 O O . PRO B 1 114 ? 71.301 36.968 6.223 1.00 43.12 139 PRO B O 1
ATOM 4817 N N . ILE B 1 115 ? 73.420 36.224 6.421 1.00 44.20 140 ILE B N 1
ATOM 4818 C CA . ILE B 1 115 ? 73.725 36.388 5.009 1.00 45.56 140 ILE B CA 1
ATOM 4819 C C . ILE B 1 115 ? 74.505 35.180 4.547 1.00 45.38 140 ILE B C 1
ATOM 4820 O O . ILE B 1 115 ? 75.232 34.558 5.329 1.00 43.62 140 ILE B O 1
ATOM 4825 N N . CYS B 1 116 ? 74.345 34.852 3.270 1.00 47.40 141 CYS B N 1
ATOM 4826 C CA . CYS B 1 116 ? 75.036 33.709 2.673 1.00 48.41 141 CYS B CA 1
ATOM 4827 C C . CYS B 1 116 ? 75.627 34.114 1.338 1.00 49.19 141 CYS B C 1
ATOM 4828 O O . CYS B 1 116 ? 75.310 35.174 0.801 1.00 49.64 141 CYS B O 1
ATOM 4831 N N . THR B 1 117 ? 76.488 33.261 0.807 1.00 50.84 142 THR B N 1
ATOM 4832 C CA . THR B 1 117 ? 77.096 33.500 -0.492 1.00 52.84 142 THR B CA 1
ATOM 4833 C C . THR B 1 117 ? 77.738 32.210 -0.996 1.00 54.46 142 THR B C 1
ATOM 4834 O O . THR B 1 117 ? 77.472 31.117 -0.464 1.00 55.20 142 THR B O 1
ATOM 4838 N N . TYR B 1 118 ? 78.579 32.322 -2.019 1.00 54.70 143 TYR B N 1
ATOM 4839 C CA . TYR B 1 118 ? 79.240 31.140 -2.555 1.00 54.92 143 TYR B CA 1
ATOM 4840 C C . TYR B 1 118 ? 80.743 31.269 -2.414 1.00 56.01 143 TYR B C 1
ATOM 4841 O O . TYR B 1 118 ? 81.268 32.374 -2.277 1.00 55.93 143 TYR B O 1
ATOM 4850 N N . ILE B 1 119 ? 81.422 30.125 -2.420 1.00 57.74 144 ILE B N 1
ATOM 4851 C CA . ILE B 1 119 ? 82.873 30.066 -2.294 1.00 58.15 144 ILE B CA 1
ATOM 4852 C C . ILE B 1 119 ? 83.376 29.221 -3.443 1.00 59.65 144 ILE B C 1
ATOM 4853 O O . ILE B 1 119 ? 83.314 27.995 -3.396 1.00 59.30 144 ILE B O 1
ATOM 4858 N N . GLU B 1 120 ? 83.862 29.877 -4.485 1.00 61.87 145 GLU B N 1
ATOM 4859 C CA . GLU B 1 120 ? 84.361 29.154 -5.637 1.00 64.57 145 GLU B CA 1
ATOM 4860 C C . GLU B 1 120 ? 85.615 28.367 -5.273 1.00 64.83 145 GLU B C 1
ATOM 4861 O O . GLU B 1 120 ? 86.602 28.932 -4.789 1.00 63.57 145 GLU B O 1
ATOM 4867 N N . VAL B 1 121 ? 85.553 27.054 -5.486 1.00 66.15 146 VAL B N 1
ATOM 4868 C CA . VAL B 1 121 ? 86.673 26.163 -5.206 1.00 67.45 146 VAL B CA 1
ATOM 4869 C C . VAL B 1 121 ? 87.230 25.656 -6.528 1.00 68.82 146 VAL B C 1
ATOM 4870 O O . VAL B 1 121 ? 88.370 25.196 -6.593 1.00 69.77 146 VAL B O 1
ATOM 4874 N N . GLY B 1 122 ? 86.407 25.732 -7.575 1.00 70.39 147 GLY B N 1
ATOM 4875 C CA . GLY B 1 122 ? 86.826 25.310 -8.903 1.00 70.39 147 GLY B CA 1
ATOM 4876 C C . GLY B 1 122 ? 86.541 23.876 -9.304 1.00 71.00 147 GLY B C 1
ATOM 4877 O O . GLY B 1 122 ? 86.001 23.086 -8.525 1.00 70.73 147 GLY B O 1
ATOM 4878 N N . HIS B 1 123 ? 86.908 23.553 -10.543 1.00 73.19 148 HIS B N 1
ATOM 4879 C CA . HIS B 1 123 ? 86.726 22.217 -11.117 1.00 74.44 148 HIS B CA 1
ATOM 4880 C C . HIS B 1 123 ? 87.833 21.288 -10.604 1.00 75.61 148 HIS B C 1
ATOM 4881 O O . HIS B 1 123 ? 87.568 20.282 -9.945 1.00 74.61 148 HIS B O 1
ATOM 4888 N N . HIS B 1 124 ? 89.072 21.658 -10.922 1.00 78.19 149 HIS B N 1
ATOM 4889 C CA . HIS B 1 124 ? 90.268 20.904 -10.549 1.00 81.76 149 HIS B CA 1
ATOM 4890 C C . HIS B 1 124 ? 90.844 21.280 -9.174 1.00 83.16 149 HIS B C 1
ATOM 4891 O O . HIS B 1 124 ? 91.115 22.456 -8.898 1.00 82.98 149 HIS B O 1
ATOM 4898 N N . PRO B 1 125 ? 91.046 20.279 -8.294 1.00 84.00 150 PRO B N 1
ATOM 4899 C CA . PRO B 1 125 ? 91.595 20.515 -6.951 1.00 84.72 150 PRO B CA 1
ATOM 4900 C C . PRO B 1 125 ? 93.090 20.817 -7.012 1.00 85.46 150 PRO B C 1
ATOM 4901 O O . PRO B 1 125 ? 93.666 21.375 -6.075 1.00 85.79 150 PRO B O 1
ATOM 4905 N N . GLU B 1 126 ? 93.702 20.442 -8.133 1.00 86.90 151 GLU B N 1
ATOM 4906 C CA . GLU B 1 126 ? 95.129 20.654 -8.367 1.00 87.60 151 GLU B CA 1
ATOM 4907 C C . GLU B 1 126 ? 95.481 22.103 -8.041 1.00 87.05 151 GLU B C 1
ATOM 4908 O O . GLU B 1 126 ? 96.456 22.382 -7.343 1.00 86.57 151 GLU B O 1
ATOM 4914 N N . ASP B 1 127 ? 94.671 23.018 -8.562 1.00 86.83 152 ASP B N 1
ATOM 4915 C CA . ASP B 1 127 ? 94.851 24.442 -8.331 1.00 86.46 152 ASP B CA 1
ATOM 4916 C C . ASP B 1 127 ? 93.894 24.894 -7.224 1.00 85.53 152 ASP B C 1
ATOM 4917 O O . ASP B 1 127 ? 92.762 25.308 -7.488 1.00 85.01 152 ASP B O 1
ATOM 4922 N N . ASN B 1 128 ? 94.366 24.791 -5.983 1.00 84.10 153 ASN B N 1
ATOM 4923 C CA . ASN B 1 128 ? 93.601 25.167 -4.793 1.00 82.50 153 ASN B CA 1
ATOM 4924 C C . ASN B 1 128 ? 92.997 26.570 -4.862 1.00 81.70 153 ASN B C 1
ATOM 4925 O O . ASN B 1 128 ? 93.621 27.551 -4.434 1.00 80.91 153 ASN B O 1
ATOM 4930 N N . ILE B 1 129 ? 91.775 26.656 -5.387 1.00 79.75 154 ILE B N 1
ATOM 4931 C CA . ILE B 1 129 ? 91.071 27.930 -5.508 1.00 77.47 154 ILE B CA 1
ATOM 4932 C C . ILE B 1 129 ? 90.160 28.124 -4.298 1.00 76.18 154 ILE B C 1
ATOM 4933 O O . ILE B 1 129 ? 89.270 27.308 -4.045 1.00 76.66 154 ILE B O 1
ATOM 4938 N N . PHE B 1 130 ? 90.395 29.196 -3.547 1.00 74.21 155 PHE B N 1
ATOM 4939 C CA . PHE B 1 130 ? 89.591 29.491 -2.370 1.00 71.56 155 PHE B CA 1
ATOM 4940 C C . PHE B 1 130 ? 89.094 30.927 -2.489 1.00 70.83 155 PHE B C 1
ATOM 4941 O O . PHE B 1 130 ? 89.383 31.769 -1.643 1.00 69.42 155 PHE B O 1
ATOM 4949 N N . LYS B 1 131 ? 88.343 31.196 -3.554 1.00 71.27 156 LYS B N 1
ATOM 4950 C CA . LYS B 1 131 ? 87.820 32.532 -3.812 1.00 72.38 156 LYS B CA 1
ATOM 4951 C C . LYS B 1 131 ? 86.399 32.710 -3.306 1.00 72.73 156 LYS B C 1
ATOM 4952 O O . LYS B 1 131 ? 85.550 31.829 -3.453 1.00 72.15 156 LYS B O 1
ATOM 4958 N N . LEU B 1 132 ? 86.151 33.869 -2.710 1.00 73.85 157 LEU B N 1
ATOM 4959 C CA . LEU B 1 132 ? 84.842 34.188 -2.169 1.00 75.01 157 LEU B CA 1
ATOM 4960 C C . LEU B 1 132 ? 84.081 35.065 -3.166 1.00 77.14 157 LEU B C 1
ATOM 4961 O O . LEU B 1 132 ? 84.600 36.090 -3.604 1.00 77.48 157 LEU B O 1
ATOM 4966 N N . GLN B 1 133 ? 82.864 34.660 -3.536 1.00 80.15 158 GLN B N 1
ATOM 4967 C CA . GLN B 1 133 ? 82.057 35.442 -4.481 1.00 82.97 158 GLN B CA 1
ATOM 4968 C C . GLN B 1 133 ? 81.263 36.531 -3.752 1.00 83.78 158 GLN B C 1
ATOM 4969 O O . GLN B 1 133 ? 80.130 36.316 -3.318 1.00 83.92 158 GLN B O 1
ATOM 4975 N N . ASP B 1 134 ? 81.883 37.704 -3.632 1.00 84.26 159 ASP B N 1
ATOM 4976 C CA . ASP B 1 134 ? 81.307 38.864 -2.954 1.00 85.06 159 ASP B CA 1
ATOM 4977 C C . ASP B 1 134 ? 80.207 39.525 -3.794 1.00 85.29 159 ASP B C 1
ATOM 4978 O O . ASP B 1 134 ? 79.854 39.034 -4.867 1.00 85.04 159 ASP B O 1
ATOM 4983 N N . SER B 1 135 ? 79.675 40.635 -3.285 1.00 84.68 160 SER B N 1
ATOM 4984 C CA . SER B 1 135 ? 78.631 41.425 -3.950 1.00 84.55 160 SER B CA 1
ATOM 4985 C C . SER B 1 135 ? 77.255 40.758 -4.106 1.00 84.05 160 SER B C 1
ATOM 4986 O O . SER B 1 135 ? 76.245 41.441 -4.283 1.00 83.34 160 SER B O 1
ATOM 4989 N N . HIS B 1 136 ? 77.214 39.433 -4.043 1.00 82.91 161 HIS B N 1
ATOM 4990 C CA . HIS B 1 136 ? 75.959 38.704 -4.190 1.00 81.70 161 HIS B CA 1
ATOM 4991 C C . HIS B 1 136 ? 75.143 38.756 -2.899 1.00 78.73 161 HIS B C 1
ATOM 4992 O O . HIS B 1 136 ? 74.191 39.528 -2.791 1.00 78.36 161 HIS B O 1
ATOM 4999 N N . PHE B 1 137 ? 75.524 37.929 -1.927 1.00 75.27 162 PHE B N 1
ATOM 5000 C CA . PHE B 1 137 ? 74.851 37.868 -0.630 1.00 71.25 162 PHE B CA 1
ATOM 5001 C C . PHE B 1 137 ? 73.353 37.572 -0.698 1.00 68.72 162 PHE B C 1
ATOM 5002 O O . PHE B 1 137 ? 72.548 38.417 -1.101 1.00 67.88 162 PHE B O 1
ATOM 5010 N N . GLU B 1 138 ? 72.995 36.360 -0.289 1.00 65.71 163 GLU B N 1
ATOM 5011 C CA . GLU B 1 138 ? 71.610 35.921 -0.280 1.00 62.97 163 GLU B CA 1
ATOM 5012 C C . GLU B 1 138 ? 71.040 35.963 1.133 1.00 60.92 163 GLU B C 1
ATOM 5013 O O . GLU B 1 138 ? 71.779 36.055 2.112 1.00 60.86 163 GLU B O 1
ATOM 5019 N N . ASN B 1 139 ? 69.720 35.904 1.235 1.00 59.28 164 ASN B N 1
ATOM 5020 C CA . ASN B 1 139 ? 69.065 35.933 2.529 1.00 57.09 164 ASN B CA 1
ATOM 5021 C C . ASN B 1 139 ? 69.493 34.738 3.368 1.00 56.98 164 ASN B C 1
ATOM 5022 O O . ASN B 1 139 ? 69.430 33.589 2.919 1.00 55.98 164 ASN B O 1
ATOM 5027 N N . GLY B 1 140 ? 69.927 35.011 4.594 1.00 55.59 165 GLY B N 1
ATOM 5028 C CA . GLY B 1 140 ? 70.362 33.939 5.476 1.00 54.07 165 GLY B CA 1
ATOM 5029 C C . GLY B 1 140 ? 69.276 33.385 6.385 1.00 53.14 165 GLY B C 1
ATOM 5030 O O . GLY B 1 140 ? 69.466 32.322 6.979 1.00 51.45 165 GLY B O 1
ATOM 5031 N N . ARG B 1 141 ? 68.149 34.094 6.498 1.00 52.20 166 ARG B N 1
ATOM 5032 C CA . ARG B 1 141 ? 67.040 33.656 7.348 1.00 52.16 166 ARG B CA 1
ATOM 5033 C C . ARG B 1 141 ? 66.665 32.205 7.080 1.00 49.64 166 ARG B C 1
ATOM 5034 O O . ARG B 1 141 ? 66.460 31.810 5.929 1.00 48.97 166 ARG B O 1
ATOM 5042 N N . GLY B 1 142 ? 66.592 31.421 8.156 1.00 47.32 167 GLY B N 1
ATOM 5043 C CA . GLY B 1 142 ? 66.230 30.020 8.061 1.00 44.97 167 GLY B CA 1
ATOM 5044 C C . GLY B 1 142 ? 67.384 29.101 7.723 1.00 43.87 167 GLY B C 1
ATOM 5045 O O . GLY B 1 142 ? 67.211 27.878 7.722 1.00 43.12 167 GLY B O 1
ATOM 5046 N N . LYS B 1 143 ? 68.551 29.685 7.448 1.00 42.10 168 LYS B N 1
ATOM 5047 C CA . LYS B 1 143 ? 69.755 28.928 7.079 1.00 43.24 168 LYS B CA 1
ATOM 5048 C C . LYS B 1 143 ? 70.829 29.019 8.178 1.00 42.50 168 LYS B C 1
ATOM 5049 O O . LYS B 1 143 ? 71.466 28.024 8.553 1.00 42.15 168 LYS B O 1
ATOM 5055 N N . SER B 1 144 ? 71.040 30.233 8.664 1.00 41.18 169 SER B N 1
ATOM 5056 C CA . SER B 1 144 ? 71.971 30.478 9.741 1.00 38.90 169 SER B CA 1
ATOM 5057 C C . SER B 1 144 ? 71.174 31.288 10.748 1.00 39.22 169 SER B C 1
ATOM 5058 O O . SER B 1 144 ? 70.439 32.205 10.381 1.00 37.96 169 SER B O 1
ATOM 5061 N N . PRO B 1 145 ? 71.298 30.954 12.037 1.00 39.09 170 PRO B N 1
ATOM 5062 C CA . PRO B 1 145 ? 70.572 31.669 13.093 1.00 38.59 170 PRO B CA 1
ATOM 5063 C C . PRO B 1 145 ? 71.074 33.109 13.246 1.00 38.57 170 PRO B C 1
ATOM 5064 O O . PRO B 1 145 ? 72.092 33.490 12.655 1.00 37.08 170 PRO B O 1
ATOM 5068 N N . TYR B 1 146 ? 70.350 33.911 14.020 1.00 40.75 171 TYR B N 1
ATOM 5069 C CA . TYR B 1 146 ? 70.763 35.297 14.261 1.00 44.86 171 TYR B CA 1
ATOM 5070 C C . TYR B 1 146 ? 71.814 35.297 15.375 1.00 44.80 171 TYR B C 1
ATOM 5071 O O . TYR B 1 146 ? 72.845 35.982 15.294 1.00 43.48 171 TYR B O 1
ATOM 5080 N N . ASP B 1 147 ? 71.527 34.497 16.403 1.00 43.70 172 ASP B N 1
ATOM 5081 C CA . ASP B 1 147 ? 72.367 34.347 17.586 1.00 43.33 172 ASP B CA 1
ATOM 5082 C C . ASP B 1 147 ? 73.490 33.317 17.390 1.00 42.64 172 ASP B C 1
ATOM 5083 O O . ASP B 1 147 ? 73.239 32.167 17.045 1.00 41.57 172 ASP B O 1
ATOM 5088 N N . PRO B 1 148 ? 74.748 33.714 17.637 1.00 42.41 173 PRO B N 1
ATOM 5089 C CA . PRO B 1 148 ? 75.861 32.770 17.467 1.00 41.65 173 PRO B CA 1
ATOM 5090 C C . PRO B 1 148 ? 75.823 31.586 18.438 1.00 40.73 173 PRO B C 1
ATOM 5091 O O . PRO B 1 148 ? 76.442 30.549 18.181 1.00 40.37 173 PRO B O 1
ATOM 5095 N N . LYS B 1 149 ? 75.091 31.734 19.544 1.00 40.45 174 LYS B N 1
ATOM 5096 C CA . LYS B 1 149 ? 74.969 30.659 20.542 1.00 40.11 174 LYS B CA 1
ATOM 5097 C C . LYS B 1 149 ? 74.176 29.434 20.040 1.00 40.18 174 LYS B C 1
ATOM 5098 O O . LYS B 1 149 ? 74.342 28.327 20.560 1.00 37.83 174 LYS B O 1
ATOM 5104 N N . LEU B 1 150 ? 73.312 29.655 19.044 1.00 39.29 175 LEU B N 1
ATOM 5105 C CA . LEU B 1 150 ? 72.475 28.613 18.441 1.00 37.15 175 LEU B CA 1
ATOM 5106 C C . LEU B 1 150 ? 73.219 27.963 17.276 1.00 37.84 175 LEU B C 1
ATOM 5107 O O . LEU B 1 150 ? 73.954 28.641 16.554 1.00 39.15 175 LEU B O 1
ATOM 5112 N N . LEU B 1 151 ? 73.046 26.656 17.088 1.00 38.27 176 LEU B N 1
ATOM 5113 C CA . LEU B 1 151 ? 73.726 25.979 15.979 1.00 38.52 176 LEU B CA 1
ATOM 5114 C C . LEU B 1 151 ? 72.769 25.704 14.826 1.00 39.28 176 LEU B C 1
ATOM 5115 O O . LEU B 1 151 ? 71.611 26.134 14.825 1.00 39.87 176 LEU B O 1
ATOM 5120 N N . THR B 1 152 ? 73.246 24.961 13.845 1.00 38.42 177 THR B N 1
ATOM 5121 C CA . THR B 1 152 ? 72.426 24.666 12.687 1.00 37.04 177 THR B CA 1
ATOM 5122 C C . THR B 1 152 ? 72.773 23.286 12.162 1.00 38.23 177 THR B C 1
ATOM 5123 O O . THR B 1 152 ? 73.955 22.936 12.005 1.00 37.90 177 THR B O 1
ATOM 5127 N N . ALA B 1 153 ? 71.736 22.495 11.911 1.00 38.71 178 ALA B N 1
ATOM 5128 C CA . ALA B 1 153 ? 71.916 21.164 11.353 1.00 37.89 178 ALA B CA 1
ATOM 5129 C C . ALA B 1 153 ? 71.663 21.397 9.878 1.00 37.57 178 ALA B C 1
ATOM 5130 O O . ALA B 1 153 ? 70.516 21.597 9.463 1.00 37.70 178 ALA B O 1
ATOM 5132 N N . SER B 1 154 ? 72.728 21.395 9.089 1.00 37.01 179 SER B N 1
ATOM 5133 C CA . SER B 1 154 ? 72.570 21.641 7.673 1.00 37.68 179 SER B CA 1
ATOM 5134 C C . SER B 1 154 ? 72.812 20.403 6.823 1.00 37.88 179 SER B C 1
ATOM 5135 O O . SER B 1 154 ? 73.564 19.503 7.208 1.00 38.53 179 SER B O 1
ATOM 5138 N N . LEU B 1 155 ? 72.138 20.360 5.674 1.00 39.33 180 LEU B N 1
ATOM 5139 C CA . LEU B 1 155 ? 72.275 19.269 4.706 1.00 39.77 180 LEU B CA 1
ATOM 5140 C C . LEU B 1 155 ? 71.961 19.850 3.342 1.00 40.65 180 LEU B C 1
ATOM 5141 O O . LEU B 1 155 ? 70.828 20.261 3.094 1.00 40.74 180 LEU B O 1
ATOM 5146 N N . LEU B 1 156 ? 72.965 19.906 2.466 1.00 41.51 181 LEU B N 1
ATOM 5147 C CA . LEU B 1 156 ? 72.757 20.446 1.119 1.00 42.67 181 LEU B CA 1
ATOM 5148 C C . LEU B 1 156 ? 72.942 19.374 0.046 1.00 42.58 181 LEU B C 1
ATOM 5149 O O . LEU B 1 156 ? 74.070 18.953 -0.241 1.00 40.52 181 LEU B O 1
ATOM 5154 N N . ILE B 1 157 ? 71.816 18.945 -0.530 1.00 43.99 182 ILE B N 1
ATOM 5155 C CA . ILE B 1 157 ? 71.795 17.922 -1.579 1.00 44.93 182 ILE B CA 1
ATOM 5156 C C . ILE B 1 157 ? 71.023 18.312 -2.836 1.00 46.30 182 ILE B C 1
ATOM 5157 O O . ILE B 1 157 ? 69.969 18.967 -2.777 1.00 45.38 182 ILE B O 1
ATOM 5162 N N . ASP B 1 158 ? 71.561 17.864 -3.970 1.00 47.93 183 ASP B N 1
ATOM 5163 C CA . ASP B 1 158 ? 70.994 18.120 -5.288 1.00 48.93 183 ASP B CA 1
ATOM 5164 C C . ASP B 1 158 ? 70.690 19.586 -5.529 1.00 49.23 183 ASP B C 1
ATOM 5165 O O . ASP B 1 158 ? 69.767 19.921 -6.274 1.00 50.56 183 ASP B O 1
ATOM 5170 N N . GLY B 1 159 ? 71.463 20.461 -4.891 1.00 48.93 184 GLY B N 1
ATOM 5171 C CA . GLY B 1 159 ? 71.257 21.884 -5.082 1.00 48.20 184 GLY B CA 1
ATOM 5172 C C . GLY B 1 159 ? 70.255 22.545 -4.158 1.00 48.71 184 GLY B C 1
ATOM 5173 O O . GLY B 1 159 ? 69.955 23.722 -4.347 1.00 48.80 184 GLY B O 1
ATOM 5174 N N . GLU B 1 160 ? 69.722 21.806 -3.184 1.00 49.29 185 GLU B N 1
ATOM 5175 C CA . GLU B 1 160 ? 68.776 22.374 -2.219 1.00 49.41 185 GLU B CA 1
ATOM 5176 C C . GLU B 1 160 ? 69.343 22.303 -0.786 1.00 49.76 185 GLU B C 1
ATOM 5177 O O . GLU B 1 160 ? 69.997 21.319 -0.406 1.00 50.07 185 GLU B O 1
ATOM 5183 N N . LEU B 1 161 ? 69.084 23.347 0.002 1.00 47.64 186 LEU B N 1
ATOM 5184 C CA . LEU B 1 161 ? 69.568 23.435 1.382 1.00 43.79 186 LEU B CA 1
ATOM 5185 C C . LEU B 1 161 ? 68.510 23.016 2.415 1.00 42.88 186 LEU B C 1
ATOM 5186 O O . LEU B 1 161 ? 67.361 23.465 2.367 1.00 42.23 186 LEU B O 1
ATOM 5191 N N . TYR B 1 162 ? 68.898 22.137 3.333 1.00 41.83 187 TYR B N 1
ATOM 5192 C CA . TYR B 1 162 ? 68.007 21.691 4.410 1.00 41.47 187 TYR B CA 1
ATOM 5193 C C . TYR B 1 162 ? 68.640 22.166 5.718 1.00 40.68 187 TYR B C 1
ATOM 5194 O O . TYR B 1 162 ? 69.775 21.802 6.040 1.00 38.79 187 TYR B O 1
ATOM 5203 N N . SER B 1 163 ? 67.917 22.973 6.480 1.00 39.47 188 SER B N 1
ATOM 5204 C CA . SER B 1 163 ? 68.494 23.456 7.710 1.00 39.15 188 SER B CA 1
ATOM 5205 C C . SER B 1 163 ? 67.491 23.755 8.814 1.00 40.29 188 SER B C 1
ATOM 5206 O O . SER B 1 163 ? 66.488 24.452 8.603 1.00 37.70 188 SER B O 1
ATOM 5209 N N . GLY B 1 164 ? 67.796 23.226 10.004 1.00 40.66 189 GLY B N 1
ATOM 5210 C CA . GLY B 1 164 ? 66.951 23.421 11.171 1.00 39.51 189 GLY B CA 1
ATOM 5211 C C . GLY B 1 164 ? 67.641 24.332 12.164 1.00 38.28 189 GLY B C 1
ATOM 5212 O O . GLY B 1 164 ? 68.716 23.999 12.659 1.00 36.19 189 GLY B O 1
ATOM 5213 N N . THR B 1 165 ? 67.020 25.474 12.461 1.00 38.73 190 THR B N 1
ATOM 5214 C CA . THR B 1 165 ? 67.589 26.449 13.392 1.00 40.69 190 THR B CA 1
ATOM 5215 C C . THR B 1 165 ? 66.522 27.465 13.766 1.00 40.94 190 THR B C 1
ATOM 5216 O O . THR B 1 165 ? 65.339 27.258 13.496 1.00 41.57 190 THR B O 1
ATOM 5220 N N . ALA B 1 166 ? 66.920 28.559 14.400 1.00 40.90 191 ALA B N 1
ATOM 5221 C CA . ALA B 1 166 ? 65.939 29.575 14.728 1.00 41.55 191 ALA B CA 1
ATOM 5222 C C . ALA B 1 166 ? 65.980 30.503 13.541 1.00 42.01 191 ALA B C 1
ATOM 5223 O O . ALA B 1 166 ? 67.053 30.950 13.130 1.00 42.01 191 ALA B O 1
ATOM 5225 N N . ALA B 1 167 ? 64.812 30.782 12.976 1.00 43.38 192 ALA B N 1
ATOM 5226 C CA . ALA B 1 167 ? 64.736 31.635 11.794 1.00 43.76 192 ALA B CA 1
ATOM 5227 C C . ALA B 1 167 ? 64.608 33.137 12.063 1.00 43.18 192 ALA B C 1
ATOM 5228 O O . ALA B 1 167 ? 65.035 33.944 11.236 1.00 42.74 192 ALA B O 1
ATOM 5230 N N . ASP B 1 168 ? 64.044 33.511 13.212 1.00 43.29 193 ASP B N 1
ATOM 5231 C CA . ASP B 1 168 ? 63.858 34.927 13.540 1.00 44.29 193 ASP B CA 1
ATOM 5232 C C . ASP B 1 168 ? 65.012 35.583 14.305 1.00 43.86 193 ASP B C 1
ATOM 5233 O O . ASP B 1 168 ? 65.945 34.915 14.743 1.00 43.51 193 ASP B O 1
ATOM 5238 N N . PHE B 1 169 ? 64.906 36.908 14.447 1.00 44.06 194 PHE B N 1
ATOM 5239 C CA . PHE B 1 169 ? 65.854 37.784 15.150 1.00 42.34 194 PHE B CA 1
ATOM 5240 C C . PHE B 1 169 ? 65.767 37.454 16.641 1.00 42.04 194 PHE B C 1
ATOM 5241 O O . PHE B 1 169 ? 66.778 37.277 17.325 1.00 41.36 194 PHE B O 1
ATOM 5249 N N . MET B 1 170 ? 64.533 37.372 17.121 1.00 42.78 195 MET B N 1
ATOM 5250 C CA . MET B 1 170 ? 64.231 37.042 18.508 1.00 43.64 195 MET B CA 1
ATOM 5251 C C . MET B 1 170 ? 64.749 35.642 18.863 1.00 43.61 195 MET B C 1
ATOM 5252 O O . MET B 1 170 ? 64.794 35.259 20.038 1.00 41.51 195 MET B O 1
ATOM 5257 N N . GLY B 1 171 ? 65.120 34.872 17.841 1.00 43.52 196 GLY B N 1
ATOM 5258 C CA . GLY B 1 171 ? 65.611 33.525 18.074 1.00 44.04 196 GLY B CA 1
ATOM 5259 C C . GLY B 1 171 ? 64.640 32.587 18.793 1.00 44.21 196 GLY B C 1
ATOM 5260 O O . GLY B 1 171 ? 65.071 31.776 19.610 1.00 43.35 196 GLY B O 1
ATOM 5261 N N . ARG B 1 172 ? 63.341 32.682 18.499 1.00 45.47 197 ARG B N 1
ATOM 5262 C CA . ARG B 1 172 ? 62.346 31.814 19.139 1.00 47.36 197 ARG B CA 1
ATOM 5263 C C . ARG B 1 172 ? 61.387 31.149 18.141 1.00 46.26 197 ARG B C 1
ATOM 5264 O O . ARG B 1 172 ? 60.370 30.559 18.531 1.00 45.66 197 ARG B O 1
ATOM 5272 N N . ASP B 1 173 ? 61.713 31.261 16.856 1.00 44.44 198 ASP B N 1
ATOM 5273 C CA . ASP B 1 173 ? 60.915 30.672 15.782 1.00 40.88 198 ASP B CA 1
ATOM 5274 C C . ASP B 1 173 ? 61.754 29.607 15.102 1.00 39.64 198 ASP B C 1
ATOM 5275 O O . ASP B 1 173 ? 62.180 29.762 13.946 1.00 37.12 198 ASP B O 1
ATOM 5280 N N . PHE B 1 174 ? 62.012 28.533 15.845 1.00 38.52 199 PHE B N 1
ATOM 5281 C CA . PHE B 1 174 ? 62.809 27.425 15.325 1.00 37.68 199 PHE B CA 1
ATOM 5282 C C . PHE B 1 174 ? 62.018 26.641 14.297 1.00 37.55 199 PHE B C 1
ATOM 5283 O O . PHE B 1 174 ? 60.841 26.356 14.496 1.00 37.56 199 PHE B O 1
ATOM 5291 N N . ALA B 1 175 ? 62.669 26.288 13.198 1.00 38.78 200 ALA B N 1
ATOM 5292 C CA . ALA B 1 175 ? 62.004 25.537 12.146 1.00 40.30 200 ALA B CA 1
ATOM 5293 C C . ALA B 1 175 ? 62.988 24.843 11.211 1.00 40.11 200 ALA B C 1
ATOM 5294 O O . ALA B 1 175 ? 64.147 25.274 11.065 1.00 39.12 200 ALA B O 1
ATOM 5296 N N . ILE B 1 176 ? 62.519 23.759 10.589 1.00 39.91 201 ILE B N 1
ATOM 5297 C CA . ILE B 1 176 ? 63.323 23.015 9.617 1.00 39.64 201 ILE B CA 1
ATOM 5298 C C . ILE B 1 176 ? 62.987 23.629 8.255 1.00 41.27 201 ILE B C 1
ATOM 5299 O O . ILE B 1 176 ? 61.822 23.626 7.837 1.00 41.64 201 ILE B O 1
ATOM 5304 N N . PHE B 1 177 ? 64.000 24.170 7.581 1.00 40.93 202 PHE B N 1
ATOM 5305 C CA . PHE B 1 177 ? 63.825 24.815 6.279 1.00 42.38 202 PHE B CA 1
ATOM 5306 C C . PHE B 1 177 ? 64.432 24.052 5.109 1.00 43.29 202 PHE B C 1
ATOM 5307 O O . PHE B 1 177 ? 65.291 23.186 5.290 1.00 43.01 202 PHE B O 1
ATOM 5315 N N . ARG B 1 178 ? 63.969 24.400 3.908 1.00 44.32 203 ARG B N 1
ATOM 5316 C CA . ARG B 1 178 ? 64.473 23.840 2.655 1.00 44.51 203 ARG B CA 1
ATOM 5317 C C . ARG B 1 178 ? 64.566 25.037 1.700 1.00 45.30 203 ARG B C 1
ATOM 5318 O O . ARG B 1 178 ? 63.576 25.425 1.081 1.00 45.50 203 ARG B O 1
ATOM 5326 N N . THR B 1 179 ? 65.752 25.638 1.620 1.00 44.50 204 THR B N 1
ATOM 5327 C CA . THR B 1 179 ? 65.987 26.798 0.765 1.00 43.79 204 THR B CA 1
ATOM 5328 C C . THR B 1 179 ? 66.732 26.426 -0.519 1.00 44.45 204 THR B C 1
ATOM 5329 O O . THR B 1 179 ? 67.086 25.260 -0.727 1.00 43.49 204 THR B O 1
ATOM 5333 N N . LEU B 1 180 ? 66.983 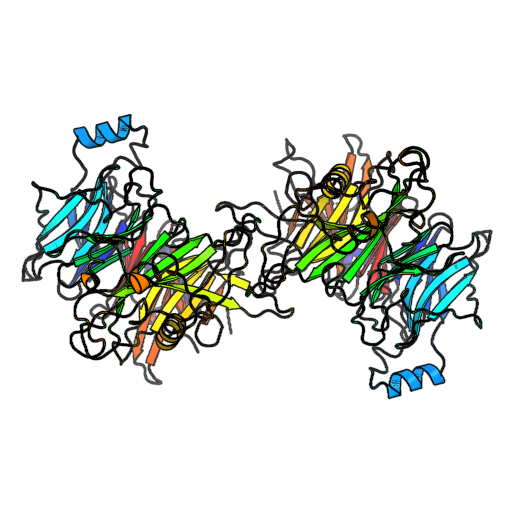27.440 -1.356 1.00 44.43 205 LEU B N 1
ATOM 5334 C CA . LEU B 1 180 ? 67.651 27.287 -2.652 1.00 44.29 205 LEU B CA 1
ATOM 5335 C C . LEU B 1 180 ? 66.767 26.471 -3.601 1.00 46.98 205 LEU B C 1
ATOM 5336 O O . LEU B 1 180 ? 65.590 26.213 -3.309 1.00 45.55 205 LEU B O 1
ATOM 5341 N N . GLY B 1 181 ? 67.335 26.070 -4.736 1.00 49.55 206 GLY B N 1
ATOM 5342 C CA . GLY B 1 181 ? 66.582 25.283 -5.695 1.00 53.27 206 GLY B CA 1
ATOM 5343 C C . GLY B 1 181 ? 65.559 26.046 -6.527 1.00 55.81 206 GLY B C 1
ATOM 5344 O O . GLY B 1 181 ? 65.569 27.279 -6.611 1.00 55.37 206 GLY B O 1
ATOM 5345 N N . HIS B 1 182 ? 64.651 25.290 -7.130 1.00 58.46 207 HIS B N 1
ATOM 5346 C CA . HIS B 1 182 ? 63.623 25.850 -7.992 1.00 60.57 207 HIS B CA 1
ATOM 5347 C C . HIS B 1 182 ? 62.382 26.342 -7.254 1.00 61.35 207 HIS B C 1
ATOM 5348 O O . HIS B 1 182 ? 62.004 27.509 -7.365 1.00 61.89 207 HIS B O 1
ATOM 5355 N N . HIS B 1 183 ? 61.749 25.443 -6.508 1.00 60.28 208 HIS B N 1
ATOM 5356 C CA . HIS B 1 183 ? 60.525 25.767 -5.795 1.00 60.70 208 HIS B CA 1
ATOM 5357 C C . HIS B 1 183 ? 60.694 26.789 -4.676 1.00 58.82 208 HIS B C 1
ATOM 5358 O O . HIS B 1 183 ? 61.808 27.152 -4.312 1.00 58.27 208 HIS B O 1
ATOM 5365 N N . HIS B 1 184 ? 59.565 27.274 -4.171 1.00 57.44 209 HIS B N 1
ATOM 5366 C CA . HIS B 1 184 ? 59.525 28.236 -3.079 1.00 56.34 209 HIS B CA 1
ATOM 5367 C C . HIS B 1 184 ? 60.022 27.474 -1.845 1.00 55.98 209 HIS B C 1
ATOM 5368 O O . HIS B 1 184 ? 59.642 26.319 -1.628 1.00 54.63 209 HIS B O 1
ATOM 5375 N N . PRO B 1 185 ? 60.918 28.092 -1.051 1.00 55.05 210 PRO B N 1
ATOM 5376 C CA . PRO B 1 185 ? 61.454 27.459 0.155 1.00 54.61 210 PRO B CA 1
ATOM 5377 C C . PRO B 1 185 ? 60.366 26.819 1.023 1.00 53.98 210 PRO B C 1
ATOM 5378 O O . PRO B 1 185 ? 59.297 27.412 1.221 1.00 53.84 210 PRO B O 1
ATOM 5382 N N . ILE B 1 186 ? 60.640 25.606 1.518 1.00 52.95 211 ILE B N 1
ATOM 5383 C CA . ILE B 1 186 ? 59.697 24.861 2.370 1.00 51.87 211 ILE B CA 1
ATOM 5384 C C . ILE B 1 186 ? 60.018 25.070 3.856 1.00 50.06 211 ILE B C 1
ATOM 5385 O O . ILE B 1 186 ? 61.184 25.150 4.261 1.00 49.80 211 ILE B O 1
ATOM 5390 N N . ARG B 1 187 ? 58.972 25.105 4.669 1.00 48.04 212 ARG B N 1
ATOM 5391 C CA . ARG B 1 187 ? 59.119 25.371 6.090 1.00 46.33 212 ARG B CA 1
ATOM 5392 C C . ARG B 1 187 ? 58.167 24.533 6.958 1.00 45.39 212 ARG B C 1
ATOM 5393 O O . ARG B 1 187 ? 57.200 23.955 6.456 1.00 43.93 212 ARG B O 1
ATOM 5401 N N . THR B 1 188 ? 58.452 24.474 8.257 1.00 44.06 213 THR B N 1
ATOM 5402 C CA . THR B 1 188 ? 57.613 23.755 9.214 1.00 43.19 213 THR B CA 1
ATOM 5403 C C . THR B 1 188 ? 56.647 24.776 9.803 1.00 42.96 213 THR B C 1
ATOM 5404 O O . THR B 1 188 ? 56.940 25.971 9.806 1.00 40.51 213 THR B O 1
ATOM 5408 N N . GLU B 1 189 ? 55.505 24.321 10.309 1.00 41.91 214 GLU B N 1
ATOM 5409 C CA . GLU B 1 189 ? 54.539 25.244 10.901 1.00 43.09 214 GLU B CA 1
ATOM 5410 C C . GLU B 1 189 ? 55.209 26.099 11.975 1.00 43.76 214 GLU B C 1
ATOM 5411 O O . GLU B 1 189 ? 55.942 25.575 12.819 1.00 43.17 214 GLU B O 1
ATOM 5417 N N . GLN B 1 190 ? 54.975 27.407 11.957 1.00 44.70 215 GLN B N 1
ATOM 5418 C CA . GLN B 1 190 ? 55.598 28.254 12.972 1.00 46.20 215 GLN B CA 1
ATOM 5419 C C . GLN B 1 190 ? 54.653 28.469 14.135 1.00 46.65 215 GLN B C 1
ATOM 5420 O O . GLN B 1 190 ? 53.430 28.488 13.960 1.00 46.68 215 GLN B O 1
ATOM 5426 N N . HIS B 1 191 ? 55.234 28.625 15.325 1.00 45.86 216 HIS B N 1
ATOM 5427 C CA . HIS B 1 191 ? 54.465 28.833 16.549 1.00 45.25 216 HIS B CA 1
ATOM 5428 C C . HIS B 1 191 ? 53.515 27.676 16.847 1.00 42.43 216 HIS B C 1
ATOM 5429 O O . HIS B 1 191 ? 52.365 27.886 17.233 1.00 41.52 216 HIS B O 1
ATOM 5436 N N . ASP B 1 192 ? 54.001 26.451 16.661 1.00 40.67 217 ASP B N 1
ATOM 5437 C CA . ASP B 1 192 ? 53.193 25.266 16.938 1.00 38.00 217 ASP B CA 1
ATOM 5438 C C . ASP B 1 192 ? 53.979 24.257 17.797 1.00 36.08 217 ASP B C 1
ATOM 5439 O O . ASP B 1 192 ? 54.832 23.504 17.304 1.00 32.79 217 ASP B O 1
ATOM 5444 N N . SER B 1 193 ? 53.668 24.265 19.089 1.00 34.09 218 SER B N 1
ATOM 5445 C CA . SER B 1 193 ? 54.306 23.400 20.069 1.00 34.55 218 SER B CA 1
ATOM 5446 C C . SER B 1 193 ? 54.400 21.921 19.656 1.00 34.07 218 SER B C 1
ATOM 5447 O O . SER B 1 193 ? 55.447 21.292 19.831 1.00 34.13 218 SER B O 1
ATOM 5450 N N . ARG B 1 194 ? 53.325 21.367 19.106 1.00 32.05 219 ARG B N 1
ATOM 5451 C CA . ARG B 1 194 ? 53.337 19.972 18.700 1.00 32.28 219 ARG B CA 1
ATOM 5452 C C . ARG B 1 194 ? 54.360 19.669 17.584 1.00 32.49 219 ARG B C 1
ATOM 5453 O O . ARG B 1 194 ? 54.764 18.515 17.401 1.00 30.17 219 ARG B O 1
ATOM 5461 N N . TRP B 1 195 ? 54.789 20.680 16.837 1.00 31.86 220 TRP B N 1
ATOM 5462 C CA . TRP B 1 195 ? 55.752 20.411 15.775 1.00 32.78 220 TRP B CA 1
ATOM 5463 C C . TRP B 1 195 ? 57.167 20.485 16.333 1.00 33.13 220 TRP B C 1
ATOM 5464 O O . TRP B 1 195 ? 57.954 19.534 16.233 1.00 31.31 220 TRP B O 1
ATOM 5475 N N . LEU B 1 196 ? 57.464 21.644 16.913 1.00 33.41 221 LEU B N 1
ATOM 5476 C CA . LEU B 1 196 ? 58.750 21.948 17.524 1.00 33.45 221 LEU B CA 1
ATOM 5477 C C . LEU B 1 196 ? 58.510 22.788 18.776 1.00 33.61 221 LEU B C 1
ATOM 5478 O O . LEU B 1 196 ? 57.720 23.734 18.760 1.00 32.60 221 LEU B O 1
ATOM 5483 N N . ASN B 1 197 ? 59.193 22.424 19.862 1.00 37.99 222 ASN B N 1
ATOM 5484 C CA . ASN B 1 197 ? 59.066 23.115 21.149 1.00 38.07 222 ASN B CA 1
ATOM 5485 C C . ASN B 1 197 ? 60.444 23.557 21.654 1.00 37.41 222 ASN B C 1
ATOM 5486 O O . ASN B 1 197 ? 61.105 22.822 22.393 1.00 38.28 222 ASN B O 1
ATOM 5491 N N . ASP B 1 198 ? 60.882 24.744 21.238 1.00 37.70 223 ASP B N 1
ATOM 5492 C CA . ASP B 1 198 ? 62.184 25.278 21.660 1.00 37.76 223 ASP B CA 1
ATOM 5493 C C . ASP B 1 198 ? 63.258 24.190 21.503 1.00 36.92 223 ASP B C 1
ATOM 5494 O O . ASP B 1 198 ? 63.911 23.803 22.471 1.00 37.07 223 ASP B O 1
ATOM 5499 N N . PRO B 1 199 ? 63.449 23.683 20.270 1.00 35.33 224 PRO B N 1
ATOM 5500 C CA . PRO B 1 199 ? 64.444 22.640 19.995 1.00 35.43 224 PRO B CA 1
ATOM 5501 C C . PRO B 1 199 ? 65.835 23.228 19.803 1.00 32.81 224 PRO B C 1
ATOM 5502 O O . PRO B 1 199 ? 66.028 24.447 19.871 1.00 30.29 224 PRO B O 1
ATOM 5506 N N . ARG B 1 200 ? 66.788 22.333 19.549 1.00 30.97 225 ARG B N 1
ATOM 5507 C CA . ARG B 1 200 ? 68.185 22.676 19.301 1.00 31.32 225 ARG B CA 1
ATOM 5508 C C . ARG B 1 200 ? 68.610 21.566 18.363 1.00 32.32 225 ARG B C 1
ATOM 5509 O O . ARG B 1 200 ? 68.528 20.395 18.717 1.00 33.61 225 ARG B O 1
ATOM 5517 N N . PHE B 1 201 ? 69.035 21.925 17.161 1.00 30.56 226 PHE B N 1
ATOM 5518 C CA . PHE B 1 201 ? 69.398 20.930 16.177 1.00 30.26 226 PHE B CA 1
ATOM 5519 C C . PHE B 1 201 ? 70.799 20.379 16.311 1.00 30.50 226 PHE B C 1
ATOM 5520 O O . PHE B 1 201 ? 71.665 21.024 16.896 1.00 31.36 226 PHE B O 1
ATOM 5528 N N . ILE B 1 202 ? 71.010 19.175 15.778 1.00 31.37 227 ILE B N 1
ATOM 5529 C CA . ILE B 1 202 ? 72.302 18.511 15.871 1.00 31.41 227 ILE B CA 1
ATOM 5530 C C . ILE B 1 202 ? 72.814 18.154 14.499 1.00 33.51 227 ILE B C 1
ATOM 5531 O O . ILE B 1 202 ? 73.961 18.478 14.165 1.00 35.26 227 ILE B O 1
ATOM 5536 N N . SER B 1 203 ? 71.975 17.479 13.706 1.00 34.61 228 SER B N 1
ATOM 5537 C CA . SER B 1 203 ? 72.358 17.091 12.334 1.00 37.15 228 SER B CA 1
ATOM 5538 C C . SER B 1 203 ? 71.196 16.630 11.432 1.00 38.01 228 SER B C 1
ATOM 5539 O O . SER B 1 203 ? 70.064 16.413 11.894 1.00 37.69 228 SER B O 1
ATOM 5542 N N . ALA B 1 204 ? 71.497 16.489 10.142 1.00 36.97 229 ALA B N 1
ATOM 5543 C CA . ALA B 1 204 ? 70.518 16.063 9.136 1.00 38.14 229 ALA B CA 1
ATOM 5544 C C . ALA B 1 204 ? 71.182 15.118 8.126 1.00 39.40 229 ALA B C 1
ATOM 5545 O O . ALA B 1 204 ? 72.265 15.405 7.616 1.00 39.09 229 ALA B O 1
ATOM 5547 N N . HIS B 1 205 ? 70.532 14.001 7.824 1.00 38.76 230 HIS B N 1
ATOM 5548 C CA . HIS B 1 205 ? 71.122 13.040 6.911 1.00 39.64 230 HIS B CA 1
ATOM 5549 C C . HIS B 1 205 ? 70.173 12.586 5.807 1.00 40.93 230 HIS B C 1
ATOM 5550 O O . HIS B 1 205 ? 68.956 12.465 6.010 1.00 40.94 230 HIS B O 1
ATOM 5557 N N . LEU B 1 206 ? 70.738 12.345 4.628 1.00 42.44 231 LEU B N 1
ATOM 5558 C CA . LEU B 1 206 ? 69.963 11.876 3.486 1.00 42.14 231 LEU B CA 1
ATOM 5559 C C . LEU B 1 206 ? 70.060 10.355 3.535 1.00 42.23 231 LEU B C 1
ATOM 5560 O O . LEU B 1 206 ? 71.092 9.768 3.213 1.00 41.98 231 LEU B O 1
ATOM 5565 N N . ILE B 1 207 ? 68.988 9.717 3.977 1.00 44.45 232 ILE B N 1
ATOM 5566 C CA . ILE B 1 207 ? 68.978 8.264 4.086 1.00 45.08 232 ILE B CA 1
ATOM 5567 C C . ILE B 1 207 ? 67.999 7.667 3.092 1.00 46.45 232 ILE B C 1
ATOM 5568 O O . ILE B 1 207 ? 66.790 7.921 3.167 1.00 46.35 232 ILE B O 1
ATOM 5573 N N . PRO B 1 208 ? 68.508 6.868 2.141 1.00 47.10 233 PRO B N 1
ATOM 5574 C CA . PRO B 1 208 ? 67.656 6.239 1.131 1.00 47.89 233 PRO B CA 1
ATOM 5575 C C . PRO B 1 208 ? 66.844 5.101 1.721 1.00 49.50 233 PRO B C 1
ATOM 5576 O O . PRO B 1 208 ? 67.352 4.302 2.512 1.00 48.62 233 PRO B O 1
ATOM 5580 N N . GLU B 1 209 ? 65.571 5.045 1.339 1.00 51.85 234 GLU B N 1
ATOM 5581 C CA . GLU B 1 209 ? 64.668 4.011 1.827 1.00 53.01 234 GLU B CA 1
ATOM 5582 C C . GLU B 1 209 ? 64.627 2.786 0.905 1.00 54.32 234 GLU B C 1
ATOM 5583 O O . GLU B 1 209 ? 64.298 1.691 1.351 1.00 55.92 234 GLU B O 1
ATOM 5589 N N . SER B 1 210 ? 64.962 2.967 -0.373 1.00 56.29 235 SER B N 1
ATOM 5590 C CA . SER B 1 210 ? 64.967 1.858 -1.336 1.00 56.88 235 SER B CA 1
ATOM 5591 C C . SER B 1 210 ? 65.811 2.223 -2.555 1.00 58.34 235 SER B C 1
ATOM 5592 O O . SER B 1 210 ? 66.517 3.234 -2.551 1.00 59.26 235 SER B O 1
ATOM 5595 N N . ASP B 1 211 ? 65.733 1.395 -3.597 1.00 60.56 236 ASP B N 1
ATOM 5596 C CA . ASP B 1 211 ? 66.476 1.635 -4.842 1.00 61.85 236 ASP B CA 1
ATOM 5597 C C . ASP B 1 211 ? 65.756 2.716 -5.661 1.00 61.40 236 ASP B C 1
ATOM 5598 O O . ASP B 1 211 ? 66.215 3.133 -6.729 1.00 60.47 236 ASP B O 1
ATOM 5603 N N . ASN B 1 212 ? 64.618 3.160 -5.140 1.00 60.96 237 ASN B N 1
ATOM 5604 C CA . ASN B 1 212 ? 63.840 4.195 -5.787 1.00 60.62 237 ASN B CA 1
ATOM 5605 C C . ASN B 1 212 ? 64.071 5.531 -5.087 1.00 60.42 237 ASN B C 1
ATOM 5606 O O . ASN B 1 212 ? 63.507 5.789 -4.021 1.00 60.12 237 ASN B O 1
ATOM 5611 N N . PRO B 1 213 ? 64.903 6.401 -5.683 1.00 59.45 238 PRO B N 1
ATOM 5612 C CA . PRO B 1 213 ? 65.212 7.721 -5.116 1.00 59.28 238 PRO B CA 1
ATOM 5613 C C . PRO B 1 213 ? 63.935 8.460 -4.714 1.00 60.13 238 PRO B C 1
ATOM 5614 O O . PRO B 1 213 ? 63.912 9.248 -3.759 1.00 59.31 238 PRO B O 1
ATOM 5618 N N . GLU B 1 214 ? 62.872 8.180 -5.458 1.00 60.75 239 GLU B N 1
ATOM 5619 C CA . GLU B 1 214 ? 61.564 8.768 -5.215 1.00 61.89 239 GLU B CA 1
ATOM 5620 C C . GLU B 1 214 ? 61.236 8.596 -3.734 1.00 60.43 239 GLU B C 1
ATOM 5621 O O . GLU B 1 214 ? 60.505 9.401 -3.152 1.00 60.08 239 GLU B O 1
ATOM 5627 N N . ASP B 1 215 ? 61.790 7.545 -3.128 1.00 58.08 240 ASP B N 1
ATOM 5628 C CA . ASP B 1 215 ? 61.553 7.270 -1.713 1.00 57.14 240 ASP B CA 1
ATOM 5629 C C . ASP B 1 215 ? 62.694 7.701 -0.793 1.00 56.25 240 ASP B C 1
ATOM 5630 O O . ASP B 1 215 ? 62.993 7.007 0.185 1.00 56.30 240 ASP B O 1
ATOM 5635 N N . ASP B 1 216 ? 63.342 8.824 -1.091 1.00 53.02 241 ASP B N 1
ATOM 5636 C CA . ASP B 1 216 ? 64.419 9.291 -0.221 1.00 50.42 241 ASP B CA 1
ATOM 5637 C C . ASP B 1 216 ? 63.896 10.148 0.921 1.00 48.53 241 ASP B C 1
ATOM 5638 O O . ASP B 1 216 ? 63.060 11.031 0.708 1.00 48.33 241 ASP B O 1
ATOM 5643 N N . LYS B 1 217 ? 64.382 9.878 2.132 1.00 45.62 242 LYS B N 1
ATOM 5644 C CA . LYS B 1 217 ? 63.972 10.643 3.316 1.00 42.95 242 LYS B CA 1
ATOM 5645 C C . LYS B 1 217 ? 65.159 11.361 3.953 1.00 41.73 242 LYS B C 1
ATOM 5646 O O . LYS B 1 217 ? 66.298 10.893 3.896 1.00 42.17 242 LYS B O 1
ATOM 5652 N N . VAL B 1 218 ? 64.870 12.502 4.558 1.00 40.56 243 VAL B N 1
ATOM 5653 C CA . VAL B 1 218 ? 65.873 13.319 5.216 1.00 39.25 243 VAL B CA 1
ATOM 5654 C C . VAL B 1 218 ? 65.610 13.281 6.721 1.00 38.29 243 VAL B C 1
ATOM 5655 O O . VAL B 1 218 ? 64.555 13.710 7.186 1.00 36.77 243 VAL B O 1
ATOM 5659 N N . TYR B 1 219 ? 66.550 12.747 7.488 1.00 36.07 244 TYR B N 1
ATOM 5660 C CA . TYR B 1 219 ? 66.351 12.671 8.927 1.00 34.64 244 TYR B CA 1
ATOM 5661 C C . TYR B 1 219 ? 67.073 13.777 9.700 1.00 33.85 244 TYR B C 1
ATOM 5662 O O . TYR B 1 219 ? 68.253 14.040 9.484 1.00 31.99 244 TYR B O 1
ATOM 5671 N N . PHE B 1 220 ? 66.354 14.441 10.591 1.00 33.39 245 PHE B N 1
ATOM 5672 C CA . PHE B 1 220 ? 66.969 15.469 11.407 1.00 33.73 245 PHE B CA 1
ATOM 5673 C C . PHE B 1 220 ? 67.022 14.968 12.856 1.00 34.50 245 PHE B C 1
ATOM 5674 O O . PHE B 1 220 ? 66.049 14.386 13.364 1.00 34.06 245 PHE B O 1
ATOM 5682 N N . PHE B 1 221 ? 68.159 15.153 13.517 1.00 33.84 246 PHE B N 1
ATOM 5683 C CA . PHE B 1 221 ? 68.258 14.756 14.919 1.00 32.98 246 PHE B CA 1
ATOM 5684 C C . PHE B 1 221 ? 68.268 16.052 15.722 1.00 32.38 246 PHE B C 1
ATOM 5685 O O . PHE B 1 221 ? 68.847 17.051 15.291 1.00 33.25 246 PHE B O 1
ATOM 5693 N N . PHE B 1 222 ? 67.622 16.055 16.878 1.00 30.89 247 PHE B N 1
ATOM 5694 C CA . PHE B 1 222 ? 67.590 17.258 17.691 1.00 29.77 247 PHE B CA 1
ATOM 5695 C C . PHE B 1 222 ? 66.956 16.978 19.037 1.00 29.53 247 PHE B C 1
ATOM 5696 O O . PHE B 1 222 ? 66.319 15.940 19.220 1.00 29.02 247 PHE B O 1
ATOM 5704 N N . ARG B 1 223 ? 67.142 17.895 19.982 1.00 29.54 248 ARG B N 1
ATOM 5705 C CA . ARG B 1 223 ? 66.582 17.752 21.328 1.00 30.33 248 ARG B CA 1
ATOM 5706 C C . ARG B 1 223 ? 65.599 18.919 21.529 1.00 29.41 248 ARG B C 1
ATOM 5707 O O . ARG B 1 223 ? 65.721 19.943 20.859 1.00 27.48 248 ARG B O 1
ATOM 5715 N N . GLU B 1 224 ? 64.630 18.774 22.425 1.00 30.81 249 GLU B N 1
ATOM 5716 C CA . GLU B 1 224 ? 63.659 19.847 22.653 1.00 34.50 249 GLU B CA 1
ATOM 5717 C C . GLU B 1 224 ? 62.928 19.672 24.001 1.00 36.66 249 GLU B C 1
ATOM 5718 O O . GLU B 1 224 ? 63.043 18.622 24.645 1.00 35.33 249 GLU B O 1
ATOM 5724 N N . ASN B 1 225 ? 62.177 20.685 24.430 1.00 38.88 250 ASN B N 1
ATOM 5725 C CA . ASN B 1 225 ? 61.468 20.565 25.700 1.00 42.52 250 ASN B CA 1
ATOM 5726 C C . ASN B 1 225 ? 60.226 19.700 25.531 1.00 42.76 250 ASN B C 1
ATOM 5727 O O . ASN B 1 225 ? 59.405 19.942 24.650 1.00 42.86 250 ASN B O 1
ATOM 5732 N N . ALA B 1 226 ? 60.111 18.675 26.372 1.00 43.74 251 ALA B N 1
ATOM 5733 C CA . ALA B 1 226 ? 58.984 17.753 26.317 1.00 44.25 251 ALA B CA 1
ATOM 5734 C C . ALA B 1 226 ? 57.654 18.474 26.489 1.00 43.85 251 ALA B C 1
ATOM 5735 O O . ALA B 1 226 ? 57.615 19.663 26.777 1.00 42.81 251 ALA B O 1
ATOM 5737 N N . ILE B 1 227 ? 56.567 17.743 26.280 1.00 46.73 252 ILE B N 1
ATOM 5738 C CA . ILE B 1 227 ? 55.222 18.275 26.449 1.00 49.08 252 ILE B CA 1
ATOM 5739 C C . ILE B 1 227 ? 54.333 17.079 26.781 1.00 52.21 252 ILE B C 1
ATOM 5740 O O . ILE B 1 227 ? 54.384 16.047 26.099 1.00 51.80 252 ILE B O 1
ATOM 5745 N N . ASP B 1 228 ? 53.543 17.215 27.844 1.00 56.08 253 ASP B N 1
ATOM 5746 C CA . ASP B 1 228 ? 52.622 16.164 28.260 1.00 59.81 253 ASP B CA 1
ATOM 5747 C C . ASP B 1 228 ? 51.479 16.740 29.076 1.00 61.89 253 ASP B C 1
ATOM 5748 O O . ASP B 1 228 ? 50.312 16.519 28.756 1.00 62.79 253 ASP B O 1
ATOM 5753 N N . GLY B 1 229 ? 51.810 17.485 30.123 1.00 64.61 254 GLY B N 1
ATOM 5754 C CA . GLY B 1 229 ? 50.771 18.058 30.959 1.00 68.05 254 GLY B CA 1
ATOM 5755 C C . GLY B 1 229 ? 51.168 19.377 31.584 1.00 70.72 254 GLY B C 1
ATOM 5756 O O . GLY B 1 229 ? 52.254 19.899 31.327 1.00 70.38 254 GLY B O 1
ATOM 5757 N N . GLU B 1 230 ? 50.276 19.913 32.411 1.00 73.37 255 GLU B N 1
ATOM 5758 C CA . GLU B 1 230 ? 50.504 21.180 33.096 1.00 75.36 255 GLU B CA 1
ATOM 5759 C C . GLU B 1 230 ? 51.080 20.895 34.493 1.00 77.00 255 GLU B C 1
ATOM 5760 O O . GLU B 1 230 ? 51.077 21.761 35.374 1.00 76.74 255 GLU B O 1
ATOM 5766 N N . HIS B 1 231 ? 51.583 19.671 34.667 1.00 77.69 256 HIS B N 1
ATOM 5767 C CA . HIS B 1 231 ? 52.173 19.202 35.925 1.00 78.11 256 HIS B CA 1
ATOM 5768 C C . HIS B 1 231 ? 53.651 19.585 36.056 1.00 76.90 256 HIS B C 1
ATOM 5769 O O . HIS B 1 231 ? 54.326 19.835 35.052 1.00 76.98 256 HIS B O 1
ATOM 5776 N N . SER B 1 232 ? 54.143 19.607 37.300 1.00 75.43 257 SER B N 1
ATOM 5777 C CA . SER B 1 232 ? 55.547 19.932 37.614 1.00 74.14 257 SER B CA 1
ATOM 5778 C C . SER B 1 232 ? 56.475 18.868 36.994 1.00 71.95 257 SER B C 1
ATOM 5779 O O . SER B 1 232 ? 56.874 17.912 37.678 1.00 72.63 257 SER B O 1
ATOM 5782 N N . GLY B 1 233 ? 56.808 19.038 35.708 1.00 66.41 258 GLY B N 1
ATOM 5783 C CA . GLY B 1 233 ? 57.667 18.080 35.037 1.00 60.93 258 GLY B CA 1
ATOM 5784 C C . GLY B 1 233 ? 58.421 18.500 33.780 1.00 57.42 258 GLY B C 1
ATOM 5785 O O . GLY B 1 233 ? 58.339 17.800 32.767 1.00 57.48 258 GLY B O 1
ATOM 5786 N N . LYS B 1 234 ? 59.157 19.612 33.808 1.00 51.94 259 LYS B N 1
ATOM 5787 C CA . LYS B 1 234 ? 59.900 19.996 32.606 1.00 46.30 259 LYS B CA 1
ATOM 5788 C C . LYS B 1 234 ? 60.921 18.910 32.281 1.00 44.51 259 LYS B C 1
ATOM 5789 O O . LYS B 1 234 ? 61.495 18.299 33.182 1.00 44.02 259 LYS B O 1
ATOM 5795 N N . ALA B 1 235 ? 61.148 18.670 30.993 1.00 42.46 260 ALA B N 1
ATOM 5796 C CA . ALA B 1 235 ? 62.086 17.634 30.583 1.00 38.89 260 ALA B CA 1
ATOM 5797 C C . ALA B 1 235 ? 62.541 17.780 29.140 1.00 36.81 260 ALA B C 1
ATOM 5798 O O . ALA B 1 235 ? 61.918 18.472 28.347 1.00 36.67 260 ALA B O 1
ATOM 5800 N N . THR B 1 236 ? 63.635 17.109 28.808 1.00 34.06 261 THR B N 1
ATOM 5801 C CA . THR B 1 236 ? 64.166 17.134 27.461 1.00 30.90 261 THR B CA 1
ATOM 5802 C C . THR B 1 236 ? 63.797 15.833 26.731 1.00 31.38 261 THR B C 1
ATOM 5803 O O . THR B 1 236 ? 63.509 14.800 27.347 1.00 29.88 261 THR B O 1
ATOM 5807 N N . HIS B 1 237 ? 63.785 15.896 25.407 1.00 31.77 262 HIS B N 1
ATOM 5808 C CA . HIS B 1 237 ? 63.484 14.730 24.602 1.00 30.58 262 HIS B CA 1
ATOM 5809 C C . HIS B 1 237 ? 64.419 14.746 23.405 1.00 29.55 262 HIS B C 1
ATOM 5810 O O . HIS B 1 237 ? 64.361 15.655 22.573 1.00 27.71 262 HIS B O 1
ATOM 5817 N N . ALA B 1 238 ? 65.319 13.780 23.332 1.00 28.94 263 ALA B N 1
ATOM 5818 C CA . ALA B 1 238 ? 66.164 13.732 22.165 1.00 28.99 263 ALA B CA 1
ATOM 5819 C C . ALA B 1 238 ? 65.126 13.237 21.183 1.00 29.04 263 ALA B C 1
ATOM 5820 O O . ALA B 1 238 ? 64.146 12.566 21.568 1.00 26.54 263 ALA B O 1
ATOM 5822 N N . ARG B 1 239 ? 65.323 13.576 19.918 1.00 29.80 264 ARG B N 1
ATOM 5823 C CA . ARG B 1 239 ? 64.371 13.173 18.901 1.00 30.27 264 ARG B CA 1
ATOM 5824 C C . ARG B 1 239 ? 65.037 13.031 17.555 1.00 30.61 264 ARG B C 1
ATOM 5825 O O . ARG B 1 239 ? 66.181 13.466 17.348 1.00 28.03 264 ARG B O 1
ATOM 5833 N N . ILE B 1 240 ? 64.286 12.391 16.661 1.00 30.44 265 ILE B N 1
ATOM 5834 C CA . ILE B 1 240 ? 64.661 12.186 15.270 1.00 30.78 265 ILE B CA 1
ATOM 5835 C C . ILE B 1 240 ? 63.382 12.489 14.483 1.00 31.15 265 ILE B C 1
ATOM 5836 O O . ILE B 1 240 ? 62.301 11.975 14.801 1.00 27.59 265 ILE B O 1
ATOM 5841 N N . GLY B 1 241 ? 63.508 13.370 13.493 1.00 32.91 266 GLY B N 1
ATOM 5842 C CA . GLY B 1 241 ? 62.373 13.751 12.669 1.00 33.17 266 GLY B CA 1
ATOM 5843 C C . GLY B 1 241 ? 62.629 13.387 11.218 1.00 33.31 266 GLY B C 1
ATOM 5844 O O . GLY B 1 241 ? 63.723 13.633 10.682 1.00 31.93 266 GLY B O 1
ATOM 5845 N N . GLN B 1 242 ? 61.626 12.783 10.586 1.00 33.22 267 GLN B N 1
ATOM 5846 C CA . GLN B 1 242 ? 61.749 12.390 9.193 1.00 34.80 267 GLN B CA 1
ATOM 5847 C C . GLN B 1 242 ? 60.894 13.274 8.312 1.00 35.57 267 GLN B C 1
ATOM 5848 O O . GLN B 1 242 ? 59.804 13.727 8.699 1.00 33.77 267 GLN B O 1
ATOM 5854 N N . ILE B 1 243 ? 61.411 13.498 7.111 1.00 35.20 268 ILE B N 1
ATOM 5855 C CA . ILE B 1 243 ? 60.753 14.310 6.118 1.00 35.62 268 ILE B CA 1
ATOM 5856 C C . ILE B 1 243 ? 61.180 13.797 4.753 1.00 37.58 268 ILE B C 1
ATOM 5857 O O . ILE B 1 243 ? 62.338 13.422 4.563 1.00 35.90 268 ILE B O 1
ATOM 5862 N N . CYS B 1 244 ? 60.216 13.743 3.831 1.00 39.78 269 CYS B N 1
ATOM 5863 C CA . CYS B 1 244 ? 60.429 13.269 2.463 1.00 42.26 269 CYS B CA 1
ATOM 5864 C C . CYS B 1 244 ? 61.130 14.308 1.624 1.00 41.32 269 CYS B C 1
ATOM 5865 O O . CYS B 1 244 ? 60.655 15.442 1.511 1.00 38.94 269 CYS B O 1
ATOM 5868 N N . LYS B 1 245 ? 62.249 13.921 1.018 1.00 42.39 270 LYS B N 1
ATOM 5869 C CA . LYS B 1 245 ? 63.002 14.833 0.148 1.00 42.09 270 LYS B CA 1
ATOM 5870 C C . LYS B 1 245 ? 62.093 15.385 -0.975 1.00 42.89 270 LYS B C 1
ATOM 5871 O O . LYS B 1 245 ? 62.202 16.550 -1.366 1.00 41.66 270 LYS B O 1
ATOM 5877 N N . ASN B 1 246 ? 61.181 14.545 -1.460 1.00 46.42 271 ASN B N 1
ATOM 5878 C CA . ASN B 1 246 ? 60.265 14.925 -2.536 1.00 49.68 271 ASN B CA 1
ATOM 5879 C C . ASN B 1 246 ? 58.911 15.443 -2.040 1.00 50.33 271 ASN B C 1
ATOM 5880 O O . ASN B 1 246 ? 57.862 15.170 -2.646 1.00 50.04 271 ASN B O 1
ATOM 5885 N N . ASP B 1 247 ? 58.947 16.179 -0.929 1.00 49.67 272 ASP B N 1
ATOM 5886 C CA . ASP B 1 247 ? 57.744 16.772 -0.334 1.00 49.10 272 ASP B CA 1
ATOM 5887 C C . ASP B 1 247 ? 57.701 18.213 -0.819 1.00 49.10 272 ASP B C 1
ATOM 5888 O O . ASP B 1 247 ? 58.704 18.927 -0.750 1.00 48.26 272 ASP B O 1
ATOM 5893 N N . PHE B 1 248 ? 56.558 18.660 -1.311 1.00 49.12 273 PHE B N 1
ATOM 5894 C CA . PHE B 1 248 ? 56.505 20.037 -1.768 1.00 50.72 273 PHE B CA 1
ATOM 5895 C C . PHE B 1 248 ? 55.415 20.861 -1.100 1.00 51.03 273 PHE B C 1
ATOM 5896 O O . PHE B 1 248 ? 55.100 21.966 -1.545 1.00 52.79 273 PHE B O 1
ATOM 5904 N N . GLY B 1 249 ? 54.857 20.324 -0.018 1.00 51.34 274 GLY B N 1
ATOM 5905 C CA . GLY B 1 249 ? 53.833 21.039 0.721 1.00 52.71 274 GLY B CA 1
ATOM 5906 C C . GLY B 1 249 ? 52.413 20.650 0.379 1.00 53.94 274 GLY B C 1
ATOM 5907 O O . GLY B 1 249 ? 52.190 19.781 -0.458 1.00 54.35 274 GLY B O 1
ATOM 5908 N N . GLY B 1 250 ? 51.451 21.289 1.042 1.00 55.53 275 GLY B N 1
ATOM 5909 C CA . GLY B 1 250 ? 50.047 21.010 0.784 1.00 56.65 275 GLY B CA 1
ATOM 5910 C C . GLY B 1 250 ? 49.518 21.832 -0.381 1.00 57.28 275 GLY B C 1
ATOM 5911 O O . GLY B 1 250 ? 50.253 22.650 -0.947 1.00 56.63 275 GLY B O 1
ATOM 5912 N N . HIS B 1 251 ? 48.252 21.611 -0.744 1.00 58.65 276 HIS B N 1
ATOM 5913 C CA . HIS B 1 251 ? 47.607 22.329 -1.852 1.00 59.42 276 HIS B CA 1
ATOM 5914 C C . HIS B 1 251 ? 46.664 23.410 -1.336 1.00 58.50 276 HIS B C 1
ATOM 5915 O O . HIS B 1 251 ? 46.798 24.578 -1.690 1.00 58.04 276 HIS B O 1
ATOM 5922 N N . ARG B 1 252 ? 45.714 23.021 -0.494 1.00 58.87 277 ARG B N 1
ATOM 5923 C CA . ARG B 1 252 ? 44.765 23.982 0.044 1.00 58.87 277 ARG B CA 1
ATOM 5924 C C . ARG B 1 252 ? 44.923 24.147 1.548 1.00 58.16 277 ARG B C 1
ATOM 5925 O O . ARG B 1 252 ? 43.993 24.583 2.232 1.00 58.96 277 ARG B O 1
ATOM 5933 N N . SER B 1 253 ? 46.095 23.801 2.069 1.00 55.52 278 SER B N 1
ATOM 5934 C CA . SER B 1 253 ? 46.318 23.920 3.500 1.00 53.18 278 SER B CA 1
ATOM 5935 C C . SER B 1 253 ? 47.769 24.272 3.831 1.00 52.29 278 SER B C 1
ATOM 5936 O O . SER B 1 253 ? 48.155 25.451 3.792 1.00 52.74 278 SER B O 1
ATOM 5939 N N . LEU B 1 254 ? 48.570 23.259 4.149 1.00 47.99 279 LEU B N 1
ATOM 5940 C CA . LEU B 1 254 ? 49.972 23.471 4.489 1.00 45.37 279 LEU B CA 1
ATOM 5941 C C . LEU B 1 254 ? 50.740 24.042 3.280 1.00 44.34 279 LEU B C 1
ATOM 5942 O O . LEU B 1 254 ? 51.717 23.457 2.800 1.00 42.40 279 LEU B O 1
ATOM 5947 N N . VAL B 1 255 ? 50.301 25.198 2.793 1.00 43.55 280 VAL B N 1
ATOM 5948 C CA . VAL B 1 255 ? 50.945 25.812 1.639 1.00 43.48 280 VAL B CA 1
ATOM 5949 C C . VAL B 1 255 ? 52.430 26.049 1.915 1.00 42.53 280 VAL B C 1
ATOM 5950 O O . VAL B 1 255 ? 52.796 26.755 2.851 1.00 41.32 280 VAL B O 1
ATOM 5954 N N . ASN B 1 256 ? 53.276 25.432 1.098 1.00 44.58 281 ASN B N 1
ATOM 5955 C CA . ASN B 1 256 ? 54.724 25.546 1.241 1.00 44.54 281 ASN B CA 1
ATOM 5956 C C . ASN B 1 256 ? 55.257 25.056 2.587 1.00 43.59 281 ASN B C 1
ATOM 5957 O O . ASN B 1 256 ? 56.334 25.466 3.019 1.00 42.98 281 ASN B O 1
ATOM 5962 N N . LYS B 1 257 ? 54.500 24.179 3.239 1.00 41.63 282 LYS B N 1
ATOM 5963 C CA . LYS B 1 257 ? 54.910 23.616 4.517 1.00 40.00 282 LYS B CA 1
ATOM 5964 C C . LYS B 1 257 ? 54.973 22.081 4.402 1.00 39.35 282 LYS B C 1
ATOM 5965 O O . LYS B 1 257 ? 54.093 21.456 3.797 1.00 39.89 282 LYS B O 1
ATOM 5971 N N . TRP B 1 258 ? 56.026 21.482 4.962 1.00 39.38 283 TRP B N 1
ATOM 5972 C CA . TRP B 1 258 ? 56.197 20.029 4.927 1.00 37.21 283 TRP B CA 1
ATOM 5973 C C . TRP B 1 258 ? 54.893 19.315 5.202 1.00 35.85 283 TRP B C 1
ATOM 5974 O O . TRP B 1 258 ? 54.093 19.743 6.035 1.00 35.87 283 TRP B O 1
ATOM 5985 N N . THR B 1 259 ? 54.686 18.208 4.509 1.00 36.58 284 THR B N 1
ATOM 5986 C CA . THR B 1 259 ? 53.475 17.427 4.708 1.00 36.85 284 THR B CA 1
ATOM 5987 C C . THR B 1 259 ? 53.857 16.064 5.266 1.00 36.02 284 THR B C 1
ATOM 5988 O O . THR B 1 259 ? 53.052 15.389 5.914 1.00 35.94 284 THR B O 1
ATOM 5992 N N . THR B 1 260 ? 55.096 15.668 5.016 1.00 33.60 285 THR B N 1
ATOM 5993 C CA . THR B 1 260 ? 55.564 14.385 5.478 1.00 33.56 285 THR B CA 1
ATOM 5994 C C . THR B 1 260 ? 56.440 14.455 6.726 1.00 32.31 285 THR B C 1
ATOM 5995 O O . THR B 1 260 ? 57.290 13.575 6.920 1.00 31.33 285 THR B O 1
ATOM 5999 N N . PHE B 1 261 ? 56.231 15.467 7.577 1.00 31.99 286 PHE B N 1
ATOM 6000 C CA . PHE B 1 261 ? 57.048 15.633 8.799 1.00 30.80 286 PHE B CA 1
ATOM 6001 C C . PHE B 1 261 ? 56.543 14.871 10.015 1.00 29.50 286 PHE B C 1
ATOM 6002 O O . PHE B 1 261 ? 55.423 15.083 10.462 1.00 28.91 286 PHE B O 1
ATOM 6010 N N . LEU B 1 262 ? 57.380 13.985 10.546 1.00 28.93 287 LEU B N 1
ATOM 6011 C CA . LEU B 1 262 ? 57.037 13.215 11.740 1.00 28.96 287 LEU B CA 1
ATOM 6012 C C . LEU B 1 262 ? 58.267 13.093 12.646 1.00 30.39 287 LEU B C 1
ATOM 6013 O O . LEU B 1 262 ? 59.415 13.065 12.172 1.00 30.53 287 LEU B O 1
ATOM 6018 N N . LYS B 1 263 ? 58.022 13.003 13.949 1.00 29.63 288 LYS B N 1
ATOM 6019 C CA . LYS B 1 263 ? 59.108 12.881 14.916 1.00 29.74 288 LYS B CA 1
ATOM 6020 C C . LYS B 1 263 ? 58.826 11.833 15.962 1.00 31.49 288 LYS B C 1
ATOM 6021 O O . LYS B 1 263 ? 57.669 11.542 16.292 1.00 31.23 288 LYS B O 1
ATOM 6027 N N . ALA B 1 264 ? 59.903 11.292 16.508 1.00 31.47 289 ALA B N 1
ATOM 6028 C CA . ALA B 1 264 ? 59.811 10.277 17.540 1.00 31.52 289 ALA B CA 1
ATOM 6029 C C . ALA B 1 264 ? 60.891 10.536 18.581 1.00 32.50 289 ALA B C 1
ATOM 6030 O O . ALA B 1 264 ? 61.983 11.055 18.259 1.00 31.20 289 ALA B O 1
ATOM 6032 N N . ARG B 1 265 ? 60.585 10.186 19.829 1.00 32.18 290 ARG B N 1
ATOM 6033 C CA . ARG B 1 265 ? 61.557 10.341 20.914 1.00 31.06 290 ARG B CA 1
ATOM 6034 C C . ARG B 1 265 ? 62.633 9.288 20.689 1.00 29.74 290 ARG B C 1
ATOM 6035 O O . ARG B 1 265 ? 62.333 8.176 20.252 1.00 29.06 290 ARG B O 1
ATOM 6043 N N . LEU B 1 266 ? 63.878 9.658 20.959 1.00 28.54 291 LEU B N 1
ATOM 6044 C CA . LEU B 1 266 ? 65.020 8.748 20.857 1.00 28.42 291 LEU B CA 1
ATOM 6045 C C . LEU B 1 266 ? 65.341 8.541 22.329 1.00 29.31 291 LEU B C 1
ATOM 6046 O O . LEU B 1 266 ? 65.717 9.497 23.021 1.00 27.61 291 LEU B O 1
ATOM 6051 N N . ILE B 1 267 ? 65.165 7.326 22.835 1.00 29.38 292 ILE B N 1
ATOM 6052 C CA . ILE B 1 267 ? 65.448 7.103 24.251 1.00 30.60 292 ILE B CA 1
ATOM 6053 C C . ILE B 1 267 ? 66.801 6.480 24.476 1.00 31.55 292 ILE B C 1
ATOM 6054 O O . ILE B 1 267 ? 67.177 5.524 23.804 1.00 31.42 292 ILE B O 1
ATOM 6059 N N . CYS B 1 268 ? 67.547 7.020 25.424 1.00 33.53 293 CYS B N 1
ATOM 6060 C CA . CYS B 1 268 ? 68.856 6.457 25.714 1.00 33.92 293 CYS B CA 1
ATOM 6061 C C . CYS B 1 268 ? 68.939 6.288 27.210 1.00 32.97 293 CYS B C 1
ATOM 6062 O O . CYS B 1 268 ? 69.458 7.165 27.899 1.00 32.48 293 CYS B O 1
ATOM 6065 N N . SER B 1 269 ? 68.424 5.176 27.721 1.00 31.92 294 SER B N 1
ATOM 6066 C CA . SER B 1 269 ? 68.433 4.972 29.165 1.00 33.40 294 SER B CA 1
ATOM 6067 C C . SER B 1 269 ? 69.101 3.682 29.612 1.00 34.22 294 SER B C 1
ATOM 6068 O O . SER B 1 269 ? 69.521 2.856 28.794 1.00 34.55 294 SER B O 1
ATOM 6071 N N . VAL B 1 270 ? 69.189 3.508 30.924 1.00 35.07 295 VAL B N 1
ATOM 6072 C CA . VAL B 1 270 ? 69.798 2.310 31.483 1.00 35.80 295 VAL B CA 1
ATOM 6073 C C . VAL B 1 270 ? 68.812 1.705 32.465 1.00 36.59 295 VAL B C 1
ATOM 6074 O O . VAL B 1 270 ? 68.552 2.293 33.524 1.00 35.09 295 VAL B O 1
ATOM 6078 N N . PRO B 1 271 ? 68.246 0.528 32.132 1.00 38.22 296 PRO B N 1
ATOM 6079 C CA . PRO B 1 271 ? 67.278 -0.131 33.025 1.00 39.54 296 PRO B CA 1
ATOM 6080 C C . PRO B 1 271 ? 67.732 -0.206 34.487 1.00 41.99 296 PRO B C 1
ATOM 6081 O O . PRO B 1 271 ? 68.928 -0.342 34.771 1.00 42.35 296 PRO B O 1
ATOM 6085 N N . GLY B 1 272 ? 66.765 -0.114 35.401 1.00 44.07 297 GLY B N 1
ATOM 6086 C CA . GLY B 1 272 ? 67.058 -0.163 36.826 1.00 46.05 297 GLY B CA 1
ATOM 6087 C C . GLY B 1 272 ? 66.432 -1.329 37.582 1.00 48.23 297 GLY B C 1
ATOM 6088 O O . GLY B 1 272 ? 65.708 -2.146 37.002 1.00 48.12 297 GLY B O 1
ATOM 6089 N N . PRO B 1 273 ? 66.693 -1.433 38.898 1.00 49.35 298 PRO B N 1
ATOM 6090 C CA . PRO B 1 273 ? 66.140 -2.524 39.707 1.00 49.71 298 PRO B CA 1
ATOM 6091 C C . PRO B 1 273 ? 64.658 -2.370 40.047 1.00 50.47 298 PRO B C 1
ATOM 6092 O O . PRO B 1 273 ? 63.861 -3.251 39.736 1.00 51.72 298 PRO B O 1
ATOM 6096 N N . ASN B 1 274 ? 64.285 -1.263 40.685 1.00 50.24 299 ASN B N 1
ATOM 6097 C CA . ASN B 1 274 ? 62.880 -1.032 41.045 1.00 49.82 299 ASN B CA 1
ATOM 6098 C C . ASN B 1 274 ? 62.000 -0.717 39.827 1.00 47.87 299 ASN B C 1
ATOM 6099 O O . ASN B 1 274 ? 60.821 -0.398 39.979 1.00 47.89 299 ASN B O 1
ATOM 6104 N N . GLY B 1 275 ? 62.561 -0.795 38.622 1.00 45.82 300 GLY B N 1
ATOM 6105 C CA . GLY B 1 275 ? 61.756 -0.520 37.437 1.00 44.63 300 GLY B CA 1
ATOM 6106 C C . GLY B 1 275 ? 61.809 0.909 36.914 1.00 43.42 300 GLY B C 1
ATOM 6107 O O . GLY B 1 275 ? 61.144 1.235 35.922 1.00 41.48 300 GLY B O 1
ATOM 6108 N N . ILE B 1 276 ? 62.585 1.760 37.592 1.00 40.56 301 ILE B N 1
ATOM 6109 C CA . ILE B 1 276 ? 62.758 3.152 37.189 1.00 37.08 301 ILE B CA 1
ATOM 6110 C C . ILE B 1 276 ? 64.109 3.243 36.521 1.00 37.41 301 ILE B C 1
ATOM 6111 O O . ILE B 1 276 ? 65.124 2.841 37.086 1.00 38.48 301 ILE B O 1
ATOM 6116 N N . ASP B 1 277 ? 64.107 3.775 35.311 1.00 36.31 302 ASP B N 1
ATOM 6117 C CA . ASP B 1 277 ? 65.300 3.882 34.493 1.00 34.75 302 ASP B CA 1
ATOM 6118 C C . ASP B 1 277 ? 66.039 5.214 34.656 1.00 34.74 302 ASP B C 1
ATOM 6119 O O . ASP B 1 277 ? 65.474 6.195 35.140 1.00 35.41 302 ASP B O 1
ATOM 6124 N N . THR B 1 278 ? 67.301 5.248 34.231 1.00 33.36 303 THR B N 1
ATOM 6125 C CA . THR B 1 278 ? 68.122 6.458 34.288 1.00 32.21 303 THR B CA 1
ATOM 6126 C C . THR B 1 278 ? 68.237 6.919 32.846 1.00 32.68 303 THR B C 1
ATOM 6127 O O . THR B 1 278 ? 68.706 6.153 31.997 1.00 33.74 303 THR B O 1
ATOM 6131 N N . HIS B 1 279 ? 67.831 8.149 32.547 1.00 32.21 304 HIS B N 1
ATOM 6132 C CA . HIS B 1 279 ? 67.877 8.618 31.151 1.00 32.36 304 HIS B CA 1
ATOM 6133 C C . HIS B 1 279 ? 68.920 9.679 30.816 1.00 32.33 304 HIS B C 1
ATOM 6134 O O . HIS B 1 279 ? 69.238 10.550 31.633 1.00 32.62 304 HIS B O 1
ATOM 6141 N N . PHE B 1 280 ? 69.423 9.613 29.590 1.00 31.24 305 PHE B N 1
ATOM 6142 C CA . PHE B 1 280 ? 70.385 10.587 29.093 1.00 30.88 305 PHE B CA 1
ATOM 6143 C C . PHE B 1 280 ? 69.672 11.316 27.930 1.00 30.01 305 PHE B C 1
ATOM 6144 O O . PHE B 1 280 ? 69.892 11.009 26.762 1.00 30.47 305 PHE B O 1
ATOM 6152 N N . ASP B 1 281 ? 68.809 12.272 28.244 1.00 28.70 306 ASP B N 1
ATOM 6153 C CA . ASP B 1 281 ? 68.078 12.957 27.194 1.00 30.71 306 ASP B CA 1
ATOM 6154 C C . ASP B 1 281 ? 68.836 13.993 26.338 1.00 32.25 306 ASP B C 1
ATOM 6155 O O . ASP B 1 281 ? 68.677 14.029 25.115 1.00 31.30 306 ASP B O 1
ATOM 6160 N N . GLU B 1 282 ? 69.678 14.815 26.952 1.00 33.45 307 GLU B N 1
ATOM 6161 C CA . GLU B 1 282 ? 70.410 15.853 26.219 1.00 32.30 307 GLU B CA 1
ATOM 6162 C C . GLU B 1 282 ? 71.297 15.353 25.060 1.00 33.20 307 GLU B C 1
ATOM 6163 O O . GLU B 1 282 ? 72.485 15.101 25.250 1.00 34.73 307 GLU B O 1
ATOM 6169 N N . LEU B 1 283 ? 70.720 15.236 23.857 1.00 34.63 308 LEU B N 1
ATOM 6170 C CA . LEU B 1 283 ? 71.444 14.772 22.656 1.00 33.06 308 LEU B CA 1
ATOM 6171 C C . LEU B 1 283 ? 72.448 15.838 22.218 1.00 34.25 308 LEU B C 1
ATOM 6172 O O . LEU B 1 283 ? 72.065 16.974 21.889 1.00 32.46 308 LEU B O 1
ATOM 6177 N N . GLN B 1 284 ? 73.732 15.479 22.216 1.00 33.05 309 GLN B N 1
ATOM 6178 C CA . GLN B 1 284 ? 74.782 16.435 21.845 1.00 33.76 309 GLN B CA 1
ATOM 6179 C C . GLN B 1 284 ? 75.327 16.316 20.435 1.00 34.85 309 GLN B C 1
ATOM 6180 O O . GLN B 1 284 ? 75.595 17.324 19.783 1.00 34.26 309 GLN B O 1
ATOM 6186 N N . ASP B 1 285 ? 75.550 15.093 19.977 1.00 36.41 310 ASP B N 1
ATOM 6187 C CA . ASP B 1 285 ? 76.085 14.905 18.630 1.00 38.49 310 ASP B CA 1
ATOM 6188 C C . ASP B 1 285 ? 75.631 13.549 18.070 1.00 38.97 310 ASP B C 1
ATOM 6189 O O . ASP B 1 285 ? 75.139 12.681 18.814 1.00 38.06 310 ASP B O 1
ATOM 6194 N N . VAL B 1 286 ? 75.789 13.364 16.763 1.00 39.33 311 VAL B N 1
ATOM 6195 C CA . VAL B 1 286 ? 75.388 12.109 16.134 1.00 40.10 311 VAL B CA 1
ATOM 6196 C C . VAL B 1 286 ? 76.282 11.795 14.944 1.00 40.81 311 VAL B C 1
ATOM 6197 O O . VAL B 1 286 ? 76.621 12.688 14.168 1.00 39.57 311 VAL B O 1
ATOM 6201 N N . PHE B 1 287 ? 76.679 10.531 14.820 1.00 40.76 312 PHE B N 1
ATOM 6202 C CA . PHE B 1 287 ? 77.517 10.100 13.700 1.00 42.12 312 PHE B CA 1
ATOM 6203 C C . PHE B 1 287 ? 76.910 8.863 13.054 1.00 43.72 312 PHE B C 1
ATOM 6204 O O . PHE B 1 287 ? 76.504 7.932 13.763 1.00 42.96 312 PHE B O 1
ATOM 6212 N N . LEU B 1 288 ? 76.855 8.854 11.719 1.00 44.81 313 LEU B N 1
ATOM 6213 C CA . LEU B 1 288 ? 76.319 7.709 10.982 1.00 45.47 313 LEU B CA 1
ATOM 6214 C C . LEU B 1 288 ? 77.437 6.804 10.473 1.00 46.24 313 LEU B C 1
ATOM 6215 O O . LEU B 1 288 ? 78.308 7.235 9.717 1.00 45.14 313 LEU B O 1
ATOM 6220 N N . MET B 1 289 ? 77.407 5.549 10.914 1.00 48.07 314 MET B N 1
ATOM 6221 C CA . MET B 1 289 ? 78.391 4.544 10.524 1.00 51.03 314 MET B CA 1
ATOM 6222 C C . MET B 1 289 ? 77.891 3.896 9.249 1.00 52.94 314 MET B C 1
ATOM 6223 O O . MET B 1 289 ? 77.147 2.918 9.291 1.00 52.58 314 MET B O 1
ATOM 6228 N N . ASN B 1 290 ? 78.294 4.461 8.116 1.00 54.59 315 ASN B N 1
ATOM 6229 C CA . ASN B 1 290 ? 77.876 3.961 6.810 1.00 56.61 315 ASN B CA 1
ATOM 6230 C C . ASN B 1 290 ? 78.132 2.467 6.618 1.00 58.15 315 ASN B C 1
ATOM 6231 O O . ASN B 1 290 ? 79.278 2.035 6.528 1.00 59.30 315 ASN B O 1
ATOM 6236 N N . SER B 1 291 ? 77.058 1.682 6.566 1.00 59.44 316 SER B N 1
ATOM 6237 C CA . SER B 1 291 ? 77.178 0.241 6.354 1.00 59.99 316 SER B CA 1
ATOM 6238 C C . SER B 1 291 ? 77.267 0.023 4.850 1.00 60.09 316 SER B C 1
ATOM 6239 O O . SER B 1 291 ? 76.974 0.938 4.087 1.00 61.73 316 SER B O 1
ATOM 6242 N N . LYS B 1 292 ? 77.663 -1.170 4.410 1.00 60.83 317 LYS B N 1
ATOM 6243 C CA . LYS B 1 292 ? 77.756 -1.419 2.971 1.00 61.08 317 LYS B CA 1
ATOM 6244 C C . LYS B 1 292 ? 76.389 -1.153 2.337 1.00 60.26 317 LYS B C 1
ATOM 6245 O O . LYS B 1 292 ? 76.288 -0.856 1.144 1.00 60.12 317 LYS B O 1
ATOM 6251 N N . ASP B 1 293 ? 75.348 -1.254 3.165 1.00 59.20 318 ASP B N 1
ATOM 6252 C CA . ASP B 1 293 ? 73.958 -1.030 2.759 1.00 57.52 318 ASP B CA 1
ATOM 6253 C C . ASP B 1 293 ? 73.537 0.396 3.118 1.00 56.52 318 ASP B C 1
ATOM 6254 O O . ASP B 1 293 ? 73.086 0.658 4.235 1.00 56.20 318 ASP B O 1
ATOM 6259 N N . PRO B 1 294 ? 73.655 1.330 2.165 1.00 55.63 319 PRO B N 1
ATOM 6260 C CA . PRO B 1 294 ? 73.296 2.736 2.385 1.00 55.03 319 PRO B CA 1
ATOM 6261 C C . PRO B 1 294 ? 71.904 2.962 2.953 1.00 55.18 319 PRO B C 1
ATOM 6262 O O . PRO B 1 294 ? 71.597 4.046 3.455 1.00 56.03 319 PRO B O 1
ATOM 6266 N N . LYS B 1 295 ? 71.056 1.946 2.879 1.00 55.32 320 LYS B N 1
ATOM 6267 C CA . LYS B 1 295 ? 69.705 2.082 3.403 1.00 55.03 320 LYS B CA 1
ATOM 6268 C C . LYS B 1 295 ? 69.643 1.798 4.902 1.00 53.09 320 LYS B C 1
ATOM 6269 O O . LYS B 1 295 ? 68.605 2.019 5.531 1.00 52.14 320 LYS B O 1
ATOM 6275 N N . ASN B 1 296 ? 70.752 1.321 5.474 1.00 51.32 321 ASN B N 1
ATOM 6276 C CA . ASN B 1 296 ? 70.790 1.015 6.908 1.00 50.69 321 ASN B CA 1
ATOM 6277 C C . ASN B 1 296 ? 71.997 1.513 7.697 1.00 50.19 321 ASN B C 1
ATOM 6278 O O . ASN B 1 296 ? 72.666 0.733 8.384 1.00 50.67 321 ASN B O 1
ATOM 6283 N N . PRO B 1 297 ? 72.278 2.823 7.633 1.00 48.67 322 PRO B N 1
ATOM 6284 C CA . PRO B 1 297 ? 73.429 3.338 8.381 1.00 46.90 322 PRO B CA 1
ATOM 6285 C C . PRO B 1 297 ? 73.155 3.247 9.877 1.00 45.34 322 PRO B C 1
ATOM 6286 O O . PRO B 1 297 ? 72.069 3.600 10.332 1.00 45.59 322 PRO B O 1
ATOM 6290 N N . ILE B 1 298 ? 74.132 2.749 10.632 1.00 44.56 323 ILE B N 1
ATOM 6291 C CA . ILE B 1 298 ? 74.007 2.615 12.086 1.00 43.76 323 ILE B CA 1
ATOM 6292 C C . ILE B 1 298 ? 74.114 3.994 12.727 1.00 42.27 323 ILE B C 1
ATOM 6293 O O . ILE B 1 298 ? 75.031 4.770 12.417 1.00 40.88 323 ILE B O 1
ATOM 6298 N N . VAL B 1 299 ? 73.184 4.296 13.629 1.00 40.70 324 VAL B N 1
ATOM 6299 C CA . VAL B 1 299 ? 73.188 5.599 14.280 1.00 38.26 324 VAL B CA 1
ATOM 6300 C C . VAL B 1 299 ? 73.756 5.597 15.692 1.00 39.21 324 VAL B C 1
ATOM 6301 O O . VAL B 1 299 ? 73.163 4.999 16.606 1.00 39.05 324 VAL B O 1
ATOM 6305 N N . TYR B 1 300 ? 74.913 6.251 15.856 1.00 37.59 325 TYR B N 1
ATOM 6306 C CA . TYR B 1 300 ? 75.551 6.407 17.166 1.00 36.61 325 TYR B CA 1
ATOM 6307 C C . TYR B 1 300 ? 75.081 7.776 17.641 1.00 35.53 325 TYR B C 1
ATOM 6308 O O . TYR B 1 300 ? 74.905 8.693 16.834 1.00 34.57 325 TYR B O 1
ATOM 6317 N N . GLY B 1 301 ? 74.857 7.898 18.944 1.00 34.97 326 GLY B N 1
ATOM 6318 C CA . GLY B 1 301 ? 74.425 9.160 19.515 1.00 35.08 326 GLY B CA 1
ATOM 6319 C C . GLY B 1 301 ? 75.142 9.428 20.835 1.00 35.15 326 GLY B C 1
ATOM 6320 O O . GLY B 1 301 ? 75.379 8.488 21.618 1.00 34.71 326 GLY B O 1
ATOM 6321 N N . VAL B 1 302 ? 75.511 10.695 21.065 1.00 33.91 327 VAL B N 1
ATOM 6322 C CA . VAL B 1 302 ? 76.189 11.123 22.296 1.00 32.16 327 VAL B CA 1
ATOM 6323 C C . VAL B 1 302 ? 75.193 11.908 23.083 1.00 31.55 327 VAL B C 1
ATOM 6324 O O . VAL B 1 302 ? 74.812 13.006 22.677 1.00 30.67 327 VAL B O 1
ATOM 6328 N N . PHE B 1 303 ? 74.785 11.341 24.212 1.00 32.78 328 PHE B N 1
ATOM 6329 C CA . PHE B 1 303 ? 73.792 11.962 25.087 1.00 34.88 328 PHE B CA 1
ATOM 6330 C C . PHE B 1 303 ? 74.360 12.394 26.431 1.00 35.35 328 PHE B C 1
ATOM 6331 O O . PHE B 1 303 ? 75.385 11.892 26.895 1.00 35.53 328 PHE B O 1
ATOM 6339 N N . THR B 1 304 ? 73.629 13.286 27.077 1.00 35.11 329 THR B N 1
ATOM 6340 C CA . THR B 1 304 ? 74.030 13.825 28.350 1.00 34.01 329 THR B CA 1
ATOM 6341 C C . THR B 1 304 ? 72.851 13.900 29.337 1.00 34.85 329 THR B C 1
ATOM 6342 O O . THR B 1 304 ? 71.674 13.880 28.939 1.00 31.59 329 THR B O 1
ATOM 6346 N N . THR B 1 305 ? 73.175 13.957 30.626 1.00 36.53 330 THR B N 1
ATOM 6347 C CA . THR B 1 305 ? 72.166 14.027 31.679 1.00 38.43 330 THR B CA 1
ATOM 6348 C C . THR B 1 305 ? 71.544 15.407 31.744 1.00 39.06 330 THR B C 1
ATOM 6349 O O . THR B 1 305 ? 72.215 16.408 31.459 1.00 38.31 330 THR B O 1
ATOM 6353 N N . SER B 1 306 ? 70.270 15.474 32.130 1.00 40.92 331 SER B N 1
ATOM 6354 C CA . SER B 1 306 ? 69.596 16.773 32.236 1.00 42.28 331 SER B CA 1
ATOM 6355 C C . SER B 1 306 ? 69.926 17.435 33.570 1.00 43.24 331 SER B C 1
ATOM 6356 O O . SER B 1 306 ? 69.940 18.664 33.678 1.00 42.19 331 SER B O 1
ATOM 6359 N N . SER B 1 307 ? 70.187 16.604 34.579 1.00 44.47 332 SER B N 1
ATOM 6360 C CA . SER B 1 307 ? 70.496 17.083 35.927 1.00 44.64 332 SER B CA 1
ATOM 6361 C C . SER B 1 307 ? 71.799 17.849 36.037 1.00 45.63 332 SER B C 1
ATOM 6362 O O . SER B 1 307 ? 72.814 17.504 35.424 1.00 44.16 332 SER B O 1
ATOM 6365 N N . ASN B 1 308 ? 71.749 18.891 36.852 1.00 46.79 333 ASN B N 1
ATOM 6366 C CA . ASN B 1 308 ? 72.897 19.743 37.091 1.00 47.82 333 ASN B CA 1
ATOM 6367 C C . ASN B 1 308 ? 73.802 19.178 38.189 1.00 47.99 333 ASN B C 1
ATOM 6368 O O . ASN B 1 308 ? 74.981 19.532 38.275 1.00 48.90 333 ASN B O 1
ATOM 6373 N N . ILE B 1 309 ? 73.233 18.299 39.017 1.00 46.51 334 ILE B N 1
ATOM 6374 C CA . ILE B 1 309 ? 73.936 17.685 40.130 1.00 44.23 334 ILE B CA 1
ATOM 6375 C C . ILE B 1 309 ? 74.402 16.267 39.811 1.00 44.23 334 ILE B C 1
ATOM 6376 O O . ILE B 1 309 ? 75.230 15.696 40.522 1.00 45.59 334 ILE B O 1
ATOM 6381 N N . PHE B 1 310 ? 73.879 15.698 38.735 1.00 43.32 335 PHE B N 1
ATOM 6382 C CA . PHE B 1 310 ? 74.281 14.354 38.342 1.00 42.71 335 PHE B CA 1
ATOM 6383 C C . PHE B 1 310 ? 74.892 14.342 36.937 1.00 43.36 335 PHE B C 1
ATOM 6384 O O . PHE B 1 310 ? 74.401 13.641 36.049 1.00 44.00 335 PHE B O 1
ATOM 6392 N N . LYS B 1 311 ? 75.959 15.110 36.729 1.00 41.58 336 LYS B N 1
ATOM 6393 C CA . LYS B 1 311 ? 76.589 15.145 35.416 1.00 42.26 336 LYS B CA 1
ATOM 6394 C C . LYS B 1 311 ? 76.943 13.738 34.928 1.00 40.51 336 LYS B C 1
ATOM 6395 O O . LYS B 1 311 ? 77.489 12.935 35.680 1.00 39.23 336 LYS B O 1
ATOM 6401 N N . GLY B 1 312 ? 76.621 13.449 33.666 1.00 39.36 337 GLY B N 1
ATOM 6402 C CA . GLY B 1 312 ? 76.907 12.141 33.092 1.00 37.63 337 GLY B CA 1
ATOM 6403 C C . GLY B 1 312 ? 76.798 12.145 31.573 1.00 36.41 337 GLY B C 1
ATOM 6404 O O . GLY B 1 312 ? 76.171 13.034 30.991 1.00 34.20 337 GLY B O 1
ATOM 6405 N N . SER B 1 313 ? 77.414 11.159 30.927 1.00 33.95 338 SER B N 1
ATOM 6406 C CA . SER B 1 313 ? 77.371 11.050 29.478 1.00 33.38 338 SER B CA 1
ATOM 6407 C C . SER B 1 313 ? 77.055 9.608 29.045 1.00 35.01 338 SER B C 1
ATOM 6408 O O . SER B 1 313 ? 77.346 8.653 29.783 1.00 35.13 338 SER B O 1
ATOM 6411 N N . ALA B 1 314 ? 76.440 9.445 27.868 1.00 34.09 339 ALA B N 1
ATOM 6412 C CA . ALA B 1 314 ? 76.121 8.112 27.337 1.00 33.05 339 ALA B CA 1
ATOM 6413 C C . ALA B 1 314 ? 76.274 8.082 25.827 1.00 32.61 339 ALA B C 1
ATOM 6414 O O . ALA B 1 314 ? 76.131 9.109 25.159 1.00 31.58 339 ALA B O 1
ATOM 6416 N N . VAL B 1 315 ? 76.586 6.897 25.309 1.00 32.60 340 VAL B N 1
ATOM 6417 C CA . VAL B 1 315 ? 76.743 6.673 23.874 1.00 33.59 340 VAL B CA 1
ATOM 6418 C C . VAL B 1 315 ? 75.775 5.553 23.494 1.00 34.58 340 VAL B C 1
ATOM 6419 O O . VAL B 1 315 ? 76.024 4.385 23.791 1.00 33.73 340 VAL B O 1
ATOM 6423 N N . CYS B 1 316 ? 74.655 5.926 22.863 1.00 37.30 341 CYS B N 1
ATOM 6424 C CA . CYS B 1 316 ? 73.615 4.974 22.444 1.00 36.07 341 CYS B CA 1
ATOM 6425 C C . CYS B 1 316 ? 73.679 4.678 20.945 1.00 35.36 341 CYS B C 1
ATOM 6426 O O . CYS B 1 316 ? 74.217 5.476 20.168 1.00 31.99 341 CYS B O 1
ATOM 6429 N N . MET B 1 317 ? 73.141 3.523 20.550 1.00 35.32 342 MET B N 1
ATOM 6430 C CA . MET B 1 317 ? 73.119 3.080 19.140 1.00 36.42 342 MET B CA 1
ATOM 6431 C C . MET B 1 317 ? 71.698 2.738 18.691 1.00 34.62 342 MET B C 1
ATOM 6432 O O . MET B 1 317 ? 70.933 2.155 19.459 1.00 32.39 342 MET B O 1
ATOM 6437 N N . TYR B 1 318 ? 71.351 3.075 17.450 1.00 33.85 343 TYR B N 1
ATOM 6438 C CA . TYR B 1 318 ? 70.003 2.799 16.942 1.00 32.71 343 TYR B CA 1
ATOM 6439 C C . TYR B 1 318 ? 70.038 2.280 15.513 1.00 32.82 343 TYR B C 1
ATOM 6440 O O . TYR B 1 318 ? 70.881 2.710 14.721 1.00 34.56 343 TYR B O 1
ATOM 6449 N N . SER B 1 319 ? 69.129 1.366 15.176 1.00 34.04 344 SER B N 1
ATOM 6450 C CA . SER B 1 319 ? 69.079 0.836 13.812 1.00 35.18 344 SER B CA 1
ATOM 6451 C C . SER B 1 319 ? 67.878 1.453 13.089 1.00 35.02 344 SER B C 1
ATOM 6452 O O . SER B 1 319 ? 66.783 1.554 13.658 1.00 32.91 344 SER B O 1
ATOM 6455 N N . MET B 1 320 ? 68.075 1.872 11.840 1.00 35.64 345 MET B N 1
ATOM 6456 C CA . MET B 1 320 ? 66.974 2.481 11.092 1.00 37.36 345 MET B CA 1
ATOM 6457 C C . MET B 1 320 ? 65.693 1.608 11.104 1.00 38.70 345 MET B C 1
ATOM 6458 O O . MET B 1 320 ? 64.575 2.131 11.166 1.00 37.93 345 MET B O 1
ATOM 6463 N N . SER B 1 321 ? 65.854 0.285 11.071 1.00 38.08 346 SER B N 1
ATOM 6464 C CA . SER B 1 321 ? 64.702 -0.622 11.100 1.00 37.25 346 SER B CA 1
ATOM 6465 C C . SER B 1 321 ? 63.811 -0.255 12.284 1.00 38.10 346 SER B C 1
ATOM 6466 O O . SER B 1 321 ? 62.582 -0.393 12.230 1.00 38.69 346 SER B O 1
ATOM 6469 N N . ASP B 1 322 ? 64.436 0.224 13.358 1.00 38.33 347 ASP B N 1
ATOM 6470 C CA . ASP B 1 322 ? 63.696 0.629 14.548 1.00 38.20 347 ASP B CA 1
ATOM 6471 C C . ASP B 1 322 ? 62.971 1.952 14.326 1.00 36.59 347 ASP B C 1
ATOM 6472 O O . ASP B 1 322 ? 61.775 2.068 14.607 1.00 35.28 347 ASP B O 1
ATOM 6477 N N . VAL B 1 323 ? 63.685 2.951 13.817 1.00 36.59 348 VAL B N 1
ATOM 6478 C CA . VAL B 1 323 ? 63.064 4.250 13.598 1.00 35.90 348 VAL B CA 1
ATOM 6479 C C . VAL B 1 323 ? 61.912 4.123 12.617 1.00 36.45 348 VAL B C 1
ATOM 6480 O O . VAL B 1 323 ? 60.846 4.734 12.797 1.00 35.93 348 VAL B O 1
ATOM 6484 N N . ARG B 1 324 ? 62.122 3.308 11.586 1.00 35.75 349 ARG B N 1
ATOM 6485 C CA . ARG B 1 324 ? 61.095 3.068 10.579 1.00 33.92 349 ARG B CA 1
ATOM 6486 C C . ARG B 1 324 ? 59.879 2.388 11.181 1.00 33.59 349 ARG B C 1
ATOM 6487 O O . ARG B 1 324 ? 58.741 2.680 10.799 1.00 34.52 349 ARG B O 1
ATOM 6495 N N . ARG B 1 325 ? 60.117 1.483 12.122 1.00 34.32 350 ARG B N 1
ATOM 6496 C CA . ARG B 1 325 ? 59.020 0.771 12.760 1.00 34.99 350 ARG B CA 1
ATOM 6497 C C . ARG B 1 325 ? 58.213 1.813 13.523 1.00 33.84 350 ARG B C 1
ATOM 6498 O O . ARG B 1 325 ? 56.988 1.879 13.415 1.00 34.03 350 ARG B O 1
ATOM 6506 N N . VAL B 1 326 ? 58.913 2.649 14.280 1.00 33.78 351 VAL B N 1
ATOM 6507 C CA . VAL B 1 326 ? 58.260 3.684 15.081 1.00 31.92 351 VAL B CA 1
ATOM 6508 C C . VAL B 1 326 ? 57.453 4.601 14.180 1.00 30.17 351 VAL B C 1
ATOM 6509 O O . VAL B 1 326 ? 56.274 4.879 14.440 1.00 29.42 351 VAL B O 1
ATOM 6513 N N . PHE B 1 327 ? 58.086 5.057 13.108 1.00 28.26 352 PHE B N 1
ATOM 6514 C CA . PHE B 1 327 ? 57.405 5.945 12.182 1.00 29.15 352 PHE B CA 1
ATOM 6515 C C . PHE B 1 327 ? 56.208 5.287 11.490 1.00 30.34 352 PHE B C 1
ATOM 6516 O O . PHE B 1 327 ? 55.329 5.976 10.954 1.00 29.53 352 PHE B O 1
ATOM 6524 N N . LEU B 1 328 ? 56.171 3.957 11.494 1.00 28.70 353 LEU B N 1
ATOM 6525 C CA . LEU B 1 328 ? 55.032 3.246 10.929 1.00 28.59 353 LEU B CA 1
ATOM 6526 C C . LEU B 1 328 ? 54.089 2.842 12.070 1.00 29.02 353 LEU B C 1
ATOM 6527 O O . LEU B 1 328 ? 53.076 2.169 11.843 1.00 28.81 353 LEU B O 1
ATOM 6532 N N . GLY B 1 329 ? 54.424 3.253 13.292 1.00 26.72 354 GLY B N 1
ATOM 6533 C CA . GLY B 1 329 ? 53.598 2.918 14.435 1.00 24.72 354 GLY B CA 1
ATOM 6534 C C . GLY B 1 329 ? 52.482 3.914 14.710 1.00 26.05 354 GLY B C 1
ATOM 6535 O O . GLY B 1 329 ? 52.152 4.756 13.866 1.00 24.55 354 GLY B O 1
ATOM 6536 N N . PRO B 1 330 ? 51.879 3.847 15.904 1.00 26.78 355 PRO B N 1
ATOM 6537 C CA . PRO B 1 330 ? 50.789 4.746 16.286 1.00 28.17 355 PRO B CA 1
ATOM 6538 C C . PRO B 1 330 ? 51.219 6.198 16.289 1.00 30.53 355 PRO B C 1
ATOM 6539 O O . PRO B 1 330 ? 52.370 6.507 16.592 1.00 32.40 355 PRO B O 1
ATOM 6543 N N . TYR B 1 331 ? 50.299 7.085 15.925 1.00 33.42 356 TYR B N 1
ATOM 6544 C CA . TYR B 1 331 ? 50.577 8.514 15.926 1.00 32.57 356 TYR B CA 1
ATOM 6545 C C . TYR B 1 331 ? 50.199 8.951 17.310 1.00 33.46 356 TYR B C 1
ATOM 6546 O O . TYR B 1 331 ? 49.238 8.436 17.889 1.00 32.39 356 TYR B O 1
ATOM 6555 N N . ALA B 1 332 ? 50.951 9.893 17.854 1.00 34.70 357 ALA B N 1
ATOM 6556 C CA . ALA B 1 332 ? 50.624 10.396 19.175 1.00 36.18 357 ALA B CA 1
ATOM 6557 C C . ALA B 1 332 ? 49.358 11.242 18.984 1.00 37.40 357 ALA B C 1
ATOM 6558 O O . ALA B 1 332 ? 49.337 12.148 18.148 1.00 36.34 357 ALA B O 1
ATOM 6560 N N . HIS B 1 333 ? 48.303 10.933 19.734 1.00 38.62 358 HIS B N 1
ATOM 6561 C CA . HIS B 1 333 ? 47.052 11.682 19.636 1.00 41.20 358 HIS B CA 1
ATOM 6562 C C . HIS B 1 333 ? 46.512 12.168 20.987 1.00 43.58 358 HIS B C 1
ATOM 6563 O O . HIS B 1 333 ? 46.500 11.432 21.985 1.00 42.42 358 HIS B O 1
ATOM 6570 N N . ARG B 1 334 ? 46.043 13.413 20.994 1.00 45.71 359 ARG B N 1
ATOM 6571 C CA . ARG B 1 334 ? 45.483 14.032 22.187 1.00 48.21 359 ARG B CA 1
ATOM 6572 C C . ARG B 1 334 ? 44.200 14.774 21.802 1.00 49.88 359 ARG B C 1
ATOM 6573 O O . ARG B 1 334 ? 44.199 15.598 20.892 1.00 49.73 359 ARG B O 1
ATOM 6581 N N . ASP B 1 335 ? 43.112 14.474 22.501 1.00 51.15 360 ASP B N 1
ATOM 6582 C CA . ASP B 1 335 ? 41.839 15.112 22.231 1.00 52.57 360 ASP B CA 1
ATOM 6583 C C . ASP B 1 335 ? 41.853 16.581 22.653 1.00 53.94 360 ASP B C 1
ATOM 6584 O O . ASP B 1 335 ? 41.795 17.469 21.809 1.00 54.82 360 ASP B O 1
ATOM 6589 N N . GLY B 1 336 ? 41.948 16.845 23.950 1.00 55.29 361 GLY B N 1
ATOM 6590 C CA . GLY B 1 336 ? 41.960 18.226 24.403 1.00 56.22 361 GLY B CA 1
ATOM 6591 C C . GLY B 1 336 ? 43.270 18.658 25.040 1.00 57.61 361 GLY B C 1
ATOM 6592 O O . GLY B 1 336 ? 44.209 17.867 25.159 1.00 57.73 361 GLY B O 1
ATOM 6593 N N . PRO B 1 337 ? 43.367 19.927 25.461 1.00 57.59 362 PRO B N 1
ATOM 6594 C CA . PRO B 1 337 ? 44.608 20.396 26.087 1.00 56.51 362 PRO B CA 1
ATOM 6595 C C . PRO B 1 337 ? 44.931 19.674 27.419 1.00 55.31 362 PRO B C 1
ATOM 6596 O O . PRO B 1 337 ? 46.098 19.563 27.798 1.00 55.50 362 PRO B O 1
ATOM 6600 N N . ASN B 1 338 ? 43.901 19.178 28.110 1.00 51.76 363 ASN B N 1
ATOM 6601 C CA . ASN B 1 338 ? 44.074 18.475 29.381 1.00 49.24 363 ASN B CA 1
ATOM 6602 C C . ASN B 1 338 ? 43.758 16.987 29.249 1.00 46.79 363 ASN B C 1
ATOM 6603 O O . ASN B 1 338 ? 42.994 16.414 30.039 1.00 43.42 363 ASN B O 1
ATOM 6608 N N . TYR B 1 339 ? 44.362 16.377 28.239 1.00 44.59 364 TYR B N 1
ATOM 6609 C CA . TYR B 1 339 ? 44.183 14.965 27.948 1.00 43.74 364 TYR B CA 1
ATOM 6610 C C . TYR B 1 339 ? 45.538 14.253 27.900 1.00 43.25 364 TYR B C 1
ATOM 6611 O O . TYR B 1 339 ? 46.552 14.811 27.453 1.00 41.31 364 TYR B O 1
ATOM 6620 N N . GLN B 1 340 ? 45.535 13.007 28.354 1.00 42.58 365 GLN B N 1
ATOM 6621 C CA . GLN B 1 340 ? 46.732 12.194 28.375 1.00 41.98 365 GLN B CA 1
ATOM 6622 C C . GLN B 1 340 ? 47.048 11.766 26.948 1.00 43.21 365 GLN B C 1
ATOM 6623 O O . GLN B 1 340 ? 46.158 11.314 26.214 1.00 43.66 365 GLN B O 1
ATOM 6629 N N . TRP B 1 341 ? 48.308 11.914 26.548 1.00 43.61 366 TRP B N 1
ATOM 6630 C CA . TRP B 1 341 ? 48.718 11.502 25.213 1.00 44.27 366 TRP B CA 1
ATOM 6631 C C . TRP B 1 341 ? 48.359 10.034 25.088 1.00 43.48 366 TRP B C 1
ATOM 6632 O O . TRP B 1 341 ? 48.595 9.237 26.005 1.00 43.22 366 TRP B O 1
ATOM 6643 N N . VAL B 1 342 ? 47.781 9.671 23.954 1.00 42.70 367 VAL B N 1
ATOM 6644 C CA . VAL B 1 342 ? 47.378 8.295 23.758 1.00 41.80 367 VAL B CA 1
ATOM 6645 C C . VAL B 1 342 ? 47.651 7.899 22.310 1.00 41.40 367 VAL B C 1
ATOM 6646 O O . VAL B 1 342 ? 47.650 8.743 21.413 1.00 42.68 367 VAL B O 1
ATOM 6650 N N . PRO B 1 343 ? 47.919 6.609 22.063 1.00 41.04 368 PRO B N 1
ATOM 6651 C CA . PRO B 1 343 ? 48.193 6.186 20.682 1.00 40.77 368 PRO B CA 1
ATOM 6652 C C . PRO B 1 343 ? 46.921 6.225 19.827 1.00 40.58 368 PRO B C 1
ATOM 6653 O O . PRO B 1 343 ? 45.970 5.490 20.093 1.00 39.94 368 PRO B O 1
ATOM 6657 N N . TYR B 1 344 ? 46.906 7.074 18.802 1.00 41.51 369 TYR B N 1
ATOM 6658 C CA . TYR B 1 344 ? 45.734 7.212 17.916 1.00 43.83 369 TYR B CA 1
ATOM 6659 C C . TYR B 1 344 ? 45.198 5.881 17.356 1.00 43.45 369 TYR B C 1
ATOM 6660 O O . TYR B 1 344 ? 45.909 5.172 16.634 1.00 42.07 369 TYR B O 1
ATOM 6669 N N . GLN B 1 345 ? 43.939 5.566 17.669 1.00 44.69 370 GLN B N 1
ATOM 6670 C CA . GLN B 1 345 ? 43.327 4.324 17.202 1.00 45.84 370 GLN B CA 1
ATOM 6671 C C . GLN B 1 345 ? 42.002 4.470 16.446 1.00 47.45 370 GLN B C 1
ATOM 6672 O O . GLN B 1 345 ? 40.929 4.219 16.995 1.00 47.06 370 GLN B O 1
ATOM 6678 N N . GLY B 1 346 ? 42.082 4.852 15.177 1.00 49.28 371 GLY B N 1
ATOM 6679 C CA . GLY B 1 346 ? 40.874 5.009 14.399 1.00 49.78 371 GLY B CA 1
ATOM 6680 C C . GLY B 1 346 ? 41.046 5.791 13.109 1.00 50.80 371 GLY B C 1
ATOM 6681 O O . GLY B 1 346 ? 41.258 7.004 13.126 1.00 52.83 371 GLY B O 1
ATOM 6682 N N . ARG B 1 347 ? 40.959 5.082 11.988 1.00 50.51 372 ARG B N 1
ATOM 6683 C CA . ARG B 1 347 ? 41.064 5.682 10.658 1.00 50.42 372 ARG B CA 1
ATOM 6684 C C . ARG B 1 347 ? 42.244 6.624 10.433 1.00 47.70 372 ARG B C 1
ATOM 6685 O O . ARG B 1 347 ? 42.284 7.753 10.944 1.00 45.43 372 ARG B O 1
ATOM 6693 N N . VAL B 1 348 ? 43.195 6.143 9.641 1.00 44.03 373 VAL B N 1
ATOM 6694 C CA . VAL B 1 348 ? 44.374 6.912 9.290 1.00 40.42 373 VAL B CA 1
ATOM 6695 C C . VAL B 1 348 ? 44.271 7.241 7.792 1.00 39.40 373 VAL B C 1
ATOM 6696 O O . VAL B 1 348 ? 44.126 6.357 6.945 1.00 39.23 373 VAL B O 1
ATOM 6700 N N . PRO B 1 349 ? 44.319 8.525 7.452 1.00 38.61 374 PRO B N 1
ATOM 6701 C CA . PRO B 1 349 ? 44.233 8.946 6.054 1.00 38.13 374 PRO B CA 1
ATOM 6702 C C . PRO B 1 349 ? 45.122 8.105 5.130 1.00 38.46 374 PRO B C 1
ATOM 6703 O O . PRO B 1 349 ? 46.212 7.670 5.525 1.00 38.31 374 PRO B O 1
ATOM 6707 N N . TYR B 1 350 ? 44.645 7.857 3.907 1.00 38.15 375 TYR B N 1
ATOM 6708 C CA . TYR B 1 350 ? 45.413 7.089 2.923 1.00 35.43 375 TYR B CA 1
ATOM 6709 C C . TYR B 1 350 ? 45.772 8.011 1.768 1.00 35.23 375 TYR B C 1
ATOM 6710 O O . TYR B 1 350 ? 44.903 8.699 1.241 1.00 38.26 375 TYR B O 1
ATOM 6719 N N . PRO B 1 351 ? 47.048 8.027 1.340 1.00 35.11 376 PRO B N 1
ATOM 6720 C CA . PRO B 1 351 ? 48.173 7.244 1.861 1.00 35.03 376 PRO B CA 1
ATOM 6721 C C . PRO B 1 351 ? 48.495 7.619 3.304 1.00 36.32 376 PRO B C 1
ATOM 6722 O O . PRO B 1 351 ? 48.087 8.677 3.802 1.00 35.08 376 PRO B O 1
ATOM 6726 N N . ARG B 1 352 ? 49.244 6.747 3.968 1.00 35.91 377 ARG B N 1
ATOM 6727 C CA . ARG B 1 352 ? 49.630 6.990 5.345 1.00 36.17 377 ARG B CA 1
ATOM 6728 C C . ARG B 1 352 ? 50.457 8.270 5.396 1.00 34.41 377 ARG B C 1
ATOM 6729 O O . ARG B 1 352 ? 51.484 8.377 4.705 1.00 33.14 377 ARG B O 1
ATOM 6737 N N . PRO B 1 353 ? 50.005 9.264 6.191 1.00 33.76 378 PRO B N 1
ATOM 6738 C CA . PRO B 1 353 ? 50.737 10.535 6.310 1.00 34.90 378 PRO B CA 1
ATOM 6739 C C . PRO B 1 353 ? 52.142 10.280 6.861 1.00 35.75 378 PRO B C 1
ATOM 6740 O O . PRO B 1 353 ? 52.320 9.618 7.884 1.00 33.90 378 PRO B O 1
ATOM 6744 N N . GLY B 1 354 ? 53.136 10.807 6.156 1.00 39.35 379 GLY B N 1
ATOM 6745 C CA . GLY B 1 354 ? 54.516 10.592 6.536 1.00 41.73 379 GLY B CA 1
ATOM 6746 C C . GLY B 1 354 ? 55.177 9.864 5.377 1.00 44.19 379 GLY B C 1
ATOM 6747 O O . GLY B 1 354 ? 56.390 9.990 5.158 1.00 43.40 379 GLY B O 1
ATOM 6748 N N . THR B 1 355 ? 54.357 9.116 4.628 1.00 46.30 380 THR B N 1
ATOM 6749 C CA . THR B 1 355 ? 54.781 8.336 3.456 1.00 48.05 380 THR B CA 1
ATOM 6750 C C . THR B 1 355 ? 54.986 9.242 2.241 1.00 49.49 380 THR B C 1
ATOM 6751 O O . THR B 1 355 ? 54.128 10.077 1.955 1.00 50.85 380 THR B O 1
ATOM 6755 N N . CYS B 1 356 ? 56.100 9.081 1.524 1.00 51.47 381 CYS B N 1
ATOM 6756 C CA . CYS B 1 356 ? 56.370 9.923 0.343 1.00 54.15 381 CYS B CA 1
ATOM 6757 C C . CYS B 1 356 ? 55.465 9.617 -0.829 1.00 55.54 381 CYS B C 1
ATOM 6758 O O . CYS B 1 356 ? 55.070 8.469 -1.038 1.00 55.89 381 CYS B O 1
ATOM 6761 N N . PRO B 1 357 ? 55.145 10.643 -1.628 1.00 56.90 382 PRO B N 1
ATOM 6762 C CA . PRO B 1 357 ? 54.277 10.456 -2.796 1.00 58.83 382 PRO B CA 1
ATOM 6763 C C . PRO B 1 357 ? 54.876 9.411 -3.751 1.00 60.08 382 PRO B C 1
ATOM 6764 O O . PRO B 1 357 ? 56.013 9.562 -4.204 1.00 60.56 382 PRO B O 1
ATOM 6768 N N . SER B 1 358 ? 54.114 8.350 -4.030 1.00 60.67 383 SER B N 1
ATOM 6769 C CA . SER B 1 358 ? 54.556 7.264 -4.913 1.00 60.30 383 SER B CA 1
ATOM 6770 C C . SER B 1 358 ? 53.722 7.180 -6.189 1.00 61.44 383 SER B C 1
ATOM 6771 O O . SER B 1 358 ? 52.494 7.267 -6.160 1.00 61.69 383 SER B O 1
ATOM 6774 N N . LYS B 1 359 ? 54.395 7.004 -7.315 1.00 63.39 384 LYS B N 1
ATOM 6775 C CA . LYS B 1 359 ? 53.700 6.899 -8.587 1.00 63.94 384 LYS B CA 1
ATOM 6776 C C . LYS B 1 359 ? 53.381 5.430 -8.878 1.00 64.46 384 LYS B C 1
ATOM 6777 O O . LYS B 1 359 ? 53.309 5.019 -10.037 1.00 64.75 384 LYS B O 1
ATOM 6783 N N . THR B 1 360 ? 53.176 4.650 -7.817 1.00 63.43 385 THR B N 1
ATOM 6784 C CA . THR B 1 360 ? 52.881 3.226 -7.943 1.00 63.39 385 THR B CA 1
ATOM 6785 C C . THR B 1 360 ? 51.651 2.846 -7.119 1.00 63.56 385 THR B C 1
ATOM 6786 O O . THR B 1 360 ? 50.842 2.016 -7.534 1.00 63.25 385 THR B O 1
ATOM 6790 N N . PHE B 1 361 ? 51.517 3.451 -5.946 1.00 63.94 386 PHE B N 1
ATOM 6791 C CA . PHE B 1 361 ? 50.373 3.187 -5.084 1.00 64.36 386 PHE B CA 1
ATOM 6792 C C . PHE B 1 361 ? 49.643 4.507 -4.849 1.00 66.52 386 PHE B C 1
ATOM 6793 O O . PHE B 1 361 ? 50.273 5.531 -4.561 1.00 66.63 386 PHE B O 1
ATOM 6801 N N . GLY B 1 362 ? 48.318 4.489 -4.969 1.00 68.34 387 GLY B N 1
ATOM 6802 C CA . GLY B 1 362 ? 47.559 5.713 -4.781 1.00 70.14 387 GLY B CA 1
ATOM 6803 C C . GLY B 1 362 ? 47.680 6.603 -6.011 1.00 72.13 387 GLY B C 1
ATOM 6804 O O . GLY B 1 362 ? 46.792 7.409 -6.301 1.00 72.94 387 GLY B O 1
ATOM 6805 N N . GLY B 1 363 ? 48.792 6.460 -6.730 1.00 73.13 388 GLY B N 1
ATOM 6806 C CA . GLY B 1 363 ? 49.020 7.230 -7.942 1.00 74.06 388 GLY B CA 1
ATOM 6807 C C . GLY B 1 363 ? 49.172 8.730 -7.780 1.00 74.60 388 GLY B C 1
ATOM 6808 O O . GLY B 1 363 ? 49.618 9.414 -8.706 1.00 75.08 388 GLY B O 1
ATOM 6809 N N . PHE B 1 364 ? 48.803 9.244 -6.611 1.00 74.82 389 PHE B N 1
ATOM 6810 C CA . PHE B 1 364 ? 48.903 10.674 -6.329 1.00 74.65 389 PHE B CA 1
ATOM 6811 C C . PHE B 1 364 ? 50.290 11.251 -6.682 1.00 72.65 389 PHE B C 1
ATOM 6812 O O . PHE B 1 364 ? 51.294 10.925 -6.047 1.00 71.77 389 PHE B O 1
ATOM 6820 N N . ASP B 1 365 ? 50.340 12.081 -7.724 1.00 71.28 390 ASP B N 1
ATOM 6821 C CA . ASP B 1 365 ? 51.589 12.724 -8.142 1.00 70.20 390 ASP B CA 1
ATOM 6822 C C . ASP B 1 365 ? 51.771 13.969 -7.275 1.00 68.93 390 ASP B C 1
ATOM 6823 O O . ASP B 1 365 ? 50.832 14.760 -7.125 1.00 69.13 390 ASP B O 1
ATOM 6828 N N . SER B 1 366 ? 52.973 14.147 -6.723 1.00 64.76 391 SER B N 1
ATOM 6829 C CA . SER B 1 366 ? 53.285 15.290 -5.856 1.00 61.99 391 SER B CA 1
ATOM 6830 C C . SER B 1 366 ? 52.398 15.399 -4.620 1.00 58.89 391 SER B C 1
ATOM 6831 O O . SER B 1 366 ? 51.201 15.097 -4.643 1.00 56.32 391 SER B O 1
ATOM 6834 N N . THR B 1 367 ? 53.001 15.871 -3.541 1.00 56.23 392 THR B N 1
ATOM 6835 C CA . THR B 1 367 ? 52.283 16.047 -2.297 1.00 53.51 392 THR B CA 1
ATOM 6836 C C . THR B 1 367 ? 51.121 16.998 -2.510 1.00 52.42 392 THR B C 1
ATOM 6837 O O . THR B 1 367 ? 50.048 16.808 -1.944 1.00 51.47 392 THR B O 1
ATOM 6841 N N . LYS B 1 368 ? 51.343 18.011 -3.345 1.00 53.49 393 LYS B N 1
ATOM 6842 C CA . LYS B 1 368 ? 50.334 19.040 -3.626 1.00 52.54 393 LYS B CA 1
ATOM 6843 C C . LYS B 1 368 ? 49.006 18.493 -4.167 1.00 52.14 393 LYS B C 1
ATOM 6844 O O . LYS B 1 368 ? 48.024 19.223 -4.256 1.00 52.12 393 LYS B O 1
ATOM 6850 N N . ASP B 1 369 ? 48.984 17.207 -4.505 1.00 52.30 394 ASP B N 1
ATOM 6851 C CA . ASP B 1 369 ? 47.789 16.566 -5.036 1.00 52.64 394 ASP B CA 1
ATOM 6852 C C . ASP B 1 369 ? 47.267 15.501 -4.068 1.00 52.97 394 ASP B C 1
ATOM 6853 O O . ASP B 1 369 ? 46.836 14.430 -4.490 1.00 54.02 394 ASP B O 1
ATOM 6858 N N . LEU B 1 370 ? 47.317 15.792 -2.770 1.00 51.96 395 LEU B N 1
ATOM 6859 C CA . LEU B 1 370 ? 46.851 14.855 -1.741 1.00 51.53 395 LEU B CA 1
ATOM 6860 C C . LEU B 1 370 ? 45.517 15.305 -1.179 1.00 51.41 395 LEU B C 1
ATOM 6861 O O . LEU B 1 370 ? 45.215 16.496 -1.176 1.00 52.23 395 LEU B O 1
ATOM 6866 N N . PRO B 1 371 ? 44.707 14.360 -0.675 1.00 50.70 396 PRO B N 1
ATOM 6867 C CA . PRO B 1 371 ? 43.392 14.660 -0.099 1.00 50.21 396 PRO B CA 1
ATOM 6868 C C . PRO B 1 371 ? 43.536 15.682 1.016 1.00 51.61 396 PRO B C 1
ATOM 6869 O O . PRO B 1 371 ? 44.648 16.011 1.412 1.00 51.91 396 PRO B O 1
ATOM 6873 N N . ASP B 1 372 ? 42.412 16.173 1.526 1.00 53.85 397 ASP B N 1
ATOM 6874 C CA . ASP B 1 372 ? 42.429 17.147 2.614 1.00 54.94 397 ASP B CA 1
ATOM 6875 C C . ASP B 1 372 ? 42.608 16.448 3.960 1.00 54.04 397 ASP B C 1
ATOM 6876 O O . ASP B 1 372 ? 43.249 16.986 4.864 1.00 54.87 397 ASP B O 1
ATOM 6881 N N . ASP B 1 373 ? 42.044 15.251 4.089 1.00 53.33 398 ASP B N 1
ATOM 6882 C CA . ASP B 1 373 ? 42.163 14.499 5.331 1.00 53.52 398 ASP B CA 1
ATOM 6883 C C . ASP B 1 373 ? 43.619 14.059 5.564 1.00 53.39 398 ASP B C 1
ATOM 6884 O O . ASP B 1 373 ? 44.041 13.843 6.701 1.00 53.42 398 ASP B O 1
ATOM 6889 N N . VAL B 1 374 ? 44.391 13.936 4.491 1.00 51.26 399 VAL B N 1
ATOM 6890 C CA . VAL B 1 374 ? 45.787 13.549 4.634 1.00 50.93 399 VAL B CA 1
ATOM 6891 C C . VAL B 1 374 ? 46.667 14.785 4.871 1.00 49.38 399 VAL B C 1
ATOM 6892 O O . VAL B 1 374 ? 47.894 14.682 4.959 1.00 49.20 399 VAL B O 1
ATOM 6896 N N . ILE B 1 375 ? 46.040 15.957 4.939 1.00 47.80 400 ILE B N 1
ATOM 6897 C CA . ILE B 1 375 ? 46.767 17.194 5.201 1.00 45.46 400 ILE B CA 1
ATOM 6898 C C . ILE B 1 375 ? 46.369 17.699 6.583 1.00 44.71 400 ILE B C 1
ATOM 6899 O O . ILE B 1 375 ? 47.170 18.306 7.296 1.00 43.77 400 ILE B O 1
ATOM 6904 N N . THR B 1 376 ? 45.120 17.440 6.955 1.00 44.75 401 THR B N 1
ATOM 6905 C CA . THR B 1 376 ? 44.608 17.837 8.258 1.00 44.12 401 THR B CA 1
ATOM 6906 C C . THR B 1 376 ? 45.302 16.979 9.314 1.00 44.07 401 THR B C 1
ATOM 6907 O O . THR B 1 376 ? 45.667 17.448 10.394 1.00 43.95 401 THR B O 1
ATOM 6911 N N . PHE B 1 377 ? 45.470 15.709 8.974 1.00 43.51 402 PHE B N 1
ATOM 6912 C CA . PHE B 1 377 ? 46.171 14.759 9.811 1.00 43.42 402 PHE B CA 1
ATOM 6913 C C . PHE B 1 377 ? 47.616 15.181 9.546 1.00 43.83 402 PHE B C 1
ATOM 6914 O O . PHE B 1 377 ? 47.856 15.918 8.595 1.00 44.41 402 PHE B O 1
ATOM 6922 N N . ALA B 1 378 ? 48.574 14.726 10.352 1.00 45.47 403 ALA B N 1
ATOM 6923 C CA . ALA B 1 378 ? 49.987 15.092 10.145 1.00 45.79 403 ALA B CA 1
ATOM 6924 C C . ALA B 1 378 ? 50.194 16.544 10.535 1.00 45.44 403 ALA B C 1
ATOM 6925 O O . ALA B 1 378 ? 51.224 16.920 11.106 1.00 45.54 403 ALA B O 1
ATOM 6927 N N . ARG B 1 379 ? 49.213 17.362 10.179 1.00 44.93 404 ARG B N 1
ATOM 6928 C CA . ARG B 1 379 ? 49.233 18.773 10.517 1.00 43.67 404 ARG B CA 1
ATOM 6929 C C . ARG B 1 379 ? 49.093 18.867 12.031 1.00 41.99 404 ARG B C 1
ATOM 6930 O O . ARG B 1 379 ? 49.675 19.754 12.654 1.00 43.92 404 ARG B O 1
ATOM 6938 N N . SER B 1 380 ? 48.321 17.948 12.614 1.00 39.74 405 SER B N 1
ATOM 6939 C CA . SER B 1 380 ? 48.111 17.897 14.071 1.00 37.71 405 SER B CA 1
ATOM 6940 C C . SER B 1 380 ? 48.607 16.560 14.644 1.00 37.34 405 SER B C 1
ATOM 6941 O O . SER B 1 380 ? 48.169 16.125 15.713 1.00 35.78 405 SER B O 1
ATOM 6944 N N . HIS B 1 381 ? 49.493 15.891 13.912 1.00 37.26 406 HIS B N 1
ATOM 6945 C CA . HIS B 1 381 ? 50.026 14.611 14.362 1.00 35.27 406 HIS B CA 1
ATOM 6946 C C . HIS B 1 381 ? 51.485 14.462 13.941 1.00 34.18 406 HIS B C 1
ATOM 6947 O O . HIS B 1 381 ? 51.874 13.445 13.363 1.00 36.66 406 HIS B O 1
ATOM 6954 N N . PRO B 1 382 ? 52.318 15.470 14.246 1.00 32.93 407 PRO B N 1
ATOM 6955 C CA . PRO B 1 382 ? 53.741 15.454 13.898 1.00 32.91 407 PRO B CA 1
ATOM 6956 C C . PRO B 1 382 ? 54.560 14.416 14.697 1.00 34.88 407 PRO B C 1
ATOM 6957 O O . PRO B 1 382 ? 55.641 13.981 14.267 1.00 33.08 407 PRO B O 1
ATOM 6961 N N . ALA B 1 383 ? 54.038 14.011 15.852 1.00 33.76 408 ALA B N 1
ATOM 6962 C CA . ALA B 1 383 ? 54.758 13.091 16.716 1.00 32.45 408 ALA B CA 1
ATOM 6963 C C . ALA B 1 383 ? 54.246 11.665 16.866 1.00 33.46 408 ALA B C 1
ATOM 6964 O O . ALA B 1 383 ? 53.040 11.406 16.989 1.00 33.76 408 ALA B O 1
ATOM 6966 N N . MET B 1 384 ? 55.178 10.727 16.888 1.00 31.87 409 MET B N 1
ATOM 6967 C CA . MET B 1 384 ? 54.796 9.342 17.062 1.00 30.98 409 MET B CA 1
ATOM 6968 C C . MET B 1 384 ? 54.596 9.070 18.567 1.00 30.97 409 MET B C 1
ATOM 6969 O O . MET B 1 384 ? 55.184 9.750 19.428 1.00 30.89 409 MET B O 1
ATOM 6974 N N . TYR B 1 385 ? 53.745 8.097 18.888 1.00 30.75 410 TYR B N 1
ATOM 6975 C CA . TYR B 1 385 ? 53.503 7.741 20.285 1.00 29.79 410 TYR B CA 1
ATOM 6976 C C . TYR B 1 385 ? 54.750 6.975 20.753 1.00 29.71 410 TYR B C 1
ATOM 6977 O O . TYR B 1 385 ? 55.581 7.516 21.477 1.00 32.01 410 TYR B O 1
ATOM 6986 N N . ASN B 1 386 ? 54.903 5.735 20.305 1.00 29.71 411 ASN B N 1
ATOM 6987 C CA . ASN B 1 386 ? 56.053 4.924 20.695 1.00 29.03 411 ASN B CA 1
ATOM 6988 C C . ASN B 1 386 ? 57.405 5.566 20.417 1.00 27.43 411 ASN B C 1
ATOM 6989 O O . ASN B 1 386 ? 57.615 6.205 19.391 1.00 27.83 411 ASN B O 1
ATOM 6994 N N . PRO B 1 387 ? 58.344 5.420 21.356 1.00 26.99 412 PRO B N 1
ATOM 6995 C CA . PRO B 1 387 ? 59.667 6.009 21.151 1.00 27.10 412 PRO B CA 1
ATOM 6996 C C . PRO B 1 387 ? 60.569 4.942 20.576 1.00 25.63 412 PRO B C 1
ATOM 6997 O O . PRO B 1 387 ? 60.257 3.747 20.671 1.00 25.61 412 PRO B O 1
ATOM 7001 N N . VAL B 1 388 ? 61.679 5.359 19.978 1.00 25.32 413 VAL B N 1
ATOM 7002 C CA . VAL B 1 388 ? 62.620 4.392 19.433 1.00 27.76 413 VAL B CA 1
ATOM 7003 C C . VAL B 1 388 ? 63.723 4.122 20.460 1.00 27.87 413 VAL B C 1
ATOM 7004 O O . VAL B 1 388 ? 64.554 4.995 20.732 1.00 29.38 413 VAL B O 1
ATOM 7008 N N . PHE B 1 389 ? 63.712 2.920 21.038 1.00 27.29 414 PHE B N 1
ATOM 7009 C CA . PHE B 1 389 ? 64.709 2.512 22.032 1.00 26.77 414 PHE B CA 1
ATOM 7010 C C . PHE B 1 389 ? 66.039 2.160 21.365 1.00 25.47 414 PHE B C 1
ATOM 7011 O O . PHE B 1 389 ? 66.075 1.768 20.206 1.00 26.67 414 PHE B O 1
ATOM 7019 N N . PRO B 1 390 ? 67.154 2.283 22.099 1.00 25.08 415 PRO B N 1
ATOM 7020 C CA . PRO B 1 390 ? 68.467 1.963 21.528 1.00 27.14 415 PRO B CA 1
ATOM 7021 C C . PRO B 1 390 ? 68.575 0.465 21.296 1.00 28.85 415 PRO B C 1
ATOM 7022 O O . PRO B 1 390 ? 67.817 -0.310 21.874 1.00 28.26 415 PRO B O 1
ATOM 7026 N N . ILE B 1 391 ? 69.516 0.049 20.457 1.00 31.75 416 ILE B N 1
ATOM 7027 C CA . ILE B 1 391 ? 69.697 -1.369 20.190 1.00 34.25 416 ILE B CA 1
ATOM 7028 C C . ILE B 1 391 ? 70.003 -2.078 21.501 1.00 34.87 416 ILE B C 1
ATOM 7029 O O . ILE B 1 391 ? 70.950 -1.726 22.200 1.00 35.83 416 ILE B O 1
ATOM 7034 N N . ASN B 1 392 ? 69.184 -3.063 21.830 1.00 36.49 417 ASN B N 1
ATOM 7035 C CA . ASN B 1 392 ? 69.329 -3.856 23.049 1.00 38.96 417 ASN B CA 1
ATOM 7036 C C . ASN B 1 392 ? 68.805 -3.175 24.295 1.00 39.36 417 ASN B C 1
ATOM 7037 O O . ASN B 1 392 ? 68.936 -3.688 25.416 1.00 38.83 417 ASN B O 1
ATOM 7042 N N . ASN B 1 393 ? 68.193 -2.020 24.084 1.00 38.12 418 ASN B N 1
ATOM 7043 C CA . ASN B 1 393 ? 67.612 -1.257 25.175 1.00 39.90 418 ASN B CA 1
ATOM 7044 C C . ASN B 1 393 ? 68.634 -0.639 26.120 1.00 39.06 418 ASN B C 1
ATOM 7045 O O . ASN B 1 393 ? 68.292 -0.284 27.243 1.00 37.71 418 ASN B O 1
ATOM 7050 N N . ARG B 1 394 ? 69.881 -0.511 25.693 1.00 39.16 419 ARG B N 1
ATOM 7051 C CA . ARG B 1 394 ? 70.867 0.093 26.579 1.00 40.94 419 ARG B CA 1
ATOM 7052 C C . ARG B 1 394 ? 72.035 0.725 25.831 1.00 40.42 419 ARG B C 1
ATOM 7053 O O . ARG B 1 394 ? 72.340 0.345 24.698 1.00 41.94 419 ARG B O 1
ATOM 7061 N N . PRO B 1 395 ? 72.697 1.719 26.443 1.00 39.04 420 PRO B N 1
ATOM 7062 C CA . PRO B 1 395 ? 73.818 2.320 25.714 1.00 40.03 420 PRO B CA 1
ATOM 7063 C C . PRO B 1 395 ? 74.980 1.344 25.687 1.00 40.30 420 PRO B C 1
ATOM 7064 O O . PRO B 1 395 ? 75.013 0.419 26.496 1.00 40.65 420 PRO B O 1
ATOM 7068 N N . ILE B 1 396 ? 75.908 1.513 24.746 1.00 41.01 421 ILE B N 1
ATOM 7069 C CA . ILE B 1 396 ? 77.061 0.618 24.680 1.00 43.53 421 ILE B CA 1
ATOM 7070 C C . ILE B 1 396 ? 78.227 1.194 25.477 1.00 44.62 421 ILE B C 1
ATOM 7071 O O . ILE B 1 396 ? 79.315 0.613 25.523 1.00 45.34 421 ILE B O 1
ATOM 7076 N N . MET B 1 397 ? 77.987 2.342 26.104 1.00 45.25 422 MET B N 1
ATOM 7077 C CA . MET B 1 397 ? 78.996 3.008 26.914 1.00 45.58 422 MET B CA 1
ATOM 7078 C C . MET B 1 397 ? 78.361 4.015 27.847 1.00 43.95 422 MET B C 1
ATOM 7079 O O . MET B 1 397 ? 77.377 4.662 27.495 1.00 42.47 422 MET B O 1
ATOM 7084 N N . ILE B 1 398 ? 78.947 4.155 29.030 1.00 43.72 423 ILE B N 1
ATOM 7085 C CA . ILE B 1 398 ? 78.448 5.081 30.040 1.00 42.66 423 ILE B CA 1
ATOM 7086 C C . ILE B 1 398 ? 79.593 5.629 30.882 1.00 43.11 423 ILE B C 1
ATOM 7087 O O . ILE B 1 398 ? 80.492 4.887 31.284 1.00 43.77 423 ILE B O 1
ATOM 7092 N N . LYS B 1 399 ? 79.568 6.926 31.149 1.00 44.11 424 LYS B N 1
ATOM 7093 C CA . LYS B 1 399 ? 80.600 7.514 31.990 1.00 44.85 424 LYS B CA 1
ATOM 7094 C C . LYS B 1 399 ? 79.869 8.382 32.988 1.00 45.45 424 LYS B C 1
ATOM 7095 O O . LYS B 1 399 ? 79.160 9.306 32.597 1.00 44.64 424 LYS B O 1
ATOM 7101 N N . THR B 1 400 ? 80.021 8.082 34.274 1.00 46.38 425 THR B N 1
ATOM 7102 C CA . THR B 1 400 ? 79.343 8.873 35.288 1.00 47.98 425 THR B CA 1
ATOM 7103 C C . THR B 1 400 ? 80.266 9.603 36.243 1.00 50.71 425 THR B C 1
ATOM 7104 O O . THR B 1 400 ? 80.333 10.835 36.258 1.00 51.76 425 THR B O 1
ATOM 7108 N N . ASP B 1 401 ? 80.955 8.817 37.056 1.00 52.45 426 ASP B N 1
ATOM 7109 C CA . ASP B 1 401 ? 81.881 9.302 38.074 1.00 54.42 426 ASP B CA 1
ATOM 7110 C C . ASP B 1 401 ? 82.893 10.352 37.609 1.00 55.10 426 ASP B C 1
ATOM 7111 O O . ASP B 1 401 ? 83.508 11.032 38.434 1.00 55.35 426 ASP B O 1
ATOM 7116 N N . VAL B 1 402 ? 83.067 10.477 36.295 1.00 55.17 427 VAL B N 1
ATOM 7117 C CA . VAL B 1 402 ? 84.008 11.441 35.726 1.00 53.65 427 VAL B CA 1
ATOM 7118 C C . VAL B 1 402 ? 83.548 12.884 35.894 1.00 53.58 427 VAL B C 1
ATOM 7119 O O . VAL B 1 402 ? 82.367 13.167 36.107 1.00 54.07 427 VAL B O 1
ATOM 7123 N N . ASN B 1 403 ? 84.508 13.787 35.748 1.00 53.88 428 ASN B N 1
ATOM 7124 C CA . ASN B 1 403 ? 84.304 15.222 35.903 1.00 53.29 428 ASN B CA 1
ATOM 7125 C C . ASN B 1 403 ? 84.087 16.023 34.600 1.00 51.81 428 ASN B C 1
ATOM 7126 O O . ASN B 1 403 ? 84.190 17.255 34.596 1.00 52.51 428 ASN B O 1
ATOM 7131 N N . TYR B 1 404 ? 83.780 15.336 33.504 1.00 48.91 429 TYR B N 1
ATOM 7132 C CA . TYR B 1 404 ? 83.552 16.012 32.226 1.00 44.45 429 TYR B CA 1
ATOM 7133 C C . TYR B 1 404 ? 82.360 15.372 31.505 1.00 42.89 429 TYR B C 1
ATOM 7134 O O . TYR B 1 404 ? 81.817 14.364 31.959 1.00 40.65 429 TYR B O 1
ATOM 7143 N N . GLN B 1 405 ? 81.948 15.955 30.386 1.00 41.56 430 GLN B N 1
ATOM 7144 C CA . GLN B 1 405 ? 80.827 15.399 29.640 1.00 40.50 430 GLN B CA 1
ATOM 7145 C C . GLN B 1 405 ? 81.181 15.290 28.172 1.00 38.98 430 GLN B C 1
ATOM 7146 O O . GLN B 1 405 ? 81.920 16.129 27.650 1.00 37.64 430 GLN B O 1
ATOM 7152 N N . PHE B 1 406 ? 80.673 14.242 27.519 1.00 37.16 431 PHE B N 1
ATOM 7153 C CA . PHE B 1 406 ? 80.916 14.001 26.086 1.00 37.13 431 PHE B CA 1
ATOM 7154 C C . PHE B 1 406 ? 80.293 15.136 25.267 1.00 34.62 431 PHE B C 1
ATOM 7155 O O . PHE B 1 406 ? 79.284 15.711 25.688 1.00 33.38 431 PHE B O 1
ATOM 7163 N N . THR B 1 407 ? 80.882 15.461 24.114 1.00 33.16 432 THR B N 1
ATOM 7164 C CA . THR B 1 407 ? 80.342 16.526 23.258 1.00 32.66 432 THR B CA 1
ATOM 7165 C C . THR B 1 407 ? 80.356 16.251 21.753 1.00 33.19 432 THR B C 1
ATOM 7166 O O . THR B 1 407 ? 79.699 16.960 20.988 1.00 34.70 432 THR B O 1
ATOM 7170 N N . GLN B 1 408 ? 81.109 15.245 21.325 1.00 32.77 433 GLN B N 1
ATOM 7171 C CA . GLN B 1 408 ? 81.169 14.900 19.917 1.00 31.93 433 GLN B CA 1
ATOM 7172 C C . GLN B 1 408 ? 81.609 13.438 19.816 1.00 32.65 433 GLN B C 1
ATOM 7173 O O . GLN B 1 408 ? 82.119 12.882 20.791 1.00 30.05 433 GLN B O 1
ATOM 7179 N N . ILE B 1 409 ? 81.394 12.821 18.648 1.00 31.61 434 ILE B N 1
ATOM 7180 C CA . ILE B 1 409 ? 81.745 11.420 18.410 1.00 31.99 434 ILE B CA 1
ATOM 7181 C C . ILE B 1 409 ? 81.835 11.143 16.923 1.00 33.44 434 ILE B C 1
ATOM 7182 O O . ILE B 1 409 ? 81.145 11.767 16.108 1.00 34.97 434 ILE B O 1
ATOM 7187 N N . VAL B 1 410 ? 82.715 10.219 16.576 1.00 35.67 435 VAL B N 1
ATOM 7188 C CA . VAL B 1 410 ? 82.922 9.812 15.191 1.00 38.19 435 VAL B CA 1
ATOM 7189 C C . VAL B 1 410 ? 83.521 8.451 15.403 1.00 40.08 435 VAL B C 1
ATOM 7190 O O . VAL B 1 410 ? 84.135 8.217 16.445 1.00 41.16 435 VAL B O 1
ATOM 7194 N N . VAL B 1 411 ? 83.339 7.549 14.450 1.00 41.47 436 VAL B N 1
ATOM 7195 C CA . VAL B 1 411 ? 83.906 6.222 14.605 1.00 43.71 436 VAL B CA 1
ATOM 7196 C C . VAL B 1 411 ? 84.388 5.710 13.271 1.00 46.70 436 VAL B C 1
ATOM 7197 O O . VAL B 1 411 ? 83.874 6.112 12.233 1.00 47.00 436 VAL B O 1
ATOM 7201 N N . ASP B 1 412 ? 85.417 4.868 13.304 1.00 50.29 437 ASP B N 1
ATOM 7202 C CA . ASP B 1 412 ? 85.973 4.273 12.088 1.00 54.01 437 ASP B CA 1
ATOM 7203 C C . ASP B 1 412 ? 85.823 2.764 12.245 1.00 55.29 437 ASP B C 1
ATOM 7204 O O . ASP B 1 412 ? 85.960 2.240 13.354 1.00 54.62 437 ASP B O 1
ATOM 7209 N N . ARG B 1 413 ? 85.512 2.069 11.152 1.00 57.95 438 ARG B N 1
ATOM 7210 C CA . ARG B 1 413 ? 85.370 0.613 11.201 1.00 59.67 438 ARG B CA 1
ATOM 7211 C C . ARG B 1 413 ? 86.720 0.041 10.814 1.00 61.15 438 ARG B C 1
ATOM 7212 O O . ARG B 1 413 ? 87.081 0.004 9.638 1.00 61.15 438 ARG B O 1
ATOM 7220 N N . VAL B 1 414 ? 87.473 -0.383 11.819 1.00 62.69 439 VAL B N 1
ATOM 7221 C CA . VAL B 1 414 ? 88.791 -0.933 11.584 1.00 65.27 439 VAL B CA 1
ATOM 7222 C C . VAL B 1 414 ? 88.721 -2.451 11.504 1.00 67.09 439 VAL B C 1
ATOM 7223 O O . VAL B 1 414 ? 88.209 -3.109 12.411 1.00 67.23 439 VAL B O 1
ATOM 7227 N N . ASP B 1 415 ? 89.223 -3.005 10.406 1.00 69.51 440 ASP B N 1
ATOM 7228 C CA . ASP B 1 415 ? 89.211 -4.451 10.229 1.00 71.81 440 ASP B CA 1
ATOM 7229 C C . ASP B 1 415 ? 90.468 -5.039 10.886 1.00 73.28 440 ASP B C 1
ATOM 7230 O O . ASP B 1 415 ? 91.587 -4.658 10.540 1.00 73.69 440 ASP B O 1
ATOM 7235 N N . ALA B 1 416 ? 90.281 -5.951 11.841 1.00 74.70 441 ALA B N 1
ATOM 7236 C CA . ALA B 1 416 ? 91.404 -6.586 12.530 1.00 75.52 441 ALA B CA 1
ATOM 7237 C C . ALA B 1 416 ? 91.572 -8.016 12.035 1.00 77.15 441 ALA B C 1
ATOM 7238 O O . ALA B 1 416 ? 90.596 -8.662 11.636 1.00 76.98 441 ALA B O 1
ATOM 7240 N N . GLU B 1 417 ? 92.810 -8.508 12.058 1.00 78.96 442 GLU B N 1
ATOM 7241 C CA . GLU B 1 417 ? 93.094 -9.874 11.611 1.00 80.34 442 GLU B CA 1
ATOM 7242 C C . GLU B 1 417 ? 92.557 -10.879 12.637 1.00 81.09 442 GLU B C 1
ATOM 7243 O O . GLU B 1 417 ? 93.237 -11.834 13.032 1.00 81.21 442 GLU B O 1
ATOM 7249 N N . ASP B 1 418 ? 91.318 -10.638 13.054 1.00 81.03 443 ASP B N 1
ATOM 7250 C CA . ASP B 1 418 ? 90.627 -11.467 14.032 1.00 80.44 443 ASP B CA 1
ATOM 7251 C C . ASP B 1 418 ? 89.270 -10.825 14.301 1.00 79.50 443 ASP B C 1
ATOM 7252 O O . ASP B 1 418 ? 88.814 -10.757 15.446 1.00 80.08 443 ASP B O 1
ATOM 7257 N N . GLY B 1 419 ? 88.634 -10.346 13.235 1.00 77.43 444 GLY B N 1
ATOM 7258 C CA . GLY B 1 419 ? 87.342 -9.706 13.375 1.00 75.28 444 GLY B CA 1
ATOM 7259 C C . GLY B 1 419 ? 87.466 -8.203 13.239 1.00 74.03 444 GLY B C 1
ATOM 7260 O O . GLY B 1 419 ? 88.577 -7.665 13.225 1.00 73.51 444 GLY B O 1
ATOM 7261 N N . GLN B 1 420 ? 86.326 -7.522 13.139 1.00 72.09 445 GLN B N 1
ATOM 7262 C CA . GLN B 1 420 ? 86.306 -6.068 12.993 1.00 69.89 445 GLN B CA 1
ATOM 7263 C C . GLN B 1 420 ? 85.612 -5.415 14.179 1.00 68.67 445 GLN B C 1
ATOM 7264 O O . GLN B 1 420 ? 84.566 -5.882 14.631 1.00 67.53 445 GLN B O 1
ATOM 7270 N N . TYR B 1 421 ? 86.201 -4.335 14.684 1.00 67.18 446 TYR B N 1
ATOM 7271 C CA . TYR B 1 421 ? 85.627 -3.642 15.830 1.00 66.03 446 TYR B CA 1
ATOM 7272 C C . TYR B 1 421 ? 85.357 -2.166 15.551 1.00 63.95 446 TYR B C 1
ATOM 7273 O O . TYR B 1 421 ? 86.124 -1.498 14.857 1.00 63.52 446 TYR B O 1
ATOM 7282 N N . ASP B 1 422 ? 84.248 -1.665 16.087 1.00 61.91 447 ASP B N 1
ATOM 7283 C CA . ASP B 1 422 ? 83.889 -0.270 15.895 1.00 59.51 447 ASP B CA 1
ATOM 7284 C C . ASP B 1 422 ? 84.618 0.587 16.920 1.00 57.24 447 ASP B C 1
ATOM 7285 O O . ASP B 1 422 ? 84.270 0.581 18.103 1.00 57.67 447 ASP B O 1
ATOM 7290 N N . VAL B 1 423 ? 85.638 1.314 16.468 1.00 53.16 448 VAL B N 1
ATOM 7291 C CA . VAL B 1 423 ? 86.398 2.180 17.362 1.00 49.80 448 VAL B CA 1
ATOM 7292 C C . VAL B 1 423 ? 85.809 3.579 17.370 1.00 48.95 448 VAL B C 1
ATOM 7293 O O . VAL B 1 423 ? 85.768 4.259 16.334 1.00 48.36 448 VAL B O 1
ATOM 7297 N N . MET B 1 424 ? 85.372 3.996 18.556 1.00 46.73 449 MET B N 1
ATOM 7298 C CA . MET B 1 424 ? 84.768 5.304 18.788 1.00 44.70 449 MET B CA 1
ATOM 7299 C C . MET B 1 424 ? 85.810 6.316 19.262 1.00 44.29 449 MET B C 1
ATOM 7300 O O . MET B 1 424 ? 86.677 5.987 20.073 1.00 44.59 449 MET B O 1
ATOM 7305 N N . PHE B 1 425 ? 85.708 7.543 18.757 1.00 43.71 450 PHE B N 1
ATOM 7306 C CA . PHE B 1 425 ? 86.594 8.649 19.132 1.00 42.76 450 PHE B CA 1
ATOM 7307 C C . PHE B 1 425 ? 85.686 9.724 19.712 1.00 42.99 450 PHE B C 1
ATOM 7308 O O . PHE B 1 425 ? 85.145 10.564 18.980 1.00 42.68 450 PHE B O 1
ATOM 7316 N N . ILE B 1 426 ? 85.524 9.699 21.028 1.00 42.26 451 ILE B N 1
ATOM 7317 C CA . ILE B 1 426 ? 84.652 10.638 21.720 1.00 40.64 451 ILE B CA 1
ATOM 7318 C C . ILE B 1 426 ? 85.306 11.952 22.147 1.00 41.64 451 ILE B C 1
ATOM 7319 O O . ILE B 1 426 ? 86.295 11.949 22.876 1.00 43.27 451 ILE B O 1
ATOM 7324 N N . GLY B 1 427 ? 84.751 13.073 21.688 1.00 42.41 452 GLY B N 1
ATOM 7325 C CA . GLY B 1 427 ? 85.277 14.380 22.065 1.00 42.56 452 GLY B CA 1
ATOM 7326 C C . GLY B 1 427 ? 84.667 14.845 23.386 1.00 42.63 452 GLY B C 1
ATOM 7327 O O . GLY B 1 427 ? 83.485 14.601 23.644 1.00 43.56 452 GLY B O 1
ATOM 7328 N N . THR B 1 428 ? 85.460 15.518 24.218 1.00 43.10 453 THR B N 1
ATOM 7329 C CA . THR B 1 428 ? 85.002 15.995 25.527 1.00 43.83 453 THR B CA 1
ATOM 7330 C C . THR B 1 428 ? 84.897 17.520 25.620 1.00 44.14 453 THR B C 1
ATOM 7331 O O . THR B 1 428 ? 85.514 18.239 24.831 1.00 43.62 453 THR B O 1
ATOM 7335 N N . ASP B 1 429 ? 84.109 18.007 26.579 1.00 43.76 454 ASP B N 1
ATOM 7336 C CA . ASP B 1 429 ? 83.947 19.445 26.764 1.00 45.55 454 ASP B CA 1
ATOM 7337 C C . ASP B 1 429 ? 85.184 20.018 27.443 1.00 46.58 454 ASP B C 1
ATOM 7338 O O . ASP B 1 429 ? 85.255 21.217 27.734 1.00 47.39 454 ASP B O 1
ATOM 7343 N N . VAL B 1 430 ? 86.162 19.154 27.689 1.00 45.85 455 VAL B N 1
ATOM 7344 C CA . VAL B 1 430 ? 87.390 19.571 28.344 1.00 45.53 455 VAL B CA 1
ATOM 7345 C C . VAL B 1 430 ? 88.562 19.711 27.375 1.00 45.24 455 VAL B C 1
ATOM 7346 O O . VAL B 1 430 ? 89.584 20.304 27.712 1.00 46.56 455 VAL B O 1
ATOM 7350 N N . GLY B 1 431 ? 88.409 19.191 26.165 1.00 45.34 456 GLY B N 1
ATOM 7351 C CA . GLY B 1 431 ? 89.476 19.310 25.188 1.00 44.49 456 GLY B CA 1
ATOM 7352 C C . GLY B 1 431 ? 90.260 18.030 25.038 1.00 44.82 456 GLY B C 1
ATOM 7353 O O . GLY B 1 431 ? 91.341 18.003 24.445 1.00 45.64 456 GLY B O 1
ATOM 7354 N N . THR B 1 432 ? 89.707 16.948 25.567 1.00 46.25 457 THR B N 1
ATOM 7355 C CA . THR B 1 432 ? 90.377 15.660 25.496 1.00 45.97 457 THR B CA 1
ATOM 7356 C C . THR B 1 432 ? 89.616 14.717 24.562 1.00 44.70 457 THR B C 1
ATOM 7357 O O . THR B 1 432 ? 88.422 14.890 24.343 1.00 45.16 457 THR B O 1
ATOM 7361 N N . VAL B 1 433 ? 90.318 13.738 24.002 1.00 43.63 458 VAL B N 1
ATOM 7362 C CA . VAL B 1 433 ? 89.713 12.766 23.098 1.00 42.89 458 VAL B CA 1
ATOM 7363 C C . VAL B 1 433 ? 89.938 11.372 23.677 1.00 42.27 458 VAL B C 1
ATOM 7364 O O . VAL B 1 433 ? 91.028 11.068 24.169 1.00 40.12 458 VAL B O 1
ATOM 7368 N N . LEU B 1 434 ? 88.908 10.530 23.624 1.00 42.53 459 LEU B N 1
ATOM 7369 C CA . LEU B 1 434 ? 89.004 9.169 24.148 1.00 41.13 459 LEU B CA 1
ATOM 7370 C C . LEU B 1 434 ? 88.784 8.215 22.996 1.00 42.05 459 LEU B C 1
ATOM 7371 O O . LEU B 1 434 ? 87.944 8.473 22.133 1.00 41.68 459 LEU B O 1
ATOM 7376 N N . LYS B 1 435 ? 89.547 7.126 22.971 1.00 43.41 460 LYS B N 1
ATOM 7377 C CA . LYS B 1 435 ? 89.385 6.112 21.937 1.00 45.15 460 LYS B CA 1
ATOM 7378 C C . LYS B 1 435 ? 88.920 4.860 22.674 1.00 46.73 460 LYS B C 1
ATOM 7379 O O . LYS B 1 435 ? 89.673 4.290 23.467 1.00 46.47 460 LYS B O 1
ATOM 7385 N N . VAL B 1 436 ? 87.679 4.440 22.425 1.00 48.07 461 VAL B N 1
ATOM 7386 C CA . VAL B 1 436 ? 87.122 3.271 23.108 1.00 50.52 461 VAL B CA 1
ATOM 7387 C C . VAL B 1 436 ? 86.573 2.183 22.181 1.00 51.91 461 VAL B C 1
ATOM 7388 O O . VAL B 1 436 ? 86.127 2.463 21.073 1.00 51.62 461 VAL B O 1
ATOM 7392 N N . VAL B 1 437 ? 86.617 0.939 22.648 1.00 53.47 462 VAL B N 1
ATOM 7393 C CA . VAL B 1 437 ? 86.098 -0.187 21.888 1.00 55.16 462 VAL B CA 1
ATOM 7394 C C . VAL B 1 437 ? 85.139 -0.943 22.798 1.00 55.77 462 VAL B C 1
ATOM 7395 O O . VAL B 1 437 ? 85.407 -1.123 23.990 1.00 55.31 462 VAL B O 1
ATOM 7399 N N . SER B 1 438 ? 84.022 -1.382 22.227 1.00 58.72 463 SER B N 1
ATOM 7400 C CA . SER B 1 438 ? 82.987 -2.102 22.973 1.00 59.22 463 SER B CA 1
ATOM 7401 C C . SER B 1 438 ? 82.916 -3.557 22.556 1.00 58.88 463 SER B C 1
ATOM 7402 O O . SER B 1 438 ? 81.875 -4.015 22.091 1.00 59.01 463 SER B O 1
ATOM 7405 N N . VAL B 1 439 ? 84.015 -4.284 22.718 1.00 59.20 464 VAL B N 1
ATOM 7406 C CA . VAL B 1 439 ? 84.045 -5.697 22.344 1.00 60.23 464 VAL B CA 1
ATOM 7407 C C . VAL B 1 439 ? 83.057 -6.502 23.188 1.00 60.04 464 VAL B C 1
ATOM 7408 O O . VAL B 1 439 ? 82.997 -6.349 24.409 1.00 59.44 464 VAL B O 1
ATOM 7412 N N . PRO B 1 440 ? 82.266 -7.373 22.543 1.00 60.67 465 PRO B N 1
ATOM 7413 C CA . PRO B 1 440 ? 81.285 -8.191 23.265 1.00 61.84 465 PRO B CA 1
ATOM 7414 C C . PRO B 1 440 ? 81.946 -9.262 24.146 1.00 62.76 465 PRO B C 1
ATOM 7415 O O . PRO B 1 440 ? 82.348 -10.316 23.656 1.00 63.85 465 PRO B O 1
ATOM 7419 N N . LYS B 1 441 ? 82.050 -8.996 25.445 1.00 63.47 466 LYS B N 1
ATOM 7420 C CA . LYS B 1 441 ? 82.676 -9.945 26.373 1.00 63.90 466 LYS B CA 1
ATOM 7421 C C . LYS B 1 441 ? 81.943 -11.287 26.466 1.00 64.02 466 LYS B C 1
ATOM 7422 O O . LYS B 1 441 ? 81.023 -11.439 27.269 1.00 63.93 466 LYS B O 1
ATOM 7428 N N . GLU B 1 442 ? 82.366 -12.248 25.644 1.00 64.11 467 GLU B N 1
ATOM 7429 C CA . GLU B 1 442 ? 81.791 -13.600 25.606 1.00 65.77 467 GLU B CA 1
ATOM 7430 C C . GLU B 1 442 ? 80.391 -13.654 25.000 1.00 65.37 467 GLU B C 1
ATOM 7431 O O . GLU B 1 442 ? 80.018 -14.644 24.370 1.00 65.14 467 GLU B O 1
ATOM 7437 N N . THR B 1 443 ? 79.618 -12.589 25.189 1.00 65.75 468 THR B N 1
ATOM 7438 C CA . THR B 1 443 ? 78.264 -12.538 24.661 1.00 65.22 468 THR B CA 1
ATOM 7439 C C . THR B 1 443 ? 77.636 -11.147 24.675 1.00 65.69 468 THR B C 1
ATOM 7440 O O . THR B 1 443 ? 77.828 -10.362 25.608 1.00 65.74 468 THR B O 1
ATOM 7444 N N . TRP B 1 444 ? 76.891 -10.849 23.619 1.00 66.27 469 TRP B N 1
ATOM 7445 C CA . TRP B 1 444 ? 76.193 -9.575 23.500 1.00 66.55 469 TRP B CA 1
ATOM 7446 C C . TRP B 1 444 ? 75.265 -9.508 24.716 1.00 67.36 469 TRP B C 1
ATOM 7447 O O . TRP B 1 444 ? 74.516 -10.448 24.974 1.00 68.71 469 TRP B O 1
ATOM 7458 N N . HIS B 1 445 ? 75.355 -8.411 25.466 1.00 67.31 470 HIS B N 1
ATOM 7459 C CA . HIS B 1 445 ? 74.573 -8.167 26.697 1.00 68.94 470 HIS B CA 1
ATOM 7460 C C . HIS B 1 445 ? 75.529 -7.834 27.825 1.00 69.53 470 HIS B C 1
ATOM 7461 O O . HIS B 1 445 ? 75.379 -6.826 28.517 1.00 69.48 470 HIS B O 1
ATOM 7468 N N . ASP B 1 446 ? 76.496 -8.717 28.023 1.00 68.55 471 ASP B N 1
ATOM 7469 C CA . ASP B 1 446 ? 77.513 -8.513 29.033 1.00 69.28 471 ASP B CA 1
ATOM 7470 C C . ASP B 1 446 ? 78.763 -8.160 28.217 1.00 69.01 471 ASP B C 1
ATOM 7471 O O . ASP B 1 446 ? 79.577 -9.030 27.901 1.00 68.86 471 ASP B O 1
ATOM 7476 N N . LEU B 1 447 ? 78.899 -6.886 27.852 1.00 66.90 472 LEU B N 1
ATOM 7477 C CA . LEU B 1 447 ? 80.051 -6.458 27.057 1.00 65.55 472 LEU B CA 1
ATOM 7478 C C . LEU B 1 447 ? 81.069 -5.657 27.865 1.00 64.18 472 LEU B C 1
ATOM 7479 O O . LEU B 1 447 ? 80.714 -4.953 28.810 1.00 63.61 472 LEU B O 1
ATOM 7484 N N . GLU B 1 448 ? 82.334 -5.774 27.463 1.00 62.95 473 GLU B N 1
ATOM 7485 C CA . GLU B 1 448 ? 83.465 -5.107 28.108 1.00 61.64 473 GLU B CA 1
ATOM 7486 C C . GLU B 1 448 ? 83.765 -3.739 27.477 1.00 60.73 473 GLU B C 1
ATOM 7487 O O . GLU B 1 448 ? 83.837 -3.611 26.255 1.00 62.10 473 GLU B O 1
ATOM 7493 N N . GLU B 1 449 ? 83.945 -2.721 28.309 1.00 59.23 474 GLU B N 1
ATOM 7494 C CA . GLU B 1 449 ? 84.258 -1.379 27.824 1.00 57.99 474 GLU B CA 1
ATOM 7495 C C . GLU B 1 449 ? 85.766 -1.148 27.960 1.00 57.06 474 GLU B C 1
ATOM 7496 O O . GLU B 1 449 ? 86.313 -1.204 29.063 1.00 56.62 474 GLU B O 1
ATOM 7502 N N . VAL B 1 450 ? 86.440 -0.882 26.846 1.00 55.86 475 VAL B N 1
ATOM 7503 C CA . VAL B 1 450 ? 87.889 -0.685 26.880 1.00 55.13 475 VAL B CA 1
ATOM 7504 C C . VAL B 1 450 ? 88.343 0.706 26.427 1.00 54.59 475 VAL B C 1
ATOM 7505 O O . VAL B 1 450 ? 88.253 1.062 25.245 1.00 54.26 475 VAL B O 1
ATOM 7509 N N . LEU B 1 451 ? 88.838 1.486 27.379 1.00 54.22 476 LEU B N 1
ATOM 7510 C CA . LEU B 1 451 ? 89.324 2.827 27.097 1.00 54.29 476 LEU B CA 1
ATOM 7511 C C . LEU B 1 451 ? 90.785 2.750 26.671 1.00 54.95 476 LEU B C 1
ATOM 7512 O O . LEU B 1 451 ? 91.679 2.645 27.512 1.00 55.54 476 LEU B O 1
ATOM 7517 N N . LEU B 1 452 ? 91.025 2.801 25.364 1.00 55.66 477 LEU B N 1
ATOM 7518 C CA . LEU B 1 452 ? 92.380 2.718 24.840 1.00 54.66 477 LEU B CA 1
ATOM 7519 C C . LEU B 1 452 ? 93.231 3.958 25.084 1.00 55.96 477 LEU B C 1
ATOM 7520 O O . LEU B 1 452 ? 94.278 3.864 25.731 1.00 57.29 477 LEU B O 1
ATOM 7525 N N . GLU B 1 453 ? 92.795 5.114 24.578 1.00 55.94 478 GLU B N 1
ATOM 7526 C CA . GLU B 1 453 ? 93.568 6.348 24.754 1.00 55.14 478 GLU B CA 1
ATOM 7527 C C . GLU B 1 453 ? 92.777 7.532 25.325 1.00 53.88 478 GLU B C 1
ATOM 7528 O O . GLU B 1 453 ? 91.559 7.615 25.194 1.00 53.90 478 GLU B O 1
ATOM 7534 N N . GLU B 1 454 ? 93.495 8.432 25.985 1.00 53.15 479 GLU B N 1
ATOM 7535 C CA . GLU B 1 454 ? 92.912 9.644 26.555 1.00 53.18 479 GLU B CA 1
ATOM 7536 C C . GLU B 1 454 ? 93.954 10.731 26.309 1.00 53.18 479 GLU B C 1
ATOM 7537 O O . GLU B 1 454 ? 94.816 11.006 27.145 1.00 52.99 479 GLU B O 1
ATOM 7543 N N . MET B 1 455 ? 93.857 11.336 25.134 1.00 52.15 480 MET B N 1
ATOM 7544 C CA . MET B 1 455 ? 94.792 12.352 24.701 1.00 52.15 480 MET B CA 1
ATOM 7545 C C . MET B 1 455 ? 94.200 13.750 24.706 1.00 51.68 480 MET B C 1
ATOM 7546 O O . MET B 1 455 ? 93.122 13.984 24.149 1.00 52.04 480 MET B O 1
ATOM 7551 N N . THR B 1 456 ? 94.909 14.682 25.336 1.00 50.87 481 THR B N 1
ATOM 7552 C CA . THR B 1 456 ? 94.467 16.068 25.375 1.00 49.17 481 THR B CA 1
ATOM 7553 C C . THR B 1 456 ? 95.016 16.628 24.069 1.00 48.23 481 THR B C 1
ATOM 7554 O O . THR B 1 456 ? 96.108 16.255 23.647 1.00 47.45 481 THR B O 1
ATOM 7558 N N . VAL B 1 457 ? 94.266 17.495 23.403 1.00 48.30 482 VAL B N 1
ATOM 7559 C CA . VAL B 1 457 ? 94.753 18.010 22.137 1.00 47.47 482 VAL B CA 1
ATOM 7560 C C . VAL B 1 457 ? 94.695 19.520 22.036 1.00 48.46 482 VAL B C 1
ATOM 7561 O O . VAL B 1 457 ? 94.623 20.076 20.944 1.00 48.54 482 VAL B O 1
ATOM 7565 N N . PHE B 1 458 ? 94.722 20.185 23.181 1.00 49.36 483 PHE B N 1
ATOM 7566 C CA . PHE B 1 458 ? 94.697 21.639 23.215 1.00 52.17 483 PHE B CA 1
ATOM 7567 C C . PHE B 1 458 ? 95.481 22.099 24.427 1.00 55.22 483 PHE B C 1
ATOM 7568 O O . PHE B 1 458 ? 95.207 21.662 25.557 1.00 55.78 483 PHE B O 1
ATOM 7576 N N . ARG B 1 459 ? 96.452 22.982 24.191 1.00 57.11 484 ARG B N 1
ATOM 7577 C CA . ARG B 1 459 ? 97.301 23.509 25.260 1.00 58.36 484 ARG B CA 1
ATOM 7578 C C . ARG B 1 459 ? 96.459 23.806 26.501 1.00 57.79 484 ARG B C 1
ATOM 7579 O O . ARG B 1 459 ? 96.824 23.412 27.604 1.00 56.68 484 ARG B O 1
ATOM 7587 N N . GLU B 1 460 ? 95.328 24.486 26.311 1.00 57.26 485 GLU B N 1
ATOM 7588 C CA . GLU B 1 460 ? 94.426 24.815 27.415 1.00 57.45 485 GLU B CA 1
ATOM 7589 C C . GLU B 1 460 ? 93.131 24.022 27.270 1.00 56.30 485 GLU B C 1
ATOM 7590 O O . GLU B 1 460 ? 92.739 23.646 26.166 1.00 55.86 485 GLU B O 1
ATOM 7596 N N . PRO B 1 461 ? 92.456 23.741 28.389 1.00 55.38 486 PRO B N 1
ATOM 7597 C CA . PRO B 1 461 ? 91.208 22.983 28.304 1.00 54.58 486 PRO B CA 1
ATOM 7598 C C . PRO B 1 461 ? 90.072 23.819 27.715 1.00 54.08 486 PRO B C 1
ATOM 7599 O O . PRO B 1 461 ? 89.824 24.944 28.159 1.00 54.48 486 PRO B O 1
ATOM 7603 N N . THR B 1 462 ? 89.415 23.272 26.693 1.00 53.65 487 THR B N 1
ATOM 7604 C CA . THR B 1 462 ? 88.274 23.918 26.040 1.00 52.66 487 THR B CA 1
ATOM 7605 C C . THR B 1 462 ? 87.294 22.849 25.550 1.00 51.38 487 THR B C 1
ATOM 7606 O O . THR B 1 462 ? 87.663 21.678 25.392 1.00 50.69 487 THR B O 1
ATOM 7610 N N . THR B 1 463 ? 86.048 23.264 25.318 1.00 49.98 488 THR B N 1
ATOM 7611 C CA . THR B 1 463 ? 84.990 22.374 24.834 1.00 48.50 488 THR B CA 1
ATOM 7612 C C . THR B 1 463 ? 85.201 22.011 23.369 1.00 47.71 488 THR B C 1
ATOM 7613 O O . THR B 1 463 ? 85.271 22.903 22.511 1.00 47.22 488 THR B O 1
ATOM 7617 N N . ILE B 1 464 ? 85.304 20.711 23.084 1.00 46.40 489 ILE B N 1
ATOM 7618 C CA . ILE B 1 464 ? 85.469 20.234 21.707 1.00 45.27 489 ILE B CA 1
ATOM 7619 C C . ILE B 1 464 ? 84.138 20.404 20.977 1.00 45.31 489 ILE B C 1
ATOM 7620 O O . ILE B 1 464 ? 83.115 19.885 21.413 1.00 44.99 489 ILE B O 1
ATOM 7625 N N . SER B 1 465 ? 84.167 21.126 19.863 1.00 45.57 490 SER B N 1
ATOM 7626 C CA . SER B 1 465 ? 82.961 21.431 19.098 1.00 45.77 490 SER B CA 1
ATOM 7627 C C . SER B 1 465 ? 82.768 20.714 17.758 1.00 45.94 490 SER B C 1
ATOM 7628 O O . SER B 1 465 ? 81.653 20.672 17.237 1.00 45.38 490 SER B O 1
ATOM 7631 N N . ALA B 1 466 ? 83.838 20.154 17.201 1.00 46.66 491 ALA B N 1
ATOM 7632 C CA . ALA B 1 466 ? 83.746 19.484 15.908 1.00 47.98 491 ALA B CA 1
ATOM 7633 C C . ALA B 1 466 ? 84.793 18.405 15.725 1.00 48.64 491 ALA B C 1
ATOM 7634 O O . ALA B 1 466 ? 85.938 18.571 16.131 1.00 49.23 491 ALA B O 1
ATOM 7636 N N . MET B 1 467 ? 84.400 17.306 15.094 1.00 49.73 492 MET B N 1
ATOM 7637 C CA . MET B 1 467 ? 85.322 16.209 14.834 1.00 49.63 492 MET B CA 1
ATOM 7638 C C . MET B 1 467 ? 85.062 15.628 13.456 1.00 51.57 492 MET B C 1
ATOM 7639 O O . MET B 1 467 ? 83.919 15.318 13.111 1.00 51.89 492 MET B O 1
ATOM 7644 N N . GLU B 1 468 ? 86.123 15.477 12.670 1.00 53.56 493 GLU B N 1
ATOM 7645 C CA . GLU B 1 468 ? 85.998 14.908 11.337 1.00 55.10 493 GLU B CA 1
ATOM 7646 C C . GLU B 1 468 ? 87.048 13.823 11.112 1.00 56.82 493 GLU B C 1
ATOM 7647 O O . GLU B 1 468 ? 88.250 14.049 11.289 1.00 57.92 493 GLU B O 1
ATOM 7653 N N . LEU B 1 469 ? 86.563 12.640 10.738 1.00 58.12 494 LEU B N 1
ATOM 7654 C CA . LEU B 1 469 ? 87.391 11.463 10.482 1.00 59.20 494 LEU B CA 1
ATOM 7655 C C . LEU B 1 469 ? 87.708 11.307 9.002 1.00 60.38 494 LEU B C 1
ATOM 7656 O O . LEU B 1 469 ? 86.816 11.384 8.159 1.00 60.54 494 LEU B O 1
ATOM 7661 N N . SER B 1 470 ? 88.978 11.074 8.686 1.00 62.27 495 SER B N 1
ATOM 7662 C CA . SER B 1 470 ? 89.393 10.895 7.298 1.00 62.85 495 SER B CA 1
ATOM 7663 C C . SER B 1 470 ? 89.980 9.507 7.049 1.00 63.39 495 SER B C 1
ATOM 7664 O O . SER B 1 470 ? 91.033 9.157 7.594 1.00 63.20 495 SER B O 1
ATOM 7667 N N . THR B 1 471 ? 89.288 8.722 6.227 1.00 63.69 496 THR B N 1
ATOM 7668 C CA . THR B 1 471 ? 89.733 7.375 5.875 1.00 64.32 496 THR B CA 1
ATOM 7669 C C . THR B 1 471 ? 90.412 7.424 4.509 1.00 63.78 496 THR B C 1
ATOM 7670 O O . THR B 1 471 ? 89.988 6.781 3.549 1.00 63.89 496 THR B O 1
ATOM 7674 N N . LYS B 1 472 ? 91.477 8.204 4.438 1.00 62.83 497 LYS B N 1
ATOM 7675 C CA . LYS B 1 472 ? 92.227 8.373 3.209 1.00 63.38 497 LYS B CA 1
ATOM 7676 C C . LYS B 1 472 ? 93.472 9.146 3.627 1.00 62.90 497 LYS B C 1
ATOM 7677 O O . LYS B 1 472 ? 94.408 9.332 2.851 1.00 63.29 497 LYS B O 1
ATOM 7683 N N . GLN B 1 473 ? 93.456 9.588 4.879 1.00 62.24 498 GLN B N 1
ATOM 7684 C CA . GLN B 1 473 ? 94.558 10.326 5.476 1.00 62.28 498 GLN B CA 1
ATOM 7685 C C . GLN B 1 473 ? 94.802 9.679 6.827 1.00 62.17 498 GLN B C 1
ATOM 7686 O O . GLN B 1 473 ? 95.891 9.782 7.390 1.00 62.09 498 GLN B O 1
ATOM 7692 N N . GLN B 1 474 ? 93.762 9.023 7.342 1.00 61.34 499 GLN B N 1
ATOM 7693 C CA . GLN B 1 474 ? 93.809 8.360 8.643 1.00 60.05 499 GLN B CA 1
ATOM 7694 C C . GLN B 1 474 ? 94.080 9.373 9.759 1.00 59.17 499 GLN B C 1
ATOM 7695 O O . GLN B 1 474 ? 94.707 9.047 10.767 1.00 59.52 499 GLN B O 1
ATOM 7701 N N . GLN B 1 475 ? 93.585 10.596 9.563 1.00 58.69 500 GLN B N 1
ATOM 7702 C CA . GLN B 1 475 ? 93.745 11.697 10.516 1.00 57.58 500 GLN B CA 1
ATOM 7703 C C . GLN B 1 475 ? 92.405 12.214 11.069 1.00 56.96 500 GLN B C 1
ATOM 7704 O O . GLN B 1 475 ? 91.424 12.340 10.328 1.00 56.35 500 GLN B O 1
ATOM 7710 N N . LEU B 1 476 ? 92.380 12.512 12.371 1.00 55.39 501 LEU B N 1
ATOM 7711 C CA . LEU B 1 476 ? 91.188 13.033 13.042 1.00 53.43 501 LEU B CA 1
ATOM 7712 C C . LEU B 1 476 ? 91.351 14.541 13.220 1.00 54.02 501 LEU B C 1
ATOM 7713 O O . LEU B 1 476 ? 92.444 15.019 13.532 1.00 54.41 501 LEU B O 1
ATOM 7718 N N . TYR B 1 477 ? 90.277 15.300 13.034 1.00 52.83 502 TYR B N 1
ATOM 7719 C CA . TYR B 1 477 ? 90.395 16.747 13.175 1.00 52.69 502 TYR B CA 1
ATOM 7720 C C . TYR B 1 477 ? 89.406 17.301 14.185 1.00 51.52 502 TYR B C 1
ATOM 7721 O O . TYR B 1 477 ? 88.196 17.240 13.974 1.00 52.23 502 TYR B O 1
ATOM 7730 N N . ILE B 1 478 ? 89.930 17.836 15.286 1.00 50.72 503 ILE B N 1
ATOM 7731 C CA . ILE B 1 478 ? 89.094 18.406 16.338 1.00 50.45 503 ILE B CA 1
ATOM 7732 C C . ILE B 1 478 ? 88.958 19.912 16.149 1.00 50.80 503 ILE B C 1
ATOM 7733 O O . ILE B 1 478 ? 89.848 20.546 15.591 1.00 51.57 503 ILE B O 1
ATOM 7738 N N . GLY B 1 479 ? 87.846 20.480 16.616 1.00 51.27 504 GLY B N 1
ATOM 7739 C CA . GLY B 1 479 ? 87.612 21.914 16.482 1.00 51.02 504 GLY B CA 1
ATOM 7740 C C . GLY B 1 479 ? 87.055 22.554 17.744 1.00 50.13 504 GLY B C 1
ATOM 7741 O O . GLY B 1 479 ? 86.344 21.902 18.520 1.00 49.32 504 GLY B O 1
ATOM 7742 N N . SER B 1 480 ? 87.363 23.838 17.935 1.00 50.78 505 SER B N 1
ATOM 7743 C CA . SER B 1 480 ? 86.934 24.598 19.116 1.00 50.99 505 SER B CA 1
ATOM 7744 C C . SER B 1 480 ? 87.129 26.083 18.845 1.00 50.20 505 SER B C 1
ATOM 7745 O O . SER B 1 480 ? 87.631 26.452 17.779 1.00 50.10 505 SER B O 1
ATOM 7748 N N . THR B 1 481 ? 86.732 26.938 19.788 1.00 49.51 506 THR B N 1
ATOM 7749 C CA . THR B 1 481 ? 86.950 28.373 19.595 1.00 48.63 506 THR B CA 1
ATOM 7750 C C . THR B 1 481 ? 88.452 28.638 19.669 1.00 49.07 506 THR B C 1
ATOM 7751 O O . THR B 1 481 ? 88.960 29.576 19.051 1.00 49.22 506 THR B O 1
ATOM 7755 N N . ALA B 1 482 ? 89.165 27.793 20.413 1.00 49.94 507 ALA B N 1
ATOM 7756 C CA . ALA B 1 482 ? 90.619 27.938 20.563 1.00 49.73 507 ALA B CA 1
ATOM 7757 C C . ALA B 1 482 ? 91.369 27.625 19.264 1.00 48.62 507 ALA B C 1
ATOM 7758 O O . ALA B 1 482 ? 92.543 27.962 19.117 1.00 49.55 507 ALA B O 1
ATOM 7760 N N . GLY B 1 483 ? 90.693 26.981 18.323 1.00 49.14 508 GLY B N 1
ATOM 7761 C CA . GLY B 1 483 ? 91.350 26.653 17.075 1.00 49.95 508 GLY B CA 1
ATOM 7762 C C . GLY B 1 483 ? 91.143 25.207 16.687 1.00 50.12 508 GLY B C 1
ATOM 7763 O O . GLY B 1 483 ? 90.440 24.467 17.380 1.00 50.02 508 GLY B O 1
ATOM 7764 N N . VAL B 1 484 ? 91.762 24.800 15.583 1.00 50.30 509 VAL B N 1
ATOM 7765 C CA . VAL B 1 484 ? 91.629 23.433 15.090 1.00 51.34 509 VAL B CA 1
ATOM 7766 C C . VAL B 1 484 ? 92.831 22.568 15.488 1.00 52.69 509 VAL B C 1
ATOM 7767 O O . VAL B 1 484 ? 93.926 23.079 15.715 1.00 53.83 509 VAL B O 1
ATOM 7771 N N . ALA B 1 485 ? 92.615 21.260 15.583 1.00 51.96 510 ALA B N 1
ATOM 7772 C CA . ALA B 1 485 ? 93.680 20.336 15.946 1.00 53.64 510 ALA B CA 1
ATOM 7773 C C . ALA B 1 485 ? 93.632 19.050 15.113 1.00 54.52 510 ALA B C 1
ATOM 7774 O O . ALA B 1 485 ? 92.559 18.499 14.831 1.00 54.17 510 ALA B O 1
ATOM 7776 N N . GLN B 1 486 ? 94.812 18.575 14.728 1.00 55.76 511 GLN B N 1
ATOM 7777 C CA . GLN B 1 486 ? 94.940 17.370 13.918 1.00 56.60 511 GLN B CA 1
ATOM 7778 C C . GLN B 1 486 ? 95.775 16.317 14.645 1.00 57.09 511 GLN B C 1
ATOM 7779 O O . GLN B 1 486 ? 96.765 16.635 15.312 1.00 57.52 511 GLN B O 1
ATOM 7785 N N . LEU B 1 487 ? 95.382 15.060 14.504 1.00 56.89 512 LEU B N 1
ATOM 7786 C CA . LEU B 1 487 ? 96.111 13.987 15.151 1.00 57.96 512 LEU B CA 1
ATOM 7787 C C . LEU B 1 487 ? 95.929 12.671 14.399 1.00 58.68 512 LEU B C 1
ATOM 7788 O O . LEU B 1 487 ? 94.944 12.488 13.681 1.00 59.02 512 LEU B O 1
ATOM 7793 N N . PRO B 1 488 ? 96.891 11.743 14.538 1.00 59.80 513 PRO B N 1
ATOM 7794 C CA . PRO B 1 488 ? 96.803 10.446 13.856 1.00 59.92 513 PRO B CA 1
ATOM 7795 C C . PRO B 1 488 ? 95.814 9.508 14.550 1.00 61.01 513 PRO B C 1
ATOM 7796 O O . PRO B 1 488 ? 95.635 9.584 15.764 1.00 59.92 513 PRO B O 1
ATOM 7800 N N . LEU B 1 489 ? 95.176 8.629 13.781 1.00 62.65 514 LEU B N 1
ATOM 7801 C CA . LEU B 1 489 ? 94.215 7.683 14.344 1.00 64.99 514 LEU B CA 1
ATOM 7802 C C . LEU B 1 489 ? 94.895 6.721 15.302 1.00 67.26 514 LEU B C 1
ATOM 7803 O O . LEU B 1 489 ? 94.450 6.530 16.433 1.00 66.49 514 LEU B O 1
ATOM 7808 N N . HIS B 1 490 ? 95.978 6.110 14.843 1.00 71.25 515 HIS B N 1
ATOM 7809 C CA . HIS B 1 490 ? 96.718 5.171 15.672 1.00 74.45 515 HIS B CA 1
ATOM 7810 C C . HIS B 1 490 ? 97.999 5.784 16.236 1.00 76.49 515 HIS B C 1
ATOM 7811 O O . HIS B 1 490 ? 98.314 6.956 16.006 1.00 76.19 515 HIS B O 1
ATOM 7818 N N . ARG B 1 491 ? 98.734 4.959 16.970 1.00 78.33 516 ARG B N 1
ATOM 7819 C CA . ARG B 1 491 ? 99.988 5.346 17.602 1.00 79.54 516 ARG B CA 1
ATOM 7820 C C . ARG B 1 491 ? 100.493 4.047 18.236 1.00 79.37 516 ARG B C 1
ATOM 7821 O O . ARG B 1 491 ? 101.122 4.045 19.298 1.00 78.80 516 ARG B O 1
ATOM 7829 N N . CYS B 1 492 ? 100.186 2.946 17.548 1.00 79.66 517 CYS B N 1
ATOM 7830 C CA . CYS B 1 492 ? 100.532 1.581 17.959 1.00 79.45 517 CYS B CA 1
ATOM 7831 C C . CYS B 1 492 ? 101.957 1.357 18.475 1.00 78.38 517 CYS B C 1
ATOM 7832 O O . CYS B 1 492 ? 102.209 0.413 19.229 1.00 77.39 517 CYS B O 1
ATOM 7835 N N . ASP B 1 493 ? 102.885 2.216 18.068 1.00 77.84 518 ASP B N 1
ATOM 7836 C CA . ASP B 1 493 ? 104.266 2.091 18.511 1.00 77.21 518 ASP B CA 1
ATOM 7837 C C . ASP B 1 493 ? 104.572 3.067 19.631 1.00 77.16 518 ASP B C 1
ATOM 7838 O O . ASP B 1 493 ? 105.511 3.857 19.547 1.00 76.65 518 ASP B O 1
ATOM 7843 N N . ILE B 1 494 ? 103.753 2.998 20.677 1.00 77.26 519 ILE B N 1
ATOM 7844 C CA . ILE B 1 494 ? 103.884 3.844 21.862 1.00 77.65 519 ILE B CA 1
ATOM 7845 C C . ILE B 1 494 ? 103.217 3.144 23.054 1.00 78.70 519 ILE B C 1
ATOM 7846 O O . ILE B 1 494 ? 103.494 3.482 24.211 1.00 79.29 519 ILE B O 1
ATOM 7851 N N . TYR B 1 495 ? 102.343 2.173 22.770 1.00 78.82 520 TYR B N 1
ATOM 7852 C CA . TYR B 1 495 ? 101.662 1.427 23.831 1.00 79.29 520 TYR B CA 1
ATOM 7853 C C . TYR B 1 495 ? 102.712 0.786 24.751 1.00 79.26 520 TYR B C 1
ATOM 7854 O O . TYR B 1 495 ? 102.818 1.218 25.926 1.00 78.69 520 TYR B O 1
#

Organism: Mus musculus (NCBI:txid10090)

B-factor: mean 45.38, std 14.8, range [12.88, 91.24]

InterPro domains:
  IPR001627 Sema domain [PF01403] (308-495)
  IPR001627 Sema domain [PS51004] (31-514)
  IPR001627 Sema domain [SM00630] (57-498)
  IPR003599 Immunoglobulin domain subtype [SM00409] (583-669)
  IPR007110 Immunoglobulin-like domain [PS50835] (579-665)
  IPR013783 Immunoglobulin-like fold [G3DSA:2.60.40.10] (587-670)
  IPR015943 WD40/YVTN repeat-like-containing domain superfamily [G3DSA:2.130.10.10] (26-518)
  IPR016201 PSI domain [SM00423] (516-568)
  IPR027231 Semaphorin [PTHR11036] (8-762)
  IPR036179 Immunoglobulin-like domain superfamily [SSF48726] (584-668)
  IPR036352 Sema domain superfamily [SSF101912] (28-520)
  IPR041416 IL-1Ra-like, immunoglobulin domain [PF18452] (591-668)
  IPR042820 Semaphorin-3A, sema domain [cd11249] (26-518)

Nearest PDB structures (foldseek):
  4gza-assembly1_G  TM=1.002E+00  e=1.320E-96  Mus musculus
  1q47-assembly1_B  TM=9.981E-01  e=8.814E-85  Mus musculus
  4gz8-assembly1_A  TM=9.935E-01  e=2.022E-82  Mus musculus
  4gz8-assembly1_B  TM=9.869E-01  e=9.702E-83  Mus musculus
  7m0r-assembly1_C  TM=9.913E-01  e=3.466E-82  Mus musculus

Solvent-accessible surface area: 42821 Å² total; per-residue (Å²): 256,82,76,92,17,141,18,145,19,43,24,144,85,2,90,127,33,134,4,5,36,17,16,97,19,46,118,98,12,26,18,2,57,21,29,31,36,19,52,152,38,38,29,0,0,0,0,0,41,9,5,0,0,1,0,34,0,94,61,0,127,81,66,81,101,11,87,9,55,27,73,197,93,60,70,71,96,4,75,203,50,64,62,64,74,129,150,28,0,0,0,16,4,27,0,0,42,54,77,83,141,27,31,2,0,0,0,0,0,0,1,7,71,3,26,0,1,49,0,49,3,11,118,106,67,144,75,77,47,14,121,25,46,81,82,136,65,68,75,0,153,0,15,0,0,19,32,23,177,20,109,22,2,22,29,20,34,110,26,10,0,0,0,0,1,0,16,34,86,143,19,157,14,18,0,1,19,6,6,35,25,164,39,109,55,0,34,0,30,86,130,26,57,92,4,16,34,73,0,82,4,28,20,8,38,60,2,37,40,43,131,39,105,51,38,15,28,0,1,2,2,0,48,5,26,29,56,54,16,124,81,93,61,85,38,5,37,0,25,0,1,2,2,0,47,35,0,36,0,4,145,171,66,12,70,43,52,1,4,3,5,3,3,0,40,2,2,0,9,6,70,20,111,83,44,20,56,8,53,0,16,19,0,51,18,13,50,25,20,128,39,203,51,92,48,55,8,40,2,11,1,0,1,6,21,27,19,80,54,12,92,1,1,0,0,0,37,2,26,1,56,46,1,44,176,15,8,130,19,46,1,10,41,56,102,19,85,68,57,4,43,45,36,55,155,44,222,53,18,143,14,54,2,5,54,8,4,9,151,101,170,16,78,21,91,32,3,78,106,24,57,104,84,2,9,92,17,6,103,43,20,3,18,8,60,63,27,2,92,3,54,116,94,122,12,63,20,47,14,36,105,25,122,18,38,2,20,26,2,3,3,21,78,65,108,51,175,125,32,118,81,32,16,2,5,0,0,0,50,60,0,8,0,0,19,11,48,57,204,42,52,3,34,6,42,0,10,157,54,99,37,67,0,36,5,9,52,31,0,61,161,52,76,35,0,0,0,0,0,63,31,3,1,0,1,0,24,9,72,85,86,100,63,144,182,100,70,102,32,196,14,144,20,37,25,128,74,1,98,138,20,138,4,10,35,19,16,110,21,48,118,98,16,28,15,2,45,19,25,25,36,21,40,140,50,30,26,0,3,0,0,0,34,19,2,0,0,2,0,31,0,90,64,0,147,87,64,55,100,14,81,6,53,18,62,185,93,62,107,62,98,4,105,218,47,70,54,72,101,134,154,33,9,6,0,12,4,18,0,1,43,54,75,79,151,16,31,7,0,0,0,0,0,0,3,14,58,3,8,0,0,37,0,31,6,4,144,120,58,148,74,82,58,20,120,30,46,88,100,100,72,61,84,0,108,2,9,0,0,16,34,22,190,20,97,22,2,23,23,17,30,124,20,17,0,0,0,0,1,0,8,35,85,144,18,167,16,18,1,1,28,1,8,26,47,152,46,101,53,2,32,0,28,84,126,29,57,96,3,16,33,71,0,77,6,28,18,10,36,62,2,28,41,41,133,55,91,42,40,15,22,0,0,1,1,0,56,4,35,25,70,41,36,122,56,82,58,93,32,4,32,0,26,0,2,6,2,0,34,40,0,51,0,4,131,152,41,4,84,35,52,0,5,1,2,2,5,0,47,3,12,1,5,10,54,24,106,86,38,17,55,9,66,0,18,23,0,49,20,13,50,22,19,114,41,210,60,80,53,48,4,38,2,2,1,0,0,14,17,32,21,90,46,16,92,1,0,0,0,0,28,2,22,0,52,41,1,51,157,15,9,122,15,50,2,8,37,58,99,15,113,51,50,4,48,40,33,56,168,44,217,58,11,144,14,57,7,4,60,5,11,17,151,107,139,58,42,24,86,38,0,87,93,22,64,74,72,2,4,90,12,3,85,38,16,4,14,6,51,62,36,1,93,4,46,41,88,82,7,28,6,45,12,33,122,26,114,18,53,1,23,24,2,6,1,16,86,75,106,36,176,105,44,103,72,34,18,1,5,0,0,0,40,56,0,7,0,1,13,0,19,25,43,75,78,160,78,145,117,90,63,59,38,40,12,39,2,28,8,36,0,6,186,108,101,35,73,1,32,5,10,50,30,0,86,120,44,71,30,0,0,0,0,1,66,46,0,0,0,1,0,27,12,103,64,88,134,78,140

Sequence (979 aa):
KNNVPRLKLSYKEMLESNNVITFNGLANSSSYHTFLLDEERSRLYVGAKDHIFSFNLVNIKDFQKIVWPVSYTRRDECKWAGKDILKECANFIKVLEAYNQTHLYACGTGAFHPICTYIEVGHHPEDNIFKLQDSHFENGRGKSPYDPKLLTASLLIDGELYSGTAADFMGRDFAIFRTLGHHHPIRTEQHDSRWLNDPRFISAHLIPESDNPEDDKVYFFFRENAIDGEHSGKATHARIGQICKNDFGGHRSLVNKWTTFLKARLICSVPGPNGIDTHFDELQDVFLMNSKDPKNPIVYGVFTTSSNIFKGSAVCMYSMSDVRRVFLGPYAHRDGPNYQWVPYQGRVPYPRPGTCPSKTFGGFDSTKDLPDDVITFARSHPAMYNPVFPINNRPIMIKTDVNYQFTQIVVDRVDAEDGQYDVMFIGTDVGTVLKVVSVLLEEMTVFREPTTISAMELSTKQQQLYIGSTAGVAQLPLHRCDIYKNNVPRLKLSYKEMLESNNVITFNGLANSSSYHTFLLDEERSRLYVGAKDHIFSFNLVNIKDFQKIVWPVSYTRRDECKWAGKDILKECANFIKVLEAYNQTHLYACGTGAFHPICTYIEVGHHPEDNIFKLQDSHFENGRGKSPYDPKLLTASLLIDGELYSGTAADFMGRDFAIFRTLGHHHPIRTEQHDSRWLNDPRFISAHLIPESDNPEDDKVYFFFRENAIDGEHSGKATHARIGQICKNDFGGHRSLVNKWTTFLKARLICSVPGPNGIDTHFDELQDVFLMNSKDPKNPIVYGVFTTSSNIFKGSAVCMYSMSDVRRVFLGPYAHRDGPNYQWVPYQGRVPYPRPGTCPSKTFGGFDSTKDLPDDVITFARSHPAMYNPVFPINNRPIMIKTDVNYQFTQIVVDRVDAEDGQYDVMFIGTDVGTVLKVVSVPKETWHDLEEVLLEEMTVFREPTTISAMELSTKQQQLYIGSTAGVAQLPLHRCDIY

Secondary structure (DSSP, 8-state):
---S-SB---HHHHHTTT--EEE---TT---B-EEEEETTTTEEEEEEBTEEEEEESS-TTSEEEEE----HHHHHHHHHTT--TTTTSS-BEEEEEE-SSSEEEEEE--SSS-EEEEEE--S-TTS---EEEEEEEEE-TTTS-SSTTS--EEEEETTEEEEEEE-STTS--EEEEEEESSSPPEEPPSS-TTT-SS-EEEEEEEE--SSSGGG-EEEEEEEEE----SS----EEEEEEEEETT---BSSSSBTB-SS-EEEEB--EE--TTSPPEE--EEEEEEEE--SSTT--EEEEEEE-S-SSS--EEEEEE-HHHHHHHHTSPBEE-SSTTBPPEE--SPPPSSPTTPPP-SBTBS-S-GGG--HHHHHHHHT--BBSSPBPPGGGS-SEEESSSSS-EEEEEEEEEE-SS-EEEEEEEEETTS-EEEEE----EEE--SSS-----EEEEETTTTEEEEEBSS-EEEEES--TT--/---S-SEEE-HHHHHTTT--EEE---TT-----EEEEETTTTEEEEE-BSEEEEEETT-TTSEEEEE----HHHHHHHHHTT--TTTTSSEEEEEEEE-SSSEEEEEEEESSS-EEEEEE--S-TTS---EEEEEEEEE-TTTS-SSTTS--EEEEETTEEEEEEE-SSSS--EEEEEEESSSPPBBPPTT-TTT-SS-EEEEEEEEE-SS-GGGEEEEEEEEEE--S-SSS---EEEEEEEEETT---BSSSSBTB-SS-EEEEB--EE--SSS--EE--EEEEEEEE--SSTT--EEEEEEE-S-SSS--EEEEEE-HHHHHHHHTSPBEE-SSTTB--EE--S---SSPTTSPP-SSSS---SGGG--SHHHHTTTS--BBSS-BPPGGGS-SEEE-SSSS-EEEEEEEEEEEBTEEEEEEEEEETTSEEEEEE---SSBTTB---EEEEEEE-SSS-----EEEEETTTTEEEEEETTEEEEEES---S--

Radius of gyration: 33.84 Å; Cα contacts (8 Å, |Δi|>4): 2634; chains: 2; bounding box: 80×77×100 Å